Protein AF-0000000080326925 (afdb_homodimer)

Sequence (850 aa):
MTKRVVITGLGVVSPNGADIAQFSHAIRNGLSGIKHDPQLEQLLFSCHVAGKPVIEETRLPQYFTELEIRNLESTGIVYGVIAGMDAWHDAGLLPAPAEIPDWDSGTVFGTGTSGIDKFRGAIYKLDNLQIRKLGSTVVAQTMASGVSALLAGKLGLGNQVTTNSSACATGTESILMAYERIKSGQAIRMLAGSTSDSGPYIWAGFDAMKVCTYKHNETPEKASRPMSASASGFVPGSGAGAMVLESLDSALSRGVKIYAEILGGHLNSGGQRGTGTMTAPNPQAVQRCIVSALKSSGIRPDEVDLINGHLTATSKDPLEIQNWVTALGRSGKDFPYINSVKGMIGHCISASGSIECVASVLQLSEGFIFPNINCEDLHPEIEMLIDQECIPRVSLEKKPAILIKASFGFGDVNACLLLKKYNHGMTKRVVITGLGVVSPNGADIAQFSHAIRNGLSGIKHDPQLEQLLFSCHVAGKPVIEETRLPQYFTELEIRNLESTGIVYGVIAGMDAWHDAGLLPAPAEIPDWDSGTVFGTGTSGIDKFRGAIYKLDNLQIRKLGSTVVAQTMASGVSALLAGKLGLGNQVTTNSSACATGTESILMAYERIKSGQAIRMLAGSTSDSGPYIWAGFDAMKVCTYKHNETPEKASRPMSASASGFVPGSGAGAMVLESLDSALSRGVKIYAEILGGHLNSGGQRGTGTMTAPNPQAVQRCIVSALKSSGIRPDEVDLINGHLTATSKDPLEIQNWVTALGRSGKDFPYINSVKGMIGHCISASGSIECVASVLQLSEGFIFPNINCEDLHPEIEMLIDQECIPRVSLEKKPAILIKASFGFGDVNACLLLKKYNHG

Structure (mmCIF, N/CA/C/O backbone):
data_AF-0000000080326925-model_v1
#
loop_
_entity.id
_entity.type
_entity.pdbx_description
1 polymer 3-oxoacyl-
#
loop_
_atom_site.group_PDB
_atom_site.id
_atom_site.type_symbol
_atom_site.label_atom_id
_atom_site.label_alt_id
_atom_site.label_comp_id
_atom_site.label_asym_id
_atom_site.label_entity_id
_atom_site.label_seq_id
_atom_site.pdbx_PDB_ins_code
_atom_site.Cartn_x
_atom_site.Cartn_y
_atom_site.Cartn_z
_atom_site.occupancy
_atom_site.B_iso_or_equiv
_atom_site.auth_seq_id
_atom_site.auth_comp_id
_atom_site.auth_asym_id
_atom_site.auth_atom_id
_atom_site.pdbx_PDB_model_num
ATOM 1 N N . MET A 1 1 ? -25.594 3.414 -12.594 1 53 1 MET A N 1
ATOM 2 C CA . MET A 1 1 ? -25.562 2.027 -13.055 1 53 1 MET A CA 1
ATOM 3 C C . MET A 1 1 ? -24.172 1.439 -12.922 1 53 1 MET A C 1
ATOM 5 O O . MET A 1 1 ? -23.172 2.133 -13.148 1 53 1 MET A O 1
ATOM 9 N N . THR A 1 2 ? -24.016 0.302 -12.25 1 79.31 2 THR A N 1
ATOM 10 C CA . THR A 1 2 ? -22.734 -0.369 -12.062 1 79.31 2 THR A CA 1
ATOM 11 C C . THR A 1 2 ? -22.156 -0.805 -13.406 1 79.31 2 THR A C 1
ATOM 13 O O . THR A 1 2 ? -22.875 -1.343 -14.25 1 79.31 2 THR A O 1
ATOM 16 N N . LYS A 1 3 ? -20.953 -0.312 -13.688 1 92.62 3 LYS A N 1
ATOM 17 C CA . LYS A 1 3 ? -20.297 -0.563 -14.969 1 92.62 3 LYS A CA 1
ATOM 18 C C . LYS A 1 3 ? -19.719 -1.978 -15.023 1 92.62 3 LYS A C 1
ATOM 20 O O . LYS A 1 3 ? -19.203 -2.482 -14.023 1 92.62 3 LYS A O 1
ATOM 25 N N . ARG A 1 4 ? -19.922 -2.594 -16.203 1 98.06 4 ARG A N 1
ATOM 26 C CA . ARG A 1 4 ? -19.188 -3.826 -16.438 1 98.06 4 ARG A CA 1
ATOM 27 C C . ARG A 1 4 ? -17.719 -3.533 -16.703 1 98.06 4 ARG A C 1
ATOM 29 O O . ARG A 1 4 ? -17.375 -2.559 -17.391 1 98.06 4 ARG A O 1
ATOM 36 N N . VAL A 1 5 ? -16.797 -4.285 -16.172 1 98.88 5 VAL A N 1
ATOM 37 C CA . VAL A 1 5 ? -15.359 -4.043 -16.234 1 98.88 5 VAL A CA 1
ATOM 38 C C . VAL A 1 5 ? -14.68 -5.191 -16.984 1 98.88 5 VAL A C 1
ATOM 40 O O . VAL A 1 5 ? -14.906 -6.363 -16.672 1 98.88 5 VAL A O 1
ATOM 43 N N . VAL A 1 6 ? -13.836 -4.863 -17.969 1 98.94 6 VAL A N 1
ATOM 44 C CA . VAL A 1 6 ? -13.164 -5.867 -18.797 1 98.94 6 VAL A CA 1
ATOM 45 C C . VAL A 1 6 ? -11.656 -5.625 -18.781 1 98.94 6 VAL A C 1
ATOM 47 O O . VAL A 1 6 ? -11.195 -4.578 -18.312 1 98.94 6 VAL A O 1
ATOM 50 N N . ILE A 1 7 ? -10.945 -6.629 -19.141 1 98.94 7 ILE A N 1
ATOM 51 C CA . ILE A 1 7 ? -9.492 -6.574 -19.25 1 98.94 7 ILE A CA 1
ATOM 52 C C . ILE A 1 7 ? -9.078 -6.395 -20.703 1 98.94 7 ILE A C 1
ATOM 54 O O . ILE A 1 7 ? -9.406 -7.23 -21.547 1 98.94 7 ILE A O 1
ATOM 58 N N . THR A 1 8 ? -8.289 -5.328 -20.984 1 98.94 8 THR A N 1
ATOM 59 C CA . THR A 1 8 ? -7.992 -5.012 -22.375 1 98.94 8 THR A CA 1
ATOM 60 C C . THR A 1 8 ? -6.488 -5.07 -22.625 1 98.94 8 THR A C 1
ATOM 62 O O . THR A 1 8 ? -6.047 -5.027 -23.781 1 98.94 8 THR A O 1
ATOM 65 N N . GLY A 1 9 ? -5.707 -5.207 -21.625 1 98.94 9 GLY A N 1
ATOM 66 C CA . GLY A 1 9 ? -4.262 -5.309 -21.766 1 98.94 9 GLY A CA 1
ATOM 67 C C . GLY A 1 9 ? -3.627 -6.184 -20.703 1 98.94 9 GLY A C 1
ATOM 68 O O . GLY A 1 9 ? -4.086 -6.211 -19.547 1 98.94 9 GLY A O 1
ATOM 69 N N . LEU A 1 10 ? -2.527 -6.828 -21.094 1 98.94 10 LEU A N 1
ATOM 70 C CA . LEU A 1 10 ? -1.78 -7.695 -20.188 1 98.94 10 LEU A CA 1
ATOM 71 C C . LEU A 1 10 ? -0.286 -7.398 -20.266 1 98.94 10 LEU A C 1
ATOM 73 O O . LEU A 1 10 ? 0.225 -7.016 -21.312 1 98.94 10 LEU A O 1
ATOM 77 N N . GLY A 1 11 ? 0.382 -7.512 -19.156 1 98.94 11 GLY A N 1
ATOM 78 C CA . GLY A 1 11 ? 1.83 -7.5 -19.031 1 98.94 11 GLY A CA 1
ATOM 79 C C . GLY A 1 11 ? 2.34 -8.422 -17.938 1 98.94 11 GLY A C 1
ATOM 80 O O . GLY A 1 11 ? 1.642 -8.664 -16.953 1 98.94 11 GLY A O 1
ATOM 81 N N . VAL A 1 12 ? 3.572 -8.961 -18.172 1 98.94 12 VAL A N 1
ATOM 82 C CA . VAL A 1 12 ? 4.098 -9.891 -17.172 1 98.94 12 VAL A CA 1
ATOM 83 C C . VAL A 1 12 ? 5.621 -9.953 -17.281 1 98.94 12 VAL A C 1
ATOM 85 O O . VAL A 1 12 ? 6.18 -9.844 -18.375 1 98.94 12 VAL A O 1
ATOM 88 N N . VAL A 1 13 ? 6.242 -9.945 -16.203 1 98.94 13 VAL A N 1
ATOM 89 C CA . VAL A 1 13 ? 7.637 -10.344 -16.031 1 98.94 13 VAL A CA 1
ATOM 90 C C . VAL A 1 13 ? 7.727 -11.477 -15.016 1 98.94 13 VAL A C 1
ATOM 92 O O . VAL A 1 13 ? 7.621 -11.25 -13.805 1 98.94 13 VAL A O 1
ATOM 95 N N . SER A 1 14 ? 7.848 -12.688 -15.469 1 98.88 14 SER A N 1
ATOM 96 C CA . SER A 1 14 ? 7.844 -13.891 -14.648 1 98.88 14 SER A CA 1
ATOM 97 C C . SER A 1 14 ? 9.141 -14.68 -14.82 1 98.88 14 SER A C 1
ATOM 99 O O . SER A 1 14 ? 9.891 -14.445 -15.773 1 98.88 14 SER A O 1
ATOM 101 N N . PRO A 1 15 ? 9.445 -15.57 -13.906 1 98.81 15 PRO A N 1
ATOM 102 C CA . PRO A 1 15 ? 10.672 -16.359 -14.016 1 98.81 15 PRO A CA 1
ATOM 103 C C . PRO A 1 15 ? 10.742 -17.172 -15.305 1 98.81 15 PRO A C 1
ATOM 105 O O . PRO A 1 15 ? 11.836 -17.438 -15.805 1 98.81 15 PRO A O 1
ATOM 108 N N . ASN A 1 16 ? 9.562 -17.531 -15.883 1 98.75 16 ASN A N 1
ATOM 109 C CA . ASN A 1 16 ? 9.578 -18.391 -17.062 1 98.75 16 ASN A CA 1
ATOM 110 C C . ASN A 1 16 ? 9.141 -17.641 -18.312 1 98.75 16 ASN A C 1
ATOM 112 O O . ASN A 1 16 ? 8.797 -18.266 -19.328 1 98.75 16 ASN A O 1
ATOM 116 N N . GLY A 1 17 ? 9.102 -16.297 -18.234 1 98.19 17 GLY A N 1
ATOM 117 C CA . GLY A 1 17 ? 8.766 -15.453 -19.359 1 98.19 17 GLY A CA 1
ATOM 118 C C . GLY A 1 17 ? 8.625 -13.984 -19 1 98.19 17 GLY A C 1
ATOM 119 O O . GLY A 1 17 ? 7.863 -13.633 -18.094 1 98.19 17 GLY A O 1
ATOM 120 N N . ALA A 1 18 ? 9.32 -13.125 -19.734 1 97.31 18 ALA A N 1
ATOM 121 C CA . ALA A 1 18 ? 9.344 -11.711 -19.375 1 97.31 18 ALA A CA 1
ATOM 122 C C . ALA A 1 18 ? 8.516 -10.891 -20.375 1 97.31 18 ALA A C 1
ATOM 124 O O . ALA A 1 18 ? 8.812 -9.719 -20.625 1 97.31 18 ALA A O 1
ATOM 125 N N . ASP A 1 19 ? 7.602 -11.484 -21.078 1 97.56 19 ASP A N 1
ATOM 126 C CA . ASP A 1 19 ? 6.496 -10.906 -21.844 1 97.56 19 ASP A CA 1
ATOM 127 C C . ASP A 1 19 ? 5.363 -11.914 -22.016 1 97.56 19 ASP A C 1
ATOM 129 O O . ASP A 1 19 ? 5.504 -13.086 -21.656 1 97.56 19 ASP A O 1
ATOM 133 N N . ILE A 1 20 ? 4.25 -11.484 -22.562 1 98.44 20 ILE A N 1
ATOM 134 C CA . ILE A 1 20 ? 3.021 -12.273 -22.578 1 98.44 20 ILE A CA 1
ATOM 135 C C . ILE A 1 20 ? 3.211 -13.492 -23.469 1 98.44 20 ILE A C 1
ATOM 137 O O . ILE A 1 20 ? 2.746 -14.586 -23.156 1 98.44 20 ILE A O 1
ATOM 141 N N . ALA A 1 21 ? 3.867 -13.32 -24.594 1 98.38 21 ALA A N 1
ATOM 142 C CA . ALA A 1 21 ? 4.051 -14.43 -25.516 1 98.38 21 ALA A CA 1
ATOM 143 C C . ALA A 1 21 ? 4.891 -15.539 -24.891 1 98.38 21 ALA A C 1
ATOM 145 O O . ALA A 1 21 ? 4.531 -16.719 -24.969 1 98.38 21 ALA A O 1
ATOM 146 N N . GLN A 1 22 ? 6.039 -15.148 -24.344 1 98.5 22 GLN A N 1
ATOM 147 C CA . GLN A 1 22 ? 6.918 -16.109 -23.688 1 98.5 22 GLN A CA 1
ATOM 148 C C . GLN A 1 22 ? 6.211 -16.797 -22.516 1 98.5 22 GLN A C 1
ATOM 150 O O . GLN A 1 22 ? 6.309 -18.016 -22.359 1 98.5 22 GLN A O 1
ATOM 155 N N . PHE A 1 23 ? 5.566 -15.992 -21.766 1 98.88 23 PHE A N 1
ATOM 156 C CA . PHE A 1 23 ? 4.883 -16.5 -20.594 1 98.88 23 PHE A CA 1
ATOM 157 C C . PHE A 1 23 ? 3.768 -17.469 -20.984 1 98.88 23 PHE A C 1
ATOM 159 O O . PHE A 1 23 ? 3.65 -18.547 -20.406 1 98.88 23 PHE A O 1
ATOM 166 N N . SER A 1 24 ? 2.895 -17.109 -21.922 1 98.81 24 SER A N 1
ATOM 167 C CA . SER A 1 24 ? 1.815 -17.969 -22.406 1 98.81 24 SER A CA 1
ATOM 168 C C . SER A 1 24 ? 2.355 -19.297 -22.906 1 98.81 24 SER A C 1
ATOM 170 O O . SER A 1 24 ? 1.812 -20.359 -22.594 1 98.81 24 SER A O 1
ATOM 172 N N . HIS A 1 25 ? 3.398 -19.234 -23.656 1 98.75 25 HIS A N 1
ATOM 173 C CA . HIS A 1 25 ? 4.027 -20.453 -24.156 1 98.75 25 HIS A CA 1
ATOM 174 C C . HIS A 1 25 ? 4.531 -21.328 -23 1 98.75 25 HIS A C 1
ATOM 176 O O . HIS A 1 25 ? 4.32 -22.531 -23 1 98.75 25 HIS A O 1
ATOM 182 N N . ALA A 1 26 ? 5.164 -20.703 -22.078 1 98.88 26 ALA A N 1
ATOM 183 C CA . ALA A 1 26 ? 5.766 -21.438 -20.969 1 98.88 26 ALA A CA 1
ATOM 184 C C . ALA A 1 26 ? 4.699 -22.125 -20.125 1 98.88 26 ALA A C 1
ATOM 186 O O . ALA A 1 26 ? 4.836 -23.312 -19.781 1 98.88 26 ALA A O 1
ATOM 187 N N . ILE A 1 27 ? 3.621 -21.391 -19.766 1 98.75 27 ILE A N 1
ATOM 188 C CA . ILE A 1 27 ? 2.639 -22 -18.875 1 98.75 27 ILE A CA 1
ATOM 189 C C . ILE A 1 27 ? 1.848 -23.062 -19.625 1 98.75 27 ILE A C 1
ATOM 191 O O . ILE A 1 27 ? 1.479 -24.094 -19.031 1 98.75 27 ILE A O 1
ATOM 195 N N . ARG A 1 28 ? 1.583 -22.875 -20.875 1 98.25 28 ARG A N 1
ATOM 196 C CA . ARG A 1 28 ? 0.867 -23.859 -21.672 1 98.25 28 ARG A CA 1
ATOM 197 C C . ARG A 1 28 ? 1.644 -25.172 -21.75 1 98.25 28 ARG A C 1
ATOM 199 O O . ARG A 1 28 ? 1.05 -26.25 -21.781 1 98.25 28 ARG A O 1
ATOM 206 N N . ASN A 1 29 ? 2.947 -25.109 -21.719 1 98.31 29 ASN A N 1
ATOM 207 C CA . ASN A 1 29 ? 3.787 -26.281 -21.922 1 98.31 29 ASN A CA 1
ATOM 208 C C . ASN A 1 29 ? 4.434 -26.75 -20.625 1 98.31 29 ASN A C 1
ATOM 210 O O . ASN A 1 29 ? 5.293 -27.625 -20.625 1 98.31 29 ASN A O 1
ATOM 214 N N . GLY A 1 30 ? 4.078 -26.172 -19.547 1 98.44 30 GLY A N 1
ATOM 215 C CA . GLY A 1 30 ? 4.59 -26.578 -18.25 1 98.44 30 GLY A CA 1
ATOM 216 C C . GLY A 1 30 ? 6.074 -26.328 -18.078 1 98.44 30 GLY A C 1
ATOM 217 O O . GLY A 1 30 ? 6.781 -27.125 -17.453 1 98.44 30 GLY A O 1
ATOM 218 N N . LEU A 1 31 ? 6.605 -25.234 -18.625 1 98.62 31 LEU A N 1
ATOM 219 C CA . LEU A 1 31 ? 8.031 -24.938 -18.562 1 98.62 31 LEU A CA 1
ATOM 220 C C . LEU A 1 31 ? 8.352 -24.156 -17.281 1 98.62 31 LEU A C 1
ATOM 222 O O . LEU A 1 31 ? 7.773 -23.094 -17.031 1 98.62 31 LEU A O 1
ATOM 226 N N . SER A 1 32 ? 9.305 -24.672 -16.531 1 98.69 32 SER A N 1
ATOM 227 C CA . SER A 1 32 ? 9.703 -24.062 -15.281 1 98.69 32 SER A CA 1
ATOM 228 C C . SER A 1 32 ? 10.758 -22.984 -15.5 1 98.69 32 SER A C 1
ATOM 230 O O . SER A 1 32 ? 11.648 -23.141 -16.344 1 98.69 32 SER A O 1
ATOM 232 N N . GLY A 1 33 ? 10.617 -21.859 -14.742 1 98.75 33 GLY A N 1
ATOM 233 C CA . GLY A 1 33 ? 11.633 -20.828 -14.711 1 98.75 33 GLY A CA 1
ATOM 234 C C . GLY A 1 33 ? 12.492 -20.859 -13.461 1 98.75 33 GLY A C 1
ATOM 235 O O . GLY A 1 33 ? 13.312 -19.969 -13.242 1 98.75 33 GLY A O 1
ATOM 236 N N . ILE A 1 34 ? 12.352 -21.875 -12.594 1 98.75 34 ILE A N 1
ATOM 237 C CA . ILE A 1 34 ? 13.086 -22.031 -11.344 1 98.75 34 ILE A CA 1
ATOM 238 C C . ILE A 1 34 ? 14.477 -22.578 -11.625 1 98.75 34 ILE A C 1
ATOM 240 O O . ILE A 1 34 ? 14.625 -23.547 -12.383 1 98.75 34 ILE A O 1
ATOM 244 N N . LYS A 1 35 ? 15.477 -21.969 -11.078 1 98.5 35 LYS A N 1
ATOM 245 C CA . LYS A 1 35 ? 16.875 -22.359 -11.273 1 98.5 35 LYS A CA 1
ATOM 246 C C . LYS A 1 35 ? 17.625 -22.359 -9.953 1 98.5 35 LYS A C 1
ATOM 248 O O . LYS A 1 35 ? 17.156 -21.797 -8.961 1 98.5 35 LYS A O 1
ATOM 253 N N . HIS A 1 36 ? 18.734 -23.062 -10.016 1 98.5 36 HIS A N 1
ATOM 254 C CA . HIS A 1 36 ? 19.688 -22.906 -8.922 1 98.5 36 HIS A CA 1
ATOM 255 C C . HIS A 1 36 ? 20.188 -21.469 -8.812 1 98.5 36 HIS A C 1
ATOM 257 O O . HIS A 1 36 ? 20.469 -20.828 -9.828 1 98.5 36 HIS A O 1
ATOM 263 N N . ASP A 1 37 ? 20.203 -20.938 -7.629 1 98.12 37 ASP A N 1
ATOM 264 C CA . ASP A 1 37 ? 20.734 -19.594 -7.367 1 98.12 37 ASP A CA 1
ATOM 265 C C . ASP A 1 37 ? 22.031 -19.672 -6.543 1 98.12 37 ASP A C 1
ATOM 267 O O . ASP A 1 37 ? 21.969 -19.844 -5.324 1 98.12 37 ASP A O 1
ATOM 271 N N . PRO A 1 38 ? 23.172 -19.5 -7.129 1 97.62 38 PRO A N 1
ATOM 272 C CA . PRO A 1 38 ? 24.453 -19.641 -6.422 1 97.62 38 PRO A CA 1
ATOM 273 C C . PRO A 1 38 ? 24.594 -18.656 -5.262 1 97.62 38 PRO A C 1
ATOM 275 O O . PRO A 1 38 ? 25.25 -18.953 -4.266 1 97.62 38 PRO A O 1
ATOM 278 N N . GLN A 1 39 ? 24 -17.5 -5.371 1 97.69 39 GLN A N 1
ATOM 279 C CA . GLN A 1 39 ? 24.094 -16.5 -4.305 1 97.69 39 GLN A CA 1
ATOM 280 C C . GLN A 1 39 ? 23.438 -17.016 -3.02 1 97.69 39 GLN A C 1
ATOM 282 O O . GLN A 1 39 ? 23.953 -16.781 -1.923 1 97.69 39 GLN A O 1
ATOM 287 N N . LEU A 1 40 ? 22.281 -17.641 -3.172 1 98.38 40 LEU A N 1
ATOM 288 C CA . LEU A 1 40 ? 21.609 -18.188 -2 1 98.38 40 LEU A CA 1
ATOM 289 C C . LEU A 1 40 ? 22.484 -19.25 -1.325 1 98.38 40 LEU A C 1
ATOM 291 O O . LEU A 1 40 ? 22.562 -19.297 -0.096 1 98.38 40 LEU A O 1
ATOM 295 N N . GLU A 1 41 ? 23.078 -20.062 -2.125 1 97.94 41 GLU A N 1
ATOM 296 C CA . GLU A 1 41 ? 23.969 -21.094 -1.597 1 97.94 41 GLU A CA 1
ATOM 297 C C . GLU A 1 41 ? 25.156 -20.453 -0.875 1 97.94 41 GLU A C 1
ATOM 299 O O . GLU A 1 41 ? 25.531 -20.891 0.222 1 97.94 41 GLU A O 1
ATOM 304 N N . GLN A 1 42 ? 25.75 -19.469 -1.473 1 97.94 42 GLN A N 1
ATOM 305 C CA . GLN A 1 42 ? 26.906 -18.797 -0.903 1 97.94 42 GLN A CA 1
ATOM 306 C C . GLN A 1 42 ? 26.578 -18.141 0.436 1 97.94 42 GLN A C 1
ATOM 308 O O . GLN A 1 42 ? 27.422 -18.078 1.333 1 97.94 42 GLN A O 1
ATOM 313 N N . LEU A 1 43 ? 25.359 -17.688 0.572 1 98.12 43 LEU A N 1
ATOM 314 C CA . LEU A 1 43 ? 24.922 -17 1.779 1 98.12 43 LEU A CA 1
ATOM 315 C C . LEU A 1 43 ? 24.359 -17.984 2.795 1 98.12 43 LEU A C 1
ATOM 317 O O . LEU A 1 43 ? 23.797 -17.578 3.818 1 98.12 43 LEU A O 1
ATOM 321 N N . LEU A 1 44 ? 24.391 -19.234 2.541 1 97.75 44 LEU A N 1
ATOM 322 C CA . LEU A 1 44 ? 24.078 -20.359 3.43 1 97.75 44 LEU A CA 1
ATOM 323 C C . LEU A 1 44 ? 22.578 -20.438 3.686 1 97.75 44 LEU A C 1
ATOM 325 O O . LEU A 1 44 ? 22.156 -20.781 4.793 1 97.75 44 LEU A O 1
ATOM 329 N N . PHE A 1 45 ? 21.828 -20.078 2.664 1 98.12 45 PHE A N 1
ATOM 330 C CA . PHE A 1 45 ? 20.406 -20.406 2.713 1 98.12 45 PHE A CA 1
ATOM 331 C C . PHE A 1 45 ? 20.203 -21.922 2.771 1 98.12 45 PHE A C 1
ATOM 333 O O . PHE A 1 45 ? 21.031 -22.688 2.273 1 98.12 45 PHE A O 1
ATOM 340 N N . SER A 1 46 ? 19.062 -22.328 3.436 1 97.56 46 SER A N 1
ATOM 341 C CA . SER A 1 46 ? 18.656 -23.719 3.285 1 97.56 46 SER A CA 1
ATOM 342 C C . SER A 1 46 ? 18.125 -23.984 1.878 1 97.56 46 SER A C 1
ATOM 344 O O . SER A 1 46 ? 18.375 -25.062 1.319 1 97.56 46 SER A O 1
ATOM 346 N N . CYS A 1 47 ? 17.391 -23.062 1.315 1 98.31 47 CYS A N 1
ATOM 347 C CA . CYS A 1 47 ? 16.875 -23.125 -0.049 1 98.31 47 CYS A CA 1
ATOM 348 C C . CYS A 1 47 ? 17.859 -22.484 -1.029 1 98.31 47 CYS A C 1
ATOM 350 O O . CYS A 1 47 ? 18.156 -21.297 -0.938 1 98.31 47 CYS A O 1
ATOM 352 N N . HIS A 1 48 ? 18.266 -23.266 -2.045 1 98.44 48 HIS A N 1
ATOM 35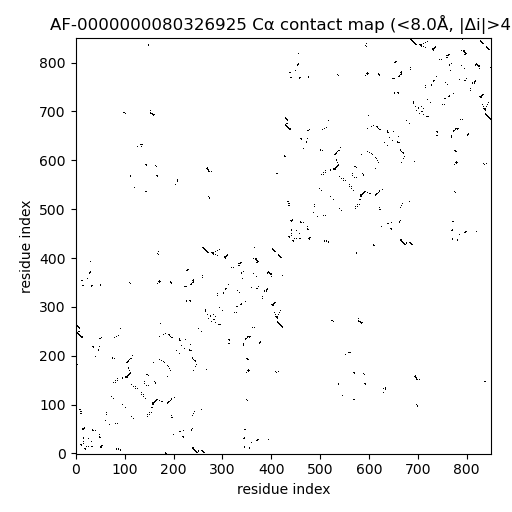3 C CA . HIS A 1 48 ? 19.266 -22.781 -2.979 1 98.44 48 HIS A CA 1
ATOM 354 C C . HIS A 1 48 ? 18.672 -22.547 -4.363 1 98.44 48 HIS A C 1
ATOM 356 O O . HIS A 1 48 ? 19.406 -22.406 -5.344 1 98.44 48 HIS A O 1
ATOM 362 N N . VAL A 1 49 ? 17.406 -22.594 -4.504 1 98.69 49 VAL A N 1
ATOM 363 C CA . VAL A 1 49 ? 16.734 -22.438 -5.793 1 98.69 49 VAL A CA 1
ATOM 364 C C . VAL A 1 49 ? 15.766 -21.25 -5.727 1 98.69 49 VAL A C 1
ATOM 366 O O . VAL A 1 49 ? 15.305 -20.875 -4.645 1 98.69 49 VAL A O 1
ATOM 369 N N . ALA A 1 50 ? 15.484 -20.594 -6.816 1 98.75 50 ALA A N 1
ATOM 370 C CA . ALA A 1 50 ? 14.57 -19.453 -6.875 1 98.75 50 ALA A CA 1
ATOM 371 C C . ALA A 1 50 ? 14.062 -19.234 -8.297 1 98.75 50 ALA A C 1
ATOM 373 O O . ALA A 1 50 ? 14.68 -19.688 -9.258 1 98.75 50 ALA A O 1
ATOM 374 N N . GLY A 1 51 ? 12.859 -18.703 -8.375 1 98.69 51 GLY A N 1
ATOM 375 C CA . GLY A 1 51 ? 12.367 -18.172 -9.633 1 98.69 51 GLY A CA 1
ATOM 376 C C . GLY A 1 51 ? 12.688 -16.703 -9.82 1 98.69 51 GLY A C 1
ATOM 377 O O . GLY A 1 51 ? 12 -15.828 -9.281 1 98.69 51 GLY A O 1
ATOM 378 N N . LYS A 1 52 ? 13.695 -16.406 -10.664 1 98 52 LYS A N 1
ATOM 379 C CA . LYS A 1 52 ? 14.109 -15.039 -10.969 1 98 52 LYS A CA 1
ATOM 380 C C . LYS A 1 52 ? 13.93 -14.727 -12.453 1 98 52 LYS A C 1
ATOM 382 O O . LYS A 1 52 ? 14.477 -15.422 -13.312 1 98 52 LYS A O 1
ATOM 387 N N . PRO A 1 53 ? 13.133 -13.648 -12.688 1 98.62 53 PRO A N 1
ATOM 388 C CA . PRO A 1 53 ? 13.039 -13.266 -14.102 1 98.62 53 PRO A CA 1
ATOM 389 C C . PRO A 1 53 ? 14.391 -12.883 -14.695 1 98.62 53 PRO A C 1
ATOM 391 O O . PRO A 1 53 ? 15.242 -12.32 -14 1 98.62 53 PRO A O 1
ATOM 394 N N . VAL A 1 54 ? 14.555 -13.148 -15.961 1 95.62 54 VAL A N 1
ATOM 395 C CA . VAL A 1 54 ? 15.734 -12.727 -16.703 1 95.62 54 VAL A CA 1
ATOM 396 C C . VAL A 1 54 ? 15.359 -11.609 -17.672 1 95.62 54 VAL A C 1
ATOM 398 O O . VAL A 1 54 ? 14.531 -11.797 -18.562 1 95.62 54 VAL A O 1
ATOM 401 N N . ILE A 1 55 ? 15.898 -10.5 -17.391 1 96.38 55 ILE A N 1
ATOM 402 C CA . ILE A 1 55 ? 15.672 -9.352 -18.25 1 96.38 55 ILE A CA 1
ATOM 403 C C . ILE A 1 55 ? 16.984 -8.953 -18.938 1 96.38 55 ILE A C 1
ATOM 405 O O . ILE A 1 55 ? 17.969 -8.672 -18.266 1 96.38 55 ILE A O 1
ATOM 409 N N . GLU A 1 56 ? 16.984 -8.898 -20.234 1 93.69 56 GLU A N 1
ATOM 410 C CA . GLU A 1 56 ? 18.156 -8.422 -20.953 1 93.69 56 GLU A CA 1
ATOM 411 C C . GLU A 1 56 ? 18.359 -6.922 -20.766 1 93.69 56 GLU A C 1
ATOM 413 O O . GLU A 1 56 ? 17.422 -6.141 -20.938 1 93.69 56 GLU A O 1
ATOM 418 N N . GLU A 1 57 ? 19.484 -6.562 -20.516 1 91.94 57 GLU A N 1
ATOM 419 C CA . GLU A 1 57 ? 19.812 -5.16 -20.266 1 91.94 57 GLU A CA 1
ATOM 420 C C . GLU A 1 57 ? 19.469 -4.293 -21.484 1 91.94 57 GLU A C 1
ATOM 422 O O . GLU A 1 57 ? 19.109 -3.125 -21.328 1 91.94 57 GLU A O 1
ATOM 427 N N . THR A 1 58 ? 19.578 -4.848 -22.656 1 93.88 58 THR A N 1
ATOM 428 C CA . THR A 1 58 ? 19.359 -4.109 -23.891 1 93.88 58 THR A CA 1
ATOM 429 C C . THR A 1 58 ? 17.891 -3.705 -24.016 1 93.88 58 THR A C 1
ATOM 431 O O . THR A 1 58 ? 17.547 -2.848 -24.844 1 93.88 58 THR A O 1
ATOM 434 N N . ARG A 1 59 ? 17.094 -4.273 -23.156 1 95 59 ARG A N 1
ATOM 435 C CA . ARG A 1 59 ? 15.664 -3.969 -23.203 1 95 59 ARG A CA 1
ATOM 436 C C . ARG A 1 59 ? 15.328 -2.744 -22.359 1 95 59 ARG A C 1
ATOM 438 O O . ARG A 1 59 ? 14.297 -2.104 -22.562 1 95 59 ARG A O 1
ATOM 445 N N . LEU A 1 60 ? 16.172 -2.416 -21.422 1 97.12 60 LEU A N 1
ATOM 446 C CA . LEU A 1 60 ? 15.859 -1.441 -20.375 1 97.12 60 LEU A CA 1
ATOM 447 C C . LEU A 1 60 ? 15.633 -0.059 -20.969 1 97.12 60 LEU A C 1
ATOM 449 O O . LEU A 1 60 ? 14.75 0.677 -20.531 1 97.12 60 LEU A O 1
ATOM 453 N N . PRO A 1 61 ? 16.359 0.346 -22.094 1 97.12 61 PRO A N 1
ATOM 454 C CA . PRO A 1 61 ? 16.188 1.689 -22.656 1 97.12 61 PRO A CA 1
ATOM 455 C C . PRO A 1 61 ? 14.789 1.901 -23.25 1 97.12 61 PRO A C 1
ATOM 457 O O . PRO A 1 61 ? 14.383 3.041 -23.484 1 97.12 61 PRO A O 1
ATOM 460 N N . GLN A 1 62 ? 14.094 0.794 -23.469 1 97.06 62 GLN A N 1
ATOM 461 C CA . GLN A 1 62 ? 12.719 0.904 -23.938 1 97.06 62 GLN A CA 1
ATOM 462 C C . GLN A 1 62 ? 11.789 1.416 -22.844 1 97.06 62 GLN A C 1
ATOM 464 O O . GLN A 1 62 ? 10.719 1.956 -23.125 1 97.06 62 GLN A O 1
ATOM 469 N N . TYR A 1 63 ? 12.242 1.289 -21.641 1 97.81 63 TYR A N 1
ATOM 470 C CA . TYR A 1 63 ? 11.352 1.56 -20.531 1 97.81 63 TYR A CA 1
ATOM 471 C C . TYR A 1 63 ? 11.906 2.668 -19.641 1 97.81 63 TYR A C 1
ATOM 473 O O . TYR A 1 63 ? 11.156 3.32 -18.906 1 97.81 63 TYR A O 1
ATOM 481 N N . PHE A 1 64 ? 13.164 2.824 -19.578 1 97.5 64 PHE A N 1
ATOM 482 C CA . PHE A 1 64 ? 13.844 3.758 -18.688 1 97.5 64 PHE A CA 1
ATOM 483 C C . PHE A 1 64 ? 14.789 4.66 -19.469 1 97.5 64 PHE A C 1
ATOM 485 O O . PHE A 1 64 ? 15.414 4.223 -20.438 1 97.5 64 PHE A O 1
ATOM 492 N N . THR A 1 65 ? 14.891 5.934 -19 1 94.94 65 THR A N 1
ATOM 493 C CA . THR A 1 65 ? 15.891 6.836 -19.562 1 94.94 65 THR A CA 1
ATOM 494 C C . THR A 1 65 ? 17.297 6.434 -19.141 1 94.94 65 THR A C 1
ATOM 496 O O . THR A 1 65 ? 17.453 5.676 -18.172 1 94.94 65 THR A O 1
ATOM 499 N N . GLU A 1 66 ? 18.281 6.961 -19.812 1 94.25 66 GLU A N 1
ATOM 500 C CA . GLU A 1 66 ? 19.672 6.691 -19.438 1 94.25 66 GLU A CA 1
ATOM 501 C C . GLU A 1 66 ? 19.953 7.125 -18 1 94.25 66 GLU A C 1
ATOM 503 O O . GLU A 1 66 ? 20.672 6.434 -17.281 1 94.25 66 GLU A O 1
ATOM 508 N N . LEU A 1 67 ? 19.438 8.203 -17.672 1 90.06 67 LEU A N 1
ATOM 509 C CA . LEU A 1 67 ? 19.625 8.727 -16.328 1 90.06 67 LEU A CA 1
ATOM 510 C C . LEU A 1 67 ? 19.016 7.793 -15.289 1 90.06 67 LEU A C 1
ATOM 512 O O . LEU A 1 67 ? 19.609 7.555 -14.234 1 90.06 67 LEU A O 1
ATOM 516 N N . GLU A 1 68 ? 17.844 7.281 -15.539 1 91.62 68 GLU A N 1
ATOM 517 C CA . GLU A 1 68 ? 17.188 6.348 -14.633 1 91.62 68 GLU A CA 1
ATOM 518 C C . GLU A 1 68 ? 17.969 5.051 -14.5 1 91.62 68 GLU A C 1
ATOM 520 O O . GLU A 1 68 ? 18.109 4.508 -13.406 1 91.62 68 GLU A O 1
ATOM 525 N N . ILE A 1 69 ? 18.484 4.551 -15.641 1 94.5 69 ILE A N 1
ATOM 526 C CA . ILE A 1 69 ? 19.172 3.264 -15.68 1 94.5 69 ILE A CA 1
ATOM 527 C C . ILE A 1 69 ? 20.453 3.334 -14.852 1 94.5 69 ILE A C 1
ATOM 529 O O . ILE A 1 69 ? 20.797 2.379 -14.156 1 94.5 69 ILE A O 1
ATOM 533 N N . ARG A 1 70 ? 21.25 4.465 -14.836 1 89.12 70 ARG A N 1
ATOM 534 C CA . ARG A 1 70 ? 22.562 4.617 -14.211 1 89.12 70 ARG A CA 1
ATOM 535 C C . ARG A 1 70 ? 22.484 4.285 -12.727 1 89.12 70 ARG A C 1
ATOM 537 O O . ARG A 1 70 ? 23.438 3.732 -12.164 1 89.12 70 ARG A O 1
ATOM 544 N N . ASN A 1 71 ? 21.375 4.48 -12.023 1 88.62 71 ASN A N 1
ATOM 545 C CA . ASN A 1 71 ? 21.312 4.254 -10.586 1 88.62 71 ASN A CA 1
ATOM 546 C C . ASN A 1 71 ? 20.156 3.334 -10.211 1 88.62 71 ASN A C 1
ATOM 548 O O . ASN A 1 71 ? 19.703 3.326 -9.062 1 88.62 71 ASN A O 1
ATOM 552 N N . LEU A 1 72 ? 19.781 2.572 -11.172 1 94.5 72 LEU A N 1
ATOM 553 C CA . LEU A 1 72 ? 18.641 1.699 -10.953 1 94.5 72 LEU A CA 1
ATOM 554 C C . LEU A 1 72 ? 19.078 0.376 -10.328 1 94.5 72 LEU A C 1
ATOM 556 O O . LEU A 1 72 ? 19.828 -0.387 -10.945 1 94.5 72 LEU A O 1
ATOM 560 N N . GLU A 1 73 ? 18.672 0.12 -9.047 1 95.25 73 GLU A N 1
ATOM 561 C CA . GLU A 1 73 ? 19.062 -1.097 -8.344 1 95.25 73 GLU A CA 1
ATOM 562 C C . GLU A 1 73 ? 17.844 -1.888 -7.883 1 95.25 73 GLU A C 1
ATOM 564 O O . GLU A 1 73 ? 17.969 -3.02 -7.414 1 95.25 73 GLU A O 1
ATOM 569 N N . SER A 1 74 ? 16.656 -1.368 -8.031 1 96.94 74 SER A N 1
ATOM 570 C CA . SER A 1 74 ? 15.438 -2.027 -7.59 1 96.94 74 SER A CA 1
ATOM 571 C C . SER A 1 74 ? 14.875 -2.936 -8.68 1 96.94 74 SER A C 1
ATOM 573 O O . SER A 1 74 ? 14.242 -2.459 -9.625 1 96.94 74 SER A O 1
ATOM 575 N N . THR A 1 75 ? 15.055 -4.234 -8.516 1 97.81 75 THR A N 1
ATOM 576 C CA . THR A 1 75 ? 14.555 -5.16 -9.523 1 97.81 75 THR A CA 1
ATOM 577 C C . THR A 1 75 ? 13.031 -5.133 -9.57 1 97.81 75 THR A C 1
ATOM 579 O O . THR A 1 75 ? 12.438 -5.316 -10.641 1 97.81 75 THR A O 1
ATOM 582 N N . GLY A 1 76 ? 12.391 -4.91 -8.383 1 98.31 76 GLY A N 1
ATOM 583 C CA . GLY A 1 76 ? 10.945 -4.793 -8.367 1 98.31 76 GLY A CA 1
ATOM 584 C C . GLY A 1 76 ? 10.422 -3.67 -9.242 1 98.31 76 GLY A C 1
ATOM 585 O O . GLY A 1 76 ? 9.391 -3.816 -9.906 1 98.31 76 GLY A O 1
ATOM 586 N N . ILE A 1 77 ? 11.109 -2.539 -9.203 1 98.31 77 ILE A N 1
ATOM 587 C CA . ILE A 1 77 ? 10.742 -1.418 -10.062 1 98.31 77 ILE A CA 1
ATOM 588 C C . ILE A 1 77 ? 10.93 -1.804 -11.523 1 98.31 77 ILE A C 1
ATOM 590 O O . ILE A 1 77 ? 10.07 -1.52 -12.367 1 98.31 77 ILE A O 1
ATOM 594 N N . VAL A 1 78 ? 12.031 -2.461 -11.836 1 98.38 78 VAL A N 1
ATOM 595 C CA . VAL A 1 78 ? 12.305 -2.883 -13.211 1 98.38 78 VAL A CA 1
ATOM 596 C C . VAL A 1 78 ? 11.18 -3.797 -13.695 1 98.38 78 VAL A C 1
ATOM 598 O O . VAL A 1 78 ? 10.586 -3.555 -14.75 1 98.38 78 VAL A O 1
ATOM 601 N N . TYR A 1 79 ? 10.844 -4.863 -12.906 1 98.88 79 TYR A N 1
ATOM 602 C CA . TYR A 1 79 ? 9.797 -5.812 -13.281 1 98.88 79 TYR A CA 1
ATOM 603 C C . TYR A 1 79 ? 8.453 -5.113 -13.43 1 98.88 79 TYR A C 1
ATOM 605 O O . TYR A 1 79 ? 7.734 -5.332 -14.406 1 98.88 79 TYR A O 1
ATOM 613 N N . GLY A 1 80 ? 8.133 -4.281 -12.445 1 98.88 80 GLY A N 1
ATOM 614 C CA . GLY A 1 80 ? 6.844 -3.611 -12.43 1 98.88 80 GLY A CA 1
ATOM 615 C C . GLY A 1 80 ? 6.656 -2.648 -13.586 1 98.88 80 GLY A C 1
ATOM 616 O O . GLY A 1 80 ? 5.594 -2.623 -14.211 1 98.88 80 GLY A O 1
ATOM 617 N N . VAL A 1 81 ? 7.648 -1.841 -13.836 1 98.81 81 VAL A N 1
ATOM 618 C CA . VAL A 1 81 ? 7.562 -0.855 -14.914 1 98.81 81 VAL A CA 1
ATOM 619 C C . VAL A 1 81 ? 7.43 -1.565 -16.25 1 98.81 81 VAL A C 1
ATOM 621 O O . VAL A 1 81 ? 6.602 -1.184 -17.094 1 98.81 81 VAL A O 1
ATOM 624 N N . ILE A 1 82 ? 8.219 -2.615 -16.484 1 98.88 82 ILE A N 1
ATOM 625 C CA . ILE A 1 82 ? 8.148 -3.354 -17.734 1 98.88 82 ILE A CA 1
ATOM 626 C C . ILE A 1 82 ? 6.754 -3.957 -17.906 1 98.88 82 ILE A C 1
ATOM 628 O O . ILE A 1 82 ? 6.094 -3.74 -18.922 1 98.88 82 ILE A O 1
ATOM 632 N N . ALA A 1 83 ? 6.254 -4.688 -16.891 1 98.94 83 ALA A N 1
ATOM 633 C CA . ALA A 1 83 ? 4.945 -5.332 -16.953 1 98.94 83 ALA A CA 1
ATOM 634 C C . ALA A 1 83 ? 3.838 -4.297 -17.156 1 98.94 83 ALA A C 1
ATOM 636 O O . ALA A 1 83 ? 2.926 -4.508 -17.969 1 98.94 83 ALA A O 1
ATOM 637 N N . GLY A 1 84 ? 3.914 -3.209 -16.406 1 98.94 84 GLY A N 1
ATOM 638 C CA . GLY A 1 84 ? 2.898 -2.172 -16.484 1 98.94 84 GLY A CA 1
ATOM 639 C C . GLY A 1 84 ? 2.85 -1.497 -17.844 1 98.94 84 GLY A C 1
ATOM 640 O O . GLY A 1 84 ? 1.775 -1.337 -18.422 1 98.94 84 GLY A O 1
ATOM 641 N N . MET A 1 85 ? 3.979 -1.106 -18.359 1 98.88 85 MET A N 1
ATOM 642 C CA . MET A 1 85 ? 4.043 -0.436 -19.656 1 98.88 85 MET A CA 1
ATOM 643 C C . MET A 1 85 ? 3.629 -1.38 -20.781 1 98.88 85 MET A C 1
ATOM 645 O O . MET A 1 85 ? 2.941 -0.972 -21.719 1 98.88 85 MET A O 1
ATOM 649 N N . ASP A 1 86 ? 4.074 -2.635 -20.672 1 98.88 86 ASP A N 1
ATOM 650 C CA . ASP A 1 86 ? 3.672 -3.621 -21.672 1 98.88 86 ASP A CA 1
ATOM 651 C C . ASP A 1 86 ? 2.158 -3.816 -21.672 1 98.88 86 ASP A C 1
ATOM 653 O O . ASP A 1 86 ? 1.546 -3.957 -22.734 1 98.88 86 ASP A O 1
ATOM 657 N N . ALA A 1 87 ? 1.55 -3.887 -20.469 1 98.94 87 ALA A N 1
ATOM 658 C CA . ALA A 1 87 ? 0.099 -4.031 -20.391 1 98.94 87 ALA A CA 1
ATOM 659 C C . ALA A 1 87 ? -0.606 -2.844 -21.047 1 98.94 87 ALA A C 1
ATOM 661 O O . ALA A 1 87 ? -1.597 -3.018 -21.75 1 98.94 87 ALA A O 1
ATOM 662 N N . TRP A 1 88 ? -0.128 -1.635 -20.75 1 98.94 88 TRP A N 1
ATOM 663 C CA . TRP A 1 88 ? -0.713 -0.418 -21.312 1 98.94 88 TRP A CA 1
ATOM 664 C C . TRP A 1 88 ? -0.636 -0.421 -22.828 1 98.94 88 TRP A C 1
ATOM 666 O O . TRP A 1 88 ? -1.608 -0.081 -23.516 1 98.94 88 TRP A O 1
ATOM 676 N N . HIS A 1 89 ? 0.521 -0.789 -23.344 1 98.69 89 HIS A N 1
ATOM 677 C CA . HIS A 1 89 ? 0.722 -0.891 -24.781 1 98.69 89 HIS A CA 1
ATOM 678 C C . HIS A 1 89 ? -0.173 -1.967 -25.391 1 98.69 89 HIS A C 1
ATOM 680 O O . HIS A 1 89 ? -0.772 -1.76 -26.453 1 98.69 89 HIS A O 1
ATOM 686 N N . ASP A 1 90 ? -0.241 -3.104 -24.719 1 98.81 90 ASP A N 1
ATOM 687 C CA . ASP A 1 90 ? -1.073 -4.211 -25.188 1 98.81 90 ASP A CA 1
ATOM 688 C C . ASP A 1 90 ? -2.539 -3.791 -25.281 1 98.81 90 ASP A C 1
ATOM 690 O O . ASP A 1 90 ? -3.283 -4.305 -26.109 1 98.81 90 ASP A O 1
ATOM 694 N N . ALA A 1 91 ? -2.965 -2.904 -24.484 1 98.81 91 ALA A N 1
ATOM 695 C CA . ALA A 1 91 ? -4.34 -2.408 -24.484 1 98.81 91 ALA A CA 1
ATOM 696 C C . ALA A 1 91 ? -4.566 -1.427 -25.641 1 98.81 91 ALA A C 1
ATOM 698 O O . ALA A 1 91 ? -5.676 -0.91 -25.812 1 98.81 91 ALA A O 1
ATOM 699 N N . GLY A 1 92 ? -3.529 -1.123 -26.344 1 98.5 92 GLY A N 1
ATOM 700 C CA . GLY A 1 92 ? -3.639 -0.167 -27.438 1 98.5 92 GLY A CA 1
ATOM 701 C C . GLY A 1 92 ? -3.645 1.275 -26.969 1 98.5 92 GLY A C 1
ATOM 702 O O . GLY A 1 92 ? -4.215 2.146 -27.625 1 98.5 92 GLY A O 1
ATOM 703 N N . LEU A 1 93 ? -3.096 1.54 -25.859 1 98.69 93 LEU A N 1
ATOM 704 C CA . LEU A 1 93 ? -3.115 2.879 -25.281 1 98.69 93 LEU A CA 1
ATOM 705 C C . LEU A 1 93 ? -1.75 3.547 -25.422 1 98.69 93 LEU A C 1
ATOM 707 O O . LEU A 1 93 ? -0.718 2.873 -25.391 1 98.69 93 LEU A O 1
ATOM 711 N N . LEU A 1 94 ? -1.752 4.824 -25.547 1 98.06 94 LEU A N 1
ATOM 712 C CA . LEU A 1 94 ? -0.544 5.645 -25.547 1 98.06 94 LEU A CA 1
ATOM 713 C C . LEU A 1 94 ? -0.432 6.449 -24.25 1 98.06 94 LEU A C 1
ATOM 715 O O . LEU A 1 94 ? -1.441 6.727 -23.609 1 98.06 94 LEU A O 1
ATOM 719 N N . PRO A 1 95 ? 0.811 6.758 -23.844 1 98.25 95 PRO A N 1
ATOM 720 C CA . PRO A 1 95 ? 0.938 7.695 -22.719 1 98.25 95 PRO A CA 1
ATOM 721 C C . PRO A 1 95 ? 0.268 9.039 -23 1 98.25 95 PRO A C 1
ATOM 723 O O . PRO A 1 95 ? 0.183 9.469 -24.156 1 98.25 95 PRO A O 1
ATOM 726 N N . ALA A 1 96 ? -0.172 9.656 -21.875 1 98.06 96 ALA A N 1
ATOM 727 C CA . ALA A 1 96 ? -0.75 10.984 -22.016 1 98.06 96 ALA A CA 1
ATOM 728 C C . ALA A 1 96 ? 0.278 11.977 -22.562 1 98.06 96 ALA A C 1
ATOM 730 O O . ALA A 1 96 ? 1.484 11.781 -22.391 1 98.06 96 ALA A O 1
ATOM 731 N N . PRO A 1 97 ? -0.254 13.07 -23.25 1 97.69 97 PRO A N 1
ATOM 732 C CA . PRO A 1 97 ? 0.682 14.109 -23.688 1 97.69 97 PRO A CA 1
ATOM 733 C C . PRO A 1 97 ? 1.412 14.773 -22.531 1 97.69 97 PRO A C 1
ATOM 735 O O . PRO A 1 97 ? 0.999 14.633 -21.375 1 97.69 97 PRO A O 1
ATOM 738 N N . ALA A 1 98 ? 2.469 15.438 -22.797 1 96.81 98 ALA A N 1
ATOM 739 C CA . ALA A 1 98 ? 3.373 16.016 -21.797 1 96.81 98 ALA A CA 1
ATOM 740 C C . ALA A 1 98 ? 2.678 17.094 -20.984 1 96.81 98 ALA A C 1
ATOM 742 O O . ALA A 1 98 ? 3.1 17.406 -19.875 1 96.81 98 ALA A O 1
ATOM 743 N N . GLU A 1 99 ? 1.569 17.625 -21.422 1 96.88 99 GLU A N 1
ATOM 744 C CA . GLU A 1 99 ? 1.01 18.828 -20.828 1 96.88 99 GLU A CA 1
ATOM 745 C C . GLU A 1 99 ? -0.206 18.516 -19.953 1 96.88 99 GLU A C 1
ATOM 747 O O . GLU A 1 99 ? -0.553 19.266 -19.062 1 96.88 99 GLU A O 1
ATOM 752 N N . ILE A 1 100 ? -0.873 17.391 -20.297 1 97.69 100 ILE A N 1
ATOM 753 C CA . ILE A 1 100 ? -2.154 17.156 -19.641 1 97.69 100 ILE A CA 1
ATOM 754 C C . ILE A 1 100 ? -2.254 15.703 -19.188 1 97.69 100 ILE A C 1
ATOM 756 O O . ILE A 1 100 ? -2.102 14.789 -20 1 97.69 100 ILE A O 1
ATOM 760 N N . PRO A 1 101 ? -2.535 15.477 -17.922 1 98.44 101 PRO A N 1
ATOM 761 C CA . PRO A 1 101 ? -2.723 14.102 -17.453 1 98.44 101 PRO A CA 1
ATOM 762 C C . PRO A 1 101 ? -3.965 13.445 -18.047 1 98.44 101 PRO A C 1
ATOM 764 O O . PRO A 1 101 ? -4.906 14.133 -18.438 1 98.44 101 PRO A O 1
ATOM 767 N N . ASP A 1 102 ? -3.955 12.148 -18.188 1 98.81 102 ASP A N 1
ATOM 768 C CA . ASP A 1 102 ? -5.164 11.383 -18.469 1 98.81 102 ASP A CA 1
ATOM 769 C C . ASP A 1 102 ? -6.043 11.25 -17.234 1 98.81 102 ASP A C 1
ATOM 771 O O . ASP A 1 102 ? -5.91 10.289 -16.469 1 98.81 102 ASP A O 1
ATOM 775 N N . TRP A 1 103 ? -7.012 12.117 -17.094 1 98.62 103 TRP A N 1
ATOM 776 C CA . TRP A 1 103 ? -7.812 12.242 -15.875 1 98.62 103 TRP A CA 1
ATOM 777 C C . TRP A 1 103 ? -8.688 11.016 -15.664 1 98.62 103 TRP A C 1
ATOM 779 O O . TRP A 1 103 ? -9.242 10.812 -14.586 1 98.62 103 TRP A O 1
ATOM 789 N N . ASP A 1 104 ? -8.82 10.18 -16.672 1 98.31 104 ASP A N 1
ATOM 790 C CA . ASP A 1 104 ? -9.758 9.062 -16.625 1 98.31 104 ASP A CA 1
ATOM 791 C C . ASP A 1 104 ? -9.047 7.758 -16.266 1 98.31 104 ASP A C 1
ATOM 793 O O . ASP A 1 104 ? -9.695 6.734 -16.047 1 98.31 104 ASP A O 1
ATOM 797 N N . SER A 1 105 ? -7.73 7.793 -16.203 1 98.88 105 SER A N 1
ATOM 798 C CA . SER A 1 105 ? -6.949 6.578 -15.992 1 98.88 105 SER A CA 1
ATOM 799 C C . SER A 1 105 ? -6.059 6.703 -14.758 1 98.88 105 SER A C 1
ATOM 801 O O . SER A 1 105 ? -5.496 7.77 -14.492 1 98.88 105 SER A O 1
ATOM 803 N N . GLY A 1 106 ? -6.008 5.699 -13.914 1 98.94 106 GLY A N 1
ATOM 804 C CA . GLY A 1 106 ? -5.156 5.629 -12.742 1 98.94 106 GLY A CA 1
ATOM 805 C C . GLY A 1 106 ? -4.469 4.285 -12.586 1 98.94 106 GLY A C 1
ATOM 806 O O . GLY A 1 106 ? -4.426 3.49 -13.523 1 98.94 106 GLY A O 1
ATOM 807 N N . THR A 1 107 ? -3.859 4.082 -11.422 1 98.94 107 THR A N 1
ATOM 808 C CA . THR A 1 107 ? -3.162 2.818 -11.211 1 98.94 107 THR A CA 1
ATOM 809 C C . THR A 1 107 ? -3.205 2.412 -9.742 1 98.94 107 THR A C 1
ATOM 811 O O . THR A 1 107 ? -3.141 3.266 -8.852 1 98.94 107 THR A O 1
ATOM 814 N N . VAL A 1 108 ? -3.492 1.18 -9.484 1 98.94 108 VAL A N 1
ATOM 815 C CA . VAL A 1 108 ? -3.188 0.469 -8.242 1 98.94 108 VAL A CA 1
ATOM 816 C C . VAL A 1 108 ? -2.135 -0.606 -8.508 1 98.94 108 VAL A C 1
ATOM 818 O O . VAL A 1 108 ? -2.445 -1.663 -9.062 1 98.94 108 VAL A O 1
ATOM 821 N N . PHE A 1 109 ? -0.92 -0.336 -8.148 1 98.94 109 PHE A N 1
ATOM 822 C CA . PHE A 1 109 ? 0.17 -1.272 -8.398 1 98.94 109 PHE A CA 1
ATOM 823 C C . PHE A 1 109 ? 0.891 -1.623 -7.105 1 98.94 109 PHE A C 1
ATOM 825 O O . PHE A 1 109 ? 1.697 -0.836 -6.605 1 98.94 109 PHE A O 1
ATOM 832 N N . GLY A 1 110 ? 0.651 -2.83 -6.613 1 98.88 110 GLY A N 1
ATOM 833 C CA . GLY A 1 110 ? 1.011 -3.23 -5.262 1 98.88 110 GLY A CA 1
ATOM 834 C C . GLY A 1 110 ? 2.457 -3.672 -5.137 1 98.88 110 GLY A C 1
ATOM 835 O O . GLY A 1 110 ? 3.104 -3.99 -6.137 1 98.88 110 GLY A O 1
ATOM 836 N N . THR A 1 111 ? 2.957 -3.688 -3.916 1 98.75 111 THR A N 1
ATOM 837 C CA . THR A 1 111 ? 4.289 -4.195 -3.609 1 98.75 111 THR A CA 1
ATOM 838 C C . THR A 1 111 ? 4.355 -4.699 -2.17 1 98.75 111 THR A C 1
ATOM 840 O O . THR A 1 111 ? 3.412 -4.52 -1.398 1 98.75 111 THR A O 1
ATOM 843 N N . GLY A 1 112 ? 5.34 -5.508 -1.846 1 97.56 112 GLY A N 1
ATOM 844 C CA . GLY A 1 112 ? 5.68 -5.855 -0.475 1 97.56 112 GLY A CA 1
ATOM 845 C C . GLY A 1 112 ? 6.793 -4.992 0.097 1 97.56 112 GLY A C 1
ATOM 846 O O . GLY A 1 112 ? 6.531 -4.039 0.832 1 97.56 112 GLY A O 1
ATOM 847 N N . THR A 1 113 ? 7.988 -5.258 -0.2 1 95.38 113 THR A N 1
ATOM 848 C CA . THR A 1 113 ? 9.18 -4.453 0.04 1 95.38 113 THR A CA 1
ATOM 849 C C . THR A 1 113 ? 9.727 -3.891 -1.27 1 95.38 113 THR A C 1
ATOM 851 O O . THR A 1 113 ? 9.859 -4.617 -2.256 1 95.38 113 THR A O 1
ATOM 854 N N . SER A 1 114 ? 9.961 -2.58 -1.212 1 94.31 114 SER A N 1
ATOM 855 C CA . SER A 1 114 ? 10.453 -1.959 -2.438 1 94.31 114 SER A CA 1
ATOM 856 C C . SER A 1 114 ? 11.945 -1.656 -2.342 1 94.31 114 SER A C 1
ATOM 858 O O . SER A 1 114 ? 12.391 -0.988 -1.405 1 94.31 114 SER A O 1
ATOM 860 N N . GLY A 1 115 ? 12.688 -2.15 -3.35 1 96.62 115 GLY A N 1
ATOM 861 C CA . GLY A 1 115 ? 14.062 -1.722 -3.561 1 96.62 115 GLY A CA 1
ATOM 862 C C . GLY A 1 115 ? 15.008 -2.176 -2.463 1 96.62 115 GLY A C 1
ATOM 863 O O . GLY A 1 115 ? 15.758 -1.368 -1.908 1 96.62 115 GLY A O 1
ATOM 864 N N . ILE A 1 116 ? 15 -3.398 -2.158 1 96.31 116 ILE A N 1
ATOM 865 C CA . ILE A 1 116 ? 15.766 -3.904 -1.023 1 96.31 116 ILE A CA 1
ATOM 866 C C . ILE A 1 116 ? 17.25 -3.73 -1.289 1 96.31 116 ILE A C 1
ATOM 868 O O . ILE A 1 116 ? 18.016 -3.41 -0.376 1 96.31 116 ILE A O 1
ATOM 872 N N . ASP A 1 117 ? 17.734 -3.936 -2.496 1 96.69 117 ASP A N 1
ATOM 873 C CA . ASP A 1 117 ? 19.141 -3.766 -2.807 1 96.69 117 ASP A CA 1
ATOM 874 C C . ASP A 1 117 ? 19.531 -2.291 -2.777 1 96.69 117 ASP A C 1
ATOM 876 O O . ASP A 1 117 ? 20.656 -1.951 -2.404 1 96.69 117 ASP A O 1
ATOM 880 N N . LYS A 1 118 ? 18.625 -1.479 -3.254 1 96.38 118 LYS A N 1
ATOM 881 C CA . LYS A 1 118 ? 18.875 -0.045 -3.131 1 96.38 118 LYS A CA 1
ATOM 882 C C . LYS A 1 118 ? 18.984 0.37 -1.667 1 96.38 118 LYS A C 1
ATOM 884 O O . LYS A 1 118 ? 19.828 1.191 -1.312 1 96.38 118 LYS A O 1
ATOM 889 N N . PHE A 1 119 ? 18.172 -0.186 -0.786 1 95.88 119 PHE A N 1
ATOM 890 C CA . PHE A 1 119 ? 18.25 0.053 0.65 1 95.88 119 PHE A CA 1
ATOM 891 C C . PHE A 1 119 ? 19.625 -0.355 1.183 1 95.88 119 PHE A C 1
ATOM 893 O O . PHE A 1 119 ? 20.25 0.398 1.928 1 95.88 119 PHE A O 1
ATOM 900 N N . ARG A 1 120 ? 19.969 -1.538 0.79 1 97 120 ARG A N 1
ATOM 901 C CA . ARG A 1 120 ? 21.234 -2.061 1.266 1 97 120 ARG A CA 1
ATOM 902 C C . ARG A 1 120 ? 22.375 -1.112 0.915 1 97 120 ARG A C 1
ATOM 904 O O . ARG A 1 120 ? 23.172 -0.747 1.781 1 97 120 ARG A O 1
ATOM 911 N N . GLY A 1 121 ? 22.422 -0.706 -0.357 1 96.56 121 GLY A N 1
ATOM 912 C CA . GLY A 1 121 ? 23.438 0.237 -0.777 1 96.56 121 GLY A CA 1
ATOM 913 C C . GLY A 1 121 ? 23.391 1.549 -0.017 1 96.56 121 GLY A C 1
ATOM 914 O O . GLY A 1 121 ? 24.438 2.09 0.367 1 96.56 121 GLY A O 1
ATOM 915 N N . ALA A 1 122 ? 22.219 2.047 0.216 1 96.94 122 ALA A N 1
ATOM 916 C CA . ALA A 1 122 ? 22.047 3.318 0.912 1 96.94 122 ALA A CA 1
ATOM 917 C C . ALA A 1 122 ? 22.484 3.215 2.367 1 96.94 122 ALA A C 1
ATOM 919 O O . ALA A 1 122 ? 23.109 4.137 2.898 1 96.94 122 ALA A O 1
ATOM 920 N N . ILE A 1 123 ? 22.109 2.094 3.045 1 97.38 123 ILE A N 1
ATOM 921 C CA . ILE A 1 123 ? 22.469 1.87 4.441 1 97.38 123 ILE A CA 1
ATOM 922 C C . ILE A 1 123 ? 23.984 1.864 4.59 1 97.38 123 ILE A C 1
ATOM 924 O O . ILE A 1 123 ? 24.531 2.514 5.484 1 97.38 123 ILE A O 1
ATOM 928 N N . TYR A 1 124 ? 24.656 1.192 3.719 1 97.5 124 TYR A N 1
ATOM 929 C CA . TYR A 1 124 ? 26.109 1.133 3.785 1 97.5 124 TYR A CA 1
ATOM 930 C C . TYR A 1 124 ? 26.719 2.506 3.541 1 97.5 124 TYR A C 1
ATOM 932 O O . TYR A 1 124 ? 27.688 2.887 4.203 1 97.5 124 TYR A O 1
ATOM 940 N N . LYS A 1 125 ? 26.219 3.211 2.572 1 97.69 125 LYS A N 1
ATOM 941 C CA . LYS A 1 125 ? 26.734 4.555 2.312 1 97.69 125 LYS A CA 1
ATOM 942 C C . LYS A 1 125 ? 26.547 5.457 3.527 1 97.69 125 LYS A C 1
ATOM 944 O O . LYS A 1 125 ? 27.453 6.227 3.879 1 97.69 125 LYS A O 1
ATOM 949 N N . LEU A 1 126 ? 25.375 5.371 4.16 1 97.75 126 LEU A N 1
ATOM 950 C CA . LEU A 1 126 ? 25.094 6.184 5.34 1 97.75 126 LEU A CA 1
ATOM 951 C C . LEU A 1 126 ? 26.047 5.812 6.48 1 97.75 126 LEU A C 1
ATOM 953 O O . LEU A 1 126 ? 26.594 6.691 7.145 1 97.75 126 LEU A O 1
ATOM 957 N N . ASP A 1 127 ? 26.156 4.52 6.703 1 97.44 127 ASP A N 1
ATOM 958 C CA . ASP A 1 127 ? 27.016 4.039 7.781 1 97.44 127 ASP A CA 1
ATOM 959 C C . ASP A 1 127 ? 28.469 4.461 7.551 1 97.44 127 ASP A C 1
ATOM 961 O O . ASP A 1 127 ? 29.234 4.598 8.508 1 97.44 127 ASP A O 1
ATOM 965 N N . ASN A 1 128 ? 28.844 4.672 6.344 1 97.81 128 ASN A N 1
ATOM 966 C CA . ASN A 1 128 ? 30.188 5.102 5.996 1 97.81 128 ASN A CA 1
ATOM 967 C C . ASN A 1 128 ? 30.281 6.617 5.883 1 97.81 128 ASN A C 1
ATOM 969 O O . ASN A 1 128 ? 31.25 7.145 5.309 1 97.81 128 ASN A O 1
ATOM 973 N N . LEU A 1 129 ? 29.281 7.391 6.34 1 97.75 129 LEU A N 1
ATOM 974 C CA . LEU A 1 129 ? 29.25 8.844 6.406 1 97.75 129 LEU A CA 1
ATOM 975 C C . LEU A 1 129 ? 29.266 9.453 5.008 1 97.75 129 LEU A C 1
ATOM 977 O O . LEU A 1 129 ? 29.938 10.461 4.777 1 97.75 129 LEU A O 1
ATOM 981 N N . GLN A 1 130 ? 28.578 8.781 4.023 1 97.25 130 GLN A N 1
ATOM 982 C CA . GLN A 1 130 ? 28.562 9.219 2.631 1 97.25 130 GLN A CA 1
ATOM 983 C C . GLN A 1 130 ? 27.141 9.555 2.178 1 97.25 130 GLN A C 1
ATOM 985 O O . GLN A 1 130 ? 26.703 9.102 1.118 1 97.25 130 GLN A O 1
ATOM 990 N N . ILE A 1 131 ? 26.469 10.312 2.99 1 94.69 131 ILE A N 1
ATOM 991 C CA . ILE A 1 131 ? 25.078 10.664 2.697 1 94.69 131 ILE A CA 1
ATOM 992 C C . ILE A 1 131 ? 25 11.398 1.362 1 94.69 131 ILE A C 1
ATOM 994 O O . ILE A 1 131 ? 24.047 11.242 0.615 1 94.69 131 ILE A O 1
ATOM 998 N N . ARG A 1 132 ? 25.969 12.195 1.023 1 90.88 132 ARG A N 1
ATOM 999 C CA . ARG A 1 132 ? 25.969 13 -0.196 1 90.88 132 ARG A CA 1
ATOM 1000 C C . ARG A 1 132 ? 26.078 12.117 -1.433 1 90.88 132 ARG A C 1
ATOM 1002 O O . ARG A 1 132 ? 25.812 12.562 -2.549 1 90.88 132 ARG A O 1
ATOM 1009 N N . LYS A 1 133 ? 26.406 10.82 -1.262 1 93.38 133 LYS A N 1
ATOM 1010 C CA . LYS A 1 133 ? 26.578 9.891 -2.377 1 93.38 133 LYS A CA 1
ATOM 1011 C C . LYS A 1 133 ? 25.328 9.062 -2.615 1 93.38 133 LYS A C 1
ATOM 1013 O O . LYS A 1 133 ? 25.297 8.203 -3.504 1 93.38 133 LYS A O 1
ATOM 1018 N N . LEU A 1 134 ? 24.266 9.227 -1.873 1 93.56 134 LEU A N 1
ATOM 1019 C CA . LEU A 1 134 ? 23.047 8.438 -1.996 1 93.56 134 LEU A CA 1
ATOM 1020 C C . LEU A 1 134 ? 22.359 8.68 -3.342 1 93.56 134 LEU A C 1
ATOM 1022 O O . LEU A 1 134 ? 21.672 7.801 -3.863 1 93.56 134 LEU A O 1
ATOM 1026 N N . GLY A 1 135 ? 22.625 9.742 -3.996 1 86.69 135 GLY A N 1
ATOM 1027 C CA . GLY A 1 135 ? 21.969 10.086 -5.246 1 86.69 135 GLY A CA 1
ATOM 1028 C C . GLY A 1 135 ? 20.547 10.57 -5.062 1 86.69 135 GLY A C 1
ATOM 1029 O O . GLY A 1 135 ? 19.969 10.43 -3.98 1 86.69 135 GLY A O 1
ATOM 1030 N N . SER A 1 136 ? 19.891 11.023 -6.152 1 84.75 136 SER A N 1
ATOM 1031 C CA . SER A 1 136 ? 18.594 11.688 -6.082 1 84.75 136 SER A CA 1
ATOM 1032 C C . SER A 1 136 ? 17.438 10.695 -6.23 1 84.75 136 SER A C 1
ATOM 1034 O O . SER A 1 136 ? 16.281 11.023 -5.969 1 84.75 136 SER A O 1
ATOM 1036 N N . THR A 1 137 ? 17.75 9.383 -6.555 1 90.69 137 THR A N 1
ATOM 1037 C CA . THR A 1 137 ? 16.672 8.453 -6.898 1 90.69 137 THR A CA 1
ATOM 1038 C C . THR A 1 137 ? 16.422 7.477 -5.754 1 90.69 137 THR A C 1
ATOM 1040 O O . THR A 1 137 ? 15.539 6.625 -5.844 1 90.69 137 THR A O 1
ATOM 1043 N N . VAL A 1 138 ? 17.172 7.555 -4.645 1 94.31 138 VAL A N 1
ATOM 1044 C CA . VAL A 1 138 ? 17.094 6.574 -3.566 1 94.31 138 VAL A CA 1
ATOM 1045 C C . VAL A 1 138 ? 15.68 6.547 -2.99 1 94.31 138 VAL A C 1
ATOM 1047 O O . VAL A 1 138 ? 15.125 5.473 -2.75 1 94.31 138 VAL A O 1
ATOM 1050 N N . VAL A 1 139 ? 15.055 7.68 -2.852 1 95.44 139 VAL A N 1
ATOM 1051 C CA . VAL A 1 139 ? 13.719 7.738 -2.264 1 95.44 139 VAL A CA 1
ATOM 1052 C C . VAL A 1 139 ? 12.719 7.066 -3.197 1 95.44 139 VAL A C 1
ATOM 1054 O O . VAL A 1 139 ? 11.969 6.184 -2.779 1 95.44 139 VAL A O 1
ATOM 1057 N N . ALA A 1 140 ? 12.742 7.359 -4.469 1 94.94 140 ALA A N 1
ATOM 1058 C CA . ALA A 1 140 ? 11.789 6.832 -5.438 1 94.94 140 ALA A CA 1
ATOM 1059 C C . ALA A 1 140 ? 11.938 5.316 -5.578 1 94.94 140 ALA A C 1
ATOM 1061 O O . ALA A 1 140 ? 10.953 4.613 -5.828 1 94.94 140 ALA A O 1
ATOM 1062 N N . GLN A 1 141 ? 13.133 4.82 -5.414 1 96.69 141 GLN A N 1
ATOM 1063 C CA . GLN A 1 141 ? 13.383 3.393 -5.598 1 96.69 141 GLN A CA 1
ATOM 1064 C C . GLN A 1 141 ? 13.047 2.609 -4.332 1 96.69 141 GLN A C 1
ATOM 1066 O O . GLN A 1 141 ? 12.883 1.389 -4.375 1 96.69 141 GLN A O 1
ATOM 1071 N N . THR A 1 142 ? 12.922 3.342 -3.152 1 96.81 142 THR A N 1
ATOM 1072 C CA . THR A 1 142 ? 12.805 2.598 -1.903 1 96.81 142 THR A CA 1
ATOM 1073 C C . THR A 1 142 ? 11.438 2.824 -1.266 1 96.81 142 THR A C 1
ATOM 1075 O O . THR A 1 142 ? 11 2.027 -0.436 1 96.81 142 THR A O 1
ATOM 1078 N N . MET A 1 143 ? 10.789 3.936 -1.576 1 97.06 143 MET A N 1
ATOM 1079 C CA . MET A 1 143 ? 9.453 4.109 -1.017 1 97.06 143 MET A CA 1
ATOM 1080 C C . MET A 1 143 ? 8.484 3.088 -1.598 1 97.06 143 MET A C 1
ATOM 1082 O O . MET A 1 143 ? 8.57 2.746 -2.779 1 97.06 143 MET A O 1
ATOM 1086 N N . ALA A 1 144 ? 7.574 2.568 -0.83 1 98.06 144 ALA A N 1
ATOM 1087 C CA . ALA A 1 144 ? 6.633 1.541 -1.266 1 98.06 144 ALA A CA 1
ATOM 1088 C C . ALA A 1 144 ? 5.852 2 -2.492 1 98.06 144 ALA A C 1
ATOM 1090 O O . ALA A 1 144 ? 5.527 1.192 -3.367 1 98.06 144 ALA A O 1
ATOM 1091 N N . SER A 1 145 ? 5.551 3.279 -2.594 1 98.5 145 SER A N 1
ATOM 1092 C CA . SER A 1 145 ? 4.734 3.809 -3.682 1 98.5 145 SER A CA 1
ATOM 1093 C C . SER A 1 145 ? 5.574 4.074 -4.926 1 98.5 145 SER A C 1
ATOM 1095 O O . SER A 1 145 ? 5.078 4.629 -5.91 1 98.5 145 SER A O 1
ATOM 1097 N N . GLY A 1 146 ? 6.852 3.725 -4.914 1 98.19 146 GLY A N 1
ATOM 1098 C CA . GLY A 1 146 ? 7.758 4.047 -6.008 1 98.19 146 GLY A CA 1
ATOM 1099 C C . GLY A 1 146 ? 7.293 3.502 -7.344 1 98.19 146 GLY A C 1
ATOM 1100 O O . GLY A 1 146 ? 7.324 4.211 -8.352 1 98.19 146 GLY A O 1
ATOM 1101 N N . VAL A 1 147 ? 6.828 2.256 -7.359 1 98.62 147 VAL A N 1
ATOM 1102 C CA . VAL A 1 147 ? 6.457 1.61 -8.617 1 98.62 147 VAL A CA 1
ATOM 1103 C C . VAL A 1 147 ? 5.238 2.311 -9.211 1 98.62 147 VAL A C 1
ATOM 1105 O O . VAL A 1 147 ? 5.203 2.586 -10.414 1 98.62 147 VAL A O 1
ATOM 1108 N N . SER A 1 148 ? 4.227 2.613 -8.414 1 98.88 148 SER A N 1
ATOM 1109 C CA . SER A 1 148 ? 3.039 3.301 -8.914 1 98.88 148 SER A CA 1
ATOM 1110 C C . SER A 1 148 ? 3.377 4.715 -9.383 1 98.88 148 SER A C 1
ATOM 1112 O O . SER A 1 148 ? 2.834 5.191 -10.383 1 98.88 148 SER A O 1
ATOM 1114 N N . ALA A 1 149 ? 4.238 5.387 -8.625 1 98.56 149 ALA A N 1
ATOM 1115 C CA . ALA A 1 149 ? 4.641 6.746 -8.992 1 98.56 149 ALA A CA 1
ATOM 1116 C C . ALA A 1 149 ? 5.359 6.762 -10.336 1 98.56 149 ALA A C 1
ATOM 1118 O O . ALA A 1 149 ? 5.105 7.633 -11.172 1 98.56 149 ALA A O 1
ATOM 1119 N N . LEU A 1 150 ? 6.293 5.848 -10.539 1 98.38 150 LEU A N 1
ATOM 1120 C CA . LEU A 1 150 ? 7.047 5.777 -11.789 1 98.38 150 LEU A CA 1
ATOM 1121 C C . LEU A 1 150 ? 6.129 5.445 -12.961 1 98.38 150 LEU A C 1
ATOM 1123 O O . LEU A 1 150 ? 6.211 6.078 -14.016 1 98.38 150 LEU A O 1
ATOM 1127 N N . LEU A 1 151 ? 5.262 4.449 -12.773 1 98.88 151 LEU A N 1
ATOM 1128 C CA . LEU A 1 151 ? 4.32 4.074 -13.82 1 98.88 151 LEU A CA 1
ATOM 1129 C C . LEU A 1 151 ? 3.398 5.238 -14.164 1 98.88 151 LEU A C 1
ATOM 1131 O O . LEU A 1 151 ? 3.141 5.504 -15.344 1 98.88 151 LEU A O 1
ATOM 1135 N N . ALA A 1 152 ? 2.869 5.914 -13.148 1 98.88 152 ALA A N 1
ATOM 1136 C CA . ALA A 1 152 ? 1.973 7.047 -13.359 1 98.88 152 ALA A CA 1
ATOM 1137 C C . ALA A 1 152 ? 2.666 8.156 -14.148 1 98.88 152 ALA A C 1
ATOM 1139 O O . ALA A 1 152 ? 2.057 8.781 -15.023 1 98.88 152 ALA A O 1
ATOM 1140 N N . GLY A 1 153 ? 3.893 8.445 -13.797 1 98.62 153 GLY A N 1
ATOM 1141 C CA . GLY A 1 153 ? 4.652 9.453 -14.516 1 98.62 153 GLY A CA 1
ATOM 1142 C C . GLY A 1 153 ? 4.918 9.086 -15.961 1 98.62 153 GLY A C 1
ATOM 1143 O O . GLY A 1 153 ? 4.793 9.93 -16.859 1 98.62 153 GLY A O 1
ATOM 1144 N N . LYS A 1 154 ? 5.34 7.848 -16.172 1 98.69 154 LYS A N 1
ATOM 1145 C CA . LYS A 1 154 ? 5.672 7.387 -17.531 1 98.69 154 LYS A CA 1
ATOM 1146 C C . LYS A 1 154 ? 4.438 7.383 -18.422 1 98.69 154 LYS A C 1
ATOM 1148 O O . LYS A 1 154 ? 4.551 7.547 -19.641 1 98.69 154 LYS A O 1
ATOM 1153 N N . LEU A 1 155 ? 3.248 7.137 -17.844 1 98.94 155 LEU A N 1
ATOM 1154 C CA . LEU A 1 155 ? 2.043 6.957 -18.641 1 98.94 155 LEU A CA 1
ATOM 1155 C C . LEU A 1 155 ? 1.153 8.195 -18.578 1 98.94 155 LEU A C 1
ATOM 1157 O O . LEU A 1 155 ? 0.208 8.328 -19.359 1 98.94 155 LEU A O 1
ATOM 1161 N N . GLY A 1 156 ? 1.449 9.133 -17.672 1 98.88 156 GLY A N 1
ATOM 1162 C CA . GLY A 1 156 ? 0.667 10.344 -17.5 1 98.88 156 GLY A CA 1
ATOM 1163 C C . GLY A 1 156 ? -0.702 10.094 -16.891 1 98.88 156 GLY A C 1
ATOM 1164 O O . GLY A 1 156 ? -1.7 10.648 -17.359 1 98.88 156 GLY A O 1
ATOM 1165 N N . LEU A 1 157 ? -0.782 9.266 -15.875 1 98.94 157 LEU A N 1
ATOM 1166 C CA . LEU A 1 157 ? -2.055 8.875 -15.281 1 98.94 157 LEU A CA 1
ATOM 1167 C C . LEU A 1 157 ? -2.549 9.945 -14.312 1 98.94 157 LEU A C 1
ATOM 1169 O O . LEU A 1 157 ? -1.813 10.359 -13.414 1 98.94 157 LEU A O 1
ATOM 1173 N N . GLY A 1 158 ? -3.824 10.375 -14.477 1 98.88 158 GLY A N 1
ATOM 1174 C CA . GLY A 1 158 ? -4.301 11.531 -13.734 1 98.88 158 GLY A CA 1
ATOM 1175 C C . GLY A 1 158 ? -5.383 11.188 -12.727 1 98.88 158 GLY A C 1
ATOM 1176 O O . GLY A 1 158 ? -5.895 12.07 -12.031 1 98.88 158 GLY A O 1
ATOM 1177 N N . ASN A 1 159 ? -5.773 9.93 -12.664 1 98.81 159 ASN A N 1
ATOM 1178 C CA . ASN A 1 159 ? -6.73 9.461 -11.664 1 98.81 159 ASN A CA 1
ATOM 1179 C C . ASN A 1 159 ? -6.031 8.984 -10.391 1 98.81 159 ASN A C 1
ATOM 1181 O O . ASN A 1 159 ? -4.965 9.5 -10.039 1 98.81 159 ASN A O 1
ATOM 1185 N N . GLN A 1 160 ? -6.555 8.102 -9.617 1 98.81 160 GLN A N 1
ATOM 1186 C CA . GLN A 1 160 ? -5.914 7.605 -8.406 1 98.81 160 GLN A CA 1
ATOM 1187 C C . GLN A 1 160 ? -4.629 6.852 -8.727 1 98.81 160 GLN A C 1
ATOM 1189 O O . GLN A 1 160 ? -4.594 6.051 -9.664 1 98.81 160 GLN A O 1
ATOM 1194 N N . VAL A 1 161 ? -3.584 7.156 -8.109 1 98.94 161 VAL A N 1
ATOM 1195 C CA . VAL A 1 161 ? -2.301 6.461 -8.148 1 98.94 161 VAL A CA 1
ATOM 1196 C C . VAL A 1 161 ? -1.921 5.996 -6.742 1 98.94 161 VAL A C 1
ATOM 1198 O O . VAL A 1 161 ? -1.668 6.82 -5.859 1 98.94 161 VAL A O 1
ATOM 1201 N N . THR A 1 162 ? -1.947 4.711 -6.5 1 98.88 162 THR A N 1
ATOM 1202 C CA . THR A 1 162 ? -1.705 4.18 -5.164 1 98.88 162 THR A CA 1
ATOM 1203 C C . THR A 1 162 ? -1.041 2.809 -5.234 1 98.88 162 THR A C 1
ATOM 1205 O O . THR A 1 162 ? -1.053 2.162 -6.285 1 98.88 162 THR A O 1
ATOM 1208 N N . THR A 1 163 ? -0.317 2.467 -4.156 1 98.94 163 THR A N 1
ATOM 1209 C CA . THR A 1 163 ? 0.292 1.152 -3.992 1 98.94 163 THR A CA 1
ATOM 1210 C C . THR A 1 163 ? -0.287 0.436 -2.775 1 98.94 163 THR A C 1
ATOM 1212 O O . THR A 1 163 ? -0.228 0.953 -1.657 1 98.94 163 THR A O 1
ATOM 1215 N N . ASN A 1 164 ? -0.867 -0.71 -3.006 1 98.94 164 ASN A N 1
ATOM 1216 C CA . ASN A 1 164 ? -1.388 -1.507 -1.899 1 98.94 164 ASN A CA 1
ATOM 1217 C C . ASN A 1 164 ? -0.396 -2.584 -1.469 1 98.94 164 ASN A C 1
ATOM 1219 O O . ASN A 1 164 ? 0.496 -2.953 -2.234 1 98.94 164 ASN A O 1
ATOM 1223 N N . SER A 1 165 ? -0.524 -3.027 -0.247 1 98.88 165 SER A N 1
ATOM 1224 C CA . SER A 1 165 ? 0.219 -4.172 0.272 1 98.88 165 SER A CA 1
ATOM 1225 C C . SER A 1 165 ? -0.647 -5.016 1.201 1 98.88 165 SER A C 1
ATOM 1227 O O . SER A 1 165 ? -1.219 -4.5 2.164 1 98.88 165 SER A O 1
ATOM 1229 N N . SER A 1 166 ? -0.773 -6.219 0.893 1 98.69 166 SER A N 1
ATOM 1230 C CA . SER A 1 166 ? -1.468 -7.242 1.668 1 98.69 166 SER A CA 1
ATOM 1231 C C . SER A 1 166 ? -0.774 -8.594 1.545 1 98.69 166 SER A C 1
ATOM 1233 O O . SER A 1 166 ? -1.426 -9.609 1.302 1 98.69 166 SER A O 1
ATOM 1235 N N . ALA A 1 167 ? 0.5 -8.555 1.63 1 98.12 167 ALA A N 1
ATOM 1236 C CA . ALA A 1 167 ? 1.342 -9.742 1.518 1 98.12 167 ALA A CA 1
ATOM 1237 C C . ALA A 1 167 ? 1.093 -10.469 0.198 1 98.12 167 ALA A C 1
ATOM 1239 O O . ALA A 1 167 ? 1.109 -9.852 -0.869 1 98.12 167 ALA A O 1
ATOM 1240 N N . CYS A 1 168 ? 0.969 -11.805 0.245 1 98.31 168 CYS A N 1
ATOM 1241 C CA . CYS A 1 168 ? 0.889 -12.594 -0.978 1 98.31 168 CYS A CA 1
ATOM 1242 C C . CYS A 1 168 ? -0.434 -12.352 -1.695 1 98.31 168 CYS A C 1
ATOM 1244 O O . CYS A 1 168 ? -0.583 -12.711 -2.867 1 98.31 168 CYS A O 1
ATOM 1246 N N . ALA A 1 169 ? -1.386 -11.68 -1.066 1 98.75 169 ALA A N 1
ATOM 1247 C CA . ALA A 1 169 ? -2.672 -11.375 -1.69 1 98.75 169 ALA A CA 1
ATOM 1248 C C . ALA A 1 169 ? -2.635 -10.023 -2.396 1 98.75 169 ALA A C 1
ATOM 1250 O O . ALA A 1 169 ? -3.613 -9.625 -3.033 1 98.75 169 ALA A O 1
ATOM 1251 N N . THR A 1 170 ? -1.531 -9.344 -2.385 1 98.88 170 THR A N 1
ATOM 1252 C CA . THR A 1 170 ? -1.373 -7.977 -2.859 1 98.88 170 THR A CA 1
ATOM 1253 C C . THR A 1 170 ? -1.862 -7.84 -4.297 1 98.88 170 THR A C 1
ATOM 1255 O O . THR A 1 170 ? -2.643 -6.938 -4.613 1 98.88 170 THR A O 1
ATOM 1258 N N . GLY A 1 171 ? -1.404 -8.695 -5.121 1 98.94 171 GLY A N 1
ATOM 1259 C CA . GLY A 1 171 ? -1.729 -8.594 -6.535 1 98.94 171 GLY A CA 1
ATOM 1260 C C . GLY A 1 171 ? -3.207 -8.773 -6.82 1 98.94 171 GLY A C 1
ATOM 1261 O O . GLY A 1 171 ? -3.793 -8.008 -7.59 1 98.94 171 GLY A O 1
ATOM 1262 N N . THR A 1 172 ? -3.832 -9.82 -6.23 1 98.94 172 THR A N 1
ATOM 1263 C CA . THR A 1 172 ? -5.258 -10.055 -6.418 1 98.94 172 THR A CA 1
ATOM 1264 C C . THR A 1 172 ? -6.074 -8.891 -5.863 1 98.94 172 THR A C 1
ATOM 1266 O O . THR A 1 172 ? -7.055 -8.469 -6.477 1 98.94 172 THR A O 1
ATOM 1269 N N . GLU A 1 173 ? -5.633 -8.375 -4.762 1 98.94 173 GLU A N 1
ATOM 1270 C CA . GLU A 1 173 ? -6.316 -7.23 -4.16 1 98.94 173 GLU A CA 1
ATOM 1271 C C . GLU A 1 173 ? -6.207 -5.992 -5.043 1 98.94 173 GLU A C 1
ATOM 1273 O O . GLU A 1 173 ? -7.156 -5.219 -5.156 1 98.94 173 GLU A O 1
ATOM 1278 N N . SER A 1 174 ? -5.008 -5.773 -5.621 1 98.94 174 SER A N 1
ATOM 1279 C CA . SER A 1 174 ? -4.82 -4.625 -6.5 1 98.94 174 SER A CA 1
ATOM 1280 C C . SER A 1 174 ? -5.836 -4.625 -7.637 1 98.94 174 SER A C 1
ATOM 1282 O O . SER A 1 174 ? -6.387 -3.578 -7.988 1 98.94 174 SER A O 1
ATOM 1284 N N . ILE A 1 175 ? -6.105 -5.75 -8.211 1 98.94 175 ILE A N 1
ATOM 1285 C CA . ILE A 1 175 ? -7.043 -5.891 -9.32 1 98.94 175 ILE A CA 1
ATOM 1286 C C . ILE A 1 175 ? -8.461 -5.605 -8.836 1 98.94 175 ILE A C 1
ATOM 1288 O O . ILE A 1 175 ? -9.227 -4.91 -9.508 1 98.94 175 ILE A O 1
ATOM 1292 N N . LEU A 1 176 ? -8.812 -6.098 -7.648 1 98.88 176 LEU A N 1
ATOM 1293 C CA . LEU A 1 176 ? -10.148 -5.871 -7.105 1 98.88 176 LEU A CA 1
ATOM 1294 C C . LEU A 1 176 ? -10.359 -4.391 -6.793 1 98.88 176 LEU A C 1
ATOM 1296 O O . LEU A 1 176 ? -11.453 -3.859 -7.008 1 98.88 176 LEU A O 1
ATOM 1300 N N . MET A 1 177 ? -9.328 -3.762 -6.246 1 98.88 177 MET A N 1
ATOM 1301 C CA . MET A 1 177 ? -9.422 -2.332 -5.965 1 98.88 177 MET A CA 1
ATOM 1302 C C . MET A 1 177 ? -9.633 -1.538 -7.25 1 98.88 177 MET A C 1
ATOM 1304 O O . MET A 1 177 ? -10.477 -0.636 -7.293 1 98.88 177 MET A O 1
ATOM 1308 N N . ALA A 1 178 ? -8.859 -1.883 -8.25 1 98.94 178 ALA A N 1
ATOM 1309 C CA . ALA A 1 178 ? -9.008 -1.23 -9.547 1 98.94 178 ALA A CA 1
ATOM 1310 C C . ALA A 1 178 ? -10.391 -1.489 -10.141 1 98.94 178 ALA A C 1
ATOM 1312 O O . ALA A 1 178 ? -11.023 -0.576 -10.672 1 98.94 178 ALA A O 1
ATOM 1313 N N . TYR A 1 179 ? -10.883 -2.713 -10.016 1 98.88 179 TYR A N 1
ATOM 1314 C CA . TYR A 1 179 ? -12.211 -3.107 -10.484 1 98.88 179 TYR A CA 1
ATOM 1315 C C . TYR A 1 179 ? -13.289 -2.256 -9.828 1 98.88 179 TYR A C 1
ATOM 1317 O O . TYR A 1 179 ? -14.18 -1.735 -10.508 1 98.88 179 TYR A O 1
ATOM 1325 N N . GLU A 1 180 ? -13.242 -2.08 -8.547 1 98.31 180 GLU A N 1
ATOM 1326 C CA . GLU A 1 180 ? -14.258 -1.338 -7.801 1 98.31 180 GLU A CA 1
ATOM 1327 C C . GLU A 1 180 ? -14.281 0.131 -8.211 1 98.31 180 GLU A C 1
ATOM 1329 O O . GLU A 1 180 ? -15.344 0.753 -8.25 1 98.31 180 GLU A O 1
ATOM 1334 N N . ARG A 1 181 ? -13.086 0.691 -8.461 1 98.5 181 ARG A N 1
ATOM 1335 C CA . ARG A 1 181 ? -13.031 2.1 -8.836 1 98.5 181 ARG A CA 1
ATOM 1336 C C . ARG A 1 181 ? -13.711 2.332 -10.188 1 98.5 181 ARG A C 1
ATOM 1338 O O . ARG A 1 181 ? -14.383 3.346 -10.375 1 98.5 181 ARG A O 1
ATOM 1345 N N . ILE A 1 182 ? -13.516 1.435 -11.109 1 98.75 182 ILE A N 1
ATOM 1346 C CA . ILE A 1 182 ? -14.164 1.548 -12.406 1 98.75 182 ILE A CA 1
ATOM 1347 C C . ILE A 1 182 ? -15.656 1.262 -12.266 1 98.75 182 ILE A C 1
ATOM 1349 O O . ILE A 1 182 ? -16.484 1.992 -12.805 1 98.75 182 ILE A O 1
ATOM 1353 N N . LYS A 1 183 ? -15.984 0.183 -11.555 1 98.19 183 LYS A N 1
ATOM 1354 C CA . LYS A 1 183 ? -17.375 -0.241 -11.375 1 98.19 183 LYS A CA 1
ATOM 1355 C C . LYS A 1 183 ? -18.219 0.888 -10.797 1 98.19 183 LYS A C 1
ATOM 1357 O O . LYS A 1 183 ? -19.375 1.069 -11.188 1 98.19 183 LYS A O 1
ATOM 1362 N N . SER A 1 184 ? -17.641 1.677 -9.891 1 95.69 184 SER A N 1
ATOM 1363 C CA . SER A 1 184 ? -18.359 2.754 -9.219 1 95.69 184 SER A CA 1
ATOM 1364 C C . SER A 1 184 ? -18.406 4.012 -10.078 1 95.69 184 SER A C 1
ATOM 1366 O O . SER A 1 184 ? -19.047 5 -9.703 1 95.69 184 SER A O 1
ATOM 1368 N N . GLY A 1 185 ? -17.688 4.039 -11.195 1 96.94 185 GLY A N 1
ATOM 1369 C CA . GLY A 1 185 ? -17.703 5.168 -12.109 1 96.94 185 GLY A CA 1
ATOM 1370 C C . GLY A 1 185 ? -16.656 6.211 -11.797 1 96.94 185 GLY A C 1
ATOM 1371 O O . GLY A 1 185 ? -16.625 7.281 -12.414 1 96.94 185 GLY A O 1
ATOM 1372 N N . GLN A 1 186 ? -15.727 5.922 -10.922 1 97.31 186 GLN A N 1
ATOM 1373 C CA . GLN A 1 186 ? -14.727 6.898 -10.492 1 97.31 186 GLN A CA 1
ATOM 1374 C C . GLN A 1 186 ? -13.531 6.906 -11.438 1 97.31 186 GLN A C 1
ATOM 1376 O O . GLN A 1 186 ? -12.703 7.82 -11.391 1 97.31 186 GLN A O 1
ATOM 1381 N N . ALA A 1 187 ? -13.422 5.895 -12.273 1 98.62 187 ALA A N 1
ATOM 1382 C CA . ALA A 1 187 ? -12.398 5.812 -13.312 1 98.62 187 ALA A CA 1
ATOM 1383 C C . ALA A 1 187 ? -12.93 5.109 -14.555 1 98.62 187 ALA A C 1
ATOM 1385 O O . ALA A 1 187 ? -13.883 4.336 -14.477 1 98.62 187 ALA A O 1
ATOM 1386 N N . ILE A 1 188 ? -12.328 5.395 -15.688 1 98.81 188 ILE A N 1
ATOM 1387 C CA . ILE A 1 188 ? -12.664 4.684 -16.906 1 98.81 188 ILE A CA 1
ATOM 1388 C C . ILE A 1 188 ? -11.703 3.508 -17.109 1 98.81 188 ILE A C 1
ATOM 1390 O O . ILE A 1 188 ? -12.117 2.43 -17.547 1 98.81 188 ILE A O 1
ATOM 1394 N N . ARG A 1 189 ? -10.422 3.688 -16.828 1 98.88 189 ARG A N 1
ATOM 1395 C CA . ARG A 1 189 ? -9.375 2.682 -16.953 1 98.88 189 ARG A CA 1
ATOM 1396 C C . ARG A 1 189 ? -8.461 2.678 -15.734 1 98.88 189 ARG A C 1
ATOM 1398 O O . ARG A 1 189 ? -8.164 3.732 -15.172 1 98.88 189 ARG A O 1
ATOM 1405 N N . MET A 1 190 ? -8.016 1.545 -15.344 1 98.94 190 MET A N 1
ATOM 1406 C CA . MET A 1 190 ? -7.023 1.392 -14.281 1 98.94 190 MET A CA 1
ATOM 1407 C C . MET A 1 190 ? -5.945 0.395 -14.688 1 98.94 190 MET A C 1
ATOM 1409 O O . MET A 1 190 ? -6.25 -0.69 -15.188 1 98.94 190 MET A O 1
ATOM 1413 N N . LEU A 1 191 ? -4.711 0.789 -14.562 1 99 191 LEU A N 1
ATOM 1414 C CA . LEU A 1 191 ? -3.605 -0.163 -14.594 1 99 191 LEU A CA 1
ATOM 1415 C C . LEU A 1 191 ? -3.436 -0.835 -13.234 1 99 191 LEU A C 1
ATOM 1417 O O . LEU A 1 191 ? -3.137 -0.17 -12.242 1 99 191 LEU A O 1
ATOM 1421 N N . ALA A 1 192 ? -3.705 -2.121 -13.156 1 98.94 192 ALA A N 1
ATOM 1422 C CA . ALA A 1 192 ? -3.639 -2.865 -11.906 1 98.94 192 ALA A CA 1
ATOM 1423 C C . ALA A 1 192 ? -2.551 -3.934 -11.953 1 98.94 192 ALA A C 1
ATOM 1425 O O . ALA A 1 192 ? -2.35 -4.574 -12.992 1 98.94 192 ALA A O 1
ATOM 1426 N N . GLY A 1 193 ? -1.837 -4.121 -10.898 1 98.94 193 GLY A N 1
ATOM 1427 C CA . GLY A 1 193 ? -0.801 -5.141 -10.82 1 98.94 193 GLY A CA 1
ATOM 1428 C C . GLY A 1 193 ? -0.016 -5.094 -9.523 1 98.94 193 GLY A C 1
ATOM 1429 O O . GLY A 1 193 ? -0.417 -4.418 -8.57 1 98.94 193 GLY A O 1
ATOM 1430 N N . SER A 1 194 ? 1.037 -5.836 -9.43 1 98.94 194 SER A N 1
ATOM 1431 C CA . SER A 1 194 ? 1.96 -5.836 -8.297 1 98.94 194 SER A CA 1
ATOM 1432 C C . SER A 1 194 ? 3.33 -6.367 -8.703 1 98.94 194 SER A C 1
ATOM 1434 O O . SER A 1 194 ? 3.486 -6.938 -9.789 1 98.94 194 SER A O 1
ATOM 1436 N N . THR A 1 195 ? 4.305 -6.133 -7.875 1 98.94 195 THR A N 1
ATOM 1437 C CA . THR A 1 195 ? 5.684 -6.516 -8.148 1 98.94 195 THR A CA 1
ATOM 1438 C C . THR A 1 195 ? 6.387 -6.961 -6.867 1 98.94 195 THR A C 1
ATOM 1440 O O . THR A 1 195 ? 5.922 -6.664 -5.766 1 98.94 195 THR A O 1
ATOM 1443 N N . SER A 1 196 ? 7.43 -7.703 -7.051 1 98.69 196 SER A N 1
ATOM 1444 C CA . SER A 1 196 ? 8.32 -8.102 -5.965 1 98.69 196 SER A CA 1
ATOM 1445 C C . SER A 1 196 ? 9.773 -8.125 -6.426 1 98.69 196 SER A C 1
ATOM 1447 O O . SER A 1 196 ? 10.07 -8.539 -7.551 1 98.69 196 SER A O 1
ATOM 1449 N N . ASP A 1 197 ? 10.664 -7.699 -5.562 1 98.19 197 ASP A N 1
ATOM 1450 C CA . ASP A 1 197 ? 12.102 -7.75 -5.816 1 98.19 197 ASP A CA 1
ATOM 1451 C C . ASP A 1 197 ? 12.609 -9.188 -5.812 1 98.19 197 ASP A C 1
ATOM 1453 O O . ASP A 1 197 ? 11.945 -10.086 -5.289 1 98.19 197 ASP A O 1
ATOM 1457 N N . SER A 1 198 ? 13.797 -9.328 -6.453 1 97.5 198 SER A N 1
ATOM 1458 C CA . SER A 1 198 ? 14.516 -10.602 -6.414 1 97.5 198 SER A CA 1
ATOM 1459 C C . SER A 1 198 ? 15.727 -10.523 -5.484 1 97.5 198 SER A C 1
ATOM 1461 O O . SER A 1 198 ? 16.266 -9.445 -5.254 1 97.5 198 SER A O 1
ATOM 1463 N N . GLY A 1 199 ? 16.094 -11.688 -4.93 1 97.31 199 GLY A N 1
ATOM 1464 C CA . GLY A 1 199 ? 17.406 -11.805 -4.332 1 97.31 199 GLY A CA 1
ATOM 1465 C C . GLY A 1 199 ? 17.375 -12.203 -2.867 1 97.31 199 GLY A C 1
ATOM 1466 O O . GLY A 1 199 ? 16.297 -12.305 -2.275 1 97.31 199 GLY A O 1
ATOM 1467 N N . PRO A 1 200 ? 18.5 -12.414 -2.334 1 97.94 200 PRO A N 1
ATOM 1468 C CA . PRO A 1 200 ? 18.594 -12.984 -0.988 1 97.94 200 PRO A CA 1
ATOM 1469 C C . PRO A 1 200 ? 18.031 -12.062 0.089 1 97.94 200 PRO A C 1
ATOM 1471 O O . PRO A 1 200 ? 17.438 -12.539 1.06 1 97.94 200 PRO A O 1
ATOM 1474 N N . TYR A 1 201 ? 18.125 -10.773 -0.091 1 97.25 201 TYR A N 1
ATOM 1475 C CA . TYR A 1 201 ? 17.75 -9.844 0.97 1 97.25 201 TYR A CA 1
ATOM 1476 C C . TYR A 1 201 ? 16.234 -9.719 1.085 1 97.25 201 TYR A C 1
ATOM 1478 O O . TYR A 1 201 ? 15.719 -9.281 2.115 1 97.25 201 TYR A O 1
ATOM 1486 N N . ILE A 1 202 ? 15.562 -10.109 -0.004 1 96.38 202 ILE A N 1
ATOM 1487 C CA . ILE A 1 202 ? 14.109 -10.164 0.047 1 96.38 202 ILE A CA 1
ATOM 1488 C C . ILE A 1 202 ? 13.656 -11.5 0.626 1 96.38 202 ILE A C 1
ATOM 1490 O O . ILE A 1 202 ? 12.586 -11.594 1.234 1 96.38 202 ILE A O 1
ATOM 1494 N N . TRP A 1 203 ? 14.461 -12.578 0.397 1 97.88 203 TRP A N 1
ATOM 1495 C CA . TRP A 1 203 ? 13.977 -13.93 0.634 1 97.88 203 TRP A CA 1
ATOM 1496 C C . TRP A 1 203 ? 14.5 -14.477 1.957 1 97.88 203 TRP A C 1
ATOM 1498 O O . TRP A 1 203 ? 13.992 -15.477 2.475 1 97.88 203 TRP A O 1
ATOM 1508 N N . ALA A 1 204 ? 15.453 -13.812 2.637 1 97.88 204 ALA A N 1
ATOM 1509 C CA . ALA A 1 204 ? 16.172 -14.352 3.795 1 97.88 204 ALA A CA 1
ATOM 1510 C C . ALA A 1 204 ? 15.211 -14.602 4.957 1 97.88 204 ALA A C 1
ATOM 1512 O O . ALA A 1 204 ? 15.344 -15.602 5.668 1 97.88 204 ALA A O 1
ATOM 1513 N N . GLY A 1 205 ? 14.305 -13.641 5.172 1 96.56 205 GLY A N 1
ATOM 1514 C CA . GLY A 1 205 ? 13.367 -13.82 6.27 1 96.56 205 GLY A CA 1
ATOM 1515 C C . GLY A 1 205 ? 12.523 -15.07 6.145 1 96.56 205 GLY A C 1
ATOM 1516 O O . GLY A 1 205 ? 12.227 -15.727 7.145 1 96.56 205 GLY A O 1
ATOM 1517 N N . PHE A 1 206 ? 12.18 -15.453 4.957 1 96.94 206 PHE A N 1
ATOM 1518 C CA . PHE A 1 206 ? 11.367 -16.641 4.727 1 96.94 206 PHE A CA 1
ATOM 1519 C C . PHE A 1 206 ? 12.18 -17.906 4.953 1 96.94 206 PHE A C 1
ATOM 1521 O O . PHE A 1 206 ? 11.664 -18.906 5.465 1 96.94 206 PHE A O 1
ATOM 1528 N N . ASP A 1 207 ? 13.383 -17.828 4.484 1 96.81 207 ASP A N 1
ATOM 1529 C CA . ASP A 1 207 ? 14.266 -18.953 4.754 1 96.81 207 ASP A CA 1
ATOM 1530 C C . ASP A 1 207 ? 14.461 -19.156 6.258 1 96.81 207 ASP A C 1
ATOM 1532 O O . ASP A 1 207 ? 14.438 -20.281 6.746 1 96.81 207 ASP A O 1
ATOM 1536 N N . ALA A 1 208 ? 14.68 -18.062 6.969 1 95.5 208 ALA A N 1
ATOM 1537 C CA . ALA A 1 208 ? 14.875 -18.094 8.414 1 95.5 208 ALA A CA 1
ATOM 1538 C C . ALA A 1 208 ? 13.648 -18.672 9.117 1 95.5 208 ALA A C 1
ATOM 1540 O O . ALA A 1 208 ? 13.773 -19.344 10.148 1 95.5 208 ALA A O 1
ATOM 1541 N N . MET A 1 209 ? 12.5 -18.469 8.57 1 94.25 209 MET A N 1
ATOM 1542 C CA . MET A 1 209 ? 11.242 -18.984 9.125 1 94.25 209 MET A CA 1
ATOM 1543 C C . MET A 1 209 ? 11.047 -20.453 8.773 1 94.25 209 MET A C 1
ATOM 1545 O O . MET A 1 209 ? 10.117 -21.094 9.266 1 94.25 209 MET A O 1
ATOM 1549 N N . LYS A 1 210 ? 11.875 -21.016 7.875 1 93.94 210 LYS A N 1
ATOM 1550 C CA . LYS A 1 210 ? 11.875 -22.422 7.48 1 93.94 210 LYS A CA 1
ATOM 1551 C C . LYS A 1 210 ? 10.617 -22.766 6.695 1 93.94 210 LYS A C 1
ATOM 1553 O O . LYS A 1 210 ? 10.039 -23.844 6.883 1 93.94 210 LYS A O 1
ATOM 1558 N N . VAL A 1 211 ? 10.227 -21.766 5.867 1 94.06 211 VAL A N 1
ATOM 1559 C CA . VAL A 1 211 ? 9.023 -22.031 5.078 1 94.06 211 VAL A CA 1
ATOM 1560 C C . VAL A 1 211 ? 9.414 -22.312 3.631 1 94.06 211 VAL A C 1
ATOM 1562 O O . VAL A 1 211 ? 8.562 -22.688 2.814 1 94.06 211 VAL A O 1
ATOM 1565 N N . CYS A 1 212 ? 10.672 -22.219 3.285 1 96.81 212 CYS A N 1
ATOM 1566 C CA . CYS A 1 212 ? 11.148 -22.5 1.94 1 96.81 212 CYS A CA 1
ATOM 1567 C C . CYS A 1 212 ? 11.586 -23.969 1.824 1 96.81 212 CYS A C 1
ATOM 1569 O O . CYS A 1 212 ? 11.969 -24.578 2.818 1 96.81 212 CYS A O 1
ATOM 1571 N N . THR A 1 213 ? 11.523 -24.453 0.62 1 97 213 THR A N 1
ATOM 1572 C CA . THR A 1 213 ? 11.938 -25.844 0.393 1 97 213 THR A CA 1
ATOM 1573 C C . THR A 1 213 ? 13.445 -25.984 0.54 1 97 213 THR A C 1
ATOM 1575 O O . THR A 1 213 ? 14.203 -25.078 0.192 1 97 213 THR A O 1
ATOM 1578 N N . TYR A 1 214 ? 13.906 -27.031 1.133 1 94.19 214 TYR A N 1
ATOM 1579 C CA . TYR A 1 214 ? 15.328 -27.328 1.234 1 94.19 214 TYR A CA 1
ATOM 1580 C C . TYR A 1 214 ? 15.641 -28.734 0.707 1 94.19 214 TYR A C 1
ATOM 1582 O O . TYR A 1 214 ? 16.797 -29.094 0.555 1 94.19 214 TYR A O 1
ATOM 1590 N N . LYS A 1 215 ? 14.633 -29.438 0.328 1 95.44 215 LYS A N 1
ATOM 1591 C CA . LYS A 1 215 ? 14.805 -30.844 -0.014 1 95.44 215 LYS A CA 1
ATOM 1592 C C . LYS A 1 215 ? 15.078 -31.016 -1.505 1 95.44 215 LYS A C 1
ATOM 1594 O O . LYS A 1 215 ? 15.5 -32.094 -1.942 1 95.44 215 LYS A O 1
ATOM 1599 N N . HIS A 1 216 ? 14.961 -30.016 -2.238 1 96 216 HIS A N 1
ATOM 1600 C CA . HIS A 1 216 ? 15.016 -30.172 -3.688 1 96 216 HIS A CA 1
ATOM 1601 C C . HIS A 1 216 ? 16.062 -29.25 -4.301 1 96 216 HIS A C 1
ATOM 1603 O O . HIS A 1 216 ? 15.898 -28.797 -5.438 1 96 216 HIS A O 1
ATOM 1609 N N . ASN A 1 217 ? 17.031 -28.875 -3.57 1 97.62 217 ASN A N 1
ATOM 1610 C CA . ASN A 1 217 ? 18.078 -27.953 -4.023 1 97.62 217 ASN A CA 1
ATOM 1611 C C . ASN A 1 217 ? 18.812 -28.5 -5.25 1 97.62 217 ASN A C 1
ATOM 1613 O O . ASN A 1 217 ? 19.297 -27.719 -6.078 1 97.62 217 ASN A O 1
ATOM 1617 N N . GLU A 1 218 ? 18.812 -29.812 -5.496 1 97.44 218 GLU A N 1
ATOM 1618 C CA . GLU A 1 218 ? 19.594 -30.438 -6.566 1 97.44 218 GLU A CA 1
ATOM 1619 C C . GLU A 1 218 ? 18.75 -30.594 -7.832 1 97.44 218 GLU A C 1
ATOM 1621 O O . GLU A 1 218 ? 19.281 -30.953 -8.891 1 97.44 218 GLU A O 1
ATOM 1626 N N . THR A 1 219 ? 17.5 -30.375 -7.773 1 97.75 219 THR A N 1
ATOM 1627 C CA . THR A 1 219 ? 16.594 -30.484 -8.906 1 97.75 219 THR A CA 1
ATOM 1628 C C . THR A 1 219 ? 15.703 -29.234 -8.992 1 97.75 219 THR A C 1
ATOM 1630 O O . THR A 1 219 ? 14.484 -29.328 -8.812 1 97.75 219 THR A O 1
ATOM 1633 N N . PRO A 1 220 ? 16.281 -28.109 -9.352 1 98.06 220 PRO A N 1
ATOM 1634 C CA . PRO A 1 220 ? 15.586 -26.828 -9.281 1 98.06 220 PRO A CA 1
ATOM 1635 C C . PRO A 1 220 ? 14.242 -26.844 -10.008 1 98.06 220 PRO A C 1
ATOM 1637 O O . PRO A 1 220 ? 13.234 -26.391 -9.461 1 98.06 220 PRO A O 1
ATOM 1640 N N . GLU A 1 221 ? 14.133 -27.391 -11.188 1 97.69 221 GLU A N 1
ATOM 1641 C CA . GLU A 1 221 ? 12.914 -27.375 -11.992 1 97.69 221 GLU A CA 1
ATOM 1642 C C . GLU A 1 221 ? 11.82 -28.219 -11.359 1 97.69 221 GLU A C 1
ATOM 1644 O O . GLU A 1 221 ? 10.641 -28.094 -11.711 1 97.69 221 GLU A O 1
ATOM 1649 N N . LYS A 1 222 ? 12.156 -29.078 -10.383 1 97.75 222 LYS A N 1
ATOM 1650 C CA . LYS A 1 222 ? 11.211 -29.953 -9.711 1 97.75 222 LYS A CA 1
ATOM 1651 C C . LYS A 1 222 ? 10.984 -29.531 -8.266 1 97.75 222 LYS A C 1
ATOM 1653 O O . LYS A 1 222 ? 10.336 -30.234 -7.496 1 97.75 222 LYS A O 1
ATOM 1658 N N . ALA A 1 223 ? 11.477 -28.344 -7.941 1 98.25 223 ALA A N 1
ATOM 1659 C CA . ALA A 1 223 ? 11.562 -27.969 -6.531 1 98.25 223 ALA A CA 1
ATOM 1660 C C . ALA A 1 223 ? 10.195 -27.531 -6 1 98.25 223 ALA A C 1
ATOM 1662 O O . ALA A 1 223 ? 9.852 -27.828 -4.855 1 98.25 223 ALA A O 1
ATOM 1663 N N . SER A 1 224 ? 9.5 -26.719 -6.73 1 98.44 224 SER A N 1
ATOM 1664 C CA . SER A 1 224 ? 8.172 -26.281 -6.32 1 98.44 224 SER A CA 1
ATOM 1665 C C . SER A 1 224 ? 7.109 -27.312 -6.688 1 98.44 224 SER A C 1
ATOM 1667 O O . SER A 1 224 ? 6.902 -27.609 -7.867 1 98.44 224 SER A O 1
ATOM 1669 N N . ARG A 1 225 ? 6.398 -27.812 -5.688 1 98.19 225 ARG A N 1
ATOM 1670 C CA . ARG A 1 225 ? 5.559 -28.984 -5.922 1 98.19 225 ARG A CA 1
ATOM 1671 C C . ARG A 1 225 ? 4.172 -28.797 -5.312 1 98.19 225 ARG A C 1
ATOM 1673 O O . ARG A 1 225 ? 3.768 -29.547 -4.43 1 98.19 225 ARG A O 1
ATOM 1680 N N . PRO A 1 226 ? 3.404 -27.844 -5.805 1 98.5 226 PRO A N 1
ATOM 1681 C CA . PRO A 1 226 ? 2.057 -27.656 -5.258 1 98.5 226 PRO A CA 1
ATOM 1682 C C . PRO A 1 226 ? 1.223 -28.938 -5.305 1 98.5 226 PRO A C 1
ATOM 1684 O O . PRO A 1 226 ? 1.229 -29.641 -6.312 1 98.5 226 PRO A O 1
ATOM 1687 N N . MET A 1 227 ? 0.488 -29.25 -4.156 1 98.5 227 MET A N 1
ATOM 1688 C CA . MET A 1 227 ? -0.489 -30.312 -3.98 1 98.5 227 MET A CA 1
ATOM 1689 C C . MET A 1 227 ? 0.199 -31.672 -3.908 1 98.5 227 MET A C 1
ATOM 1691 O O . MET A 1 227 ? -0.456 -32.688 -3.693 1 98.5 227 MET A O 1
ATOM 1695 N N . SER A 1 228 ? 1.492 -31.734 -4.027 1 97.81 228 SER A N 1
ATOM 1696 C CA . SER A 1 228 ? 2.256 -32.969 -3.979 1 97.81 228 SER A CA 1
ATOM 1697 C C . SER A 1 228 ? 2.441 -33.469 -2.543 1 97.81 228 SER A C 1
ATOM 1699 O O . SER A 1 228 ? 2.578 -32.656 -1.624 1 97.81 228 SER A O 1
ATOM 1701 N N . ALA A 1 229 ? 2.531 -34.719 -2.389 1 97.5 229 ALA A N 1
ATOM 1702 C CA . ALA A 1 229 ? 2.822 -35.312 -1.086 1 97.5 229 ALA A CA 1
ATOM 1703 C C . ALA A 1 229 ? 4.246 -35 -0.641 1 97.5 229 ALA A C 1
ATOM 1705 O O . ALA A 1 229 ? 4.527 -34.938 0.558 1 97.5 229 ALA A O 1
ATOM 1706 N N . SER A 1 230 ? 5.105 -34.781 -1.57 1 96.56 230 SER A N 1
ATOM 1707 C CA . SER A 1 230 ? 6.512 -34.531 -1.275 1 96.56 230 SER A CA 1
ATOM 1708 C C . SER A 1 230 ? 6.82 -33.031 -1.261 1 96.56 230 SER A C 1
ATOM 1710 O O . SER A 1 230 ? 7.988 -32.625 -1.274 1 96.56 230 SER A O 1
ATOM 1712 N N . ALA A 1 231 ? 5.734 -32.219 -1.312 1 96.69 231 ALA A N 1
ATOM 1713 C CA . ALA A 1 231 ? 5.957 -30.781 -1.13 1 96.69 231 ALA A CA 1
ATOM 1714 C C . ALA A 1 231 ? 6.707 -30.5 0.169 1 96.69 231 ALA A C 1
ATOM 1716 O O . ALA A 1 231 ? 6.457 -31.141 1.188 1 96.69 231 ALA A O 1
ATOM 1717 N N . SER A 1 232 ? 7.637 -29.578 0.173 1 95.75 232 SER A N 1
ATOM 1718 C CA . SER A 1 232 ? 8.438 -29.344 1.369 1 95.75 232 SER A CA 1
ATOM 1719 C C . SER A 1 232 ? 8.609 -27.844 1.62 1 95.75 232 SER A C 1
ATOM 1721 O O . SER A 1 232 ? 9.586 -27.422 2.252 1 95.75 232 SER A O 1
ATOM 1723 N N . GLY A 1 233 ? 7.77 -26.953 1.063 1 96.75 233 GLY A N 1
ATOM 1724 C CA . GLY A 1 233 ? 7.859 -25.516 1.203 1 96.75 233 GLY A CA 1
ATOM 1725 C C . GLY A 1 233 ? 7.902 -24.781 -0.128 1 96.75 233 GLY A C 1
ATOM 1726 O O . GLY A 1 233 ? 8.102 -25.406 -1.174 1 96.75 233 GLY A O 1
ATOM 1727 N N . PHE A 1 234 ? 7.691 -23.469 0.003 1 96.31 234 PHE A N 1
ATOM 1728 C CA . PHE A 1 234 ? 7.641 -22.781 -1.278 1 96.31 234 PHE A CA 1
ATOM 1729 C C . PHE A 1 234 ? 9.047 -22.438 -1.764 1 96.31 234 PHE A C 1
ATOM 1731 O O . PHE A 1 234 ? 9.992 -22.438 -0.978 1 96.31 234 PHE A O 1
ATOM 1738 N N . VAL A 1 235 ? 9.227 -22.391 -3.064 1 98.62 235 VAL A N 1
ATOM 1739 C CA . VAL A 1 235 ? 10.398 -21.828 -3.73 1 98.62 235 VAL A CA 1
ATOM 1740 C C . VAL A 1 235 ? 10.227 -20.328 -3.906 1 98.62 235 VAL A C 1
ATOM 1742 O O . VAL A 1 235 ? 9.234 -19.875 -4.488 1 98.62 235 VAL A O 1
ATOM 1745 N N . PRO A 1 236 ? 11.18 -19.516 -3.387 1 98.44 236 PRO A N 1
ATOM 1746 C CA . PRO A 1 236 ? 11.008 -18.078 -3.574 1 98.44 236 PRO A CA 1
ATOM 1747 C C . PRO A 1 236 ? 11.031 -17.672 -5.047 1 98.44 236 PRO A C 1
ATOM 1749 O O . PRO A 1 236 ? 11.797 -18.219 -5.836 1 98.44 236 PRO A O 1
ATOM 1752 N N . GLY A 1 237 ? 10.203 -16.766 -5.391 1 98.69 237 GLY A N 1
ATOM 1753 C CA . GLY A 1 237 ? 10.141 -16.188 -6.727 1 98.69 237 GLY A CA 1
ATOM 1754 C C . GLY A 1 237 ? 9.969 -14.68 -6.723 1 98.69 237 GLY A C 1
ATOM 1755 O O . GLY A 1 237 ? 9.82 -14.07 -5.66 1 98.69 237 GLY A O 1
ATOM 1756 N N . SER A 1 238 ? 10.078 -14.055 -7.875 1 98.75 238 SER A N 1
ATOM 1757 C CA . SER A 1 238 ? 9.938 -12.609 -8.055 1 98.75 238 SER A CA 1
ATOM 1758 C C . SER A 1 238 ? 9.367 -12.281 -9.43 1 98.75 238 SER A C 1
ATOM 1760 O O . SER A 1 238 ? 9.289 -13.148 -10.305 1 98.75 238 SER A O 1
ATOM 1762 N N . GLY A 1 239 ? 8.992 -11.047 -9.578 1 98.88 239 GLY A N 1
ATOM 1763 C CA . GLY A 1 239 ? 8.461 -10.609 -10.859 1 98.88 239 GLY A CA 1
ATOM 1764 C C . GLY A 1 239 ? 7.371 -9.562 -10.727 1 98.88 239 GLY A C 1
ATOM 1765 O O . GLY A 1 239 ? 7.367 -8.781 -9.781 1 98.88 239 GLY A O 1
ATOM 1766 N N . ALA A 1 240 ? 6.562 -9.57 -11.766 1 98.94 240 ALA A N 1
ATOM 1767 C CA . ALA A 1 240 ? 5.434 -8.641 -11.789 1 98.94 240 ALA A CA 1
ATOM 1768 C C . ALA A 1 240 ? 4.371 -9.094 -12.789 1 98.94 240 ALA A C 1
ATOM 1770 O O . ALA A 1 240 ? 4.695 -9.68 -13.828 1 98.94 240 ALA A O 1
ATOM 1771 N N . GLY A 1 241 ? 3.145 -8.953 -12.438 1 98.94 241 GLY A N 1
ATOM 1772 C CA . GLY A 1 241 ? 2.006 -9.031 -13.336 1 98.94 241 GLY A CA 1
ATOM 1773 C C . GLY A 1 241 ? 1.214 -7.738 -13.414 1 98.94 241 GLY A C 1
ATOM 1774 O O . GLY A 1 241 ? 1.157 -6.984 -12.445 1 98.94 241 GLY A O 1
ATOM 1775 N N . ALA A 1 242 ? 0.661 -7.461 -14.578 1 98.94 242 ALA A N 1
ATOM 1776 C CA . ALA A 1 242 ? -0.104 -6.234 -14.781 1 98.94 242 ALA A CA 1
ATOM 1777 C C . ALA A 1 242 ? -1.257 -6.461 -15.758 1 98.94 242 ALA A C 1
ATOM 1779 O O . ALA A 1 242 ? -1.146 -7.27 -16.688 1 98.94 242 ALA A O 1
ATOM 1780 N N . MET A 1 243 ? -2.316 -5.762 -15.539 1 98.94 243 MET A N 1
ATOM 1781 C CA . MET A 1 243 ? -3.439 -5.758 -16.469 1 98.94 243 MET A CA 1
ATOM 1782 C C . MET A 1 243 ? -4.078 -4.375 -16.547 1 98.94 243 MET A C 1
ATOM 1784 O O . MET A 1 243 ? -4.086 -3.637 -15.562 1 98.94 243 MET A O 1
ATOM 1788 N N . VAL A 1 244 ? -4.547 -4.004 -17.719 1 99 244 VAL A N 1
ATOM 1789 C CA . VAL A 1 244 ? -5.383 -2.816 -17.875 1 99 244 VAL A CA 1
ATOM 1790 C C . VAL A 1 244 ? -6.855 -3.197 -17.75 1 99 244 VAL A C 1
ATOM 1792 O O . VAL A 1 244 ? -7.363 -3.988 -18.547 1 99 244 VAL A O 1
ATOM 1795 N N . LEU A 1 245 ? -7.5 -2.758 -16.719 1 98.94 245 LEU A N 1
ATOM 1796 C CA . LEU A 1 245 ? -8.945 -2.848 -16.562 1 98.94 245 LEU A CA 1
ATOM 1797 C C . LEU A 1 245 ? -9.633 -1.636 -17.188 1 98.94 245 LEU A C 1
ATOM 1799 O O . LEU A 1 245 ? -9.141 -0.512 -17.078 1 98.94 245 LEU A O 1
ATOM 1803 N N . GLU A 1 246 ? -10.727 -1.855 -17.781 1 98.81 246 GLU A N 1
ATOM 1804 C CA . GLU A 1 246 ? -11.438 -0.816 -18.516 1 98.81 246 GLU A CA 1
ATOM 1805 C C . GLU A 1 246 ? -12.945 -1.059 -18.5 1 98.81 246 GLU A C 1
ATOM 1807 O O . GLU A 1 246 ? -13.391 -2.207 -18.5 1 98.81 246 GLU A O 1
ATOM 1812 N N . SER A 1 247 ? -13.734 0.065 -18.375 1 98.81 247 SER A N 1
ATOM 1813 C CA . SER A 1 247 ? -15.172 -0.121 -18.547 1 98.81 247 SER A CA 1
ATOM 1814 C C . SER A 1 247 ? -15.484 -0.743 -19.906 1 98.81 247 SER A C 1
ATOM 1816 O O . SER A 1 247 ? -14.844 -0.424 -20.906 1 98.81 247 SER A O 1
ATOM 1818 N N . LEU A 1 248 ? -16.469 -1.598 -19.906 1 98.56 248 LEU A N 1
ATOM 1819 C CA . LEU A 1 248 ? -16.859 -2.238 -21.156 1 98.56 248 LEU A CA 1
ATOM 1820 C C . LEU A 1 248 ? -17.203 -1.198 -22.219 1 98.56 248 LEU A C 1
ATOM 1822 O O . LEU A 1 248 ? -16.812 -1.338 -23.391 1 98.56 248 LEU A O 1
ATOM 1826 N N . ASP A 1 249 ? -17.938 -0.125 -21.828 1 98.31 249 ASP A N 1
ATOM 1827 C CA . ASP A 1 249 ? -18.328 0.923 -22.766 1 98.31 249 ASP A CA 1
ATOM 1828 C C . ASP A 1 249 ? -17.109 1.56 -23.422 1 98.31 249 ASP A C 1
ATOM 1830 O O . ASP A 1 249 ? -17.094 1.769 -24.641 1 98.31 249 ASP A O 1
ATOM 1834 N N . SER A 1 250 ? -16.141 1.864 -22.641 1 98.38 250 SER A N 1
ATOM 1835 C CA . SER A 1 250 ? -14.914 2.459 -23.172 1 98.38 250 SER A CA 1
ATOM 1836 C C . SER A 1 250 ? -14.195 1.497 -24.109 1 98.38 250 SER A C 1
ATOM 1838 O O . SER A 1 250 ? -13.734 1.897 -25.188 1 98.38 250 SER A O 1
ATOM 1840 N N . ALA A 1 251 ? -14.047 0.251 -23.703 1 98.5 251 ALA A N 1
ATOM 1841 C CA . ALA A 1 251 ? -13.359 -0.753 -24.516 1 98.5 251 ALA A CA 1
ATOM 1842 C C . ALA A 1 251 ? -14.047 -0.921 -25.875 1 98.5 251 ALA A C 1
ATOM 1844 O O . ALA A 1 251 ? -13.383 -1.009 -26.906 1 98.5 251 ALA A O 1
ATOM 1845 N N . LEU A 1 252 ? -15.367 -1.011 -25.859 1 98.06 252 LEU A N 1
ATOM 1846 C CA . LEU A 1 252 ? -16.141 -1.178 -27.094 1 98.06 252 LEU A CA 1
ATOM 1847 C C . LEU A 1 252 ? -15.992 0.045 -28 1 98.06 252 LEU A C 1
ATOM 1849 O O . LEU A 1 252 ? -15.875 -0.088 -29.219 1 98.06 252 LEU A O 1
ATOM 1853 N N . SER A 1 253 ? -16.047 1.231 -27.391 1 98.12 253 SER A N 1
ATOM 1854 C CA . SER A 1 253 ? -15.906 2.467 -28.156 1 98.12 253 SER A CA 1
ATOM 1855 C C . SER A 1 253 ? -14.555 2.523 -28.859 1 98.12 253 SER A C 1
ATOM 1857 O O . SER A 1 253 ? -14.445 3.074 -29.953 1 98.12 253 SER A O 1
ATOM 1859 N N . ARG A 1 254 ? -13.516 1.953 -28.281 1 97.25 254 ARG A N 1
ATOM 1860 C CA . ARG A 1 254 ? -12.164 1.963 -28.844 1 97.25 254 ARG A CA 1
ATOM 1861 C C . ARG A 1 254 ? -11.969 0.809 -29.812 1 97.25 254 ARG A C 1
ATOM 1863 O O . ARG A 1 254 ? -11.008 0.796 -30.578 1 97.25 254 ARG A O 1
ATOM 1870 N N . GLY A 1 255 ? -12.797 -0.162 -29.766 1 97.31 255 GLY A N 1
ATOM 1871 C CA . GLY A 1 255 ? -12.711 -1.31 -30.656 1 97.31 255 GLY A CA 1
ATOM 1872 C C . GLY A 1 255 ? -11.484 -2.17 -30.406 1 97.31 255 GLY A C 1
ATOM 1873 O O . GLY A 1 255 ? -10.883 -2.699 -31.344 1 97.31 255 GLY A O 1
ATOM 1874 N N . VAL A 1 256 ? -11.117 -2.318 -29.156 1 97.06 256 VAL A N 1
ATOM 1875 C CA . VAL A 1 256 ? -9.898 -3.051 -28.828 1 97.06 256 VAL A CA 1
ATOM 1876 C C . VAL A 1 256 ? -10.25 -4.484 -28.438 1 97.06 256 VAL A C 1
ATOM 1878 O O . VAL A 1 256 ? -11.414 -4.801 -28.188 1 97.06 256 VAL A O 1
ATOM 1881 N N . LYS A 1 257 ? -9.211 -5.285 -28.438 1 97.06 257 LYS A N 1
ATOM 1882 C CA . LYS A 1 257 ? -9.352 -6.66 -27.969 1 97.06 257 LYS A CA 1
ATOM 1883 C C . LYS A 1 257 ? -9.703 -6.703 -26.484 1 97.06 257 LYS A C 1
ATOM 1885 O O . LYS A 1 257 ? -9.117 -5.965 -25.688 1 97.06 257 LYS A O 1
ATOM 1890 N N . ILE A 1 258 ? -10.711 -7.539 -26.141 1 98.69 258 ILE A N 1
ATOM 1891 C CA . ILE A 1 258 ? -11.086 -7.793 -24.75 1 98.69 258 ILE A CA 1
ATOM 1892 C C . ILE A 1 258 ? -10.688 -9.219 -24.375 1 98.69 258 ILE A C 1
ATOM 1894 O O . ILE A 1 258 ? -11.141 -10.18 -24.984 1 98.69 258 ILE A O 1
ATOM 1898 N N . TYR A 1 259 ? -9.836 -9.375 -23.344 1 98.81 259 TYR A N 1
ATOM 1899 C CA . TYR A 1 259 ? -9.32 -10.68 -22.938 1 98.81 259 TYR A CA 1
ATOM 1900 C C . TYR A 1 259 ? -10.352 -11.438 -22.109 1 98.81 259 TYR A C 1
ATOM 1902 O O . TYR A 1 259 ? -10.531 -12.641 -22.281 1 98.81 259 TYR A O 1
ATOM 1910 N N . ALA A 1 260 ? -10.938 -10.805 -21.156 1 98.88 260 ALA A N 1
ATOM 1911 C CA . ALA A 1 260 ? -11.867 -11.383 -20.203 1 98.88 260 ALA A CA 1
ATOM 1912 C C . ALA A 1 260 ? -12.672 -10.297 -19.484 1 98.88 260 ALA A C 1
ATOM 1914 O O . ALA A 1 260 ? -12.406 -9.109 -19.656 1 98.88 260 ALA A O 1
ATOM 1915 N N . GLU A 1 261 ? -13.703 -10.711 -18.859 1 98.81 261 GLU A N 1
ATOM 1916 C CA . GLU A 1 261 ? -14.5 -9.836 -18.016 1 98.81 261 GLU A CA 1
ATOM 1917 C C . GLU A 1 261 ? -14.305 -10.156 -16.531 1 98.81 261 GLU A C 1
ATOM 1919 O O . GLU A 1 261 ? -14.219 -11.328 -16.156 1 98.81 261 GLU A O 1
ATOM 1924 N N . ILE A 1 262 ? -14.102 -9.148 -15.711 1 98.88 262 ILE A N 1
ATOM 1925 C CA . ILE A 1 262 ? -14.094 -9.328 -14.266 1 98.88 262 ILE A CA 1
ATOM 1926 C C . ILE A 1 262 ? -15.523 -9.242 -13.734 1 98.88 262 ILE A C 1
ATOM 1928 O O . ILE A 1 262 ? -16.188 -8.219 -13.906 1 98.88 262 ILE A O 1
ATOM 1932 N N . LEU A 1 263 ? -15.977 -10.25 -13.055 1 98.56 263 LEU A N 1
ATOM 1933 C CA . LEU A 1 263 ? -17.359 -10.297 -12.562 1 98.56 263 LEU A CA 1
ATOM 1934 C C . LEU A 1 263 ? -17.453 -9.688 -11.172 1 98.56 263 LEU A C 1
ATOM 1936 O O . LEU A 1 263 ? -18.531 -9.234 -10.766 1 98.56 263 LEU A O 1
ATOM 1940 N N . GLY A 1 264 ? -16.328 -9.695 -10.469 1 98.06 264 GLY A N 1
ATOM 1941 C CA . GLY A 1 264 ? -16.266 -9.203 -9.102 1 98.06 264 GLY A CA 1
ATOM 1942 C C . GLY A 1 264 ? -15.336 -10.008 -8.211 1 98.06 264 GLY A C 1
ATOM 1943 O O . GLY A 1 264 ? -14.391 -10.625 -8.695 1 98.06 264 GLY A O 1
ATOM 1944 N N . GLY A 1 265 ? -15.547 -9.914 -6.941 1 98.62 265 GLY A N 1
ATOM 1945 C CA . GLY A 1 265 ? -14.734 -10.602 -5.953 1 98.62 265 GLY A CA 1
ATOM 1946 C C . GLY A 1 265 ? -15.039 -10.172 -4.527 1 98.62 265 GLY A C 1
ATOM 1947 O O . GLY A 1 265 ? -16.109 -9.625 -4.254 1 98.62 265 GLY A O 1
ATOM 1948 N N . HIS A 1 266 ? -14.078 -10.555 -3.664 1 98.81 266 HIS A N 1
ATOM 1949 C CA . HIS A 1 266 ? -14.242 -10.211 -2.256 1 98.81 266 HIS A CA 1
ATOM 1950 C C . HIS A 1 266 ? -12.898 -10.188 -1.533 1 98.81 266 HIS A C 1
ATOM 1952 O O . HIS A 1 266 ? -11.953 -10.852 -1.95 1 98.81 266 HIS A O 1
ATOM 1958 N N . LEU A 1 267 ? -12.797 -9.305 -0.591 1 98.81 267 LEU A N 1
ATOM 1959 C CA . LEU A 1 267 ? -11.648 -9.172 0.307 1 98.81 267 LEU A CA 1
ATOM 1960 C C . LEU A 1 267 ? -12.078 -9.367 1.759 1 98.81 267 LEU A C 1
ATOM 1962 O O . LEU A 1 267 ? -13.086 -8.805 2.191 1 98.81 267 LEU A O 1
ATOM 1966 N N . ASN A 1 268 ? -11.328 -10.172 2.525 1 98.88 268 ASN A N 1
ATOM 1967 C CA . ASN A 1 268 ? -11.562 -10.25 3.963 1 98.88 268 ASN A CA 1
ATOM 1968 C C . ASN A 1 268 ? -10.32 -10.719 4.707 1 98.88 268 ASN A C 1
ATOM 1970 O O . ASN A 1 268 ? -9.211 -10.695 4.156 1 98.88 268 ASN A O 1
ATOM 1974 N N . SER A 1 269 ? -10.477 -10.922 5.984 1 98.88 269 SER A N 1
ATOM 1975 C CA . SER A 1 269 ? -9.398 -11.391 6.852 1 98.88 269 SER A CA 1
ATOM 1976 C C . SER A 1 269 ? -9.93 -12.359 7.906 1 98.88 269 SER A C 1
ATOM 1978 O O . SER A 1 269 ? -11.102 -12.312 8.266 1 98.88 269 SER A O 1
ATOM 1980 N N . GLY A 1 270 ? -9.023 -13.219 8.305 1 98.81 270 GLY A N 1
ATOM 1981 C CA . GLY A 1 270 ? -9.375 -14.117 9.391 1 98.81 270 GLY A CA 1
ATOM 1982 C C . GLY A 1 270 ? -9.148 -13.508 10.766 1 98.81 270 GLY A C 1
ATOM 1983 O O . GLY A 1 270 ? -9.484 -14.117 11.781 1 98.81 270 GLY A O 1
ATOM 1984 N N . GLY A 1 271 ? -8.547 -12.273 10.797 1 98.75 271 GLY A N 1
ATOM 1985 C CA . GLY A 1 271 ? -8.328 -11.562 12.047 1 98.75 271 GLY A CA 1
ATOM 1986 C C . GLY A 1 271 ? -7.355 -12.273 12.969 1 98.75 271 GLY A C 1
ATOM 1987 O O . GLY A 1 271 ? -7.207 -11.891 14.133 1 98.75 271 GLY A O 1
ATOM 1988 N N . GLN A 1 272 ? -6.758 -13.367 12.414 1 98.5 272 GLN A N 1
ATOM 1989 C CA . GLN A 1 272 ? -5.887 -14.227 13.211 1 98.5 272 GLN A CA 1
ATOM 1990 C C . GLN A 1 272 ? -6.629 -14.789 14.422 1 98.5 272 GLN A C 1
ATOM 1992 O O . GLN A 1 272 ? -6.098 -14.789 15.539 1 98.5 272 GLN A O 1
ATOM 1997 N N . ARG A 1 273 ? -7.871 -15.078 14.227 1 98.69 273 ARG A N 1
ATOM 1998 C CA . ARG A 1 273 ? -8.742 -15.734 15.203 1 98.69 273 ARG A CA 1
ATOM 1999 C C . ARG A 1 273 ? -8.914 -17.203 14.875 1 98.69 273 ARG A C 1
ATOM 2001 O O . ARG A 1 273 ? -8.578 -17.656 13.773 1 98.69 273 ARG A O 1
ATOM 2008 N N . GLY A 1 274 ? -9.492 -17.969 15.844 1 97.69 274 GLY A N 1
ATOM 2009 C CA . GLY A 1 274 ? -9.586 -19.406 15.641 1 97.69 274 GLY A CA 1
ATOM 2010 C C . GLY A 1 274 ? -8.242 -20.062 15.398 1 97.69 274 GLY A C 1
ATOM 2011 O O . GLY A 1 274 ? -7.309 -19.891 16.188 1 97.69 274 GLY A O 1
ATOM 2012 N N . THR A 1 275 ? -8.125 -20.75 14.25 1 96.88 275 THR A N 1
ATOM 2013 C CA . THR A 1 275 ? -6.859 -21.406 13.945 1 96.88 275 THR A CA 1
ATOM 2014 C C . THR A 1 275 ? -6.004 -20.516 13.039 1 96.88 275 THR A C 1
ATOM 2016 O O . THR A 1 275 ? -4.918 -20.922 12.617 1 96.88 275 THR A O 1
ATOM 2019 N N . GLY A 1 276 ? -6.527 -19.344 12.719 1 97.56 276 GLY A N 1
ATOM 2020 C CA . GLY A 1 276 ? -5.75 -18.391 11.93 1 97.56 276 GLY A CA 1
ATOM 2021 C C . GLY A 1 276 ? -4.633 -17.75 12.719 1 97.56 276 GLY A C 1
ATOM 2022 O O . GLY A 1 276 ? -4.762 -17.531 13.93 1 97.56 276 GLY A O 1
ATOM 2023 N N . THR A 1 277 ? -3.504 -17.453 12.102 1 97.19 277 THR A N 1
ATOM 2024 C CA . THR A 1 277 ? -2.363 -16.75 12.68 1 97.19 277 THR A CA 1
ATOM 2025 C C . THR A 1 277 ? -1.775 -15.758 11.68 1 97.19 277 THR A C 1
ATOM 2027 O O . THR A 1 277 ? -2.295 -15.602 10.57 1 97.19 277 THR A O 1
ATOM 2030 N N . MET A 1 278 ? -0.694 -15.125 12.055 1 96.5 278 MET A N 1
ATOM 2031 C CA . MET A 1 278 ? 0.039 -14.219 11.172 1 96.5 278 MET A CA 1
ATOM 2032 C C . MET A 1 278 ? 0.465 -14.938 9.891 1 96.5 278 MET A C 1
ATOM 2034 O O . MET A 1 278 ? 0.499 -14.328 8.82 1 96.5 278 MET A O 1
ATOM 2038 N N . THR A 1 279 ? 0.743 -16.266 9.977 1 94.88 279 THR A N 1
ATOM 2039 C CA . THR A 1 279 ? 1.369 -16.938 8.844 1 94.88 279 THR A CA 1
ATOM 2040 C C . THR A 1 279 ? 0.46 -18.031 8.297 1 94.88 279 THR A C 1
ATOM 2042 O O . THR A 1 279 ? 0.84 -18.766 7.383 1 94.88 279 THR A O 1
ATOM 2045 N N . ALA A 1 280 ? -0.711 -18.25 8.906 1 94.81 280 ALA A N 1
ATOM 2046 C CA . ALA A 1 280 ? -1.645 -19.281 8.461 1 94.81 280 ALA A CA 1
ATOM 2047 C C . ALA A 1 280 ? -3.062 -18.734 8.352 1 94.81 280 ALA A C 1
ATOM 2049 O O . ALA A 1 280 ? -3.521 -18 9.234 1 94.81 280 ALA A O 1
ATOM 2050 N N . PRO A 1 281 ? -3.713 -19.031 7.332 1 96.31 281 PRO A N 1
ATOM 2051 C CA . PRO A 1 281 ? -5.062 -18.5 7.148 1 96.31 281 PRO A CA 1
ATOM 2052 C C . PRO A 1 281 ? -6.09 -19.156 8.062 1 96.31 281 PRO A C 1
ATOM 2054 O O . PRO A 1 281 ? -5.965 -20.344 8.391 1 96.31 281 PRO A O 1
ATOM 2057 N N . ASN A 1 282 ? -7.098 -18.422 8.445 1 98.31 282 ASN A N 1
ATOM 2058 C CA . ASN A 1 282 ? -8.312 -18.906 9.094 1 98.31 282 ASN A CA 1
ATOM 2059 C C . ASN A 1 282 ? -9.258 -19.562 8.094 1 98.31 282 ASN A C 1
ATOM 2061 O O . ASN A 1 282 ? -9.82 -18.891 7.227 1 98.31 282 ASN A O 1
ATOM 2065 N N . PRO A 1 283 ? -9.477 -20.938 8.219 1 98.25 283 PRO A N 1
ATOM 2066 C CA . PRO A 1 283 ? -10.312 -21.625 7.234 1 98.25 283 PRO A CA 1
ATOM 2067 C C . PRO A 1 283 ? -11.695 -21 7.09 1 98.25 283 PRO A C 1
ATOM 2069 O O . PRO A 1 283 ? -12.227 -20.906 5.977 1 98.25 283 PRO A O 1
ATOM 2072 N N . GLN A 1 284 ? -12.266 -20.562 8.18 1 98.38 284 GLN A N 1
ATOM 2073 C CA . GLN A 1 284 ? -13.578 -19.938 8.117 1 98.38 284 GLN A CA 1
ATOM 2074 C C . GLN A 1 284 ? -13.547 -18.672 7.254 1 98.38 284 GLN A C 1
ATOM 2076 O O . GLN A 1 284 ? -14.477 -18.422 6.484 1 98.38 284 GLN A O 1
ATOM 2081 N N . ALA A 1 285 ? -12.523 -17.891 7.418 1 98.81 285 ALA A N 1
ATOM 2082 C CA . ALA A 1 285 ? -12.383 -16.656 6.648 1 98.81 285 ALA A CA 1
ATOM 2083 C C . ALA A 1 285 ? -12.156 -16.969 5.168 1 98.81 285 ALA A C 1
ATOM 2085 O O . ALA A 1 285 ? -12.688 -16.266 4.301 1 98.81 285 ALA A O 1
ATOM 2086 N N . VAL A 1 286 ? -11.336 -17.984 4.875 1 98.75 286 VAL A N 1
ATOM 2087 C CA . VAL A 1 286 ? -11.07 -18.375 3.494 1 98.75 286 VAL A CA 1
ATOM 2088 C C . VAL A 1 286 ? -12.375 -18.812 2.824 1 98.75 286 VAL A C 1
ATOM 2090 O O . VAL A 1 286 ? -12.695 -18.344 1.729 1 98.75 286 VAL A O 1
ATOM 2093 N N . GLN A 1 287 ? -13.125 -19.688 3.469 1 98.88 287 GLN A N 1
ATOM 2094 C CA . GLN A 1 287 ? -14.398 -20.172 2.936 1 98.88 287 GLN A CA 1
ATOM 2095 C C . GLN A 1 287 ? -15.375 -19.016 2.736 1 98.88 287 GLN A C 1
ATOM 2097 O O . GLN A 1 287 ? -16.016 -18.906 1.69 1 98.88 287 GLN A O 1
ATOM 2102 N N . ARG A 1 288 ? -15.461 -18.141 3.721 1 98.75 288 ARG A N 1
ATOM 2103 C CA . ARG A 1 288 ? -16.344 -16.969 3.646 1 98.75 288 ARG A CA 1
ATOM 2104 C C . ARG A 1 288 ? -15.969 -16.062 2.48 1 98.75 288 ARG A C 1
ATOM 2106 O O . ARG A 1 288 ? -16.844 -15.531 1.794 1 98.75 288 ARG A O 1
ATOM 2113 N N . CYS A 1 289 ? -14.664 -15.859 2.309 1 98.88 289 CYS A N 1
ATOM 2114 C CA . CYS A 1 289 ? -14.188 -15.023 1.214 1 98.88 289 CYS A CA 1
ATOM 2115 C C . CYS A 1 289 ? -14.641 -15.578 -0.133 1 98.88 289 CYS A C 1
ATOM 2117 O O . CYS A 1 289 ? -15.125 -14.836 -0.985 1 98.88 289 CYS A O 1
ATOM 2119 N N . ILE A 1 290 ? -14.484 -16.875 -0.361 1 98.88 290 ILE A N 1
ATOM 2120 C CA . ILE A 1 290 ? -14.844 -17.531 -1.607 1 98.88 290 ILE A CA 1
ATOM 2121 C C . ILE A 1 290 ? -16.344 -17.453 -1.818 1 98.88 290 ILE A C 1
ATOM 2123 O O . ILE A 1 290 ? -16.812 -17.062 -2.891 1 98.88 290 ILE A O 1
ATOM 2127 N N . VAL A 1 291 ? -17.141 -17.766 -0.812 1 98.88 291 VAL A N 1
ATOM 2128 C CA . VAL A 1 291 ? -18.594 -17.781 -0.897 1 98.88 291 VAL A CA 1
ATOM 2129 C C . VAL A 1 291 ? -19.094 -16.359 -1.188 1 98.88 291 VAL A C 1
ATOM 2131 O O . VAL A 1 291 ? -19.984 -16.172 -2.025 1 98.88 291 VAL A O 1
ATOM 2134 N N . SER A 1 292 ? -18.531 -15.383 -0.492 1 98.75 292 SER A N 1
ATOM 2135 C CA . SER A 1 292 ? -18.938 -13.992 -0.691 1 98.75 292 SER A CA 1
ATOM 2136 C C . SER A 1 292 ? -18.578 -13.508 -2.092 1 98.75 292 SER A C 1
ATOM 2138 O O . SER A 1 292 ? -19.328 -12.727 -2.688 1 98.75 292 SER A O 1
ATOM 2140 N N . ALA A 1 293 ? -17.422 -13.938 -2.578 1 98.81 293 ALA A N 1
ATOM 2141 C CA . ALA A 1 293 ? -17.016 -13.57 -3.938 1 98.81 293 ALA A CA 1
ATOM 2142 C C . ALA A 1 293 ? -18.016 -14.117 -4.961 1 98.81 293 ALA A C 1
ATOM 2144 O O . ALA A 1 293 ? -18.375 -13.422 -5.91 1 98.81 293 ALA A O 1
ATOM 2145 N N . LEU A 1 294 ? -18.422 -15.375 -4.812 1 98.75 294 LEU A N 1
ATOM 2146 C CA . LEU A 1 294 ? -19.406 -15.977 -5.695 1 98.75 294 LEU A CA 1
ATOM 2147 C C . LEU A 1 294 ? -20.719 -15.211 -5.648 1 98.75 294 LEU A C 1
ATOM 2149 O O . LEU A 1 294 ? -21.266 -14.844 -6.688 1 98.75 294 LEU A O 1
ATOM 2153 N N . LYS A 1 295 ? -21.172 -14.914 -4.453 1 98.19 295 LYS A N 1
ATOM 2154 C CA . LYS A 1 295 ? -22.438 -14.227 -4.258 1 98.19 295 LYS A CA 1
ATOM 2155 C C . LYS A 1 295 ? -22.422 -12.836 -4.887 1 98.19 295 LYS A C 1
ATOM 2157 O O . LYS A 1 295 ? -23.344 -12.469 -5.605 1 98.19 295 LYS A O 1
ATOM 2162 N N . SER A 1 296 ? -21.359 -12.125 -4.621 1 95.69 296 SER A N 1
ATOM 2163 C CA . SER A 1 296 ? -21.266 -10.75 -5.109 1 95.69 296 SER A CA 1
ATOM 2164 C C . SER A 1 296 ? -21.141 -10.711 -6.625 1 95.69 296 SER A C 1
ATOM 2166 O O . SER A 1 296 ? -21.469 -9.703 -7.258 1 95.69 296 SER A O 1
ATOM 2168 N N . SER A 1 297 ? -20.656 -11.789 -7.211 1 97.56 297 SER A N 1
ATOM 2169 C CA . SER A 1 297 ? -20.453 -11.859 -8.656 1 97.56 297 SER A CA 1
ATOM 2170 C C . SER A 1 297 ? -21.656 -12.484 -9.352 1 97.56 297 SER A C 1
ATOM 2172 O O . SER A 1 297 ? -21.688 -12.586 -10.578 1 97.56 297 SER A O 1
ATOM 2174 N N . GLY A 1 298 ? -22.625 -12.984 -8.609 1 97.94 298 GLY A N 1
ATOM 2175 C CA . GLY A 1 298 ? -23.812 -13.617 -9.172 1 97.94 298 GLY A CA 1
ATOM 2176 C C . GLY A 1 298 ? -23.516 -14.969 -9.805 1 97.94 298 GLY A C 1
ATOM 2177 O O . GLY A 1 298 ? -24.141 -15.336 -10.805 1 97.94 298 GLY A O 1
ATOM 2178 N N . ILE A 1 299 ? -22.562 -15.633 -9.328 1 98.62 299 ILE A N 1
ATOM 2179 C CA . ILE A 1 299 ? -22.172 -16.922 -9.883 1 98.62 299 ILE A CA 1
ATOM 2180 C C . ILE A 1 299 ? -22.516 -18.031 -8.898 1 98.62 299 ILE A C 1
ATOM 2182 O O . ILE A 1 299 ? -22.219 -17.922 -7.703 1 98.62 299 ILE A O 1
ATOM 2186 N N . ARG A 1 300 ? -23.219 -19.125 -9.383 1 98.31 300 ARG A N 1
ATOM 2187 C CA . ARG A 1 300 ? -23.453 -20.328 -8.57 1 98.31 300 ARG A CA 1
ATOM 2188 C C . ARG A 1 300 ? -22.203 -21.188 -8.523 1 98.31 300 ARG A C 1
ATOM 2190 O O . ARG A 1 300 ? -21.438 -21.25 -9.492 1 98.31 300 ARG A O 1
ATOM 2197 N N . PRO A 1 301 ? -21.969 -21.844 -7.371 1 98.62 301 PRO A N 1
ATOM 2198 C CA . PRO A 1 301 ? -20.781 -22.688 -7.246 1 98.62 301 PRO A CA 1
ATOM 2199 C C . PRO A 1 301 ? -20.625 -23.672 -8.406 1 98.62 301 PRO A C 1
ATOM 2201 O O . PRO A 1 301 ? -19.5 -23.953 -8.828 1 98.62 301 PRO A O 1
ATOM 2204 N N . ASP A 1 302 ? -21.688 -24.188 -8.914 1 98.38 302 ASP A N 1
ATOM 2205 C CA . ASP A 1 302 ? -21.641 -25.234 -9.945 1 98.38 302 ASP A CA 1
ATOM 2206 C C . ASP A 1 302 ? -21.25 -24.641 -11.305 1 98.38 302 ASP A C 1
ATOM 2208 O O . ASP A 1 302 ? -20.938 -25.375 -12.242 1 98.38 302 ASP A O 1
ATOM 2212 N N . GLU A 1 303 ? -21.172 -23.344 -11.43 1 98.62 303 GLU A N 1
ATOM 2213 C CA . GLU A 1 303 ? -20.812 -22.672 -12.672 1 98.62 303 GLU A CA 1
ATOM 2214 C C . GLU A 1 303 ? -19.312 -22.484 -12.789 1 98.62 303 GLU A C 1
ATOM 2216 O O . GLU A 1 303 ? -18.797 -22.156 -13.859 1 98.62 303 GLU A O 1
ATOM 2221 N N . VAL A 1 304 ? -18.609 -22.688 -11.727 1 98.81 304 VAL A N 1
ATOM 2222 C CA . VAL A 1 304 ? -17.156 -22.516 -11.742 1 98.81 304 VAL A CA 1
ATOM 2223 C C . VAL A 1 304 ? -16.5 -23.672 -12.5 1 98.81 304 VAL A C 1
ATOM 2225 O O . VAL A 1 304 ? -16.703 -24.844 -12.156 1 98.81 304 VAL A O 1
ATOM 2228 N N . ASP A 1 305 ? -15.711 -23.328 -13.477 1 98.69 305 ASP A N 1
ATOM 2229 C CA . ASP A 1 305 ? -15.062 -24.344 -14.305 1 98.69 305 ASP A CA 1
ATOM 2230 C C . ASP A 1 305 ? -13.633 -24.609 -13.828 1 98.69 305 ASP A C 1
ATOM 2232 O O . ASP A 1 305 ? -13.102 -25.703 -13.992 1 98.69 305 ASP A O 1
ATOM 2236 N N . LEU A 1 306 ? -13.008 -23.594 -13.398 1 98.88 306 LEU A N 1
ATOM 2237 C CA . LEU A 1 306 ? -11.57 -23.656 -13.148 1 98.88 306 LEU A CA 1
ATOM 2238 C C . LEU A 1 306 ? -11.195 -22.797 -11.945 1 98.88 306 LEU A C 1
ATOM 2240 O O . LEU A 1 306 ? -11.695 -21.688 -11.781 1 98.88 306 LEU A O 1
ATOM 2244 N N . ILE A 1 307 ? -10.406 -23.359 -11.047 1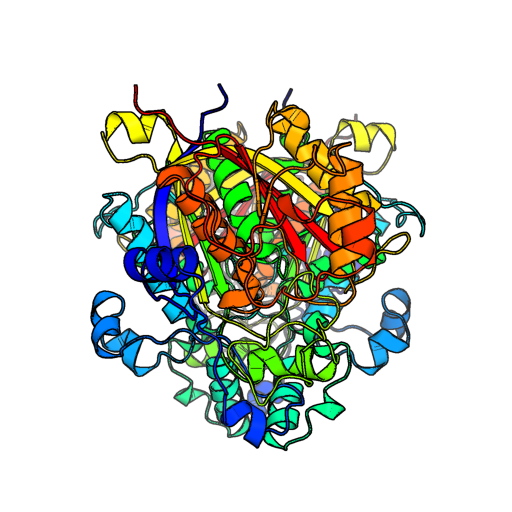 98.94 307 ILE A N 1
ATOM 2245 C CA . ILE A 1 307 ? -9.836 -22.656 -9.898 1 98.94 307 ILE A CA 1
ATOM 2246 C C . ILE A 1 307 ? -8.344 -22.438 -10.133 1 98.94 307 ILE A C 1
ATOM 2248 O O . ILE A 1 307 ? -7.613 -23.359 -10.492 1 98.94 307 ILE A O 1
ATOM 2252 N N . ASN A 1 308 ? -7.891 -21.25 -10.086 1 98.88 308 ASN A N 1
ATOM 2253 C CA . ASN A 1 308 ? -6.473 -20.969 -9.875 1 98.88 308 ASN A CA 1
ATOM 2254 C C . ASN A 1 308 ? -6.145 -20.781 -8.398 1 98.88 308 ASN A C 1
ATOM 2256 O O . ASN A 1 308 ? -6.484 -19.766 -7.805 1 98.88 308 ASN A O 1
ATOM 2260 N N . GLY A 1 309 ? -5.523 -21.703 -7.793 1 98.38 309 GLY A N 1
ATOM 2261 C CA . GLY A 1 309 ? -5.297 -21.734 -6.359 1 98.38 309 GLY A CA 1
ATOM 2262 C C . GLY A 1 309 ? -4.066 -20.953 -5.934 1 98.38 309 GLY A C 1
ATOM 2263 O O . GLY A 1 309 ? -3.25 -20.562 -6.773 1 98.38 309 GLY A O 1
ATOM 2264 N N . HIS A 1 310 ? -4.012 -20.625 -4.645 1 98.19 310 HIS A N 1
ATOM 2265 C CA . HIS A 1 310 ? -2.809 -20.047 -4.047 1 98.19 310 HIS A CA 1
ATOM 2266 C C . HIS A 1 310 ? -1.716 -21.109 -3.904 1 98.19 310 HIS A C 1
ATOM 2268 O O . HIS A 1 310 ? -0.562 -20.859 -4.266 1 98.19 310 HIS A O 1
ATOM 2274 N N . LEU A 1 311 ? -1.97 -22.266 -3.305 1 98.25 311 LEU A N 1
ATOM 2275 C CA . LEU A 1 311 ? -1.214 -23.516 -3.34 1 98.25 311 LEU A CA 1
ATOM 2276 C C . LEU A 1 311 ? 0.286 -23.25 -3.336 1 98.25 311 LEU A C 1
ATOM 2278 O O . LEU A 1 311 ? 0.959 -23.438 -4.352 1 98.25 311 LEU A O 1
ATOM 2282 N N . THR A 1 312 ? 0.892 -23 -2.156 1 95.12 312 THR A N 1
ATOM 2283 C CA . THR A 1 312 ? 2.262 -22.516 -2.012 1 95.12 312 THR A CA 1
ATOM 2284 C C . THR A 1 312 ? 3.234 -23.688 -1.892 1 95.12 312 THR A C 1
ATOM 2286 O O . THR A 1 312 ? 4.402 -23.5 -1.539 1 95.12 312 THR A O 1
ATOM 2289 N N . ALA A 1 313 ? 2.768 -24.906 -2.172 1 97.31 313 ALA A N 1
ATOM 2290 C CA . ALA A 1 313 ? 3.625 -26.094 -2.123 1 97.31 313 ALA A CA 1
ATOM 2291 C C . ALA A 1 313 ? 4.098 -26.359 -0.7 1 97.31 313 ALA A C 1
ATOM 2293 O O . ALA A 1 313 ? 5.27 -26.688 -0.48 1 97.31 313 ALA A O 1
ATOM 2294 N N . THR A 1 314 ? 3.209 -26.125 0.215 1 93.62 314 THR A N 1
ATOM 2295 C CA . THR A 1 314 ? 3.488 -26.438 1.614 1 93.62 314 THR A CA 1
ATOM 2296 C C . THR A 1 314 ? 2.568 -27.547 2.123 1 93.62 314 THR A C 1
ATOM 2298 O O . THR A 1 314 ? 1.696 -28.016 1.392 1 93.62 314 THR A O 1
ATOM 2301 N N . SER A 1 315 ? 2.781 -27.969 3.348 1 90.81 315 SER A N 1
ATOM 2302 C CA . SER A 1 315 ? 1.958 -28.984 3.98 1 90.81 315 SER A CA 1
ATOM 2303 C C . SER A 1 315 ? 0.526 -28.5 4.18 1 90.81 315 SER A C 1
ATOM 2305 O O . SER A 1 315 ? -0.357 -29.281 4.535 1 90.81 315 SER A O 1
ATOM 2307 N N . LYS A 1 316 ? 0.247 -27.203 3.836 1 92 316 LYS A N 1
ATOM 2308 C CA . LYS A 1 316 ? -1.082 -26.625 4.043 1 92 316 LYS A CA 1
ATOM 2309 C C . LYS A 1 316 ? -1.905 -26.672 2.76 1 92 316 LYS A C 1
ATOM 2311 O O . LYS A 1 316 ? -3.078 -26.297 2.756 1 92 316 LYS A O 1
ATOM 2316 N N . ASP A 1 317 ? -1.347 -27.203 1.665 1 97.44 317 ASP A N 1
ATOM 2317 C CA . ASP A 1 317 ? -2.072 -27.297 0.401 1 97.44 317 ASP A CA 1
ATOM 2318 C C . ASP A 1 317 ? -3.363 -28.094 0.565 1 97.44 317 ASP A C 1
ATOM 2320 O O . ASP A 1 317 ? -4.41 -27.703 0.052 1 97.44 317 ASP A O 1
ATOM 2324 N N . PRO A 1 318 ? -3.332 -29.266 1.342 1 98.12 318 PRO A N 1
ATOM 2325 C CA . PRO A 1 318 ? -4.586 -30 1.527 1 98.12 318 PRO A CA 1
ATOM 2326 C C . PRO A 1 318 ? -5.664 -29.156 2.211 1 98.12 318 PRO A C 1
ATOM 2328 O O . PRO A 1 318 ? -6.848 -29.281 1.879 1 98.12 318 PRO A O 1
ATOM 2331 N N . LEU A 1 319 ? -5.242 -28.328 3.121 1 97.81 319 LEU A N 1
ATOM 2332 C CA . LEU A 1 319 ? -6.199 -27.469 3.801 1 97.81 319 LEU A CA 1
ATOM 2333 C C . LEU A 1 319 ? -6.855 -26.5 2.818 1 97.81 319 LEU A C 1
ATOM 2335 O O . LEU A 1 319 ? -8.047 -26.219 2.92 1 97.81 319 LEU A O 1
ATOM 2339 N N . GLU A 1 320 ? -6.074 -25.906 1.909 1 98.5 320 GLU A N 1
ATOM 2340 C CA . GLU A 1 320 ? -6.656 -25.047 0.89 1 98.5 320 GLU A CA 1
ATOM 2341 C C . GLU A 1 320 ? -7.691 -25.797 0.056 1 98.5 320 GLU A C 1
ATOM 2343 O O . GLU A 1 320 ? -8.766 -25.266 -0.228 1 98.5 320 GLU A O 1
ATOM 2348 N N . ILE A 1 321 ? -7.383 -27.016 -0.357 1 98.81 321 ILE A N 1
ATOM 2349 C CA . ILE A 1 321 ? -8.312 -27.812 -1.15 1 98.81 321 ILE A CA 1
ATOM 2350 C C . ILE A 1 321 ? -9.578 -28.078 -0.344 1 98.81 321 ILE A C 1
ATOM 2352 O O . ILE A 1 321 ? -10.688 -27.984 -0.871 1 98.81 321 ILE A O 1
ATOM 2356 N N . GLN A 1 322 ? -9.391 -28.422 0.906 1 98.75 322 GLN A N 1
ATOM 2357 C CA . GLN A 1 322 ? -10.547 -28.641 1.779 1 98.75 322 GLN A CA 1
ATOM 2358 C C . GLN A 1 322 ? -11.422 -27.391 1.845 1 98.75 322 GLN A C 1
ATOM 2360 O O . GLN A 1 322 ? -12.648 -27.484 1.829 1 98.75 322 GLN A O 1
ATOM 2365 N N . ASN A 1 323 ? -10.82 -26.234 1.969 1 98.81 323 ASN A N 1
ATOM 2366 C CA . ASN A 1 323 ? -11.57 -24.984 2.008 1 98.81 323 ASN A CA 1
ATOM 2367 C C . ASN A 1 323 ? -12.359 -24.75 0.72 1 98.81 323 ASN A C 1
ATOM 2369 O O . ASN A 1 323 ? -13.484 -24.266 0.754 1 98.81 323 ASN A O 1
ATOM 2373 N N . TRP A 1 324 ? -11.766 -25.047 -0.421 1 98.88 324 TRP A N 1
ATOM 2374 C CA . TRP A 1 324 ? -12.469 -24.938 -1.699 1 98.88 324 TRP A CA 1
ATOM 2375 C C . TRP A 1 324 ? -13.664 -25.891 -1.749 1 98.88 324 TRP A C 1
ATOM 2377 O O . TRP A 1 324 ? -14.75 -25.484 -2.17 1 98.88 324 TRP A O 1
ATOM 2387 N N . VAL A 1 325 ? -13.43 -27.172 -1.347 1 98.94 325 VAL A N 1
ATOM 2388 C CA . VAL A 1 325 ? -14.484 -28.188 -1.341 1 98.94 325 VAL A CA 1
ATOM 2389 C C . VAL A 1 325 ? -15.656 -27.688 -0.495 1 98.94 325 VAL A C 1
ATOM 2391 O O . VAL A 1 325 ? -16.812 -27.766 -0.923 1 98.94 325 VAL A O 1
ATOM 2394 N N . THR A 1 326 ? -15.344 -27.156 0.636 1 98.88 326 THR A N 1
ATOM 2395 C CA . THR A 1 326 ? -16.359 -26.688 1.56 1 98.88 326 THR A CA 1
ATOM 2396 C C . THR A 1 326 ? -17.078 -25.469 0.994 1 98.88 326 THR A C 1
ATOM 2398 O O . THR A 1 326 ? -18.312 -25.391 1.008 1 98.88 326 THR A O 1
ATOM 2401 N N . ALA A 1 327 ? -16.375 -24.516 0.502 1 98.88 327 ALA A N 1
ATOM 2402 C CA . ALA A 1 327 ? -16.938 -23.25 0.029 1 98.88 327 ALA A CA 1
ATOM 2403 C C . ALA A 1 327 ? -17.828 -23.469 -1.192 1 98.88 327 ALA A C 1
ATOM 2405 O O . ALA A 1 327 ? -18.859 -22.828 -1.339 1 98.88 327 ALA A O 1
ATOM 2406 N N . LEU A 1 328 ? -17.422 -24.359 -2.074 1 98.88 328 LEU A N 1
ATOM 2407 C CA . LEU A 1 328 ? -18.156 -24.594 -3.314 1 98.88 328 LEU A CA 1
ATOM 2408 C C . LEU A 1 328 ? -19.25 -25.641 -3.119 1 98.88 328 LEU A C 1
ATOM 2410 O O . LEU A 1 328 ? -20.188 -25.734 -3.922 1 98.88 328 LEU A O 1
ATOM 2414 N N . GLY A 1 329 ? -19.125 -26.453 -2.096 1 98.75 329 GLY A N 1
ATOM 2415 C CA . GLY A 1 329 ? -20.016 -27.594 -1.933 1 98.75 329 GLY A CA 1
ATOM 2416 C C . GLY A 1 329 ? -19.859 -28.625 -3.031 1 98.75 329 GLY A C 1
ATOM 2417 O O . GLY A 1 329 ? -20.844 -29.219 -3.469 1 98.75 329 GLY A O 1
ATOM 2418 N N . ARG A 1 330 ? -18.656 -28.734 -3.58 1 98.75 330 ARG A N 1
ATOM 2419 C CA . ARG A 1 330 ? -18.344 -29.672 -4.648 1 98.75 330 ARG A CA 1
ATOM 2420 C C . ARG A 1 330 ? -17.109 -30.5 -4.297 1 98.75 330 ARG A C 1
ATOM 2422 O O . ARG A 1 330 ? -16.141 -29.969 -3.729 1 98.75 330 ARG A O 1
ATOM 2429 N N . SER A 1 331 ? -17.094 -31.797 -4.617 1 98.62 331 SER A N 1
ATOM 2430 C CA . SER A 1 331 ? -16.016 -32.719 -4.305 1 98.62 331 SER A CA 1
ATOM 2431 C C . SER A 1 331 ? -15.906 -33.812 -5.359 1 98.62 331 SER A C 1
ATOM 2433 O O . SER A 1 331 ? -16.625 -33.781 -6.363 1 98.62 331 SER A O 1
ATOM 2435 N N . GLY A 1 332 ? -14.938 -34.719 -5.141 1 98.25 332 GLY A N 1
ATOM 2436 C CA . GLY A 1 332 ? -14.766 -35.812 -6.078 1 98.25 332 GLY A CA 1
ATOM 2437 C C . GLY A 1 332 ? -14.625 -35.375 -7.516 1 98.25 332 GLY A C 1
ATOM 2438 O O . GLY A 1 332 ? -13.844 -34.438 -7.809 1 98.25 332 GLY A O 1
ATOM 2439 N N . LYS A 1 333 ? -15.406 -35.938 -8.383 1 97.94 333 LYS A N 1
ATOM 2440 C CA . LYS A 1 333 ? -15.328 -35.656 -9.812 1 97.94 333 LYS A CA 1
ATOM 2441 C C . LYS A 1 333 ? -16.078 -34.406 -10.172 1 97.94 333 LYS A C 1
ATOM 2443 O O . LYS A 1 333 ? -15.859 -33.812 -11.234 1 97.94 333 LYS A O 1
ATOM 2448 N N . ASP A 1 334 ? -16.969 -33.969 -9.258 1 98.12 334 ASP A N 1
ATOM 2449 C CA . ASP A 1 334 ? -17.781 -32.781 -9.508 1 98.12 334 ASP A CA 1
ATOM 2450 C C . ASP A 1 334 ? -16.984 -31.516 -9.219 1 98.12 334 ASP A C 1
ATOM 2452 O O . ASP A 1 334 ? -17.406 -30.422 -9.586 1 98.12 334 ASP A O 1
ATOM 2456 N N . PHE A 1 335 ? -15.859 -31.625 -8.562 1 98.75 335 PHE A N 1
ATOM 2457 C CA . PHE A 1 335 ? -14.984 -30.484 -8.258 1 98.75 335 PHE A CA 1
ATOM 2458 C C . PHE A 1 335 ? -14.414 -29.891 -9.539 1 98.75 335 PHE A C 1
ATOM 2460 O O . PHE A 1 335 ? -14.109 -30.609 -10.492 1 98.75 335 PHE A O 1
ATOM 2467 N N . PRO A 1 336 ? -14.336 -28.531 -9.625 1 98.81 336 PRO A N 1
ATOM 2468 C CA . PRO A 1 336 ? -13.742 -27.938 -10.82 1 98.81 336 PRO A CA 1
ATOM 2469 C C . PRO A 1 336 ? -12.281 -28.312 -11.016 1 98.81 336 PRO A C 1
ATOM 2471 O O . PRO A 1 336 ? -11.625 -28.781 -10.07 1 98.81 336 PRO A O 1
ATOM 2474 N N . TYR A 1 337 ? -11.797 -28.109 -12.281 1 98.88 337 TYR A N 1
ATOM 2475 C CA . TYR A 1 337 ? -10.352 -28.188 -12.453 1 98.88 337 TYR A CA 1
ATOM 2476 C C . TYR A 1 337 ? -9.633 -27.188 -11.562 1 98.88 337 TYR A C 1
ATOM 2478 O O . TYR A 1 337 ? -10.156 -26.094 -11.305 1 98.88 337 TYR A O 1
ATOM 2486 N N . ILE A 1 338 ? -8.516 -27.578 -11.07 1 98.88 338 ILE A N 1
ATOM 2487 C CA . ILE A 1 338 ? -7.719 -26.656 -10.266 1 98.88 338 ILE A CA 1
ATOM 2488 C C . ILE A 1 338 ? -6.258 -26.719 -10.695 1 98.88 338 ILE A C 1
ATOM 2490 O O . ILE A 1 338 ? -5.742 -27.797 -10.992 1 98.88 338 ILE A O 1
ATOM 2494 N N . ASN A 1 339 ? -5.613 -25.609 -10.875 1 98.62 339 ASN A N 1
ATOM 2495 C CA . ASN A 1 339 ? -4.184 -25.578 -11.164 1 98.62 339 ASN A CA 1
ATOM 2496 C C . ASN A 1 339 ? -3.496 -24.438 -10.43 1 98.62 339 ASN A C 1
ATOM 2498 O O . ASN A 1 339 ? -4.16 -23.594 -9.812 1 98.62 339 ASN A O 1
ATOM 2502 N N . SER A 1 340 ? -2.193 -24.438 -10.297 1 98.25 340 SER A N 1
ATOM 2503 C CA . SER A 1 340 ? -1.326 -23.422 -9.719 1 98.25 340 SER A CA 1
ATOM 2504 C C . SER A 1 340 ? -0.086 -23.203 -10.578 1 98.25 340 SER A C 1
ATOM 2506 O O . SER A 1 340 ? 0.631 -24.141 -10.898 1 98.25 340 SER A O 1
ATOM 2508 N N . VAL A 1 341 ? 0.151 -21.953 -10.875 1 98.19 341 VAL A N 1
ATOM 2509 C CA . VAL A 1 341 ? 1.302 -21.609 -11.703 1 98.19 341 VAL A CA 1
ATOM 2510 C C . VAL A 1 341 ? 2.582 -21.719 -10.883 1 98.19 341 VAL A C 1
ATOM 2512 O O . VAL A 1 341 ? 3.684 -21.766 -11.43 1 98.19 341 VAL A O 1
ATOM 2515 N N . LYS A 1 342 ? 2.52 -21.875 -9.539 1 98.25 342 LYS A N 1
ATOM 2516 C CA . LYS A 1 342 ? 3.672 -21.797 -8.648 1 98.25 342 LYS A CA 1
ATOM 2517 C C . LYS A 1 342 ? 4.617 -22.969 -8.867 1 98.25 342 LYS A C 1
ATOM 2519 O O . LYS A 1 342 ? 5.805 -22.891 -8.531 1 98.25 342 LYS A O 1
ATOM 2524 N N . GLY A 1 343 ? 4.098 -24.062 -9.391 1 98.31 343 GLY A N 1
ATOM 2525 C CA . GLY A 1 343 ? 4.988 -25.141 -9.766 1 98.31 343 GLY A CA 1
ATOM 2526 C C . GLY A 1 343 ? 6.043 -24.734 -10.773 1 98.31 343 GLY A C 1
ATOM 2527 O O . GLY A 1 343 ? 7.121 -25.328 -10.828 1 98.31 343 GLY A O 1
ATOM 2528 N N . MET A 1 344 ? 5.727 -23.719 -11.562 1 98.69 344 MET A N 1
ATOM 2529 C CA . MET A 1 344 ? 6.586 -23.297 -12.664 1 98.69 344 MET A CA 1
ATOM 2530 C C . MET A 1 344 ? 7.398 -22.062 -12.289 1 98.69 344 MET A C 1
ATOM 2532 O O . MET A 1 344 ? 8.492 -21.844 -12.82 1 98.69 344 MET A O 1
ATOM 2536 N N . ILE A 1 345 ? 6.902 -21.203 -11.344 1 98.75 345 ILE A N 1
ATOM 2537 C CA . ILE A 1 345 ? 7.539 -19.906 -11.172 1 98.75 345 ILE A CA 1
ATOM 2538 C C . ILE A 1 345 ? 7.902 -19.703 -9.703 1 98.75 345 ILE A C 1
ATOM 2540 O O . ILE A 1 345 ? 8.508 -18.688 -9.344 1 98.75 345 ILE A O 1
ATOM 2544 N N . GLY A 1 346 ? 7.59 -20.656 -8.836 1 98.62 346 GLY A N 1
ATOM 2545 C CA . GLY A 1 346 ? 7.738 -20.438 -7.402 1 98.62 346 GLY A CA 1
ATOM 2546 C C . GLY A 1 346 ? 6.715 -19.469 -6.84 1 98.62 346 GLY A C 1
ATOM 2547 O O . GLY A 1 346 ? 5.688 -19.203 -7.465 1 98.62 346 GLY A O 1
ATOM 2548 N N . HIS A 1 347 ? 6.918 -19.094 -5.629 1 98.62 347 HIS A N 1
ATOM 2549 C CA . HIS A 1 347 ? 6.059 -18.125 -4.949 1 98.62 347 HIS A CA 1
ATOM 2550 C C . HIS A 1 347 ? 6.637 -16.719 -5.039 1 98.62 347 HIS A C 1
ATOM 2552 O O . HIS A 1 347 ? 7.551 -16.375 -4.289 1 98.62 347 HIS A O 1
ATOM 2558 N N . CYS A 1 348 ? 6.02 -15.891 -5.824 1 98.75 348 CYS A N 1
ATOM 2559 C CA . CYS A 1 348 ? 6.555 -14.578 -6.145 1 98.75 348 CYS A CA 1
ATOM 2560 C C . CYS A 1 348 ? 6.082 -13.531 -5.137 1 98.75 348 CYS A C 1
ATOM 2562 O O . CYS A 1 348 ? 5.965 -12.352 -5.465 1 98.75 348 CYS A O 1
ATOM 2564 N N . ILE A 1 349 ? 5.738 -13.914 -3.996 1 98 349 ILE A N 1
ATOM 2565 C CA . ILE A 1 349 ? 5.445 -13.078 -2.836 1 98 349 ILE A CA 1
ATOM 2566 C C . ILE A 1 349 ? 4.336 -12.086 -3.178 1 98 349 ILE A C 1
ATOM 2568 O O . ILE A 1 349 ? 3.236 -12.492 -3.564 1 98 349 ILE A O 1
ATOM 2572 N N . SER A 1 350 ? 4.633 -10.766 -3.121 1 98.69 350 SER A N 1
ATOM 2573 C CA . SER A 1 350 ? 3.598 -9.766 -3.365 1 98.69 350 SER A CA 1
ATOM 2574 C C . SER A 1 350 ? 3.174 -9.75 -4.828 1 98.69 350 SER A C 1
ATOM 2576 O O . SER A 1 350 ? 2.078 -9.289 -5.16 1 98.69 350 SER A O 1
ATOM 2578 N N . ALA A 1 351 ? 3.977 -10.234 -5.699 1 98.75 351 ALA A N 1
ATOM 2579 C CA . ALA A 1 351 ? 3.666 -10.234 -7.125 1 98.75 351 ALA A CA 1
ATOM 2580 C C . ALA A 1 351 ? 2.844 -11.469 -7.508 1 98.75 351 ALA A C 1
ATOM 2582 O O . ALA A 1 351 ? 2.279 -11.523 -8.602 1 98.75 351 ALA A O 1
ATOM 2583 N N . SER A 1 352 ? 2.707 -12.453 -6.613 1 98.56 352 SER A N 1
ATOM 2584 C CA . SER A 1 352 ? 2.117 -13.75 -6.934 1 98.56 352 SER A CA 1
ATOM 2585 C C . SER A 1 352 ? 0.711 -13.594 -7.504 1 98.56 352 SER A C 1
ATOM 2587 O O . SER A 1 352 ? 0.41 -14.109 -8.578 1 98.56 352 SER A O 1
ATOM 2589 N N . GLY A 1 353 ? -0.116 -12.82 -6.789 1 98.69 353 GLY A N 1
ATOM 2590 C CA . GLY A 1 353 ? -1.506 -12.68 -7.191 1 98.69 353 GLY A CA 1
ATOM 2591 C C . GLY A 1 353 ? -1.667 -12.094 -8.586 1 98.69 353 GLY A C 1
ATOM 2592 O O . GLY A 1 353 ? -2.537 -12.516 -9.344 1 98.69 353 GLY A O 1
ATOM 2593 N N . SER A 1 354 ? -0.828 -11.117 -8.922 1 98.88 354 SER A N 1
ATOM 2594 C CA . SER A 1 354 ? -0.978 -10.461 -10.211 1 98.88 354 SER A CA 1
ATOM 2595 C C . SER A 1 354 ? -0.492 -11.359 -11.344 1 98.88 354 SER A C 1
ATOM 2597 O O . SER A 1 354 ? -1.115 -11.414 -12.406 1 98.88 354 SER A O 1
ATOM 2599 N N . ILE A 1 355 ? 0.625 -12.094 -11.148 1 98.94 355 ILE A N 1
ATOM 2600 C CA . ILE A 1 355 ? 1.12 -13.008 -12.164 1 98.94 355 ILE A CA 1
ATOM 2601 C C . ILE A 1 355 ? 0.115 -14.141 -12.375 1 98.94 355 ILE A C 1
ATOM 2603 O O . ILE A 1 355 ? -0.17 -14.531 -13.508 1 98.94 355 ILE A O 1
ATOM 2607 N N . GLU A 1 356 ? -0.417 -14.641 -11.297 1 98.94 356 GLU A N 1
ATOM 2608 C CA . GLU A 1 356 ? -1.42 -15.703 -11.352 1 98.94 356 GLU A CA 1
ATOM 2609 C C . GLU A 1 356 ? -2.682 -15.234 -12.07 1 98.94 356 GLU A C 1
ATOM 2611 O O . GLU A 1 356 ? -3.316 -16 -12.797 1 98.94 356 GLU A O 1
ATOM 2616 N N . CYS A 1 357 ? -3.057 -14 -11.859 1 98.94 357 CYS A N 1
ATOM 2617 C CA . CYS A 1 357 ? -4.223 -13.453 -12.547 1 98.94 357 CYS A CA 1
ATOM 2618 C C . CYS A 1 357 ? -3.971 -13.336 -14.039 1 98.94 357 CYS A C 1
ATOM 2620 O O . CYS A 1 357 ? -4.863 -13.602 -14.852 1 98.94 357 CYS A O 1
ATOM 2622 N N . VAL A 1 358 ? -2.764 -12.914 -14.43 1 98.94 358 VAL A N 1
ATOM 2623 C CA . VAL A 1 358 ? -2.432 -12.883 -15.852 1 98.94 358 VAL A CA 1
ATOM 2624 C C . VAL A 1 358 ? -2.549 -14.289 -16.438 1 98.94 358 VAL A C 1
ATOM 2626 O O . VAL A 1 358 ? -3.131 -14.469 -17.516 1 98.94 358 VAL A O 1
ATOM 2629 N N . ALA A 1 359 ? -1.998 -15.281 -15.75 1 98.94 359 ALA A N 1
ATOM 2630 C CA . ALA A 1 359 ? -2.107 -16.672 -16.188 1 98.94 359 ALA A CA 1
ATOM 2631 C C . ALA A 1 359 ? -3.568 -17.094 -16.328 1 98.94 359 ALA A C 1
ATOM 2633 O O . ALA A 1 359 ? -3.939 -17.766 -17.281 1 98.94 359 ALA A O 1
ATOM 2634 N N . SER A 1 360 ? -4.367 -16.734 -15.352 1 98.94 360 SER A N 1
ATOM 2635 C CA . SER A 1 360 ? -5.789 -17.062 -15.344 1 98.94 360 SER A CA 1
ATOM 2636 C C . SER A 1 360 ? -6.496 -16.469 -16.562 1 98.94 360 SER A C 1
ATOM 2638 O O . SER A 1 360 ? -7.277 -17.156 -17.219 1 98.94 360 SER A O 1
ATOM 2640 N N . VAL A 1 361 ? -6.227 -15.234 -16.844 1 98.94 361 VAL A N 1
ATOM 2641 C CA . VAL A 1 361 ? -6.855 -14.547 -17.969 1 98.94 361 VAL A CA 1
ATOM 2642 C C . VAL A 1 361 ? -6.445 -15.219 -19.281 1 98.94 361 VAL A C 1
ATOM 2644 O O . VAL A 1 361 ? -7.27 -15.391 -20.188 1 98.94 361 VAL A O 1
ATOM 2647 N N . LEU A 1 362 ? -5.18 -15.57 -19.391 1 98.81 362 LEU A N 1
ATOM 2648 C CA . LEU A 1 362 ? -4.691 -16.219 -20.609 1 98.81 362 LEU A CA 1
ATOM 2649 C C . LEU A 1 362 ? -5.395 -17.547 -20.844 1 98.81 362 LEU A C 1
ATOM 2651 O O . LEU A 1 362 ? -5.695 -17.922 -21.969 1 98.81 362 LEU A O 1
ATOM 2655 N N . GLN A 1 363 ? -5.652 -18.328 -19.781 1 98.75 363 GLN A N 1
ATOM 2656 C CA . GLN A 1 363 ? -6.371 -19.594 -19.922 1 98.75 363 GLN A CA 1
ATOM 2657 C C . GLN A 1 363 ? -7.77 -19.375 -20.484 1 98.75 363 GLN A C 1
ATOM 2659 O O . GLN A 1 363 ? -8.227 -20.141 -21.344 1 98.75 363 GLN A O 1
ATOM 2664 N N . LEU A 1 364 ? -8.461 -18.344 -19.984 1 98.62 364 LEU A N 1
ATOM 2665 C CA . LEU A 1 364 ? -9.797 -18.031 -20.469 1 98.62 364 LEU A CA 1
ATOM 2666 C C . LEU A 1 364 ? -9.75 -17.562 -21.922 1 98.62 364 LEU A C 1
ATOM 2668 O O . LEU A 1 364 ? -10.531 -18.031 -22.766 1 98.62 364 LEU A O 1
ATOM 2672 N N . SER A 1 365 ? -8.852 -16.641 -22.219 1 98.12 365 SER A N 1
ATOM 2673 C CA . SER A 1 365 ? -8.805 -15.977 -23.516 1 98.12 365 SER A CA 1
ATOM 2674 C C . SER A 1 365 ? -8.344 -16.938 -24.609 1 98.12 365 SER A C 1
ATOM 2676 O O . SER A 1 365 ? -8.828 -16.875 -25.734 1 98.12 365 SER A O 1
ATOM 2678 N N . GLU A 1 366 ? -7.379 -17.828 -24.281 1 97.75 366 GLU A N 1
ATOM 2679 C CA . GLU A 1 366 ? -6.777 -18.688 -25.281 1 97.75 366 GLU A CA 1
ATOM 2680 C C . GLU A 1 366 ? -7.395 -20.094 -25.266 1 97.75 366 GLU A C 1
ATOM 2682 O O . GLU A 1 366 ? -7.199 -20.875 -26.188 1 97.75 366 GLU A O 1
ATOM 2687 N N . GLY A 1 367 ? -8.102 -20.391 -24.266 1 97.75 367 GLY A N 1
ATOM 2688 C CA . GLY A 1 367 ? -8.852 -21.625 -24.234 1 97.75 367 GLY A CA 1
ATOM 2689 C C . GLY A 1 367 ? -7.988 -22.844 -23.938 1 97.75 367 GLY A C 1
ATOM 2690 O O . GLY A 1 367 ? -8 -23.812 -24.703 1 97.75 367 GLY A O 1
ATOM 2691 N N . PHE A 1 368 ? -7.34 -22.844 -22.812 1 98.5 368 PHE A N 1
ATOM 2692 C CA . PHE A 1 368 ? -6.562 -23.984 -22.344 1 98.5 368 PHE A CA 1
ATOM 2693 C C . PHE A 1 368 ? -6.504 -24 -20.828 1 98.5 368 PHE A C 1
ATOM 2695 O O . PHE A 1 368 ? -6.938 -23.062 -20.172 1 98.5 368 PHE A O 1
ATOM 2702 N N . ILE A 1 369 ? -6.168 -25.031 -20.203 1 98.81 369 ILE A N 1
ATOM 2703 C CA . ILE A 1 369 ? -5.848 -25.188 -18.797 1 98.81 369 ILE A CA 1
ATOM 2704 C C . ILE A 1 369 ? -4.41 -25.672 -18.641 1 98.81 369 ILE A C 1
ATOM 2706 O O . ILE A 1 369 ? -4.062 -26.75 -19.125 1 98.81 369 ILE A O 1
ATOM 2710 N N . PHE A 1 370 ? -3.516 -24.891 -18.062 1 98.75 370 PHE A N 1
ATOM 2711 C CA . PHE A 1 370 ? -2.111 -25.266 -17.984 1 98.75 370 PHE A CA 1
ATOM 2712 C C . PHE A 1 370 ? -1.906 -26.359 -16.938 1 98.75 370 PHE A C 1
ATOM 2714 O O . PHE A 1 370 ? -2.719 -26.516 -16.016 1 98.75 370 PHE A O 1
ATOM 2721 N N . PRO A 1 371 ? -0.852 -27.156 -17.031 1 98.69 371 PRO A N 1
ATOM 2722 C CA . PRO A 1 371 ? -0.649 -28.328 -16.172 1 98.69 371 PRO A CA 1
ATOM 2723 C C . PRO A 1 371 ? -0.091 -27.953 -14.805 1 98.69 371 PRO A C 1
ATOM 2725 O O . PRO A 1 371 ? 0.6 -26.938 -14.664 1 98.69 371 PRO A O 1
ATOM 2728 N N . ASN A 1 372 ? -0.485 -28.734 -13.789 1 98.5 372 ASN A N 1
ATOM 2729 C CA . ASN A 1 372 ? 0.235 -28.781 -12.523 1 98.5 372 ASN A CA 1
ATOM 2730 C C . ASN A 1 372 ? 1.49 -29.641 -12.625 1 98.5 372 ASN A C 1
ATOM 2732 O O . ASN A 1 372 ? 1.43 -30.859 -12.422 1 98.5 372 ASN A O 1
ATOM 2736 N N . ILE A 1 373 ? 2.596 -29.016 -12.828 1 98.25 373 ILE A N 1
ATOM 2737 C CA . ILE A 1 373 ? 3.82 -29.797 -12.93 1 98.25 373 ILE A CA 1
ATOM 2738 C C . ILE A 1 373 ? 4.309 -30.172 -11.539 1 98.25 373 ILE A C 1
ATOM 2740 O O . ILE A 1 373 ? 3.885 -29.594 -10.539 1 98.25 373 ILE A O 1
ATOM 2744 N N . ASN A 1 374 ? 5.156 -31.203 -11.422 1 97.88 374 ASN A N 1
ATOM 2745 C CA . ASN A 1 374 ? 5.805 -31.672 -10.203 1 97.88 374 ASN A CA 1
ATOM 2746 C C . ASN A 1 374 ? 4.789 -32.25 -9.211 1 97.88 374 ASN A C 1
ATOM 2748 O O . ASN A 1 374 ? 5.02 -32.219 -8 1 97.88 374 ASN A O 1
ATOM 2752 N N . CYS A 1 375 ? 3.641 -32.625 -9.609 1 97.19 375 CYS A N 1
ATOM 2753 C CA . CYS A 1 375 ? 2.6 -33.188 -8.75 1 97.19 375 CYS A CA 1
ATOM 2754 C C . CYS A 1 375 ? 2.326 -34.625 -9.086 1 97.19 375 CYS A C 1
ATOM 2756 O O . CYS A 1 375 ? 1.173 -35.062 -9.109 1 97.19 375 CYS A O 1
ATOM 2758 N N . GLU A 1 376 ? 3.346 -35.406 -9.359 1 94.56 376 GLU A N 1
ATOM 2759 C CA . GLU A 1 376 ? 3.197 -36.844 -9.703 1 94.56 376 GLU A CA 1
ATOM 2760 C C . GLU A 1 376 ? 2.738 -37.656 -8.492 1 94.56 376 GLU A C 1
ATOM 2762 O O . GLU A 1 376 ? 2.109 -38.688 -8.648 1 94.56 376 GLU A O 1
ATOM 2767 N N . ASP A 1 377 ? 3.064 -37.25 -7.344 1 96.62 377 ASP A N 1
ATOM 2768 C CA . ASP A 1 377 ? 2.645 -37.875 -6.094 1 96.62 377 ASP A CA 1
ATOM 2769 C C . ASP A 1 377 ? 1.641 -37 -5.348 1 96.62 377 ASP A C 1
ATOM 2771 O O . ASP A 1 377 ? 1.965 -36.406 -4.309 1 96.62 377 ASP A O 1
ATOM 2775 N N . LEU A 1 378 ? 0.409 -37.031 -5.824 1 98 378 LEU A N 1
ATOM 2776 C CA . LEU A 1 378 ? -0.647 -36.219 -5.23 1 98 378 LEU A CA 1
ATOM 2777 C C . LEU A 1 378 ? -0.781 -36.5 -3.738 1 98 378 LEU A C 1
ATOM 2779 O O . LEU A 1 378 ? -0.742 -37.656 -3.322 1 98 378 LEU A O 1
ATOM 2783 N N . HIS A 1 379 ? -0.916 -35.469 -2.938 1 98.38 379 HIS A N 1
ATOM 2784 C CA . HIS A 1 379 ? -1.069 -35.625 -1.497 1 98.38 379 HIS A CA 1
ATOM 2785 C C . HIS A 1 379 ? -2.291 -36.5 -1.174 1 98.38 379 HIS A C 1
ATOM 2787 O O . HIS A 1 379 ? -3.393 -36.219 -1.659 1 98.38 379 HIS A O 1
ATOM 2793 N N . PRO A 1 380 ? -2.215 -37.438 -0.301 1 98.12 380 PRO A N 1
ATOM 2794 C CA . PRO A 1 380 ? -3.318 -38.375 -0.019 1 98.12 380 PRO A CA 1
ATOM 2795 C C . PRO A 1 380 ? -4.555 -37.656 0.527 1 98.12 380 PRO A C 1
ATOM 2797 O O . PRO A 1 380 ? -5.684 -38.031 0.204 1 98.12 380 PRO A O 1
ATOM 2800 N N . GLU A 1 381 ? -4.383 -36.656 1.334 1 98.44 381 GLU A N 1
ATOM 2801 C CA . GLU A 1 381 ? -5.52 -35.906 1.879 1 98.44 381 GLU A CA 1
ATOM 2802 C C . GLU A 1 381 ? -6.305 -35.219 0.773 1 98.44 381 GLU A C 1
ATOM 2804 O O . GLU A 1 381 ? -7.523 -35.031 0.878 1 98.44 381 GLU A O 1
ATOM 2809 N N . ILE A 1 382 ? -5.613 -34.75 -0.21 1 98.75 382 ILE A N 1
ATOM 2810 C CA . ILE A 1 382 ? -6.273 -34.125 -1.347 1 98.75 382 ILE A CA 1
ATOM 2811 C C . ILE A 1 382 ? -7.027 -35.188 -2.156 1 98.75 382 ILE A C 1
ATOM 2813 O O . ILE A 1 382 ? -8.164 -34.938 -2.58 1 98.75 382 ILE A O 1
ATOM 2817 N N . GLU A 1 383 ? -6.406 -36.344 -2.33 1 98.12 383 GLU A N 1
ATOM 2818 C CA . GLU A 1 383 ? -7.016 -37.438 -3.068 1 98.12 383 GLU A CA 1
ATOM 2819 C C . GLU A 1 383 ? -8.336 -37.875 -2.432 1 98.12 383 GLU A C 1
ATOM 2821 O O . GLU A 1 383 ? -9.242 -38.312 -3.125 1 98.12 383 GLU A O 1
ATOM 2826 N N . MET A 1 384 ? -8.438 -37.719 -1.178 1 98.5 384 MET A N 1
ATOM 2827 C CA . MET A 1 384 ? -9.641 -38.094 -0.45 1 98.5 384 MET A CA 1
ATOM 2828 C C . MET A 1 384 ? -10.766 -37.094 -0.704 1 98.5 384 MET A C 1
ATOM 2830 O O . MET A 1 384 ? -11.945 -37.406 -0.517 1 98.5 384 MET A O 1
ATOM 2834 N N . LEU A 1 385 ? -10.414 -35.906 -1.15 1 98.75 385 LEU A N 1
ATOM 2835 C CA . LEU A 1 385 ? -11.398 -34.844 -1.26 1 98.75 385 LEU A CA 1
ATOM 2836 C C . LEU A 1 385 ? -11.867 -34.656 -2.701 1 98.75 385 LEU A C 1
ATOM 2838 O O . LEU A 1 385 ? -13.047 -34.406 -2.949 1 98.75 385 LEU A O 1
ATOM 2842 N N . ILE A 1 386 ? -10.938 -34.75 -3.598 1 98.69 386 ILE A N 1
ATOM 2843 C CA . ILE A 1 386 ? -11.281 -34.5 -4.996 1 98.69 386 ILE A CA 1
ATOM 2844 C C . ILE A 1 386 ? -10.625 -35.562 -5.879 1 98.69 386 ILE A C 1
ATOM 2846 O O . ILE A 1 386 ? -9.633 -36.188 -5.484 1 98.69 386 ILE A O 1
ATOM 2850 N N . ASP A 1 387 ? -11.188 -35.75 -7.051 1 98.44 387 ASP A N 1
ATOM 2851 C CA . ASP A 1 387 ? -10.656 -36.719 -8.008 1 98.44 387 ASP A CA 1
ATOM 2852 C C . ASP A 1 387 ? -9.375 -36.188 -8.656 1 98.44 387 ASP A C 1
ATOM 2854 O O . ASP A 1 387 ? -9.258 -35 -8.938 1 98.44 387 ASP A O 1
ATOM 2858 N N . GLN A 1 388 ? -8.461 -37.062 -8.945 1 97.31 388 GLN A N 1
ATOM 2859 C CA . GLN A 1 388 ? -7.188 -36.688 -9.555 1 97.31 388 GLN A CA 1
ATOM 2860 C C . GLN A 1 388 ? -7.402 -36 -10.906 1 97.31 388 GLN A C 1
ATOM 2862 O O . GLN A 1 388 ? -6.586 -35.188 -11.344 1 97.31 388 GLN A O 1
ATOM 2867 N N . GLU A 1 389 ? -8.508 -36.312 -11.602 1 97.19 389 GLU A N 1
ATOM 2868 C CA . GLU A 1 389 ? -8.812 -35.719 -12.906 1 97.19 389 GLU A CA 1
ATOM 2869 C C . GLU A 1 389 ? -9.039 -34.219 -12.805 1 97.19 389 GLU A C 1
ATOM 2871 O O . GLU A 1 389 ? -8.93 -33.5 -13.797 1 97.19 389 GLU A O 1
ATOM 2876 N N . CYS A 1 390 ? -9.398 -33.75 -11.586 1 98.5 390 CYS A N 1
ATOM 2877 C CA . CYS A 1 390 ? -9.617 -32.312 -11.359 1 98.5 390 CYS A CA 1
ATOM 2878 C C . CYS A 1 390 ? -8.297 -31.562 -11.273 1 98.5 390 CYS A C 1
ATOM 2880 O O . CYS A 1 390 ? -8.273 -30.328 -11.289 1 98.5 390 CYS A O 1
ATOM 2882 N N . ILE A 1 391 ? -7.164 -32.25 -11.227 1 98.62 391 ILE A N 1
ATOM 2883 C CA . ILE A 1 391 ? -5.828 -31.688 -11.141 1 98.62 391 ILE A CA 1
ATOM 2884 C C . ILE A 1 391 ? -5.027 -32.031 -12.391 1 98.62 391 ILE A C 1
ATOM 2886 O O . ILE A 1 391 ? -4.188 -32.938 -12.359 1 98.62 391 ILE A O 1
ATOM 2890 N N . PRO A 1 392 ? -5.203 -31.312 -13.445 1 98 392 PRO A N 1
ATOM 2891 C CA . PRO A 1 392 ? -4.527 -31.656 -14.703 1 98 392 PRO A CA 1
ATOM 2892 C C . PRO A 1 392 ? -3.006 -31.656 -14.57 1 98 392 PRO A C 1
ATOM 2894 O O . PRO A 1 392 ? -2.43 -30.656 -14.109 1 98 392 PRO A O 1
ATOM 2897 N N . ARG A 1 393 ? -2.346 -32.688 -15.008 1 97 393 ARG A N 1
ATOM 2898 C CA . ARG A 1 393 ? -0.891 -32.781 -14.984 1 97 393 ARG A CA 1
ATOM 2899 C C . ARG A 1 393 ? -0.296 -32.562 -16.359 1 97 393 ARG A C 1
ATOM 2901 O O . ARG A 1 393 ? 0.924 -32.469 -16.516 1 97 393 ARG A O 1
ATOM 2908 N N . VAL A 1 394 ? -1.116 -32.531 -17.328 1 97.12 394 VAL A N 1
ATOM 2909 C CA . VAL A 1 394 ? -0.794 -32.094 -18.688 1 97.12 394 VAL A CA 1
ATOM 2910 C C . VAL A 1 394 ? -1.745 -31 -19.125 1 97.12 394 VAL A C 1
ATOM 2912 O O . VAL A 1 394 ? -2.82 -30.828 -18.547 1 97.12 394 VAL A O 1
ATOM 2915 N N . SER A 1 395 ? -1.286 -30.25 -20.109 1 98.06 395 SER A N 1
ATOM 2916 C CA . SER A 1 395 ? -2.133 -29.172 -20.609 1 98.06 395 SER A CA 1
ATOM 2917 C C . SER A 1 395 ? -3.414 -29.719 -21.219 1 98.06 395 SER A C 1
ATOM 2919 O O . SER A 1 395 ? -3.389 -30.75 -21.922 1 98.06 395 SER A O 1
ATOM 2921 N N . LEU A 1 396 ? -4.539 -29.125 -20.938 1 98.44 396 LEU A N 1
ATOM 2922 C CA . LEU A 1 396 ? -5.82 -29.484 -21.531 1 98.44 396 LEU A CA 1
ATOM 2923 C C . LEU A 1 396 ? -6.312 -28.391 -22.469 1 98.44 396 LEU A C 1
ATOM 2925 O O . LEU A 1 396 ? -6.27 -27.203 -22.125 1 98.44 396 LEU A O 1
ATOM 2929 N N . GLU A 1 397 ? -6.711 -28.766 -23.641 1 97.69 397 GLU A N 1
ATOM 2930 C CA . GLU A 1 397 ? -7.395 -27.828 -24.531 1 97.69 397 GLU A CA 1
ATOM 2931 C C . GLU A 1 397 ? -8.883 -27.75 -24.203 1 97.69 397 GLU A C 1
ATOM 2933 O O . GLU A 1 397 ? -9.695 -28.469 -24.797 1 97.69 397 GLU A O 1
ATOM 2938 N N . LYS A 1 398 ? -9.25 -26.969 -23.297 1 96.25 398 LYS A N 1
ATOM 2939 C CA . LYS A 1 398 ? -10.609 -26.703 -22.828 1 96.25 398 LYS A CA 1
ATOM 2940 C C . LYS A 1 398 ? -10.891 -25.203 -22.797 1 96.25 398 LYS A C 1
ATOM 2942 O O . LYS A 1 398 ? -9.961 -24.391 -22.734 1 96.25 398 LYS A O 1
ATOM 2947 N N . LYS A 1 399 ? -12.18 -24.891 -22.875 1 96.94 399 LYS A N 1
ATOM 2948 C CA . LYS A 1 399 ? -12.586 -23.484 -22.875 1 96.94 399 LYS A CA 1
ATOM 2949 C C . LYS A 1 399 ? -13.398 -23.156 -21.625 1 96.94 399 LYS A C 1
ATOM 2951 O O . LYS A 1 399 ? -14.609 -22.969 -21.688 1 96.94 399 LYS A O 1
ATOM 2956 N N . PRO A 1 400 ? -12.57 -23.031 -20.5 1 97.81 400 PRO A N 1
ATOM 2957 C CA . PRO A 1 400 ? -13.336 -22.641 -19.312 1 97.81 400 PRO A CA 1
ATOM 2958 C C . PRO A 1 400 ? -14.062 -21.312 -19.484 1 97.81 400 PRO A C 1
ATOM 2960 O O . PRO A 1 400 ? -13.531 -20.406 -20.141 1 97.81 400 PRO A O 1
ATOM 2963 N N . ALA A 1 401 ? -15.266 -21.219 -18.922 1 98.38 401 ALA A N 1
ATOM 2964 C CA . ALA A 1 401 ? -16.062 -20 -19.031 1 98.38 401 ALA A CA 1
ATOM 2965 C C . ALA A 1 401 ? -15.883 -19.109 -17.797 1 98.38 401 ALA A C 1
ATOM 2967 O O . ALA A 1 401 ? -15.836 -17.891 -17.906 1 98.38 401 ALA A O 1
ATOM 2968 N N . ILE A 1 402 ? -15.891 -19.734 -16.594 1 98.81 402 ILE A N 1
ATOM 2969 C CA . ILE A 1 402 ? -15.781 -19.031 -15.328 1 98.81 402 ILE A CA 1
ATOM 2970 C C . ILE A 1 402 ? -14.578 -19.562 -14.547 1 98.81 402 ILE A C 1
ATOM 2972 O O . ILE A 1 402 ? -14.477 -20.75 -14.289 1 98.81 402 ILE A O 1
ATOM 2976 N N . LEU A 1 403 ? -13.68 -18.688 -14.281 1 98.88 403 LEU A N 1
ATOM 2977 C CA . LEU A 1 403 ? -12.508 -19 -13.469 1 98.88 403 LEU A CA 1
ATOM 2978 C C . LEU A 1 403 ? -12.523 -18.219 -12.164 1 98.88 403 LEU A C 1
ATOM 2980 O O . LEU A 1 403 ? -12.859 -17.031 -12.164 1 98.88 403 LEU A O 1
ATOM 2984 N N . ILE A 1 404 ? -12.273 -18.859 -11.008 1 98.88 404 ILE A N 1
ATOM 2985 C CA . ILE A 1 404 ? -12.148 -18.203 -9.719 1 98.88 404 ILE A CA 1
ATOM 2986 C C . ILE A 1 404 ? -10.711 -18.297 -9.227 1 98.88 404 ILE A C 1
ATOM 2988 O O . ILE A 1 404 ? -10.07 -19.344 -9.344 1 98.88 404 ILE A O 1
ATOM 2992 N N . LYS A 1 405 ? -10.102 -17.156 -8.82 1 98.81 405 LYS A N 1
ATOM 2993 C CA . LYS A 1 405 ? -8.742 -17.031 -8.297 1 98.81 405 LYS A CA 1
ATOM 2994 C C . LYS A 1 405 ? -8.758 -16.562 -6.844 1 98.81 405 LYS A C 1
ATOM 2996 O O . LYS A 1 405 ? -9.445 -15.594 -6.508 1 98.81 405 LYS A O 1
ATOM 3001 N N . ALA A 1 406 ? -8.047 -17.266 -5.973 1 98.38 406 ALA A N 1
ATOM 3002 C CA . ALA A 1 406 ? -7.906 -16.797 -4.598 1 98.38 406 ALA A CA 1
ATOM 3003 C C . ALA A 1 406 ? -6.438 -16.656 -4.207 1 98.38 406 ALA A C 1
ATOM 3005 O O . ALA A 1 406 ? -5.59 -17.406 -4.703 1 98.38 406 ALA A O 1
ATOM 3006 N N . SER A 1 407 ? -6.105 -15.711 -3.438 1 98.69 407 SER A N 1
ATOM 3007 C CA . SER A 1 407 ? -4.809 -15.484 -2.809 1 98.69 407 SER A CA 1
ATOM 3008 C C . SER A 1 407 ? -4.941 -15.344 -1.296 1 98.69 407 SER A C 1
ATOM 3010 O O . SER A 1 407 ? -5.91 -14.758 -0.804 1 98.69 407 SER A O 1
ATOM 3012 N N . PHE A 1 408 ? -4.039 -15.898 -0.597 1 98.31 408 PHE A N 1
ATOM 3013 C CA . PHE A 1 408 ? -3.979 -15.852 0.859 1 98.31 408 PHE A CA 1
ATOM 3014 C C . PHE A 1 408 ? -2.627 -15.328 1.328 1 98.31 408 PHE A C 1
ATOM 3016 O O . PHE A 1 408 ? -1.582 -15.781 0.862 1 98.31 408 PHE A O 1
ATOM 3023 N N . GLY A 1 409 ? -2.674 -14.352 2.18 1 97.75 409 GLY A N 1
ATOM 3024 C CA . GLY A 1 409 ? -1.414 -13.719 2.543 1 97.75 409 GLY A CA 1
ATOM 3025 C C . GLY A 1 409 ? -1.173 -13.688 4.039 1 97.75 409 GLY A C 1
ATOM 3026 O O . GLY A 1 409 ? -2.104 -13.875 4.828 1 97.75 409 GLY A O 1
ATOM 3027 N N . PHE A 1 410 ? 0.209 -13.508 4.414 1 97.62 410 PHE A N 1
ATOM 3028 C CA . PHE A 1 410 ? 0.551 -13.227 5.801 1 97.62 410 PHE A CA 1
ATOM 3029 C C . PHE A 1 410 ? -0.311 -12.094 6.352 1 97.62 410 PHE A C 1
ATOM 3031 O O . PHE A 1 410 ? -0.586 -11.117 5.652 1 97.62 410 PHE A O 1
ATOM 3038 N N . GLY A 1 411 ? -0.691 -12.234 7.605 1 98 411 GLY A N 1
ATOM 3039 C CA . GLY A 1 411 ? -1.653 -11.328 8.203 1 98 411 GLY A CA 1
ATOM 3040 C C . GLY A 1 411 ? -3.068 -11.875 8.211 1 98 411 GLY A C 1
ATOM 3041 O O . GLY A 1 411 ? -3.982 -11.234 8.734 1 98 411 GLY A O 1
ATOM 3042 N N . ASP A 1 412 ? -3.146 -13.172 7.645 1 98.62 412 ASP A N 1
ATOM 3043 C CA . ASP A 1 412 ? -4.445 -13.828 7.617 1 98.62 412 ASP A CA 1
ATOM 3044 C C . ASP A 1 412 ? -5.441 -13.055 6.758 1 98.62 412 ASP A C 1
ATOM 3046 O O . ASP A 1 412 ? -6.582 -12.836 7.168 1 98.62 412 ASP A O 1
ATOM 3050 N N . VAL A 1 413 ? -4.961 -12.609 5.578 1 98.88 413 VAL A N 1
ATOM 3051 C CA . VAL A 1 413 ? -5.773 -11.82 4.656 1 98.88 413 VAL A CA 1
ATOM 3052 C C . VAL A 1 413 ? -6.102 -12.648 3.418 1 98.88 413 VAL A C 1
ATOM 3054 O O . VAL A 1 413 ? -5.301 -13.492 2.994 1 98.88 413 VAL A O 1
ATOM 3057 N N . ASN A 1 414 ? -7.273 -12.43 2.852 1 98.88 414 ASN A N 1
ATOM 3058 C CA . ASN A 1 414 ? -7.766 -13.203 1.717 1 98.88 414 ASN A CA 1
ATOM 3059 C C . ASN A 1 414 ? -8.328 -12.297 0.625 1 98.88 414 ASN A C 1
ATOM 3061 O O . ASN A 1 414 ? -8.961 -11.281 0.921 1 98.88 414 ASN A O 1
ATOM 3065 N N . ALA A 1 415 ? -8.055 -12.656 -0.587 1 98.88 415 ALA A N 1
ATOM 3066 C CA . ALA A 1 415 ? -8.656 -12.039 -1.765 1 98.88 415 ALA A CA 1
ATOM 3067 C C . ALA A 1 415 ? -9.148 -13.094 -2.752 1 98.88 415 ALA A C 1
ATOM 3069 O O . ALA A 1 415 ? -8.477 -14.102 -2.975 1 98.88 415 ALA A O 1
ATOM 3070 N N . CYS A 1 416 ? -10.305 -12.922 -3.258 1 98.88 416 CYS A N 1
ATOM 3071 C CA . CYS A 1 416 ? -10.883 -13.82 -4.25 1 98.88 416 CYS A CA 1
ATOM 3072 C C . CYS A 1 416 ? -11.477 -13.031 -5.414 1 98.88 416 CYS A C 1
ATOM 3074 O O . CYS A 1 416 ? -12.148 -12.016 -5.207 1 98.88 416 CYS A O 1
ATOM 3076 N N . LEU A 1 417 ? -11.172 -13.461 -6.605 1 98.62 417 LEU A N 1
ATOM 3077 C CA . LEU A 1 417 ? -11.539 -12.773 -7.84 1 98.62 417 LEU A CA 1
ATOM 3078 C C . LEU A 1 417 ? -12.219 -13.734 -8.812 1 98.62 417 LEU A C 1
ATOM 3080 O O . LEU A 1 417 ? -11.797 -14.883 -8.953 1 98.62 417 LEU A O 1
ATOM 3084 N N . LEU A 1 418 ? -13.336 -13.328 -9.469 1 98.88 418 LEU A N 1
ATOM 3085 C CA . LEU A 1 418 ? -14 -14.117 -10.492 1 98.88 418 LEU A CA 1
ATOM 3086 C C . LEU A 1 418 ? -13.812 -13.508 -11.875 1 98.88 418 LEU A C 1
ATOM 3088 O O . LEU A 1 418 ? -14.047 -12.312 -12.062 1 98.88 418 LEU A O 1
ATOM 3092 N N . LEU A 1 419 ? -13.367 -14.305 -12.805 1 98.88 419 LEU A N 1
ATOM 3093 C CA . LEU A 1 419 ? -13.141 -13.938 -14.195 1 98.88 419 LEU A CA 1
ATOM 3094 C C . LEU A 1 419 ? -14.031 -14.75 -15.125 1 98.88 419 LEU A C 1
ATOM 3096 O O . LEU A 1 419 ? -14.273 -15.93 -14.883 1 98.88 419 LEU A O 1
ATOM 3100 N N . LYS A 1 420 ? -14.43 -14.148 -16.172 1 98.81 420 LYS A N 1
ATOM 3101 C CA . LYS A 1 420 ? -15.281 -14.797 -17.156 1 98.81 420 LYS A CA 1
ATOM 3102 C C . LYS A 1 420 ? -14.727 -14.602 -18.562 1 98.81 420 LYS A C 1
ATOM 3104 O O . LYS A 1 420 ? -14.258 -13.516 -18.922 1 98.81 420 LYS A O 1
ATOM 3109 N N . LYS A 1 421 ? -14.82 -15.641 -19.312 1 98.5 421 LYS A N 1
ATOM 3110 C CA . LYS A 1 421 ? -14.492 -15.523 -20.734 1 98.5 421 LYS A CA 1
ATOM 3111 C C . LYS A 1 421 ? -15.375 -14.484 -21.422 1 98.5 421 LYS A C 1
ATOM 3113 O O . LYS A 1 421 ? -16.594 -14.469 -21.219 1 98.5 421 LYS A O 1
ATOM 3118 N N . TYR A 1 422 ? -14.734 -13.578 -22.062 1 97.06 422 TYR A N 1
ATOM 3119 C CA . TYR A 1 422 ? -15.516 -12.609 -22.828 1 97.06 422 TYR A CA 1
ATOM 3120 C C . TYR A 1 422 ? -15.844 -13.148 -24.219 1 97.06 422 TYR A C 1
ATOM 3122 O O . TYR A 1 422 ? -14.953 -13.57 -24.953 1 97.06 422 TYR A O 1
ATOM 3130 N N . ASN A 1 423 ? -17.109 -13.141 -24.578 1 91.88 423 ASN A N 1
ATOM 3131 C CA . ASN A 1 423 ? -17.562 -13.578 -25.906 1 91.88 423 ASN A CA 1
ATOM 3132 C C . ASN A 1 423 ? -17.781 -12.391 -26.844 1 91.88 423 ASN A C 1
ATOM 3134 O O . ASN A 1 423 ? -18.672 -11.57 -26.609 1 91.88 423 ASN A O 1
ATOM 3138 N N . HIS A 1 424 ? -16.922 -12.297 -27.812 1 86 424 HIS A N 1
ATOM 3139 C CA . HIS A 1 424 ? -17.047 -11.234 -28.797 1 86 424 HIS A CA 1
ATOM 3140 C C . HIS A 1 424 ? -18.203 -11.484 -29.75 1 86 424 HIS A C 1
ATOM 3142 O O . HIS A 1 424 ? -18.516 -12.641 -30.062 1 86 424 HIS A O 1
ATOM 3148 N N . GLY A 1 425 ? -19.484 -11.062 -29.562 1 66.75 425 GLY A N 1
ATOM 3149 C CA . GLY A 1 425 ? -20.578 -11.289 -30.5 1 66.75 425 GLY A CA 1
ATOM 3150 C C . GLY A 1 425 ? -20.109 -11.867 -31.828 1 66.75 425 GLY A C 1
ATOM 3151 O O . GLY A 1 425 ? -18.938 -11.727 -32.188 1 66.75 425 GLY A O 1
ATOM 3152 N N . MET B 1 1 ? -28.656 2.748 -0.297 1 52.84 1 MET B N 1
ATOM 3153 C CA . MET B 1 1 ? -28.531 4.117 0.198 1 52.84 1 MET B CA 1
ATOM 3154 C C . MET B 1 1 ? -27.125 4.371 0.739 1 52.84 1 MET B C 1
ATOM 3156 O O . MET B 1 1 ? -26.531 3.494 1.366 1 52.84 1 MET B O 1
ATOM 3160 N N . THR B 1 2 ? -26.422 5.395 0.244 1 78.88 2 THR B N 1
ATOM 3161 C CA . THR B 1 2 ? -25.078 5.746 0.687 1 78.88 2 THR B CA 1
ATOM 3162 C C . THR B 1 2 ? -25.078 6.113 2.168 1 78.88 2 THR B C 1
ATOM 3164 O O . THR B 1 2 ? -25.953 6.844 2.633 1 78.88 2 THR B O 1
ATOM 3167 N N . LYS B 1 3 ? -24.281 5.391 2.924 1 92.5 3 LYS B N 1
ATOM 3168 C CA . LYS B 1 3 ? -24.219 5.551 4.375 1 92.5 3 LYS B CA 1
ATOM 3169 C C . LYS B 1 3 ? -23.438 6.812 4.754 1 92.5 3 LYS B C 1
ATOM 3171 O O . LYS B 1 3 ? -22.438 7.145 4.117 1 92.5 3 LYS B O 1
ATOM 3176 N N . ARG B 1 4 ? -24.016 7.504 5.75 1 98 4 ARG B N 1
ATOM 3177 C CA . ARG B 1 4 ? -23.203 8.555 6.359 1 98 4 ARG B CA 1
ATOM 3178 C C . ARG B 1 4 ? -22.109 7.969 7.238 1 98 4 ARG B C 1
ATOM 3180 O O . ARG B 1 4 ? -22.328 6.98 7.941 1 98 4 ARG B O 1
ATOM 3187 N N . VAL B 1 5 ? -20.922 8.477 7.199 1 98.88 5 VAL B N 1
ATOM 3188 C CA . VAL B 1 5 ? -19.75 7.93 7.891 1 98.88 5 VAL B CA 1
ATOM 3189 C C . VAL B 1 5 ? -19.25 8.938 8.922 1 98.88 5 VAL B C 1
ATOM 3191 O O . VAL B 1 5 ? -19.047 10.117 8.602 1 98.88 5 VAL B O 1
ATOM 3194 N N . VAL B 1 6 ? -19.016 8.492 10.164 1 98.94 6 VAL B N 1
ATOM 3195 C CA . VAL B 1 6 ? -18.578 9.367 11.25 1 98.94 6 VAL B CA 1
ATOM 3196 C C . VAL B 1 6 ? -17.312 8.805 11.891 1 98.94 6 VAL B C 1
ATOM 3198 O O . VAL B 1 6 ? -16.938 7.66 11.633 1 98.94 6 VAL B O 1
ATOM 3201 N N . ILE B 1 7 ? -16.656 9.648 12.594 1 98.94 7 ILE B N 1
ATOM 3202 C CA . ILE B 1 7 ? -15.445 9.281 13.328 1 98.94 7 ILE B CA 1
ATOM 3203 C C . ILE B 1 7 ? -15.773 9.094 14.805 1 98.94 7 ILE B C 1
ATOM 3205 O O . ILE B 1 7 ? -16.25 10.023 15.461 1 98.94 7 ILE B O 1
ATOM 3209 N N . THR B 1 8 ? -15.438 7.906 15.344 1 98.94 8 THR B N 1
ATOM 3210 C CA . THR B 1 8 ? -15.867 7.602 16.703 1 98.94 8 THR B CA 1
ATOM 3211 C C . THR B 1 8 ? -14.672 7.344 17.609 1 98.94 8 THR B C 1
ATOM 3213 O O . THR B 1 8 ? -14.812 7.258 18.828 1 98.94 8 THR B O 1
ATOM 3216 N N . GLY B 1 9 ? -13.516 7.254 17.078 1 98.94 9 GLY B N 1
ATOM 3217 C CA . GLY B 1 9 ? -12.297 7.047 17.844 1 98.94 9 GLY B CA 1
ATOM 3218 C C . GLY B 1 9 ? -11.086 7.707 17.219 1 98.94 9 GLY B C 1
ATOM 3219 O O . GLY B 1 9 ? -10.961 7.77 15.984 1 98.94 9 GLY B O 1
ATOM 3220 N N . LEU B 1 10 ? -10.172 8.125 18.094 1 98.94 10 LEU B N 1
ATOM 3221 C CA . LEU B 1 10 ? -8.938 8.766 17.656 1 98.94 10 LEU B CA 1
ATOM 3222 C C . LEU B 1 10 ? -7.73 8.156 18.375 1 98.94 10 LEU B C 1
ATOM 3224 O O . LEU B 1 10 ? -7.836 7.73 19.531 1 98.94 10 LEU B O 1
ATOM 3228 N N . GLY B 1 11 ? -6.633 8.062 17.688 1 98.94 11 GLY B N 1
ATOM 3229 C CA . GLY B 1 11 ? -5.32 7.734 18.219 1 98.94 11 GLY B CA 1
ATOM 3230 C C . GLY B 1 11 ? -4.191 8.469 17.516 1 98.94 11 GLY B C 1
ATOM 3231 O O . GLY B 1 11 ? -4.309 8.805 16.344 1 98.94 11 GLY B O 1
ATOM 3232 N N . VAL B 1 12 ? -3.105 8.734 18.312 1 98.94 12 VAL B N 1
ATOM 3233 C CA . VAL B 1 12 ? -2.004 9.469 17.703 1 98.94 12 VAL B CA 1
ATOM 3234 C C . VAL B 1 12 ? -0.715 9.203 18.484 1 98.94 12 VAL B C 1
ATOM 3236 O O . VAL B 1 12 ? -0.741 9.039 19.703 1 98.94 12 VAL B O 1
ATOM 3239 N N . VAL B 1 13 ? 0.305 9.031 17.797 1 98.94 13 VAL B N 1
ATOM 3240 C CA . VAL B 1 13 ? 1.679 9.102 18.281 1 98.94 13 VAL B CA 1
ATOM 3241 C C . VAL B 1 13 ? 2.457 10.141 17.484 1 98.94 13 VAL B C 1
ATOM 3243 O O . VAL B 1 13 ? 2.854 9.883 16.344 1 98.94 13 VAL B O 1
ATOM 3246 N N . SER B 1 14 ? 2.615 11.297 18 1 98.88 14 SER B N 1
ATOM 3247 C CA . SER B 1 14 ? 3.238 12.438 17.344 1 98.88 14 SER B CA 1
ATOM 3248 C C . SER B 1 14 ? 4.457 12.93 18.109 1 98.88 14 SER B C 1
ATOM 3250 O O . SER B 1 14 ? 4.633 12.602 19.281 1 98.88 14 SER B O 1
ATOM 3252 N N . PRO B 1 15 ? 5.316 13.695 17.469 1 98.81 15 PRO B N 1
ATOM 3253 C CA . PRO B 1 15 ? 6.508 14.211 18.156 1 98.81 15 PRO B CA 1
ATOM 3254 C C . PRO B 1 15 ? 6.168 15.055 19.375 1 98.81 15 PRO B C 1
ATOM 3256 O O . PRO B 1 15 ? 6.957 15.117 20.328 1 98.81 15 PRO B O 1
ATOM 3259 N N . ASN B 1 16 ? 4.969 15.688 19.391 1 98.75 16 ASN B N 1
ATOM 3260 C CA . ASN B 1 16 ? 4.641 16.594 20.484 1 98.75 16 ASN B CA 1
ATOM 3261 C C . ASN B 1 16 ? 3.541 16.016 21.375 1 98.75 16 ASN B C 1
ATOM 3263 O O . ASN B 1 16 ? 2.918 16.734 22.141 1 98.75 16 ASN B O 1
ATOM 3267 N N . GLY B 1 17 ? 3.256 14.695 21.219 1 98.12 17 GLY B N 1
ATOM 3268 C CA . GLY B 1 17 ? 2.273 14.008 22.031 1 98.12 17 GLY B CA 1
ATOM 3269 C C . GLY B 1 17 ? 2 12.586 21.578 1 98.12 17 GLY B C 1
ATOM 3270 O O . GLY B 1 17 ? 1.654 12.367 20.406 1 98.12 17 GLY B O 1
ATOM 3271 N N . ALA B 1 18 ? 2.098 11.633 22.5 1 97.25 18 ALA B N 1
ATOM 3272 C CA . ALA B 1 18 ? 1.965 10.234 22.125 1 97.25 18 ALA B CA 1
ATOM 3273 C C . ALA B 1 18 ? 0.631 9.656 22.594 1 97.25 18 ALA B C 1
ATOM 3275 O O . ALA B 1 18 ? 0.53 8.469 22.891 1 97.25 18 ALA B O 1
ATOM 3276 N N . ASP B 1 19 ? -0.353 10.484 22.844 1 97.56 19 ASP B N 1
ATOM 3277 C CA . ASP B 1 19 ? -1.774 10.195 23 1 97.56 19 ASP B CA 1
ATOM 3278 C C . ASP B 1 19 ? -2.623 11.43 22.703 1 97.56 19 ASP B C 1
ATOM 3280 O O . ASP B 1 19 ? -2.09 12.523 22.5 1 97.56 19 ASP B O 1
ATOM 3284 N N . ILE B 1 20 ? -3.928 11.266 22.656 1 98.44 20 ILE B N 1
ATOM 3285 C CA . ILE B 1 20 ? -4.836 12.297 22.172 1 98.44 20 ILE B CA 1
ATOM 3286 C C . ILE B 1 20 ? -4.809 13.5 23.125 1 98.44 20 ILE B C 1
ATOM 3288 O O . ILE B 1 20 ? -4.836 14.648 22.672 1 98.44 20 ILE B O 1
ATOM 3292 N N . ALA B 1 21 ? -4.781 13.25 24.391 1 98.38 21 ALA B N 1
ATOM 3293 C CA . ALA B 1 21 ? -4.797 14.344 25.359 1 98.38 21 ALA B CA 1
ATOM 3294 C C . ALA B 1 21 ? -3.547 15.211 25.234 1 98.38 21 ALA B C 1
ATOM 3296 O O . ALA B 1 21 ? -3.639 16.438 25.203 1 98.38 21 ALA B O 1
ATOM 3297 N N . GLN B 1 22 ? -2.389 14.555 25.25 1 98.5 22 GLN B N 1
ATOM 3298 C CA . GLN B 1 22 ? -1.125 15.273 25.094 1 98.5 22 GLN B CA 1
ATOM 3299 C C . GLN B 1 22 ? -1.073 16.031 23.781 1 98.5 22 GLN B C 1
ATOM 3301 O O . GLN B 1 22 ? -0.65 17.188 23.734 1 98.5 22 GLN B O 1
ATOM 3306 N N . PHE B 1 23 ? -1.47 15.344 22.781 1 98.88 23 PHE B N 1
ATOM 3307 C CA . PHE B 1 23 ? -1.428 15.93 21.438 1 98.88 23 PHE B CA 1
ATOM 3308 C C . PHE B 1 23 ? -2.363 17.125 21.344 1 98.88 23 PHE B C 1
ATOM 3310 O O . PHE B 1 23 ? -1.978 18.188 20.828 1 98.88 23 PHE B O 1
ATOM 3317 N N . SER B 1 24 ? -3.617 17.016 21.781 1 98.81 24 SER B N 1
ATOM 3318 C CA . SER B 1 24 ? -4.586 18.109 21.781 1 98.81 24 SER B CA 1
ATOM 3319 C C . SER B 1 24 ? -4.055 19.312 22.547 1 98.81 24 SER B C 1
ATOM 3321 O O . SER B 1 24 ? -4.152 20.453 22.062 1 98.81 24 SER B O 1
ATOM 3323 N N . HIS B 1 25 ? -3.498 19.078 23.656 1 98.75 25 HIS B N 1
ATOM 3324 C CA . HIS B 1 25 ? -2.91 20.141 24.453 1 98.75 25 HIS B CA 1
ATOM 3325 C C . HIS B 1 25 ? -1.773 20.828 23.688 1 98.75 25 HIS B C 1
ATOM 3327 O O . HIS B 1 25 ? -1.69 22.062 23.656 1 98.75 25 HIS B O 1
ATOM 3333 N N . ALA B 1 26 ? -0.944 20.047 23.109 1 98.88 26 ALA B N 1
ATOM 3334 C CA . ALA B 1 26 ? 0.233 20.578 22.422 1 98.88 26 ALA B CA 1
ATOM 3335 C C . ALA B 1 26 ? -0.167 21.438 21.234 1 98.88 26 ALA B C 1
ATOM 3337 O O . ALA B 1 26 ? 0.364 22.531 21.047 1 98.88 26 ALA B O 1
ATOM 3338 N N . ILE B 1 27 ? -1.109 20.938 20.391 1 98.69 27 ILE B N 1
ATOM 3339 C CA . ILE B 1 27 ? -1.433 21.672 19.188 1 98.69 27 ILE B CA 1
ATOM 3340 C C . ILE B 1 27 ? -2.221 22.938 19.547 1 98.69 27 ILE B C 1
ATOM 3342 O O . ILE B 1 27 ? -2.061 23.984 18.922 1 98.69 27 ILE B O 1
ATOM 3346 N N . ARG B 1 28 ? -3.051 22.859 20.547 1 98.25 28 ARG B N 1
ATOM 3347 C CA . ARG B 1 28 ? -3.816 24.016 21 1 98.25 28 ARG B CA 1
ATOM 3348 C C . ARG B 1 28 ? -2.893 25.141 21.484 1 98.25 28 ARG B C 1
ATOM 3350 O O . ARG B 1 28 ? -3.188 26.312 21.297 1 98.25 28 ARG B O 1
ATOM 3357 N N . ASN B 1 29 ? -1.752 24.797 22.031 1 98.31 29 ASN B N 1
ATOM 3358 C CA . ASN B 1 29 ? -0.862 25.766 22.656 1 98.31 29 ASN B CA 1
ATOM 3359 C C . ASN B 1 29 ? 0.384 26.016 21.812 1 98.31 29 ASN B C 1
ATOM 3361 O O . ASN B 1 29 ? 1.316 26.688 22.25 1 98.31 29 ASN B O 1
ATOM 3365 N N . GLY B 1 30 ? 0.439 25.469 20.656 1 98.44 30 GLY B N 1
ATOM 3366 C CA . GLY B 1 30 ? 1.552 25.688 19.75 1 98.44 30 GLY B CA 1
ATOM 3367 C C . GLY B 1 30 ? 2.859 25.109 20.25 1 98.44 30 GLY B C 1
ATOM 3368 O O . GLY B 1 30 ? 3.924 25.703 20.062 1 98.44 30 GLY B O 1
ATOM 3369 N N . LEU B 1 31 ? 2.834 23.969 20.922 1 98.62 31 LEU B N 1
ATOM 3370 C CA . LEU B 1 31 ? 4.039 23.359 21.469 1 98.62 31 LEU B CA 1
ATOM 3371 C C . LEU B 1 31 ? 4.719 22.469 20.438 1 98.62 31 LEU B C 1
ATOM 3373 O O . LEU B 1 31 ? 4.102 21.547 19.891 1 98.62 31 LEU B O 1
ATOM 3377 N N . SER B 1 32 ? 5.988 22.734 20.219 1 98.69 32 SER B N 1
ATOM 3378 C CA . SER B 1 32 ? 6.77 21.984 19.234 1 98.69 32 SER B CA 1
ATOM 3379 C C . SER B 1 32 ? 7.359 20.719 19.859 1 98.69 32 SER B C 1
ATOM 3381 O O . SER B 1 32 ? 7.793 20.734 21 1 98.69 32 SER B O 1
ATOM 3383 N N . GLY B 1 33 ? 7.332 19.625 19.047 1 98.75 33 GLY B N 1
ATOM 3384 C CA . GLY B 1 33 ? 8.008 18.391 19.422 1 98.75 33 GLY B CA 1
ATOM 3385 C C . GLY B 1 33 ? 9.32 18.188 18.703 1 98.75 33 GLY B C 1
ATOM 3386 O O . GLY B 1 33 ? 9.945 17.125 18.828 1 98.75 33 GLY B O 1
ATOM 3387 N N . ILE B 1 34 ? 9.789 19.156 17.922 1 98.75 34 ILE B N 1
ATOM 3388 C CA . ILE B 1 34 ? 11.023 19.078 17.141 1 98.75 34 ILE B CA 1
ATOM 3389 C C . ILE B 1 34 ? 12.227 19.344 18.031 1 98.75 34 ILE B C 1
ATOM 3391 O O . ILE B 1 34 ? 12.219 20.281 18.828 1 98.75 34 ILE B O 1
ATOM 3395 N N . LYS B 1 35 ? 13.211 18.5 17.953 1 98.5 35 LYS B N 1
ATOM 3396 C CA . LYS B 1 35 ? 14.414 18.594 18.781 1 98.5 35 LYS B CA 1
ATOM 3397 C C . LYS B 1 35 ? 15.664 18.359 17.938 1 98.5 35 LYS B C 1
ATOM 3399 O O . LYS B 1 35 ? 15.586 17.875 16.812 1 98.5 35 LYS B O 1
ATOM 3404 N N . HIS B 1 36 ? 16.75 18.797 18.531 1 98.5 36 HIS B N 1
ATOM 3405 C CA . HIS B 1 36 ? 18.031 18.391 17.969 1 98.5 36 HIS B CA 1
ATOM 3406 C C . HIS B 1 36 ? 18.203 16.875 18.016 1 98.5 36 HIS B C 1
ATOM 3408 O O . HIS B 1 36 ? 17.859 16.25 19.016 1 98.5 36 HIS B O 1
ATOM 3414 N N . ASP B 1 37 ? 18.625 16.297 16.938 1 98.12 37 ASP B N 1
ATOM 3415 C CA . ASP B 1 37 ? 18.922 14.867 16.875 1 98.12 37 ASP B CA 1
ATOM 3416 C C . ASP B 1 37 ? 20.422 14.625 16.719 1 98.12 37 ASP B C 1
ATOM 3418 O O . ASP B 1 37 ? 20.953 14.727 15.609 1 98.12 37 ASP B O 1
ATOM 3422 N N . PRO B 1 38 ? 21.125 14.25 17.734 1 97.62 38 PRO B N 1
ATOM 3423 C CA . PRO B 1 38 ? 22.578 14.078 17.688 1 97.62 38 PRO B CA 1
ATOM 3424 C C . PRO B 1 38 ? 23 13.023 16.672 1 97.62 38 PRO B C 1
ATOM 3426 O O . PRO B 1 38 ? 24.094 13.125 16.094 1 97.62 38 PRO B O 1
ATOM 3429 N N . GLN B 1 39 ? 22.203 12.023 16.438 1 97.62 39 GLN B N 1
ATOM 3430 C CA . GLN B 1 39 ? 22.547 10.977 15.484 1 97.62 39 GLN B CA 1
ATOM 3431 C C . GLN B 1 39 ? 22.656 11.547 14.07 1 97.62 39 GLN B C 1
ATOM 3433 O O . GLN B 1 39 ? 23.547 11.148 13.312 1 97.62 39 GLN B O 1
ATOM 3438 N N . LEU B 1 40 ? 21.719 12.406 13.711 1 98.38 40 LEU B N 1
ATOM 3439 C CA . LEU B 1 40 ? 21.781 13.031 12.398 1 98.38 40 LEU B CA 1
ATOM 3440 C C . LEU B 1 40 ? 23.062 13.844 12.234 1 98.38 40 LEU B C 1
ATOM 3442 O O . LEU B 1 40 ? 23.688 13.805 11.172 1 98.38 40 LEU B O 1
ATOM 3446 N N . GLU B 1 41 ? 23.406 14.547 13.258 1 97.94 41 GLU B N 1
ATOM 3447 C CA . GLU B 1 41 ? 24.641 15.328 13.234 1 97.94 41 GLU B CA 1
ATOM 3448 C C . GLU B 1 41 ? 25.859 14.422 13.094 1 97.94 41 GLU B C 1
ATOM 3450 O O . GLU B 1 41 ? 26.75 14.703 12.297 1 97.94 41 GLU B O 1
ATOM 3455 N N . GLN B 1 42 ? 25.891 13.359 13.836 1 97.94 42 GLN B N 1
ATOM 3456 C CA . GLN B 1 42 ? 27 12.43 13.82 1 97.94 42 GLN B CA 1
ATOM 3457 C C . GLN B 1 42 ? 27.172 11.797 12.438 1 97.94 42 GLN B C 1
ATOM 3459 O O . GLN B 1 42 ? 28.297 11.508 12.016 1 97.94 42 GLN B O 1
ATOM 3464 N N . LEU B 1 43 ? 26.078 11.602 11.75 1 98.12 43 LEU B N 1
ATOM 3465 C CA . LEU B 1 43 ? 26.094 10.961 10.445 1 98.12 43 LEU B CA 1
ATOM 3466 C C . LEU B 1 43 ? 26.266 11.992 9.336 1 98.12 43 LEU B C 1
ATOM 3468 O O . LEU B 1 43 ? 26.156 11.664 8.148 1 98.12 43 LEU B O 1
ATOM 3472 N N . LEU B 1 44 ? 26.453 13.219 9.641 1 97.75 44 LEU B N 1
ATOM 3473 C CA . LEU B 1 44 ? 26.828 14.328 8.758 1 97.75 44 LEU B CA 1
ATOM 3474 C C . LEU B 1 44 ? 25.656 14.727 7.867 1 97.75 44 LEU B C 1
ATOM 3476 O O . LEU B 1 44 ? 25.844 15.078 6.703 1 97.75 44 LEU B O 1
ATOM 3480 N N . PHE B 1 45 ? 24.469 14.594 8.422 1 98.06 45 PHE B N 1
ATOM 3481 C CA . PHE B 1 45 ? 23.328 15.211 7.762 1 98.06 45 PHE B CA 1
ATOM 3482 C C . PHE B 1 45 ? 23.484 16.719 7.695 1 98.06 45 PHE B C 1
ATOM 3484 O O . PHE B 1 45 ? 24.156 17.312 8.547 1 98.06 45 PHE B O 1
ATOM 3491 N N . SER B 1 46 ? 22.891 17.344 6.617 1 97.56 46 SER B N 1
ATOM 3492 C CA . SER B 1 46 ? 22.766 18.797 6.641 1 97.56 46 SER B CA 1
ATOM 3493 C C . SER B 1 46 ? 21.734 19.234 7.676 1 97.56 46 SER B C 1
ATOM 3495 O O . SER B 1 46 ? 21.922 20.266 8.336 1 97.56 46 SER B O 1
ATOM 3497 N N . CYS B 1 47 ? 20.641 18.5 7.797 1 98.31 47 CYS B N 1
ATOM 3498 C CA . CYS B 1 47 ? 19.594 18.75 8.789 1 98.31 47 CYS B CA 1
ATOM 3499 C C . CYS B 1 47 ? 19.875 17.969 10.07 1 98.31 47 CYS B C 1
ATOM 3501 O O . CYS B 1 47 ? 19.922 16.75 10.062 1 98.31 47 CYS B O 1
ATOM 3503 N N . HIS B 1 48 ? 19.938 18.703 11.195 1 98.44 48 HIS B N 1
ATOM 3504 C CA . HIS B 1 48 ? 20.297 18.062 12.453 1 98.44 48 HIS B CA 1
ATOM 3505 C C . HIS B 1 48 ? 19.109 18.031 13.414 1 98.44 48 HIS B C 1
ATOM 3507 O O . HIS B 1 48 ? 19.266 17.781 14.609 1 98.44 48 HIS B O 1
ATOM 3513 N N . VAL B 1 49 ? 17.953 18.359 12.977 1 98.69 49 VAL B N 1
ATOM 3514 C CA . VAL B 1 49 ? 16.766 18.406 13.82 1 98.69 49 VAL B CA 1
ATOM 3515 C C . VAL B 1 49 ? 15.695 17.469 13.266 1 98.69 49 VAL B C 1
ATOM 3517 O O . VAL B 1 49 ? 15.695 17.141 12.078 1 98.69 49 VAL B O 1
ATOM 3520 N N . ALA B 1 50 ? 14.828 16.938 14.086 1 98.81 50 ALA B N 1
ATOM 3521 C CA . ALA B 1 50 ? 13.766 16.031 13.672 1 98.81 50 ALA B CA 1
ATOM 3522 C C . ALA B 1 50 ? 12.648 15.984 14.711 1 98.81 50 ALA B C 1
ATOM 3524 O O . ALA B 1 50 ? 12.852 16.344 15.867 1 98.81 50 ALA B O 1
ATOM 3525 N N . GLY B 1 51 ? 11.445 15.734 14.203 1 98.69 51 GLY B N 1
ATOM 3526 C CA . GLY B 1 51 ? 10.336 15.383 15.086 1 98.69 51 GLY B CA 1
ATOM 3527 C C . GLY B 1 51 ? 10.211 13.883 15.32 1 98.69 51 GLY B C 1
ATOM 3528 O O . GLY B 1 51 ? 9.672 13.164 14.484 1 98.69 51 GLY B O 1
ATOM 3529 N N . LYS B 1 52 ? 10.633 13.43 16.5 1 98 52 LYS B N 1
ATOM 3530 C CA . LYS B 1 52 ? 10.562 12.023 16.891 1 98 52 LYS B CA 1
ATOM 3531 C C . LYS B 1 52 ? 9.68 11.836 18.109 1 98 52 LYS B C 1
ATOM 3533 O O . LYS B 1 52 ? 9.922 12.438 19.156 1 98 52 LYS B O 1
ATOM 3538 N N . PRO B 1 53 ? 8.656 10.969 17.922 1 98.62 53 PRO B N 1
ATOM 3539 C CA . PRO B 1 53 ? 7.867 10.688 19.125 1 98.62 53 PRO B CA 1
ATOM 3540 C C . PRO B 1 53 ? 8.695 10.055 20.234 1 98.62 53 PRO B C 1
ATOM 3542 O O . PRO B 1 53 ? 9.609 9.273 19.969 1 98.62 53 PRO B O 1
ATOM 3545 N N . VAL B 1 54 ? 8.328 10.352 21.453 1 95.62 54 VAL B N 1
ATOM 3546 C CA . VAL B 1 54 ? 8.922 9.727 22.609 1 95.62 54 VAL B CA 1
ATOM 3547 C C . VAL B 1 54 ? 7.926 8.758 23.25 1 95.62 54 VAL B C 1
ATOM 3549 O O . VAL B 1 54 ? 6.848 9.172 23.688 1 95.62 54 VAL B O 1
ATOM 3552 N N . ILE B 1 55 ? 8.281 7.547 23.188 1 96.38 55 ILE B N 1
ATOM 3553 C CA . ILE B 1 55 ? 7.441 6.523 23.812 1 96.38 55 ILE B CA 1
ATOM 3554 C C . ILE B 1 55 ? 8.18 5.891 24.984 1 96.38 55 ILE B C 1
ATOM 3556 O O . ILE B 1 55 ? 9.289 5.367 24.828 1 96.38 55 ILE B O 1
ATOM 3560 N N . GLU B 1 56 ? 7.598 5.902 26.141 1 93.62 56 GLU B N 1
ATOM 3561 C CA . GLU B 1 56 ? 8.18 5.223 27.297 1 93.62 56 GLU B CA 1
ATOM 3562 C C . GLU B 1 56 ? 8.117 3.709 27.141 1 93.62 56 GLU B C 1
ATOM 3564 O O . GLU B 1 56 ? 7.055 3.158 26.828 1 93.62 56 GLU B O 1
ATOM 3569 N N . GLU B 1 57 ? 9.141 3.1 27.406 1 92 57 GLU B N 1
ATOM 3570 C CA . GLU B 1 57 ? 9.219 1.65 27.25 1 92 57 GLU B CA 1
ATOM 3571 C C . GLU B 1 57 ? 8.203 0.94 28.125 1 92 57 GLU B C 1
ATOM 3573 O O . GLU B 1 57 ? 7.707 -0.13 27.781 1 92 57 GLU B O 1
ATOM 3578 N N . THR B 1 58 ? 7.891 1.509 29.266 1 93.88 58 THR B N 1
ATOM 3579 C CA . THR B 1 58 ? 6.98 0.898 30.219 1 93.88 58 THR B CA 1
ATOM 3580 C C . THR B 1 58 ? 5.566 0.829 29.656 1 93.88 58 THR B C 1
ATOM 3582 O O . THR B 1 58 ? 4.715 0.104 30.188 1 93.88 58 THR B O 1
ATOM 3585 N N . ARG B 1 59 ? 5.371 1.517 28.547 1 95 59 ARG B N 1
ATOM 3586 C CA . ARG B 1 59 ? 4.047 1.529 27.938 1 95 59 ARG B CA 1
ATOM 3587 C C . ARG B 1 59 ? 3.877 0.362 26.969 1 95 59 ARG B C 1
ATOM 3589 O O . ARG B 1 59 ? 2.754 -0.027 26.656 1 95 59 ARG B O 1
ATOM 3596 N N . LEU B 1 60 ? 4.953 -0.185 26.484 1 97.12 60 LEU B N 1
ATOM 3597 C CA . LEU B 1 60 ? 4.949 -1.124 25.375 1 97.12 60 LEU B CA 1
ATOM 3598 C C . LEU B 1 60 ? 4.184 -2.393 25.734 1 97.12 60 LEU B C 1
ATOM 3600 O O . LEU B 1 60 ? 3.457 -2.943 24.906 1 97.12 60 LEU B O 1
ATOM 3604 N N . PRO B 1 61 ? 4.234 -2.883 27.047 1 97.19 61 PRO B N 1
ATOM 3605 C CA . PRO B 1 61 ? 3.541 -4.125 27.391 1 97.19 61 PRO B CA 1
ATOM 3606 C C . PRO B 1 61 ? 2.021 -4.008 27.281 1 97.19 61 PRO B C 1
ATOM 3608 O O . PRO B 1 61 ? 1.318 -5.02 27.266 1 97.19 61 PRO B O 1
ATOM 3611 N N . GLN B 1 62 ? 1.561 -2.77 27.234 1 97.06 62 GLN B N 1
ATOM 3612 C CA . GLN B 1 62 ? 0.13 -2.559 27.047 1 97.06 62 GLN B CA 1
ATOM 3613 C C . GLN B 1 62 ? -0.294 -2.916 25.625 1 97.06 62 GLN B C 1
ATOM 3615 O O . GLN B 1 62 ? -1.469 -3.195 25.375 1 97.06 62 GLN B O 1
ATOM 3620 N N . TYR B 1 63 ? 0.662 -2.957 24.75 1 97.81 63 TYR B N 1
ATOM 3621 C CA . TYR B 1 63 ? 0.325 -3.086 23.328 1 97.81 63 TYR B CA 1
ATOM 3622 C C . TYR B 1 63 ? 0.969 -4.328 22.734 1 97.81 63 TYR B C 1
ATOM 3624 O O . TYR B 1 63 ? 0.507 -4.84 21.703 1 97.81 63 TYR B O 1
ATOM 3632 N N . PHE B 1 64 ? 2.055 -4.75 23.234 1 97.56 64 PHE B N 1
ATOM 3633 C CA . PHE B 1 64 ? 2.846 -5.848 22.688 1 97.56 64 PHE B CA 1
ATOM 3634 C C . PHE B 1 64 ? 3.129 -6.895 23.766 1 97.56 64 PHE B C 1
ATOM 3636 O O . PHE B 1 64 ? 3.328 -6.555 24.938 1 97.56 64 PHE B O 1
ATOM 3643 N N . THR B 1 65 ? 3.15 -8.172 23.328 1 95 65 THR B N 1
ATOM 3644 C CA . THR B 1 65 ? 3.57 -9.242 24.234 1 95 65 THR B CA 1
ATOM 3645 C C . THR B 1 65 ? 5.07 -9.172 24.5 1 95 65 THR B C 1
ATOM 3647 O O . THR B 1 65 ? 5.805 -8.516 23.75 1 95 65 THR B O 1
ATOM 3650 N N . GLU B 1 66 ? 5.52 -9.867 25.516 1 94.44 66 GLU B N 1
ATOM 3651 C CA . GLU B 1 66 ? 6.945 -9.914 25.828 1 94.44 66 GLU B CA 1
ATOM 3652 C C . GLU B 1 66 ? 7.746 -10.477 24.656 1 94.44 66 GLU B C 1
ATOM 3654 O O . GLU B 1 66 ? 8.836 -9.992 24.359 1 94.44 66 GLU B O 1
ATOM 3659 N N . LEU B 1 67 ? 7.203 -11.445 24.062 1 90.38 67 LEU B N 1
ATOM 3660 C CA . LEU B 1 67 ? 7.867 -12.062 22.922 1 90.38 67 LEU B CA 1
ATOM 3661 C C . LEU B 1 67 ? 8 -11.078 21.766 1 90.38 67 LEU B C 1
ATOM 3663 O O . LEU B 1 67 ? 9.039 -11.023 21.109 1 90.38 67 LEU B O 1
ATOM 3667 N N . GLU B 1 68 ? 6.977 -10.305 21.5 1 91.94 68 GLU B N 1
ATOM 3668 C CA . GLU B 1 68 ? 7.008 -9.297 20.438 1 91.94 68 GLU B CA 1
ATOM 3669 C C . GLU B 1 68 ? 8.031 -8.211 20.75 1 91.94 68 GLU B C 1
ATOM 3671 O O . GLU B 1 68 ? 8.758 -7.766 19.859 1 91.94 68 GLU B O 1
ATOM 3676 N N . ILE B 1 69 ? 8.07 -7.766 22.016 1 94.62 69 ILE B N 1
ATOM 3677 C CA . ILE B 1 69 ? 8.922 -6.656 22.438 1 94.62 69 ILE B CA 1
ATOM 3678 C C . ILE B 1 69 ? 10.391 -7.039 22.266 1 94.62 69 ILE B C 1
ATOM 3680 O O . ILE B 1 69 ? 11.211 -6.219 21.844 1 94.62 69 ILE B O 1
ATOM 3684 N N . ARG B 1 70 ? 10.844 -8.312 22.547 1 89.38 70 ARG B N 1
ATOM 3685 C CA . ARG B 1 70 ? 12.227 -8.781 22.547 1 89.38 70 ARG B CA 1
ATOM 3686 C C . ARG B 1 70 ? 12.898 -8.531 21.203 1 89.38 70 ARG B C 1
ATOM 3688 O O . ARG B 1 70 ? 14.094 -8.234 21.156 1 89.38 70 ARG B O 1
ATOM 3695 N N . ASN B 1 71 ? 12.188 -8.516 20.078 1 88.75 71 ASN B N 1
ATOM 3696 C CA . ASN B 1 71 ? 12.812 -8.375 18.766 1 88.75 71 ASN B CA 1
ATOM 3697 C C . ASN B 1 71 ? 12.188 -7.234 17.969 1 88.75 71 ASN B C 1
ATOM 3699 O O . ASN B 1 71 ? 12.305 -7.195 16.75 1 88.75 71 ASN B O 1
ATOM 3703 N N . LEU B 1 72 ? 11.609 -6.352 18.719 1 94.56 72 LEU B N 1
ATOM 3704 C CA . LEU B 1 72 ? 10.898 -5.262 18.047 1 94.56 72 LEU B CA 1
ATOM 3705 C C . LEU B 1 72 ? 11.844 -4.102 17.75 1 94.56 72 LEU B C 1
ATOM 3707 O O . LEU B 1 72 ? 12.398 -3.492 18.672 1 94.56 72 LEU B O 1
ATOM 3711 N N . GLU B 1 73 ? 12.109 -3.832 16.438 1 95.25 73 GLU B N 1
ATOM 3712 C CA . GLU B 1 73 ? 13.031 -2.771 16.047 1 95.25 73 GLU B CA 1
ATOM 3713 C C . GLU B 1 73 ? 12.359 -1.762 15.125 1 95.25 73 GLU B C 1
ATOM 3715 O O . GLU B 1 73 ? 12.93 -0.714 14.82 1 95.25 73 GLU B O 1
ATOM 3720 N N . SER B 1 74 ? 11.156 -2.012 14.711 1 96.94 74 SER B N 1
ATOM 3721 C CA . SER B 1 74 ? 10.43 -1.128 13.797 1 96.94 74 SER B CA 1
ATOM 3722 C C . SER B 1 74 ? 9.648 -0.067 14.562 1 96.94 74 SER B C 1
ATOM 3724 O O . SER B 1 74 ? 8.57 -0.348 15.102 1 96.94 74 SER B O 1
ATOM 3726 N N . THR B 1 75 ? 10.164 1.162 14.57 1 97.88 75 THR B N 1
ATOM 3727 C CA . THR B 1 75 ? 9.477 2.227 15.297 1 97.88 75 THR B CA 1
ATOM 3728 C C . THR B 1 75 ? 8.125 2.529 14.664 1 97.88 75 THR B C 1
ATOM 3730 O O . THR B 1 75 ? 7.172 2.895 15.359 1 97.88 75 THR B O 1
ATOM 3733 N N . GLY B 1 76 ? 8.055 2.379 13.297 1 98.31 76 GLY B N 1
ATOM 3734 C CA . GLY B 1 76 ? 6.781 2.578 12.633 1 98.31 76 GLY B CA 1
ATOM 3735 C C . GLY B 1 76 ? 5.695 1.639 13.117 1 98.31 76 GLY B C 1
ATOM 3736 O O . GLY B 1 76 ? 4.535 2.037 13.258 1 98.31 76 GLY B O 1
ATOM 3737 N N . ILE B 1 77 ? 6.066 0.392 13.328 1 98.31 77 ILE B N 1
ATOM 3738 C CA . ILE B 1 77 ? 5.121 -0.577 13.867 1 98.31 77 ILE B CA 1
ATOM 3739 C C . ILE B 1 77 ? 4.711 -0.168 15.281 1 98.31 77 ILE B C 1
ATOM 3741 O O . ILE B 1 77 ? 3.529 -0.217 15.633 1 98.31 77 ILE B O 1
ATOM 3745 N N . VAL B 1 78 ? 5.668 0.245 16.094 1 98.38 78 VAL B N 1
ATOM 3746 C CA . VAL B 1 78 ? 5.379 0.667 17.453 1 98.38 78 VAL B CA 1
ATOM 3747 C C . VAL B 1 78 ? 4.387 1.826 17.438 1 98.38 78 VAL B C 1
ATOM 3749 O O . VAL B 1 78 ? 3.348 1.771 18.109 1 98.38 78 VAL B O 1
ATOM 3752 N N . TYR B 1 79 ? 4.676 2.898 16.641 1 98.88 79 TYR B N 1
ATOM 3753 C CA . TYR B 1 79 ? 3.807 4.066 16.547 1 98.88 79 TYR B CA 1
ATOM 3754 C C . TYR B 1 79 ? 2.422 3.684 16.047 1 98.88 79 TYR B C 1
ATOM 3756 O O . TYR B 1 79 ? 1.408 4.102 16.609 1 98.88 79 TYR B O 1
ATOM 3764 N N . GLY B 1 80 ? 2.41 2.895 14.984 1 98.88 80 GLY B N 1
ATOM 3765 C CA . GLY B 1 80 ? 1.151 2.521 14.359 1 98.88 80 GLY B CA 1
ATOM 3766 C C . GLY B 1 80 ? 0.264 1.681 15.258 1 98.88 80 GLY B C 1
ATOM 3767 O O . GLY B 1 80 ? -0.943 1.916 15.344 1 98.88 80 GLY B O 1
ATOM 3768 N N . VAL B 1 81 ? 0.832 0.692 15.883 1 98.81 81 VAL B N 1
ATOM 3769 C CA . VAL B 1 81 ? 0.066 -0.195 16.75 1 98.81 81 VAL B CA 1
ATOM 3770 C C . VAL B 1 81 ? -0.497 0.596 17.938 1 98.81 81 VAL B C 1
ATOM 3772 O O . VAL B 1 81 ? -1.67 0.447 18.281 1 98.81 81 VAL B O 1
ATOM 3775 N N . ILE B 1 82 ? 0.32 1.46 18.547 1 98.88 82 ILE B N 1
ATOM 3776 C CA . ILE B 1 82 ? -0.144 2.26 19.672 1 98.88 82 ILE B CA 1
ATOM 3777 C C . ILE B 1 82 ? -1.296 3.158 19.234 1 98.88 82 ILE B C 1
ATOM 3779 O O . ILE B 1 82 ? -2.371 3.145 19.828 1 98.88 82 ILE B O 1
ATOM 3783 N N . ALA B 1 83 ? -1.119 3.93 18.141 1 98.94 83 ALA B N 1
ATOM 3784 C CA . ALA B 1 83 ? -2.152 4.844 17.656 1 98.94 83 ALA B CA 1
ATOM 3785 C C . ALA B 1 83 ? -3.426 4.086 17.281 1 98.94 83 ALA B C 1
ATOM 3787 O O . ALA B 1 83 ? -4.531 4.527 17.609 1 98.94 83 ALA B O 1
ATOM 3788 N N . GLY B 1 84 ? -3.258 2.961 16.594 1 98.94 84 GLY B N 1
ATOM 3789 C CA . GLY B 1 84 ? -4.402 2.174 16.156 1 98.94 84 GLY B CA 1
ATOM 3790 C C . GLY B 1 84 ? -5.195 1.595 17.312 1 98.94 84 GLY B C 1
ATOM 3791 O O . GLY B 1 84 ? -6.422 1.7 17.344 1 98.94 84 GLY B O 1
ATOM 3792 N N . MET B 1 85 ? -4.527 0.996 18.25 1 98.88 85 MET B N 1
ATOM 3793 C CA . MET B 1 85 ? -5.191 0.394 19.406 1 98.88 85 MET B CA 1
ATOM 3794 C C . MET B 1 85 ? -5.852 1.462 20.266 1 98.88 85 MET B C 1
ATOM 3796 O O . MET B 1 85 ? -6.953 1.261 20.781 1 98.88 85 MET B O 1
ATOM 3800 N N . ASP B 1 86 ? -5.152 2.59 20.453 1 98.88 86 ASP B N 1
ATOM 3801 C CA . ASP B 1 86 ? -5.73 3.689 21.219 1 98.88 86 ASP B CA 1
ATOM 3802 C C . ASP B 1 86 ? -7.008 4.207 20.547 1 98.88 86 ASP B C 1
ATOM 3804 O O . ASP B 1 86 ? -7.98 4.531 21.234 1 98.88 86 ASP B O 1
ATOM 3808 N N . ALA B 1 87 ? -6.98 4.34 19.203 1 98.94 87 ALA B N 1
ATOM 3809 C CA . ALA B 1 87 ? -8.172 4.789 18.5 1 98.94 87 ALA B CA 1
ATOM 3810 C C . ALA B 1 87 ? -9.336 3.818 18.703 1 98.94 87 ALA B C 1
ATOM 3812 O O . ALA B 1 87 ? -10.477 4.238 18.906 1 98.94 87 ALA B O 1
ATOM 3813 N N . TRP B 1 88 ? -9.055 2.525 18.594 1 98.94 88 TRP B N 1
ATOM 3814 C CA . TRP B 1 88 ? -10.07 1.495 18.766 1 98.94 88 TRP B CA 1
ATOM 3815 C C . TRP B 1 88 ? -10.68 1.56 20.156 1 98.94 88 TRP B C 1
ATOM 3817 O O . TRP B 1 88 ? -11.898 1.471 20.312 1 98.94 88 TRP B O 1
ATOM 3827 N N . HIS B 1 89 ? -9.82 1.7 21.156 1 98.69 89 HIS B N 1
ATOM 3828 C CA . HIS B 1 89 ? -10.266 1.832 22.531 1 98.69 89 HIS B CA 1
ATOM 3829 C C . HIS B 1 89 ? -11.086 3.105 22.734 1 98.69 89 HIS B C 1
ATOM 3831 O O . HIS B 1 89 ? -12.117 3.086 23.406 1 98.69 89 HIS B O 1
ATOM 3837 N N . ASP B 1 90 ? -10.602 4.184 22.172 1 98.81 90 ASP B N 1
ATOM 3838 C CA . ASP B 1 90 ? -11.289 5.469 22.266 1 98.81 90 ASP B CA 1
ATOM 3839 C C . ASP B 1 90 ? -12.695 5.379 21.672 1 98.81 90 ASP B C 1
ATOM 3841 O O . ASP B 1 90 ? -13.609 6.082 22.125 1 98.81 90 ASP B O 1
ATOM 3845 N N . ALA B 1 91 ? -12.906 4.57 20.734 1 98.81 91 ALA B N 1
ATOM 3846 C CA . ALA B 1 91 ? -14.203 4.379 20.094 1 98.81 91 ALA B CA 1
ATOM 3847 C C . ALA B 1 91 ? -15.125 3.531 20.969 1 98.81 91 ALA B C 1
ATOM 3849 O O . ALA B 1 91 ? -16.281 3.275 20.594 1 98.81 91 ALA B O 1
ATOM 3850 N N . GLY B 1 92 ? -14.617 3.045 22.047 1 98.5 92 GLY B N 1
ATOM 3851 C CA . GLY B 1 92 ? -15.406 2.193 22.922 1 98.5 92 GLY B CA 1
ATOM 3852 C C . GLY B 1 92 ? -15.508 0.764 22.422 1 98.5 92 GLY B C 1
ATOM 3853 O O . GLY B 1 92 ? -16.484 0.072 22.719 1 98.5 92 GLY B O 1
ATOM 3854 N N . LEU B 1 93 ? -14.594 0.325 21.672 1 98.69 93 LEU B N 1
ATOM 3855 C CA . LEU B 1 93 ? -14.641 -1.007 21.078 1 98.69 93 LEU B CA 1
ATOM 3856 C C . LEU B 1 93 ? -13.664 -1.948 21.766 1 98.69 93 LEU B C 1
ATOM 3858 O O . LEU B 1 93 ? -12.609 -1.516 22.234 1 98.69 93 LEU B O 1
ATOM 3862 N N . LEU B 1 94 ? -14 -3.191 21.812 1 98 94 LEU B N 1
ATOM 3863 C CA . LEU B 1 94 ? -13.133 -4.254 22.312 1 98 94 LEU B CA 1
ATOM 3864 C C . LEU B 1 94 ? -12.633 -5.129 21.172 1 98 94 LEU B C 1
ATOM 3866 O O . LEU B 1 94 ? -13.281 -5.215 20.125 1 98 94 LEU B O 1
ATOM 3870 N N . PRO B 1 95 ? -11.438 -5.723 21.344 1 98.25 95 PRO B N 1
ATOM 3871 C CA . PRO B 1 95 ? -11.031 -6.723 20.344 1 98.25 95 PRO B CA 1
ATOM 3872 C C . PRO B 1 95 ? -12.031 -7.871 20.219 1 98.25 95 PRO B C 1
ATOM 3874 O O . PRO B 1 95 ? -12.711 -8.211 21.188 1 98.25 95 PRO B O 1
ATOM 3877 N N . ALA B 1 96 ? -12.031 -8.43 18.984 1 98.12 96 ALA B N 1
ATOM 3878 C CA . ALA B 1 96 ? -12.891 -9.602 18.781 1 98.12 96 ALA B CA 1
ATOM 3879 C C . ALA B 1 96 ? -12.461 -10.758 19.672 1 98.12 96 ALA B C 1
ATOM 3881 O O . ALA B 1 96 ? -11.297 -10.836 20.078 1 98.12 96 ALA B O 1
ATOM 3882 N N . PRO B 1 97 ? -13.469 -11.672 20 1 97.75 97 PRO B N 1
ATOM 3883 C CA . PRO B 1 97 ? -13.078 -12.867 20.75 1 97.75 97 PRO B CA 1
ATOM 3884 C C . PRO B 1 97 ? -12.062 -13.734 20 1 97.75 97 PRO B C 1
ATOM 3886 O O . PRO B 1 97 ? -11.875 -13.562 18.797 1 97.75 97 PRO B O 1
ATOM 3889 N N . ALA B 1 98 ? -11.406 -14.602 20.672 1 96.81 98 ALA B N 1
ATOM 3890 C CA . ALA B 1 98 ? -10.297 -15.398 20.156 1 96.81 98 ALA B CA 1
ATOM 3891 C C . ALA B 1 98 ? -10.773 -16.344 19.047 1 96.81 98 ALA B C 1
ATOM 3893 O O . ALA B 1 98 ? -9.977 -16.797 18.234 1 96.81 98 ALA B O 1
ATOM 3894 N N . GLU B 1 99 ? -12.047 -16.594 18.922 1 96.81 99 GLU B N 1
ATOM 3895 C CA . GLU B 1 99 ? -12.516 -17.688 18.078 1 96.81 99 GLU B CA 1
ATOM 3896 C C . GLU B 1 99 ? -13.117 -17.141 16.781 1 96.81 99 GLU B C 1
ATOM 3898 O O . GLU B 1 99 ? -13.18 -17.859 15.773 1 96.81 99 GLU B O 1
ATOM 3903 N N . ILE B 1 100 ? -13.609 -15.906 16.844 1 97.69 100 ILE B N 1
ATOM 3904 C CA . ILE B 1 100 ? -14.383 -15.438 15.703 1 97.69 100 ILE B CA 1
ATOM 3905 C C . ILE B 1 100 ? -13.953 -14.016 15.336 1 97.69 100 ILE B C 1
ATOM 3907 O O . ILE B 1 100 ? -13.992 -13.117 16.188 1 97.69 100 ILE B O 1
ATOM 3911 N N . PRO B 1 101 ? -13.57 -13.797 14.086 1 98.44 101 PRO B N 1
ATOM 3912 C CA . PRO B 1 101 ? -13.234 -12.445 13.656 1 98.44 101 PRO B CA 1
ATOM 3913 C C . PRO B 1 101 ? -14.43 -11.5 13.672 1 98.44 101 PRO B C 1
ATOM 3915 O O . PRO B 1 101 ? -15.578 -11.945 13.57 1 98.44 101 PRO B O 1
ATOM 3918 N N . ASP B 1 102 ? -14.203 -10.227 13.859 1 98.81 102 ASP B N 1
ATOM 3919 C CA . ASP B 1 102 ? -15.219 -9.203 13.625 1 98.81 102 ASP B CA 1
ATOM 3920 C C . ASP B 1 102 ? -15.406 -8.945 12.133 1 98.81 102 ASP B C 1
ATOM 3922 O O . ASP B 1 102 ? -14.742 -8.07 11.562 1 98.81 102 ASP B O 1
ATOM 3926 N N . TRP B 1 103 ? -16.359 -9.594 11.523 1 98.62 103 TRP B N 1
ATOM 3927 C CA . TRP B 1 103 ? -16.547 -9.602 10.07 1 98.62 103 TRP B CA 1
ATOM 3928 C C . TRP B 1 103 ? -16.938 -8.227 9.562 1 98.62 103 TRP B C 1
ATOM 3930 O O . TRP B 1 103 ? -16.891 -7.961 8.359 1 98.62 103 TRP B O 1
ATOM 3940 N N . ASP B 1 104 ? -17.328 -7.332 10.445 1 98.31 104 ASP B N 1
ATOM 3941 C CA . ASP B 1 104 ? -17.891 -6.043 10.047 1 98.31 104 ASP B CA 1
ATOM 3942 C C . ASP B 1 104 ? -16.828 -4.945 10.109 1 98.31 104 ASP B C 1
ATOM 3944 O O . ASP B 1 104 ? -17.062 -3.818 9.672 1 98.31 104 ASP B O 1
ATOM 3948 N N . SER B 1 105 ? -15.664 -5.266 10.641 1 98.88 105 SER B N 1
ATOM 3949 C CA . SER B 1 105 ? -14.625 -4.262 10.867 1 98.88 105 SER B CA 1
ATOM 3950 C C . SER B 1 105 ? -13.336 -4.637 10.156 1 98.88 105 SER B C 1
ATOM 3952 O O . SER B 1 105 ? -12.953 -5.809 10.117 1 98.88 105 SER B O 1
ATOM 3954 N N . GLY B 1 106 ? -12.695 -3.707 9.477 1 98.94 106 GLY B N 1
ATOM 3955 C CA . GLY B 1 106 ? -11.414 -3.879 8.812 1 98.94 106 GLY B CA 1
ATOM 3956 C C . GLY B 1 106 ? -10.453 -2.729 9.055 1 98.94 106 GLY B C 1
ATOM 3957 O O . GLY B 1 106 ? -10.672 -1.915 9.953 1 98.94 106 GLY B O 1
ATOM 3958 N N . THR B 1 107 ? -9.367 -2.717 8.281 1 98.94 107 THR B N 1
ATOM 3959 C CA . THR B 1 107 ? -8.398 -1.647 8.477 1 98.94 107 THR B CA 1
ATOM 3960 C C . THR B 1 107 ? -7.688 -1.317 7.168 1 98.94 107 THR B C 1
ATOM 3962 O O . THR B 1 107 ? -7.418 -2.209 6.359 1 98.94 107 THR B O 1
ATOM 3965 N N . VAL B 1 108 ? -7.555 -0.07 6.867 1 98.94 108 VAL B N 1
ATOM 3966 C CA . VAL B 1 108 ? -6.582 0.493 5.938 1 98.94 108 VAL B CA 1
ATOM 3967 C C . VAL B 1 108 ? -5.555 1.324 6.703 1 98.94 108 VAL B C 1
ATOM 3969 O O . VAL B 1 108 ? -5.844 2.449 7.117 1 98.94 108 VAL B O 1
ATOM 3972 N N . PHE B 1 109 ? -4.391 0.789 6.906 1 98.94 109 PHE B N 1
ATOM 3973 C CA . PHE B 1 109 ? -3.354 1.477 7.668 1 98.94 109 PHE B CA 1
ATOM 3974 C C . PHE B 1 109 ? -2.072 1.594 6.852 1 98.94 109 PHE B C 1
ATOM 3976 O O . PHE B 1 109 ? -1.317 0.626 6.73 1 98.94 109 PHE B O 1
ATOM 3983 N N . GLY B 1 110 ? -1.803 2.789 6.359 1 98.94 110 GLY B N 1
ATOM 3984 C CA . GLY B 1 110 ? -0.798 3.031 5.336 1 98.94 110 GLY B CA 1
ATOM 3985 C C . GLY B 1 110 ? 0.608 3.139 5.895 1 98.94 110 GLY B C 1
ATOM 3986 O O . GLY B 1 110 ? 0.791 3.355 7.094 1 98.94 110 GLY B O 1
ATOM 3987 N N . THR B 1 111 ? 1.595 2.992 5.027 1 98.75 111 THR B N 1
ATOM 3988 C CA . THR B 1 111 ? 2.998 3.184 5.379 1 98.75 111 THR B CA 1
ATOM 3989 C C . THR B 1 111 ? 3.811 3.582 4.148 1 98.75 111 THR B C 1
ATOM 3991 O O . THR B 1 111 ? 3.301 3.559 3.027 1 98.75 111 THR B O 1
ATOM 3994 N N . GLY B 1 112 ? 4.977 4.152 4.344 1 97.62 112 GLY B N 1
ATOM 3995 C CA . GLY B 1 112 ? 5.961 4.34 3.289 1 97.62 112 GLY B CA 1
ATOM 3996 C C . GLY B 1 112 ? 6.996 3.234 3.238 1 97.62 112 GLY B C 1
ATOM 3997 O O . GLY B 1 112 ? 6.902 2.324 2.41 1 97.62 112 GLY B O 1
ATOM 3998 N N . THR B 1 113 ? 7.953 3.25 4.066 1 95.56 113 THR B N 1
ATOM 3999 C CA . THR B 1 113 ? 8.922 2.195 4.344 1 95.56 113 THR B CA 1
ATOM 4000 C C . THR B 1 113 ? 8.68 1.596 5.727 1 95.56 113 THR B C 1
ATOM 4002 O O . THR B 1 113 ? 8.508 2.326 6.703 1 95.56 113 THR B O 1
ATOM 4005 N N . SER B 1 114 ? 8.633 0.26 5.715 1 94.88 114 SER B N 1
ATOM 4006 C CA . SER B 1 114 ? 8.383 -0.391 6.996 1 94.88 114 SER B CA 1
ATOM 4007 C C . SER B 1 114 ? 9.656 -1.013 7.555 1 94.88 114 SER B C 1
ATOM 4009 O O . SER B 1 114 ? 10.312 -1.813 6.887 1 94.88 114 SER B O 1
ATOM 4011 N N . GLY B 1 115 ? 9.969 -0.629 8.812 1 96.75 115 GLY B N 1
ATOM 4012 C CA . GLY B 1 115 ? 10.977 -1.33 9.586 1 96.75 115 GLY B CA 1
ATOM 4013 C C . GLY B 1 115 ? 12.383 -1.152 9.047 1 96.75 115 GLY B C 1
ATOM 4014 O O . GLY B 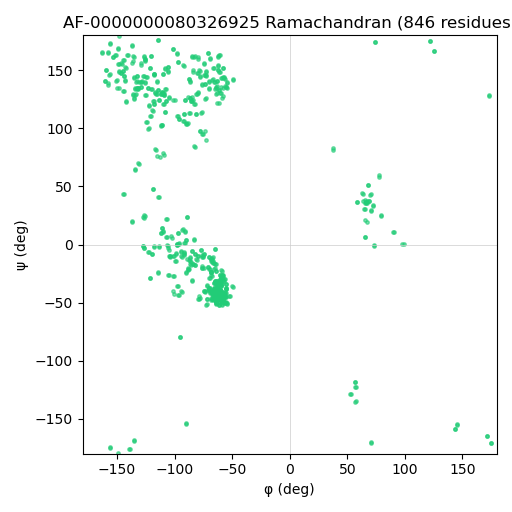1 115 ? 13.102 -2.131 8.844 1 96.75 115 GLY B O 1
ATOM 4015 N N . ILE B 1 116 ? 12.773 0.025 8.836 1 96.44 116 ILE B N 1
ATOM 4016 C CA . ILE B 1 116 ? 14.055 0.291 8.18 1 96.44 116 ILE B CA 1
ATOM 4017 C C . ILE B 1 116 ? 15.195 -0.182 9.07 1 96.44 116 ILE B C 1
ATOM 4019 O O . ILE B 1 116 ? 16.203 -0.705 8.586 1 96.44 116 ILE B O 1
ATOM 4023 N N . ASP B 1 117 ? 15.117 -0.018 10.367 1 96.69 117 ASP B N 1
ATOM 4024 C CA . ASP B 1 117 ? 16.172 -0.471 11.266 1 96.69 117 ASP B CA 1
ATOM 4025 C C . ASP B 1 117 ? 16.203 -1.995 11.344 1 96.69 117 ASP B C 1
ATOM 4027 O O . ASP B 1 117 ? 17.281 -2.586 11.484 1 96.69 117 ASP B O 1
ATOM 4031 N N . LYS B 1 118 ? 15.023 -2.568 11.328 1 96.31 118 LYS B N 1
ATOM 4032 C CA . LYS B 1 118 ? 14.984 -4.027 11.25 1 96.31 118 LYS B CA 1
ATOM 4033 C C . LYS B 1 118 ? 15.648 -4.531 9.977 1 96.31 118 LYS B C 1
ATOM 4035 O O . LYS B 1 118 ? 16.375 -5.527 9.992 1 96.31 118 LYS B O 1
ATOM 4040 N N . PHE B 1 119 ? 15.461 -3.859 8.852 1 95.75 119 PHE B N 1
ATOM 4041 C CA . PHE B 1 119 ? 16.125 -4.184 7.594 1 95.75 119 PHE B CA 1
ATOM 4042 C C . PHE B 1 119 ? 17.641 -4.109 7.746 1 95.75 119 PHE B C 1
ATOM 4044 O O . PHE B 1 119 ? 18.359 -5.012 7.312 1 95.75 119 PHE B O 1
ATOM 4051 N N . ARG B 1 120 ? 18.016 -3.004 8.305 1 97.06 120 ARG B N 1
ATOM 4052 C CA . ARG B 1 120 ? 19.453 -2.795 8.469 1 97.06 120 ARG B CA 1
ATOM 4053 C C . ARG B 1 120 ? 20.078 -3.947 9.242 1 97.06 120 ARG B C 1
ATOM 4055 O O . ARG B 1 120 ? 21.078 -4.52 8.805 1 97.06 120 ARG B O 1
ATOM 4062 N N . GLY B 1 121 ? 19.453 -4.277 10.375 1 96.62 121 GLY B N 1
ATOM 4063 C CA . GLY B 1 121 ? 19.969 -5.398 11.164 1 96.62 121 GLY B CA 1
ATOM 4064 C C . GLY B 1 121 ? 19.969 -6.703 10.391 1 96.62 121 GLY B C 1
ATOM 4065 O O . GLY B 1 121 ? 20.938 -7.473 10.484 1 96.62 121 GLY B O 1
ATOM 4066 N N . ALA B 1 122 ? 18.953 -6.957 9.641 1 96.94 122 ALA B N 1
ATOM 4067 C CA . ALA B 1 122 ? 18.844 -8.195 8.875 1 96.94 122 ALA B CA 1
ATOM 4068 C C . ALA B 1 122 ? 19.891 -8.266 7.773 1 96.94 122 ALA B C 1
ATOM 4070 O O . ALA B 1 122 ? 20.469 -9.32 7.527 1 96.94 122 ALA B O 1
ATOM 4071 N N . ILE B 1 123 ? 20.109 -7.121 7.055 1 97.38 123 ILE B N 1
ATOM 4072 C CA . ILE B 1 123 ? 21.078 -7.051 5.977 1 97.38 123 ILE B CA 1
ATOM 4073 C C . ILE B 1 123 ? 22.469 -7.383 6.516 1 97.38 123 ILE B C 1
ATOM 4075 O O . ILE B 1 123 ? 23.203 -8.188 5.922 1 97.38 123 ILE B O 1
ATOM 4079 N N . TYR B 1 124 ? 22.812 -6.816 7.617 1 97.5 124 TYR B N 1
ATOM 4080 C CA . TYR B 1 124 ? 24.125 -7.074 8.203 1 97.5 124 TYR B CA 1
ATOM 4081 C C . TYR B 1 124 ? 24.25 -8.531 8.633 1 97.5 124 TYR B C 1
ATOM 4083 O O . TYR B 1 124 ? 25.312 -9.148 8.453 1 97.5 124 TYR B O 1
ATOM 4091 N N . LYS B 1 125 ? 23.234 -9.062 9.25 1 97.69 125 LYS B N 1
ATOM 4092 C CA . LYS B 1 125 ? 23.281 -10.469 9.656 1 97.69 125 LYS B CA 1
ATOM 4093 C C . LYS B 1 125 ? 23.453 -11.375 8.445 1 97.69 125 LYS B C 1
ATOM 4095 O O . LYS B 1 125 ? 24.219 -12.336 8.492 1 97.69 125 LYS B O 1
ATOM 4100 N N . LEU B 1 126 ? 22.734 -11.086 7.348 1 97.81 126 LEU B N 1
ATOM 4101 C CA . LEU B 1 126 ? 22.844 -11.883 6.133 1 97.81 126 LEU B CA 1
ATOM 4102 C C . LEU B 1 126 ? 24.25 -11.789 5.547 1 97.81 126 LEU B C 1
ATOM 4104 O O . LEU B 1 126 ? 24.828 -12.805 5.156 1 97.81 126 LEU B O 1
ATOM 4108 N N . ASP B 1 127 ? 24.719 -10.57 5.453 1 97.44 127 ASP B N 1
ATOM 4109 C CA . ASP B 1 127 ? 26.062 -10.344 4.902 1 97.44 127 ASP B CA 1
ATOM 4110 C C . ASP B 1 127 ? 27.125 -11.062 5.727 1 97.44 127 ASP B C 1
ATOM 4112 O O . ASP B 1 127 ? 28.172 -11.445 5.203 1 97.44 127 ASP B O 1
ATOM 4116 N N . ASN B 1 128 ? 26.875 -11.266 6.973 1 97.81 128 ASN B N 1
ATOM 4117 C CA . ASN B 1 128 ? 27.797 -11.953 7.863 1 97.81 128 ASN B CA 1
ATOM 4118 C C . ASN B 1 128 ? 27.5 -13.453 7.934 1 97.81 128 ASN B C 1
ATOM 4120 O O . ASN B 1 128 ? 27.969 -14.141 8.844 1 97.81 128 ASN B O 1
ATOM 4124 N N . LEU B 1 129 ? 26.672 -14.008 7.035 1 97.75 129 LEU B N 1
ATOM 4125 C CA . LEU B 1 129 ? 26.344 -15.422 6.891 1 97.75 129 LEU B CA 1
ATOM 4126 C C . LEU B 1 129 ? 25.625 -15.945 8.125 1 97.75 129 LEU B C 1
ATOM 4128 O O . LEU B 1 129 ? 25.891 -17.062 8.586 1 97.75 129 LEU B O 1
ATOM 4132 N N . GLN B 1 130 ? 24.734 -15.094 8.734 1 97.31 130 GLN B N 1
ATOM 4133 C CA . GLN B 1 130 ? 24.016 -15.438 9.953 1 97.31 130 GLN B CA 1
ATOM 4134 C C . GLN B 1 130 ? 22.5 -15.438 9.711 1 97.31 130 GLN B C 1
ATOM 4136 O O . GLN B 1 130 ? 21.75 -14.852 10.492 1 97.31 130 GLN B O 1
ATOM 4141 N N . ILE B 1 131 ? 22.109 -16.078 8.648 1 94.88 131 ILE B N 1
ATOM 4142 C CA . ILE B 1 131 ? 20.703 -16.094 8.273 1 94.88 131 ILE B CA 1
ATOM 4143 C C . ILE B 1 131 ? 19.875 -16.734 9.391 1 94.88 131 ILE B C 1
ATOM 4145 O O . ILE B 1 131 ? 18.734 -16.344 9.633 1 94.88 131 ILE B O 1
ATOM 4149 N N . ARG B 1 132 ? 20.391 -17.688 10.094 1 91 132 ARG B N 1
ATOM 4150 C CA . ARG B 1 132 ? 19.688 -18.406 11.148 1 91 132 ARG B CA 1
ATOM 4151 C C . ARG B 1 132 ? 19.422 -17.5 12.344 1 91 132 ARG B C 1
ATOM 4153 O O . ARG B 1 132 ? 18.594 -17.812 13.203 1 91 132 ARG B O 1
ATOM 4160 N N . LYS B 1 133 ? 20.047 -16.312 12.398 1 93.5 133 LYS B N 1
ATOM 4161 C CA . LYS B 1 133 ? 19.906 -15.391 13.516 1 93.5 133 LYS B CA 1
ATOM 4162 C C . LYS B 1 133 ? 18.875 -14.305 13.203 1 93.5 133 LYS B C 1
ATOM 4164 O O . LYS B 1 133 ? 18.641 -13.422 14.031 1 93.5 133 LYS B O 1
ATOM 4169 N N . LEU B 1 134 ? 18.25 -14.266 12.055 1 93.69 134 LEU B N 1
ATOM 4170 C CA . LEU B 1 134 ? 17.312 -13.234 11.656 1 93.69 134 LEU B CA 1
ATOM 4171 C C . LEU B 1 134 ? 16.062 -13.258 12.539 1 93.69 134 LEU B C 1
ATOM 4173 O O . LEU B 1 134 ? 15.414 -12.227 12.734 1 93.69 134 LEU B O 1
ATOM 4177 N N . GLY B 1 135 ? 15.766 -14.305 13.195 1 86.75 135 GLY B N 1
ATOM 4178 C CA . GLY B 1 135 ? 14.562 -14.43 14 1 86.75 135 GLY B CA 1
ATOM 4179 C C . GLY B 1 135 ? 13.305 -14.609 13.172 1 86.75 135 GLY B C 1
ATOM 4180 O O . GLY B 1 135 ? 13.32 -14.391 11.961 1 86.75 135 GLY B O 1
ATOM 4181 N N . SER B 1 136 ? 12.156 -14.859 13.836 1 84.94 136 SER B N 1
ATOM 4182 C CA . SER B 1 136 ? 10.922 -15.234 13.164 1 84.94 136 SER B CA 1
ATOM 4183 C C . SER B 1 136 ? 10.07 -14.016 12.836 1 84.94 136 SER B C 1
ATOM 4185 O O . SER B 1 136 ? 9.117 -14.102 12.062 1 84.94 136 SER B O 1
ATOM 4187 N N . THR B 1 137 ? 10.477 -12.773 13.32 1 90.88 137 THR B N 1
ATOM 4188 C CA . THR B 1 137 ? 9.586 -11.625 13.195 1 90.88 137 THR B CA 1
ATOM 4189 C C . THR B 1 137 ? 10.086 -10.68 12.109 1 90.88 137 THR B C 1
ATOM 4191 O O . THR B 1 137 ? 9.461 -9.648 11.836 1 90.88 137 THR B O 1
ATOM 4194 N N . VAL B 1 138 ? 11.203 -10.969 11.445 1 94.38 138 VAL B N 1
ATOM 4195 C CA . VAL B 1 138 ? 11.828 -10.062 10.492 1 94.38 138 VAL B CA 1
ATOM 4196 C C . VAL B 1 138 ? 10.859 -9.758 9.352 1 94.38 138 VAL B C 1
ATOM 4198 O O . VAL B 1 138 ? 10.719 -8.602 8.945 1 94.38 138 VAL B O 1
ATOM 4201 N N . VAL B 1 139 ? 10.133 -10.75 8.883 1 95.56 139 VAL B N 1
ATOM 4202 C CA . VAL B 1 139 ? 9.219 -10.547 7.766 1 95.56 139 VAL B CA 1
ATOM 4203 C C . VAL B 1 139 ? 8.078 -9.633 8.195 1 95.56 139 VAL B C 1
ATOM 4205 O O . VAL B 1 139 ? 7.797 -8.633 7.535 1 95.56 139 VAL B O 1
ATOM 4208 N N . ALA B 1 140 ? 7.473 -9.852 9.32 1 95.12 140 ALA B N 1
ATOM 4209 C CA . ALA B 1 140 ? 6.324 -9.086 9.797 1 95.12 140 ALA B CA 1
ATOM 4210 C C . ALA B 1 140 ? 6.707 -7.633 10.062 1 95.12 140 ALA B C 1
ATOM 4212 O O . ALA B 1 140 ? 5.891 -6.727 9.883 1 95.12 140 ALA B O 1
ATOM 4213 N N . GLN B 1 141 ? 7.93 -7.406 10.477 1 96.81 141 GLN B N 1
ATOM 4214 C CA . GLN B 1 141 ? 8.367 -6.055 10.82 1 96.81 141 GLN B CA 1
ATOM 4215 C C . GLN B 1 141 ? 8.805 -5.281 9.578 1 96.81 141 GLN B C 1
ATOM 4217 O O . GLN B 1 141 ? 8.891 -4.055 9.602 1 96.81 141 GLN B O 1
ATOM 4222 N N . THR B 1 142 ? 9.07 -6.035 8.438 1 96.88 142 THR B N 1
ATOM 4223 C CA . THR B 1 142 ? 9.688 -5.348 7.309 1 96.88 142 THR B CA 1
ATOM 4224 C C . THR B 1 142 ? 8.734 -5.312 6.113 1 96.88 142 THR B C 1
ATOM 4226 O O . THR B 1 142 ? 8.898 -4.488 5.211 1 96.88 142 THR B O 1
ATOM 4229 N N . MET B 1 143 ? 7.789 -6.234 6.047 1 97.12 143 MET B N 1
ATOM 4230 C CA . MET B 1 143 ? 6.84 -6.145 4.941 1 97.12 143 MET B CA 1
ATOM 4231 C C . MET B 1 143 ? 5.957 -4.91 5.078 1 97.12 143 MET B C 1
ATOM 4233 O O . MET B 1 143 ? 5.578 -4.531 6.188 1 97.12 143 MET B O 1
ATOM 4237 N N . ALA B 1 144 ? 5.633 -4.246 4.016 1 98.12 144 ALA B N 1
ATOM 4238 C CA . ALA B 1 144 ? 4.844 -3.018 4.039 1 98.12 144 ALA B CA 1
ATOM 4239 C C . ALA B 1 144 ? 3.516 -3.232 4.758 1 98.12 144 ALA B C 1
ATOM 4241 O O . ALA B 1 144 ? 3.014 -2.328 5.43 1 98.12 144 ALA B O 1
ATOM 4242 N N . SER B 1 145 ? 2.934 -4.41 4.648 1 98.5 145 SER B N 1
ATOM 4243 C CA . SER B 1 145 ? 1.625 -4.699 5.223 1 98.5 145 SER B CA 1
ATOM 4244 C C . SER B 1 145 ? 1.74 -5.07 6.699 1 98.5 145 SER B C 1
ATOM 4246 O O . SER B 1 145 ? 0.751 -5.457 7.324 1 98.5 145 SER B O 1
ATOM 4248 N N . GLY B 1 146 ? 2.926 -5.004 7.277 1 98.25 146 GLY B N 1
ATOM 4249 C CA . GLY B 1 146 ? 3.156 -5.453 8.641 1 98.25 146 GLY B CA 1
ATOM 4250 C C . GLY B 1 146 ? 2.268 -4.758 9.656 1 98.25 146 GLY B C 1
ATOM 4251 O O . GLY B 1 146 ? 1.687 -5.41 10.523 1 98.25 146 GLY B O 1
ATOM 4252 N N . VAL B 1 147 ? 2.129 -3.441 9.531 1 98.69 147 VAL B N 1
ATOM 4253 C CA . VAL B 1 147 ? 1.382 -2.674 10.516 1 98.69 147 VAL B CA 1
ATOM 4254 C C . VAL B 1 147 ? -0.094 -3.064 10.469 1 98.69 147 VAL B C 1
ATOM 4256 O O . VAL B 1 147 ? -0.722 -3.27 11.516 1 98.69 147 VAL B O 1
ATOM 4259 N N . SER B 1 148 ? -0.682 -3.184 9.297 1 98.88 148 SER B N 1
ATOM 4260 C CA . SER B 1 148 ? -2.082 -3.576 9.172 1 98.88 148 SER B CA 1
ATOM 4261 C C . SER B 1 148 ? -2.301 -5.004 9.664 1 98.88 148 SER B C 1
ATOM 4263 O O . SER B 1 148 ? -3.322 -5.301 10.289 1 98.88 148 SER B O 1
ATOM 4265 N N . ALA B 1 149 ? -1.363 -5.883 9.344 1 98.62 149 ALA B N 1
ATOM 4266 C CA . ALA B 1 149 ? -1.465 -7.273 9.773 1 98.62 149 ALA B CA 1
ATOM 4267 C C . ALA B 1 149 ? -1.45 -7.379 11.297 1 98.62 149 ALA B C 1
ATOM 4269 O O . ALA B 1 149 ? -2.236 -8.125 11.883 1 98.62 149 ALA B O 1
ATOM 4270 N N . LEU B 1 150 ? -0.529 -6.676 11.945 1 98.44 150 LEU B N 1
ATOM 4271 C CA . LEU B 1 150 ? -0.418 -6.707 13.398 1 98.44 150 LEU B CA 1
ATOM 4272 C C . LEU B 1 150 ? -1.669 -6.133 14.047 1 98.44 150 LEU B C 1
ATOM 4274 O O . LEU B 1 150 ? -2.205 -6.715 14.992 1 98.44 150 LEU B O 1
ATOM 4278 N N . LEU B 1 151 ? -2.123 -4.984 13.547 1 98.88 151 LEU B N 1
ATOM 4279 C CA . LEU B 1 151 ? -3.328 -4.363 14.086 1 98.88 151 LEU B CA 1
ATOM 4280 C C . LEU B 1 151 ? -4.535 -5.281 13.922 1 98.88 151 LEU B C 1
ATOM 4282 O O . LEU B 1 151 ? -5.34 -5.43 14.844 1 98.88 151 LEU B O 1
ATOM 4286 N N . ALA B 1 152 ? -4.688 -5.883 12.742 1 98.88 152 ALA B N 1
ATOM 4287 C CA . ALA B 1 152 ? -5.809 -6.781 12.469 1 98.88 152 ALA B CA 1
ATOM 4288 C C . ALA B 1 152 ? -5.797 -7.969 13.43 1 98.88 152 ALA B C 1
ATOM 4290 O O . ALA B 1 152 ? -6.852 -8.406 13.898 1 98.88 152 ALA B O 1
ATOM 4291 N N . GLY B 1 153 ? -4.637 -8.531 13.641 1 98.62 153 GLY B N 1
ATOM 4292 C CA . GLY B 1 153 ? -4.52 -9.648 14.57 1 98.62 153 GLY B CA 1
ATOM 4293 C C . GLY B 1 153 ? -4.852 -9.273 16 1 98.62 153 GLY B C 1
ATOM 4294 O O . GLY B 1 153 ? -5.547 -10.016 16.688 1 98.62 153 GLY B O 1
ATOM 4295 N N . LYS B 1 154 ? -4.309 -8.141 16.453 1 98.69 154 LYS B N 1
ATOM 4296 C CA . LYS B 1 154 ? -4.523 -7.695 17.828 1 98.69 154 LYS B CA 1
ATOM 4297 C C . LYS B 1 154 ? -5.992 -7.383 18.078 1 98.69 154 LYS B C 1
ATOM 4299 O O . LYS B 1 154 ? -6.473 -7.504 19.203 1 98.69 154 LYS B O 1
ATOM 4304 N N . LEU B 1 155 ? -6.719 -6.914 17.047 1 98.94 155 LEU B N 1
ATOM 4305 C CA . LEU B 1 155 ? -8.086 -6.438 17.234 1 98.94 155 LEU B CA 1
ATOM 4306 C C . LEU B 1 155 ? -9.094 -7.457 16.703 1 98.94 155 LEU B C 1
ATOM 4308 O O . LEU B 1 155 ? -10.289 -7.34 16.969 1 98.94 155 LEU B O 1
ATOM 4312 N N . GLY B 1 156 ? -8.633 -8.484 15.984 1 98.88 156 GLY B N 1
ATOM 4313 C CA . GLY B 1 156 ? -9.5 -9.508 15.422 1 98.88 156 GLY B CA 1
ATOM 4314 C C . GLY B 1 156 ? -10.359 -8.992 14.281 1 98.88 156 GLY B C 1
ATOM 4315 O O . GLY B 1 156 ? -11.555 -9.312 14.211 1 98.88 156 GLY B O 1
ATOM 4316 N N . LEU B 1 157 ? -9.797 -8.211 13.391 1 98.94 157 LEU B N 1
ATOM 4317 C CA . LEU B 1 157 ? -10.555 -7.59 12.305 1 98.94 157 LEU B CA 1
ATOM 4318 C C . LEU B 1 157 ? -10.781 -8.57 11.164 1 98.94 157 LEU B C 1
ATOM 4320 O O . LEU B 1 157 ? -9.828 -9.188 10.672 1 98.94 157 LEU B O 1
ATOM 4324 N N . GLY B 1 158 ? -12.047 -8.711 10.711 1 98.88 158 GLY B N 1
ATOM 4325 C CA . GLY B 1 158 ? -12.383 -9.766 9.773 1 98.88 158 GLY B CA 1
ATOM 4326 C C . GLY B 1 158 ? -12.797 -9.25 8.414 1 98.88 158 GLY B C 1
ATOM 4327 O O . GLY B 1 158 ? -13.117 -10.039 7.516 1 98.88 158 GLY B O 1
ATOM 4328 N N . ASN B 1 159 ? -12.844 -7.941 8.25 1 98.81 159 ASN B N 1
ATOM 4329 C CA . ASN B 1 159 ? -13.125 -7.328 6.953 1 98.81 159 ASN B CA 1
ATOM 4330 C C . ASN B 1 159 ? -11.844 -7.086 6.156 1 98.81 159 ASN B C 1
ATOM 4332 O O . ASN B 1 159 ? -10.867 -7.816 6.312 1 98.81 159 ASN B O 1
ATOM 4336 N N . GLN B 1 160 ? -11.773 -6.16 5.258 1 98.81 160 GLN B N 1
ATOM 4337 C CA . GLN B 1 160 ? -10.57 -5.875 4.488 1 98.81 160 GLN B CA 1
ATOM 4338 C C . GLN B 1 160 ? -9.438 -5.398 5.395 1 98.81 160 GLN B C 1
ATOM 4340 O O . GLN B 1 160 ? -9.656 -4.57 6.285 1 98.81 160 GLN B O 1
ATOM 4345 N N . VAL B 1 161 ? -8.305 -5.945 5.293 1 98.94 161 VAL B N 1
ATOM 4346 C CA . VAL B 1 161 ? -7.062 -5.543 5.938 1 98.94 161 VAL B CA 1
ATOM 4347 C C . VAL B 1 161 ? -6.004 -5.246 4.879 1 98.94 161 VAL B C 1
ATOM 4349 O O . VAL B 1 161 ? -5.57 -6.148 4.156 1 98.94 161 VAL B O 1
ATOM 4352 N N . THR B 1 162 ? -5.633 -3.996 4.723 1 98.88 162 THR B N 1
ATOM 4353 C CA . THR B 1 162 ? -4.707 -3.609 3.664 1 98.88 162 THR B CA 1
ATOM 4354 C C . THR B 1 162 ? -3.867 -2.408 4.09 1 98.88 162 THR B C 1
ATOM 4356 O O . THR B 1 162 ? -4.207 -1.717 5.055 1 98.88 162 THR B O 1
ATOM 4359 N N . THR B 1 163 ? -2.684 -2.281 3.469 1 98.94 163 THR B N 1
ATOM 4360 C CA . THR B 1 163 ? -1.799 -1.139 3.66 1 98.94 163 THR B CA 1
ATOM 4361 C C . THR B 1 163 ? -1.604 -0.38 2.35 1 98.94 163 THR B C 1
ATOM 4363 O O . THR B 1 163 ? -1.166 -0.957 1.354 1 98.94 163 THR B O 1
ATOM 4366 N N . ASN B 1 164 ? -1.962 0.868 2.35 1 98.94 164 ASN B N 1
ATOM 4367 C CA . ASN B 1 164 ? -1.746 1.699 1.17 1 98.94 164 ASN B CA 1
ATOM 4368 C C . ASN B 1 164 ? -0.459 2.512 1.283 1 98.94 164 ASN B C 1
ATOM 4370 O O . ASN B 1 164 ? 0.057 2.713 2.385 1 98.94 164 ASN B O 1
ATOM 4374 N N . SER B 1 165 ? 0.072 2.92 0.16 1 98.88 165 SER B N 1
ATOM 4375 C CA . SER B 1 165 ? 1.197 3.848 0.088 1 98.88 165 SER B CA 1
ATOM 4376 C C . SER B 1 165 ? 1.045 4.812 -1.084 1 98.88 165 SER B C 1
ATOM 4378 O O . SER B 1 165 ? 0.871 4.387 -2.227 1 98.88 165 SER B O 1
ATOM 4380 N N . SER B 1 166 ? 1.049 6.023 -0.806 1 98.69 166 SER B N 1
ATOM 4381 C CA . SER B 1 166 ? 1.015 7.133 -1.756 1 98.69 166 SER B CA 1
ATOM 4382 C C . SER B 1 166 ? 1.855 8.305 -1.267 1 98.69 166 SER B C 1
ATOM 4384 O O . SER B 1 166 ? 1.402 9.453 -1.287 1 98.69 166 SER B O 1
ATOM 4386 N N . ALA B 1 167 ? 2.992 7.98 -0.769 1 98.12 167 ALA B N 1
ATOM 4387 C CA . ALA B 1 167 ? 3.932 8.961 -0.233 1 98.12 167 ALA B CA 1
ATOM 4388 C C . ALA B 1 167 ? 3.287 9.789 0.874 1 98.12 167 ALA B C 1
ATOM 4390 O O . ALA B 1 167 ? 2.693 9.242 1.805 1 98.12 167 ALA B O 1
ATOM 4391 N N . CYS B 1 168 ? 3.482 11.125 0.835 1 98.31 168 CYS B N 1
ATOM 4392 C CA . CYS B 1 168 ? 3.037 11.977 1.932 1 98.31 168 CYS B CA 1
ATOM 4393 C C . CYS B 1 168 ? 1.517 12.062 1.973 1 98.31 168 CYS B C 1
ATOM 4395 O O . CYS B 1 168 ? 0.942 12.5 2.973 1 98.31 168 CYS B O 1
ATOM 4397 N N . ALA B 1 169 ? 0.824 11.578 0.953 1 98.75 169 ALA B N 1
ATOM 4398 C CA . ALA B 1 169 ? -0.637 11.594 0.922 1 98.75 169 ALA B CA 1
ATOM 4399 C C . ALA B 1 169 ? -1.21 10.297 1.498 1 98.75 169 ALA B C 1
ATOM 4401 O O . ALA B 1 169 ? -2.43 10.148 1.608 1 98.75 169 ALA B O 1
ATOM 4402 N N . THR B 1 170 ? -0.39 9.398 1.95 1 98.88 170 THR B N 1
ATOM 4403 C CA . THR B 1 170 ? -0.759 8.055 2.373 1 98.88 170 THR B CA 1
ATOM 4404 C C . THR B 1 170 ? -1.854 8.102 3.436 1 98.88 170 THR B C 1
ATOM 4406 O O . THR B 1 170 ? -2.867 7.406 3.32 1 98.88 170 THR B O 1
ATOM 4409 N N . GLY B 1 171 ? -1.639 8.867 4.418 1 98.94 171 GLY B N 1
ATOM 4410 C CA . GLY B 1 171 ? -2.574 8.914 5.531 1 98.94 171 GLY B CA 1
ATOM 4411 C C . GLY B 1 171 ? -3.945 9.422 5.137 1 98.94 171 GLY B C 1
ATOM 4412 O O . GLY B 1 171 ? -4.965 8.844 5.523 1 98.94 171 GLY B O 1
ATOM 4413 N N . THR B 1 172 ? -4 10.555 4.379 1 98.94 172 THR B N 1
ATOM 4414 C CA . THR B 1 172 ? -5.273 11.102 3.922 1 98.94 172 THR B CA 1
ATOM 4415 C C . THR B 1 172 ? -5.988 10.117 3.006 1 98.94 172 THR B C 1
ATOM 4417 O O . THR B 1 172 ? -7.207 9.945 3.098 1 98.94 172 THR B O 1
ATOM 4420 N N . GLU B 1 173 ? -5.227 9.453 2.195 1 98.94 173 GLU B N 1
ATOM 4421 C CA . GLU B 1 173 ? -5.801 8.461 1.292 1 98.94 173 GLU B CA 1
ATOM 4422 C C . GLU B 1 173 ? -6.367 7.27 2.066 1 98.94 173 GLU B C 1
ATOM 4424 O O . GLU B 1 173 ? -7.41 6.727 1.705 1 98.94 173 GLU B O 1
ATOM 4429 N N . SER B 1 174 ? -5.629 6.82 3.111 1 98.94 174 SER B N 1
ATOM 4430 C CA . SER B 1 174 ? -6.109 5.695 3.91 1 98.94 174 SER B CA 1
ATOM 4431 C C . SER B 1 174 ? -7.496 5.977 4.477 1 98.94 174 SER B C 1
ATOM 4433 O O . SER B 1 174 ? -8.359 5.094 4.488 1 98.94 174 SER B O 1
ATOM 4435 N N . ILE B 1 175 ? -7.742 7.176 4.934 1 98.94 175 ILE B N 1
ATOM 4436 C CA . ILE B 1 175 ? -9.016 7.57 5.516 1 98.94 175 ILE B CA 1
ATOM 4437 C C . ILE B 1 175 ? -10.102 7.578 4.438 1 98.94 175 ILE B C 1
ATOM 4439 O O . ILE B 1 175 ? -11.211 7.105 4.664 1 98.94 175 ILE B O 1
ATOM 4443 N N . LEU B 1 176 ? -9.766 8.07 3.244 1 98.88 176 LEU B N 1
ATOM 4444 C CA . LEU B 1 176 ? -10.734 8.109 2.152 1 98.88 176 LEU B CA 1
ATOM 4445 C C . LEU B 1 176 ? -11.102 6.699 1.703 1 98.88 176 LEU B C 1
ATOM 4447 O O . LEU B 1 176 ? -12.258 6.43 1.383 1 98.88 176 LEU B O 1
ATOM 4451 N N . MET B 1 177 ? -10.094 5.832 1.635 1 98.88 177 MET B N 1
ATOM 4452 C CA . MET B 1 177 ? -10.359 4.445 1.269 1 98.88 177 MET B CA 1
ATOM 4453 C C . MET B 1 177 ? -11.297 3.785 2.279 1 98.88 177 MET B C 1
ATOM 4455 O O . MET B 1 177 ? -12.242 3.09 1.897 1 98.88 177 MET B O 1
ATOM 4459 N N . ALA B 1 178 ? -10.992 4 3.543 1 98.94 178 ALA B N 1
ATOM 4460 C CA . ALA B 1 178 ? -11.836 3.465 4.605 1 98.94 178 ALA B CA 1
ATOM 4461 C C . ALA B 1 178 ? -13.242 4.047 4.527 1 98.94 178 ALA B C 1
ATOM 4463 O O . ALA B 1 178 ? -14.234 3.322 4.68 1 98.94 178 ALA B O 1
ATOM 4464 N N . TYR B 1 179 ? -13.359 5.352 4.262 1 98.88 179 TYR B N 1
ATOM 4465 C CA . TYR B 1 179 ? -14.633 6.043 4.102 1 98.88 179 TYR B CA 1
ATOM 4466 C C . TYR B 1 179 ? -15.461 5.41 2.99 1 98.88 179 TYR B C 1
ATOM 4468 O O . TYR B 1 179 ? -16.641 5.129 3.176 1 98.88 179 TYR B O 1
ATOM 4476 N N . GLU B 1 180 ? -14.883 5.164 1.851 1 98.25 180 GLU B N 1
ATOM 4477 C CA . GLU B 1 180 ? -15.586 4.621 0.693 1 98.25 180 GLU B CA 1
ATOM 4478 C C . GLU B 1 180 ? -16.109 3.217 0.975 1 98.25 180 GLU B C 1
ATOM 4480 O O . GLU B 1 180 ? -17.188 2.844 0.504 1 98.25 180 GLU B O 1
ATOM 4485 N N . ARG B 1 181 ? -15.312 2.424 1.697 1 98.44 181 ARG B N 1
ATOM 4486 C CA . ARG B 1 181 ? -15.734 1.06 1.99 1 98.44 181 ARG B CA 1
ATOM 4487 C C . ARG B 1 181 ? -16.969 1.05 2.875 1 98.44 181 ARG B C 1
ATOM 4489 O O . ARG B 1 181 ? -17.875 0.219 2.691 1 98.44 181 ARG B O 1
ATOM 4496 N N . ILE B 1 182 ? -17.031 1.929 3.838 1 98.75 182 ILE B N 1
ATOM 4497 C CA . ILE B 1 182 ? -18.203 2.025 4.703 1 98.75 182 ILE B CA 1
ATOM 4498 C C . ILE B 1 182 ? -19.375 2.621 3.92 1 98.75 182 ILE B C 1
ATOM 4500 O O . ILE B 1 182 ? -20.5 2.117 3.992 1 98.75 182 ILE B O 1
ATOM 4504 N N . LYS B 1 183 ? -19.109 3.709 3.193 1 98.12 183 LYS B N 1
ATOM 4505 C CA . LYS B 1 183 ? -20.141 4.41 2.432 1 98.12 183 LYS B CA 1
ATOM 4506 C C . LYS B 1 183 ? -20.859 3.465 1.476 1 98.12 183 LYS B C 1
ATOM 4508 O O . LYS B 1 183 ? -22.062 3.557 1.301 1 98.12 183 LYS B O 1
ATOM 4513 N N . SER B 1 184 ? -20.125 2.523 0.88 1 95.62 184 SER B N 1
ATOM 4514 C CA . SER B 1 184 ? -20.672 1.594 -0.099 1 95.62 184 SER B CA 1
ATOM 4515 C C . SER B 1 184 ? -21.375 0.419 0.583 1 95.62 184 SER B C 1
ATOM 4517 O O . SER B 1 184 ? -21.953 -0.431 -0.084 1 95.62 184 SER B O 1
ATOM 4519 N N . GLY B 1 185 ? -21.25 0.298 1.912 1 96.94 185 GLY B N 1
ATOM 4520 C CA . GLY B 1 185 ? -21.922 -0.75 2.662 1 96.94 185 GLY B CA 1
ATOM 4521 C C . GLY B 1 185 ? -21.094 -2.014 2.799 1 96.94 185 GLY B C 1
ATOM 4522 O O . GLY B 1 185 ? -21.578 -3.031 3.291 1 96.94 185 GLY B O 1
ATOM 4523 N N . GLN B 1 186 ? -19.844 -1.975 2.455 1 97.38 186 GLN B N 1
ATOM 4524 C CA . GLN B 1 186 ? -18.984 -3.162 2.469 1 97.38 186 GLN B CA 1
ATOM 4525 C C . GLN B 1 186 ? -18.375 -3.381 3.848 1 97.38 186 GLN B C 1
ATOM 4527 O O . GLN B 1 186 ? -17.828 -4.449 4.125 1 97.38 186 GLN B O 1
ATOM 4532 N N . ALA B 1 187 ? -18.438 -2.379 4.703 1 98.62 187 ALA B N 1
ATOM 4533 C CA . ALA B 1 187 ? -18 -2.471 6.09 1 98.62 187 ALA B 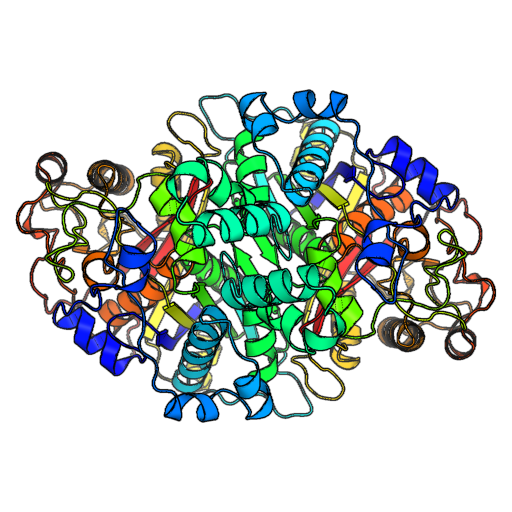CA 1
ATOM 4534 C C . ALA B 1 187 ? -18.859 -1.604 7 1 98.62 187 ALA B C 1
ATOM 4536 O O . ALA B 1 187 ? -19.484 -0.646 6.547 1 98.62 187 ALA B O 1
ATOM 4537 N N . ILE B 1 188 ? -18.906 -1.951 8.258 1 98.81 188 ILE B N 1
ATOM 4538 C CA . ILE B 1 188 ? -19.594 -1.125 9.242 1 98.81 188 ILE B CA 1
ATOM 4539 C C . ILE B 1 188 ? -18.594 -0.177 9.906 1 98.81 188 ILE B C 1
ATOM 4541 O O . ILE B 1 188 ? -18.922 0.985 10.164 1 98.81 188 ILE B O 1
ATOM 4545 N N . ARG B 1 189 ? -17.391 -0.643 10.227 1 98.88 189 ARG B N 1
ATOM 4546 C CA . ARG B 1 189 ? -16.328 0.12 10.859 1 98.88 189 ARG B CA 1
ATOM 4547 C C . ARG B 1 189 ? -14.984 -0.136 10.172 1 98.88 189 ARG B C 1
ATOM 4549 O O . ARG B 1 189 ? -14.711 -1.259 9.742 1 98.88 189 ARG B O 1
ATOM 4556 N N . MET B 1 190 ? -14.18 0.85 10.07 1 98.94 190 MET B N 1
ATOM 4557 C CA . MET B 1 190 ? -12.812 0.731 9.578 1 98.94 190 MET B CA 1
ATOM 4558 C C . MET B 1 190 ? -11.844 1.488 10.477 1 98.94 190 MET B C 1
ATOM 4560 O O . MET B 1 190 ? -12.094 2.639 10.836 1 98.94 190 MET B O 1
ATOM 4564 N N . LEU B 1 191 ? -10.797 0.837 10.891 1 99 191 LEU B N 1
ATOM 4565 C CA . LEU B 1 191 ? -9.641 1.526 11.461 1 99 191 LEU B CA 1
ATOM 4566 C C . LEU B 1 191 ? -8.742 2.074 10.359 1 99 191 LEU B C 1
ATOM 4568 O O . LEU B 1 191 ? -8.188 1.309 9.562 1 99 191 LEU B O 1
ATOM 4572 N N . ALA B 1 192 ? -8.664 3.377 10.234 1 98.94 192 ALA B N 1
ATOM 4573 C CA . ALA B 1 192 ? -7.887 4.02 9.18 1 98.94 192 ALA B CA 1
ATOM 4574 C C . ALA B 1 192 ? -6.734 4.828 9.766 1 98.94 192 ALA B C 1
ATOM 4576 O O . ALA B 1 192 ? -6.883 5.469 10.812 1 98.94 192 ALA B O 1
ATOM 4577 N N . GLY B 1 193 ? -5.605 4.805 9.156 1 98.94 193 GLY B N 1
ATOM 4578 C CA . GLY B 1 193 ? -4.449 5.57 9.602 1 98.94 193 GLY B CA 1
ATOM 4579 C C . GLY B 1 193 ? -3.199 5.289 8.789 1 98.94 193 GLY B C 1
ATOM 4580 O O . GLY B 1 193 ? -3.271 4.68 7.719 1 98.94 193 GLY B O 1
ATOM 4581 N N . SER B 1 194 ? -2.078 5.773 9.211 1 98.94 194 SER B N 1
ATOM 4582 C CA . SER B 1 194 ? -0.771 5.52 8.609 1 98.94 194 SER B CA 1
ATOM 4583 C C . SER B 1 194 ? 0.352 5.758 9.617 1 98.94 194 SER B C 1
ATOM 4585 O O . SER B 1 194 ? 0.125 6.328 10.688 1 98.94 194 SER B O 1
ATOM 4587 N N . THR B 1 195 ? 1.521 5.289 9.289 1 98.94 195 THR B N 1
ATOM 4588 C CA . THR B 1 195 ? 2.68 5.375 10.172 1 98.94 195 THR B CA 1
ATOM 4589 C C . THR B 1 195 ? 3.957 5.594 9.359 1 98.94 195 THR B C 1
ATOM 4591 O O . THR B 1 195 ? 3.984 5.352 8.156 1 98.94 195 THR B O 1
ATOM 4594 N N . SER B 1 196 ? 4.941 6.098 10.031 1 98.75 196 SER B N 1
ATOM 4595 C CA . SER B 1 196 ? 6.285 6.246 9.484 1 98.75 196 SER B CA 1
ATOM 4596 C C . SER B 1 196 ? 7.348 5.977 10.547 1 98.75 196 SER B C 1
ATOM 4598 O O . SER B 1 196 ? 7.195 6.379 11.695 1 98.75 196 SER B O 1
ATOM 4600 N N . ASP B 1 197 ? 8.406 5.324 10.148 1 98.19 197 ASP B N 1
ATOM 4601 C CA . ASP B 1 197 ? 9.555 5.078 11.016 1 98.19 197 ASP B CA 1
ATOM 4602 C C . ASP B 1 197 ? 10.312 6.375 11.312 1 98.19 197 ASP B C 1
ATOM 4604 O O . ASP B 1 197 ? 10.148 7.367 10.594 1 98.19 197 ASP B O 1
ATOM 4608 N N . SER B 1 198 ? 11.094 6.285 12.414 1 97.5 198 SER B N 1
ATOM 4609 C CA . SER B 1 198 ? 12.016 7.367 12.766 1 97.5 198 SER B CA 1
ATOM 4610 C C . SER B 1 198 ? 13.461 6.988 12.461 1 97.5 198 SER B C 1
ATOM 4612 O O . SER B 1 198 ? 13.805 5.805 12.438 1 97.5 198 SER B O 1
ATOM 4614 N N . GLY B 1 199 ? 14.273 8.023 12.195 1 97.44 199 GLY B N 1
ATOM 4615 C CA . GLY B 1 199 ? 15.711 7.824 12.258 1 97.44 199 GLY B CA 1
ATOM 4616 C C . GLY B 1 199 ? 16.406 8.148 10.945 1 97.44 199 GLY B C 1
ATOM 4617 O O . GLY B 1 199 ? 15.766 8.453 9.945 1 97.44 199 GLY B O 1
ATOM 4618 N N . PRO B 1 200 ? 17.672 8.086 10.992 1 97.94 200 PRO B N 1
ATOM 4619 C CA . PRO B 1 200 ? 18.484 8.547 9.867 1 97.94 200 PRO B CA 1
ATOM 4620 C C . PRO B 1 200 ? 18.281 7.719 8.602 1 97.94 200 PRO B C 1
ATOM 4622 O O . PRO B 1 200 ? 18.281 8.258 7.492 1 97.94 200 PRO B O 1
ATOM 4625 N N . TYR B 1 201 ? 18 6.449 8.734 1 97.25 201 TYR B N 1
ATOM 4626 C CA . TYR B 1 201 ? 17.938 5.566 7.574 1 97.25 201 TYR B CA 1
ATOM 4627 C C . TYR B 1 201 ? 16.641 5.773 6.793 1 97.25 201 TYR B C 1
ATOM 4629 O O . TYR B 1 201 ? 16.547 5.398 5.621 1 97.25 201 TYR B O 1
ATOM 4637 N N . ILE B 1 202 ? 15.672 6.355 7.488 1 96.5 202 ILE B N 1
ATOM 4638 C CA . ILE B 1 202 ? 14.438 6.723 6.801 1 96.5 202 ILE B CA 1
ATOM 4639 C C . ILE B 1 202 ? 14.602 8.094 6.148 1 96.5 202 ILE B C 1
ATOM 4641 O O . ILE B 1 202 ? 13.961 8.383 5.133 1 96.5 202 ILE B O 1
ATOM 4645 N N . TRP B 1 203 ? 15.422 8.977 6.762 1 97.88 203 TRP B N 1
ATOM 4646 C CA . TRP B 1 203 ? 15.406 10.391 6.406 1 97.88 203 TRP B CA 1
ATOM 4647 C C . TRP B 1 203 ? 16.562 10.734 5.488 1 97.88 203 TRP B C 1
ATOM 4649 O O . TRP B 1 203 ? 16.578 11.797 4.852 1 97.88 203 TRP B O 1
ATOM 4659 N N . ALA B 1 204 ? 17.547 9.852 5.258 1 97.88 204 ALA B N 1
ATOM 4660 C CA . ALA B 1 204 ? 18.812 10.156 4.57 1 97.88 204 ALA B CA 1
ATOM 4661 C C . ALA B 1 204 ? 18.547 10.555 3.119 1 97.88 204 ALA B C 1
ATOM 4663 O O . ALA B 1 204 ? 19.203 11.461 2.592 1 97.88 204 ALA B O 1
ATOM 4664 N N . GLY B 1 205 ? 17.641 9.812 2.475 1 96.56 205 GLY B N 1
ATOM 4665 C CA . GLY B 1 205 ? 17.359 10.125 1.085 1 96.56 205 GLY B CA 1
ATOM 4666 C C . GLY B 1 205 ? 16.844 11.539 0.891 1 96.56 205 GLY B C 1
ATOM 4667 O O . GLY B 1 205 ? 17.172 12.195 -0.102 1 96.56 205 GLY B O 1
ATOM 4668 N N . PHE B 1 206 ? 16.094 12.047 1.831 1 96.88 206 PHE B N 1
ATOM 4669 C CA . PHE B 1 206 ? 15.547 13.391 1.743 1 96.88 206 PHE B CA 1
ATOM 4670 C C . PHE B 1 206 ? 16.625 14.438 1.97 1 96.88 206 PHE B C 1
ATOM 4672 O O . PHE B 1 206 ? 16.625 15.5 1.341 1 96.88 206 PHE B O 1
ATOM 4679 N N . ASP B 1 207 ? 17.453 14.117 2.91 1 96.81 207 ASP B N 1
ATOM 4680 C CA . ASP B 1 207 ? 18.594 15.016 3.121 1 96.81 207 ASP B CA 1
ATOM 4681 C C . ASP B 1 207 ? 19.469 15.094 1.875 1 96.81 207 ASP B C 1
ATOM 4683 O O . ASP B 1 207 ? 19.906 16.172 1.489 1 96.81 207 ASP B O 1
ATOM 4687 N N . ALA B 1 208 ? 19.734 13.945 1.276 1 95.56 208 ALA B N 1
ATOM 4688 C CA . ALA B 1 208 ? 20.562 13.875 0.071 1 95.56 208 ALA B CA 1
ATOM 4689 C C . ALA B 1 208 ? 19.922 14.664 -1.072 1 95.56 208 ALA B C 1
ATOM 4691 O O . ALA B 1 208 ? 20.641 15.242 -1.901 1 95.56 208 ALA B O 1
ATOM 4692 N N . MET B 1 209 ? 18.641 14.742 -1.102 1 94.19 209 MET B N 1
ATOM 4693 C CA . MET B 1 209 ? 17.906 15.477 -2.125 1 94.19 209 MET B CA 1
ATOM 4694 C C . MET B 1 209 ? 17.891 16.969 -1.825 1 94.19 209 MET B C 1
ATOM 4696 O O . MET B 1 209 ? 17.453 17.766 -2.646 1 94.19 209 MET B O 1
ATOM 4700 N N . LYS B 1 210 ? 18.328 17.375 -0.637 1 93.94 210 LYS B N 1
ATOM 4701 C CA . LYS B 1 210 ? 18.469 18.766 -0.208 1 93.94 210 LYS B CA 1
ATOM 4702 C C . LYS B 1 210 ? 17.094 19.422 -0.047 1 93.94 210 LYS B C 1
ATOM 4704 O O . LYS B 1 210 ? 16.906 20.594 -0.412 1 93.94 210 LYS B O 1
ATOM 4709 N N . VAL B 1 211 ? 16.172 18.562 0.473 1 94.06 211 VAL B N 1
ATOM 4710 C CA . VAL B 1 211 ? 14.828 19.109 0.656 1 94.06 211 VAL B CA 1
ATOM 4711 C C . VAL B 1 211 ? 14.578 19.391 2.137 1 94.06 211 VAL B C 1
ATOM 4713 O O . VAL B 1 211 ? 13.555 19.969 2.504 1 94.06 211 VAL B O 1
ATOM 4716 N N . CYS B 1 212 ? 15.492 19.031 3.002 1 96.81 212 CYS B N 1
ATOM 4717 C CA . CYS B 1 212 ? 15.375 19.281 4.434 1 96.81 212 CYS B CA 1
ATOM 4718 C C . CYS B 1 212 ? 16.016 20.609 4.809 1 96.81 212 CYS B C 1
ATOM 4720 O O . CYS B 1 212 ? 16.922 21.078 4.121 1 96.81 212 CYS B O 1
ATOM 4722 N N . THR B 1 213 ? 15.531 21.188 5.883 1 97 213 THR B N 1
ATOM 4723 C CA . THR B 1 213 ? 16.094 22.453 6.34 1 97 213 THR B CA 1
ATOM 4724 C C . THR B 1 213 ? 17.5 22.25 6.891 1 97 213 THR B C 1
ATOM 4726 O O . THR B 1 213 ? 17.797 21.219 7.492 1 97 213 THR B O 1
ATOM 4729 N N . TYR B 1 214 ? 18.391 23.156 6.617 1 94.25 214 TYR B N 1
ATOM 4730 C CA . TYR B 1 214 ? 19.734 23.125 7.18 1 94.25 214 TYR B CA 1
ATOM 4731 C C . TYR B 1 214 ? 20.062 24.453 7.855 1 94.25 214 TYR B C 1
ATOM 4733 O O . TYR B 1 214 ? 21.094 24.562 8.523 1 94.25 214 TYR B O 1
ATOM 4741 N N . LYS B 1 215 ? 19.188 25.375 7.777 1 95.5 215 LYS B N 1
ATOM 4742 C CA . LYS B 1 215 ? 19.484 26.734 8.234 1 95.5 215 LYS B CA 1
ATOM 4743 C C . LYS B 1 215 ? 19.094 26.922 9.695 1 95.5 215 LYS B C 1
ATOM 4745 O O . LYS B 1 215 ? 19.5 27.906 10.328 1 95.5 215 LYS B O 1
ATOM 4750 N N . HIS B 1 216 ? 18.438 26 10.242 1 96 216 HIS B N 1
ATOM 4751 C CA . HIS B 1 216 ? 17.859 26.219 11.562 1 96 216 HIS B CA 1
ATOM 4752 C C . HIS B 1 216 ? 18.297 25.125 12.539 1 96 216 HIS B C 1
ATOM 4754 O O . HIS B 1 216 ? 17.547 24.781 13.461 1 96 216 HIS B O 1
ATOM 4760 N N . ASN B 1 217 ? 19.391 24.516 12.297 1 97.62 217 ASN B N 1
ATOM 4761 C CA . ASN B 1 217 ? 19.891 23.422 13.117 1 97.62 217 ASN B CA 1
ATOM 4762 C C . ASN B 1 217 ? 20.109 23.859 14.57 1 97.62 217 ASN B C 1
ATOM 4764 O O . ASN B 1 217 ? 19.984 23.047 15.484 1 97.62 217 ASN B O 1
ATOM 4768 N N . GLU B 1 218 ? 20.281 25.156 14.859 1 97.44 218 GLU B N 1
ATOM 4769 C CA . GLU B 1 218 ? 20.609 25.656 16.188 1 97.44 218 GLU B CA 1
ATOM 4770 C C . GLU B 1 218 ? 19.359 26.047 16.969 1 97.44 218 GLU B C 1
ATOM 4772 O O . GLU B 1 218 ? 19.422 26.328 18.156 1 97.44 218 GLU B O 1
ATOM 4777 N N . THR B 1 219 ? 18.25 26.094 16.344 1 97.75 219 THR B N 1
ATOM 4778 C CA . THR B 1 219 ? 16.969 26.438 16.953 1 97.75 219 THR B CA 1
ATOM 4779 C C . THR B 1 219 ? 15.891 25.422 16.578 1 97.75 219 THR B C 1
ATOM 4781 O O . THR B 1 219 ? 14.938 25.766 15.875 1 97.75 219 THR B O 1
ATOM 4784 N N . PRO B 1 220 ? 16 24.219 17.094 1 98.06 220 PRO B N 1
ATOM 4785 C CA . PRO B 1 220 ? 15.148 23.109 16.656 1 98.06 220 PRO B CA 1
ATOM 4786 C C . PRO B 1 220 ? 13.664 23.453 16.703 1 98.06 220 PRO B C 1
ATOM 4788 O O . PRO B 1 220 ? 12.93 23.203 15.742 1 98.06 220 PRO B O 1
ATOM 4791 N N . GLU B 1 221 ? 13.156 24.078 17.75 1 97.62 221 GLU B N 1
ATOM 4792 C CA . GLU B 1 221 ? 11.734 24.359 17.922 1 97.62 221 GLU B CA 1
ATOM 4793 C C . GLU B 1 221 ? 11.25 25.406 16.906 1 97.62 221 GLU B C 1
ATOM 4795 O O . GLU B 1 221 ? 10.047 25.547 16.688 1 97.62 221 GLU B O 1
ATOM 4800 N N . LYS B 1 222 ? 12.164 26.109 16.234 1 97.75 222 LYS B N 1
ATOM 4801 C CA . LYS B 1 222 ? 11.836 27.141 15.25 1 97.75 222 LYS B CA 1
ATOM 4802 C C . LYS B 1 222 ? 12.188 26.703 13.836 1 97.75 222 LYS B C 1
ATOM 4804 O O . LYS B 1 222 ? 12.133 27.484 12.898 1 97.75 222 LYS B O 1
ATOM 4809 N N . ALA B 1 223 ? 12.516 25.422 13.703 1 98.25 223 ALA B N 1
ATOM 4810 C CA . ALA B 1 223 ? 13.141 24.969 12.461 1 98.25 223 ALA B CA 1
ATOM 4811 C C . ALA B 1 223 ? 12.094 24.797 11.359 1 98.25 223 ALA B C 1
ATOM 4813 O O . ALA B 1 223 ? 12.359 25.109 10.195 1 98.25 223 ALA B O 1
ATOM 4814 N N . SER B 1 224 ? 10.984 24.203 11.664 1 98.44 224 SER B N 1
ATOM 4815 C CA . SER B 1 224 ? 9.922 24.031 10.68 1 98.44 224 SER B CA 1
ATOM 4816 C C . SER B 1 224 ? 9.055 25.281 10.586 1 98.44 224 SER B C 1
ATOM 4818 O O . SER B 1 224 ? 8.414 25.688 11.562 1 98.44 224 SER B O 1
ATOM 4820 N N . ARG B 1 225 ? 8.984 25.875 9.398 1 98.19 225 ARG B N 1
ATOM 4821 C CA . ARG B 1 225 ? 8.406 27.203 9.289 1 98.19 225 ARG B CA 1
ATOM 4822 C C . ARG B 1 225 ? 7.434 27.281 8.109 1 98.19 225 ARG B C 1
ATOM 4824 O O . ARG B 1 225 ? 7.637 28.078 7.188 1 98.19 225 ARG B O 1
ATOM 4831 N N . PRO B 1 226 ? 6.34 26.531 8.156 1 98.5 226 PRO B N 1
ATOM 4832 C CA . PRO B 1 226 ? 5.375 26.625 7.055 1 98.5 226 PRO B CA 1
ATOM 4833 C C . PRO B 1 226 ? 4.902 28.047 6.793 1 98.5 226 PRO B C 1
ATOM 4835 O O . PRO B 1 226 ? 4.613 28.797 7.738 1 98.5 226 PRO B O 1
ATOM 4838 N N . MET B 1 227 ? 4.852 28.469 5.465 1 98.5 227 MET B N 1
ATOM 4839 C CA . MET B 1 227 ? 4.312 29.719 4.926 1 98.5 227 MET B CA 1
ATOM 4840 C C . MET B 1 227 ? 5.234 30.891 5.242 1 98.5 227 MET B C 1
ATOM 4842 O O . MET B 1 227 ? 4.984 32 4.809 1 98.5 227 MET B O 1
ATOM 4846 N N . SER B 1 228 ? 6.316 30.656 5.922 1 97.81 228 SER B N 1
ATOM 4847 C CA . SER B 1 228 ? 7.27 31.703 6.285 1 97.81 228 SER B CA 1
ATOM 4848 C C . SER B 1 228 ? 8.172 32.062 5.109 1 97.81 228 SER B C 1
ATOM 4850 O O . SER B 1 228 ? 8.531 31.188 4.312 1 97.81 228 SER B O 1
ATOM 4852 N N . ALA B 1 229 ? 8.594 33.281 5.078 1 97.44 229 ALA B N 1
ATOM 4853 C CA . ALA B 1 229 ? 9.555 33.719 4.074 1 97.44 229 ALA B CA 1
ATOM 4854 C C . ALA B 1 229 ? 10.922 33.062 4.293 1 97.44 229 ALA B C 1
ATOM 4856 O O . ALA B 1 229 ? 11.68 32.875 3.344 1 97.44 229 ALA B O 1
ATOM 4857 N N . SER B 1 230 ? 11.211 32.719 5.492 1 96.56 230 SER B N 1
ATOM 4858 C CA . SER B 1 230 ? 12.508 32.156 5.844 1 96.56 230 SER B CA 1
ATOM 4859 C C . SER B 1 230 ? 12.461 30.625 5.895 1 96.56 230 SER B C 1
ATOM 4861 O O . SER B 1 230 ? 13.383 29.984 6.406 1 96.56 230 SER B O 1
ATOM 4863 N N . ALA B 1 231 ? 11.32 30.062 5.41 1 96.69 231 ALA B N 1
ATOM 4864 C CA . ALA B 1 231 ? 11.281 28.609 5.273 1 96.69 231 ALA B CA 1
ATOM 4865 C C . ALA B 1 231 ? 12.453 28.109 4.434 1 96.69 231 ALA B C 1
ATOM 4867 O O . ALA B 1 231 ? 12.828 28.734 3.443 1 96.69 231 ALA B O 1
ATOM 4868 N N . SER B 1 232 ? 13.07 27.016 4.801 1 95.69 232 SER B N 1
ATOM 4869 C CA . SER B 1 232 ? 14.242 26.547 4.074 1 95.69 232 SER B CA 1
ATOM 4870 C C . SER B 1 232 ? 14.188 25.047 3.852 1 95.69 232 SER B C 1
ATOM 4872 O O . SER B 1 232 ? 15.219 24.391 3.699 1 95.69 232 SER B O 1
ATOM 4874 N N . GLY B 1 233 ? 13.008 24.391 3.93 1 96.75 233 GLY B N 1
ATOM 4875 C CA . GLY B 1 233 ? 12.836 22.953 3.773 1 96.75 233 GLY B CA 1
ATOM 4876 C C . GLY B 1 233 ? 12.125 22.312 4.949 1 96.75 233 GLY B C 1
ATOM 4877 O O . GLY B 1 233 ? 11.984 22.922 6.008 1 96.75 233 GLY B O 1
ATOM 4878 N N . PHE B 1 234 ? 11.719 21.062 4.664 1 96.31 234 PHE B N 1
ATOM 4879 C CA . PHE B 1 234 ? 10.953 20.453 5.754 1 96.31 234 PHE B CA 1
ATOM 4880 C C . PHE B 1 234 ? 11.883 19.844 6.797 1 96.31 234 PHE B C 1
ATOM 4882 O O . PHE B 1 234 ? 13.055 19.594 6.516 1 96.31 234 PHE B O 1
ATOM 4889 N N . VAL B 1 235 ? 11.453 19.844 8.047 1 98.62 235 VAL B N 1
ATOM 4890 C CA . VAL B 1 235 ? 12.055 19.078 9.133 1 98.62 235 VAL B CA 1
ATOM 4891 C C . VAL B 1 235 ? 11.5 17.656 9.133 1 98.62 235 VAL B C 1
ATOM 4893 O O . VAL B 1 235 ? 10.281 17.469 9.18 1 98.62 235 VAL B O 1
ATOM 4896 N N . PRO B 1 236 ? 12.383 16.641 9.055 1 98.44 236 PRO B N 1
ATOM 4897 C CA . PRO B 1 236 ? 11.836 15.281 9.062 1 98.44 236 PRO B CA 1
ATOM 4898 C C . PRO B 1 236 ? 11.109 14.945 10.367 1 98.44 236 PRO B C 1
ATOM 4900 O O . PRO B 1 236 ? 11.547 15.359 11.445 1 98.44 236 PRO B O 1
ATOM 4903 N N . GLY B 1 237 ? 10.047 14.258 10.258 1 98.69 237 GLY B N 1
ATOM 4904 C CA . GLY B 1 237 ? 9.266 13.781 11.391 1 98.69 237 GLY B CA 1
ATOM 4905 C C . GLY B 1 237 ? 8.797 12.344 11.234 1 98.69 237 GLY B C 1
ATOM 4906 O O . GLY B 1 237 ? 9.016 11.727 10.188 1 98.69 237 GLY B O 1
ATOM 4907 N N . SER B 1 238 ? 8.242 11.766 12.281 1 98.75 238 SER B N 1
ATOM 4908 C CA . SER B 1 238 ? 7.73 10.398 12.305 1 98.75 238 SER B CA 1
ATOM 4909 C C . SER B 1 238 ? 6.551 10.273 13.266 1 98.75 238 SER B C 1
ATOM 4911 O O . SER B 1 238 ? 6.277 11.188 14.047 1 98.75 238 SER B O 1
ATOM 4913 N N . GLY B 1 239 ? 5.902 9.156 13.172 1 98.88 239 GLY B N 1
ATOM 4914 C CA . GLY B 1 239 ? 4.773 8.914 14.055 1 98.88 239 GLY B CA 1
ATOM 4915 C C . GLY B 1 239 ? 3.66 8.125 13.391 1 98.88 239 GLY B C 1
ATOM 4916 O O . GLY B 1 239 ? 3.912 7.309 12.5 1 98.88 239 GLY B O 1
ATOM 4917 N N . ALA B 1 240 ? 2.492 8.352 13.953 1 98.94 240 ALA B N 1
ATOM 4918 C CA . ALA B 1 240 ? 1.302 7.691 13.422 1 98.94 240 ALA B CA 1
ATOM 4919 C C . ALA B 1 240 ? 0.032 8.414 13.867 1 98.94 240 ALA B C 1
ATOM 4921 O O . ALA B 1 240 ? -0.025 8.961 14.969 1 98.94 240 ALA B O 1
ATOM 4922 N N . GLY B 1 241 ? -0.911 8.523 12.992 1 98.94 241 GLY B N 1
ATOM 4923 C CA . GLY B 1 241 ? -2.285 8.891 13.297 1 98.94 241 GLY B CA 1
ATOM 4924 C C . GLY B 1 241 ? -3.285 7.809 12.945 1 98.94 241 GLY B C 1
ATOM 4925 O O . GLY B 1 241 ? -3.061 7.031 12.016 1 98.94 241 GLY B O 1
ATOM 4926 N N . ALA B 1 242 ? -4.348 7.719 13.727 1 98.94 242 ALA B N 1
ATOM 4927 C CA . ALA B 1 242 ? -5.367 6.699 13.5 1 98.94 242 ALA B CA 1
ATOM 4928 C C . ALA B 1 242 ? -6.754 7.219 13.867 1 98.94 242 ALA B C 1
ATOM 4930 O O . ALA B 1 242 ? -6.895 8.031 14.781 1 98.94 242 ALA B O 1
ATOM 4931 N N . MET B 1 243 ? -7.734 6.754 13.172 1 98.94 243 MET B N 1
ATOM 4932 C CA . MET B 1 243 ? -9.125 7.039 13.508 1 98.94 243 MET B CA 1
ATOM 4933 C C . MET B 1 243 ? -10.016 5.836 13.219 1 98.94 243 MET B C 1
ATOM 4935 O O . MET B 1 243 ? -9.742 5.066 12.289 1 98.94 243 MET B O 1
ATOM 4939 N N . VAL B 1 244 ? -11.023 5.633 14.023 1 99 244 VAL B N 1
ATOM 4940 C CA . VAL B 1 244 ? -12.078 4.664 13.742 1 99 244 VAL B CA 1
ATOM 4941 C C . VAL B 1 244 ? -13.219 5.352 12.992 1 99 244 VAL B C 1
ATOM 4943 O O . VAL B 1 244 ? -13.852 6.273 13.523 1 99 244 VAL B O 1
ATOM 4946 N N . LEU B 1 245 ? -13.406 5.004 11.758 1 98.94 245 LEU B N 1
ATOM 4947 C CA . LEU B 1 245 ? -14.578 5.398 10.984 1 98.94 245 LEU B CA 1
ATOM 4948 C C . LEU B 1 245 ? -15.719 4.398 11.172 1 98.94 245 LEU B C 1
ATOM 4950 O O . LEU B 1 245 ? -15.477 3.189 11.234 1 98.94 245 LEU B O 1
ATOM 4954 N N . GLU B 1 246 ? -16.891 4.875 11.219 1 98.81 246 GLU B N 1
ATOM 4955 C CA . GLU B 1 246 ? -18.062 4.051 11.508 1 98.81 246 GLU B CA 1
ATOM 4956 C C . GLU B 1 246 ? -19.312 4.613 10.836 1 98.81 246 GLU B C 1
ATOM 4958 O O . GLU B 1 246 ? -19.438 5.832 10.688 1 98.81 246 GLU B O 1
ATOM 4963 N N . SER B 1 247 ? -20.172 3.684 10.312 1 98.81 247 SER B N 1
ATOM 4964 C CA . SER B 1 247 ? -21.469 4.184 9.836 1 98.81 247 SER B CA 1
ATOM 4965 C C . SER B 1 247 ? -22.203 4.93 10.938 1 98.81 247 SER B C 1
ATOM 4967 O O . SER B 1 247 ? -22.172 4.531 12.109 1 98.81 247 SER B O 1
ATOM 4969 N N . LEU B 1 248 ? -22.875 5.98 10.547 1 98.56 248 LEU B N 1
ATOM 4970 C CA . LEU B 1 248 ? -23.625 6.75 11.531 1 98.56 248 LEU B CA 1
ATOM 4971 C C . LEU B 1 248 ? -24.625 5.867 12.266 1 98.56 248 LEU B C 1
ATOM 4973 O O . LEU B 1 248 ? -24.781 5.98 13.484 1 98.56 248 LEU B O 1
ATOM 4977 N N . ASP B 1 249 ? -25.328 4.957 11.539 1 98.31 249 ASP B N 1
ATOM 4978 C CA . ASP B 1 249 ? -26.312 4.07 12.141 1 98.31 249 ASP B CA 1
ATOM 4979 C C . ASP B 1 249 ? -25.688 3.221 13.242 1 98.31 249 ASP B C 1
ATOM 4981 O O . ASP B 1 249 ? -26.25 3.08 14.328 1 98.31 249 ASP B O 1
ATOM 4985 N N . SER B 1 250 ? -24.547 2.67 12.953 1 98.38 250 SER B N 1
ATOM 4986 C CA . SER B 1 250 ? -23.859 1.854 13.945 1 98.38 250 SER B CA 1
ATOM 4987 C C . SER B 1 250 ? -23.438 2.684 15.156 1 98.38 250 SER B C 1
ATOM 4989 O O . SER B 1 250 ? -23.609 2.25 16.297 1 98.38 250 SER B O 1
ATOM 4991 N N . ALA B 1 251 ? -22.859 3.848 14.93 1 98.5 251 ALA B N 1
ATOM 4992 C CA . ALA B 1 251 ? -22.406 4.723 16 1 98.5 251 ALA B CA 1
ATOM 4993 C C . ALA B 1 251 ? -23.578 5.102 16.922 1 98.5 251 ALA B C 1
ATOM 4995 O O . ALA B 1 251 ? -23.438 5.098 18.141 1 98.5 251 ALA B O 1
ATOM 4996 N N . LEU B 1 252 ? -24.703 5.473 16.328 1 98 252 LEU B N 1
ATOM 4997 C CA . LEU B 1 252 ? -25.875 5.867 17.094 1 98 252 LEU B CA 1
ATOM 4998 C C . LEU B 1 252 ? -26.422 4.688 17.906 1 98 252 LEU B C 1
ATOM 5000 O O . LEU B 1 252 ? -26.844 4.855 19.047 1 98 252 LEU B O 1
ATOM 5004 N N . SER B 1 253 ? -26.453 3.516 17.281 1 98.06 253 SER B N 1
ATOM 5005 C CA . SER B 1 253 ? -26.938 2.318 17.953 1 98.06 253 SER B CA 1
ATOM 5006 C C . SER B 1 253 ? -26.094 2.006 19.188 1 98.06 253 SER B C 1
ATOM 5008 O O . SER B 1 253 ? -26.609 1.502 20.188 1 98.06 253 SER B O 1
ATOM 5010 N N . ARG B 1 254 ? -24.812 2.307 19.156 1 97.25 254 ARG B N 1
ATOM 5011 C CA . ARG B 1 254 ? -23.891 2.033 20.25 1 97.25 254 ARG B CA 1
ATOM 5012 C C . ARG B 1 254 ? -23.906 3.166 21.281 1 97.25 254 ARG B C 1
ATOM 5014 O O . ARG B 1 254 ? -23.406 3.008 22.391 1 97.25 254 ARG B O 1
ATOM 5021 N N . GLY B 1 255 ? -24.406 4.297 20.906 1 97.25 255 GLY B N 1
ATOM 5022 C CA . GLY B 1 255 ? -24.469 5.441 21.812 1 97.25 255 GLY B CA 1
ATOM 5023 C C . GLY B 1 255 ? -23.109 6.004 22.172 1 97.25 255 GLY B C 1
ATOM 5024 O O . GLY B 1 255 ? -22.891 6.438 23.297 1 97.25 255 GLY B O 1
ATOM 5025 N N . VAL B 1 256 ? -22.203 5.996 21.234 1 97.06 256 VAL B N 1
ATOM 5026 C CA . VAL B 1 256 ? -20.844 6.43 21.516 1 97.06 256 VAL B CA 1
ATOM 5027 C C . VAL B 1 256 ? -20.656 7.883 21.078 1 97.06 256 VAL B C 1
ATOM 5029 O O . VAL B 1 256 ? -21.484 8.43 20.359 1 97.06 256 VAL B O 1
ATOM 5032 N N . LYS B 1 257 ? -19.578 8.43 21.594 1 97.06 257 LYS B N 1
ATOM 5033 C CA . LYS B 1 257 ? -19.203 9.781 21.172 1 97.06 257 LYS B CA 1
ATOM 5034 C C . LYS B 1 257 ? -18.844 9.82 19.688 1 97.06 257 LYS B C 1
ATOM 5036 O O . LYS B 1 257 ? -18.141 8.938 19.203 1 97.06 257 LYS B O 1
ATOM 5041 N N . ILE B 1 258 ? -19.375 10.836 18.984 1 98.69 258 ILE B N 1
ATOM 5042 C CA . ILE B 1 258 ? -19.031 11.102 17.594 1 98.69 258 ILE B CA 1
ATOM 5043 C C . ILE B 1 258 ? -18.203 12.383 17.5 1 98.69 258 ILE B C 1
ATOM 5045 O O . ILE B 1 258 ? -18.672 13.453 17.906 1 98.69 258 ILE B O 1
ATOM 5049 N N . TYR B 1 259 ? -16.969 12.305 16.969 1 98.81 259 TYR B N 1
ATOM 5050 C CA . TYR B 1 259 ? -16.062 13.438 16.906 1 98.81 259 TYR B CA 1
ATOM 5051 C C . TYR B 1 259 ? -16.422 14.359 15.742 1 98.81 259 TYR B C 1
ATOM 5053 O O . TYR B 1 259 ? -16.406 15.586 15.883 1 98.81 259 TYR B O 1
ATOM 5061 N N . ALA B 1 260 ? -16.641 13.82 14.602 1 98.88 260 ALA B N 1
ATOM 5062 C CA . ALA B 1 260 ? -16.906 14.539 13.359 1 98.88 260 ALA B CA 1
ATOM 5063 C C . ALA B 1 260 ? -17.516 13.617 12.305 1 98.88 260 ALA B C 1
ATOM 5065 O O . ALA B 1 260 ? -17.609 12.406 12.516 1 98.88 260 ALA B O 1
ATOM 5066 N N . GLU B 1 261 ? -18.047 14.203 11.305 1 98.81 261 GLU B N 1
ATOM 5067 C CA . GLU B 1 261 ? -18.547 13.477 10.141 1 98.81 261 GLU B CA 1
ATOM 5068 C C . GLU B 1 261 ? -17.641 13.672 8.93 1 98.81 261 GLU B C 1
ATOM 5070 O O . GLU B 1 261 ? -17.141 14.773 8.695 1 98.81 261 GLU B O 1
ATOM 5075 N N . ILE B 1 262 ? -17.312 12.602 8.242 1 98.88 262 ILE B N 1
ATOM 5076 C CA . ILE B 1 262 ? -16.625 12.703 6.961 1 98.88 262 ILE B CA 1
ATOM 5077 C C . ILE B 1 262 ? -17.641 12.891 5.84 1 98.88 262 ILE B C 1
ATOM 5079 O O . ILE B 1 262 ? -18.516 12.047 5.645 1 98.88 262 ILE B O 1
ATOM 5083 N N . LEU B 1 263 ? -17.516 13.945 5.078 1 98.56 263 LEU B N 1
ATOM 5084 C CA . LEU B 1 263 ? -18.469 14.258 4.031 1 98.56 263 LEU B CA 1
ATOM 5085 C C . LEU B 1 263 ? -18.078 13.617 2.709 1 98.56 263 LEU B C 1
ATOM 5087 O O . LEU B 1 263 ? -18.922 13.383 1.845 1 98.56 263 LEU B O 1
ATOM 5091 N N . GLY B 1 264 ? -16.781 13.352 2.59 1 98.06 264 GLY B N 1
ATOM 5092 C CA . GLY B 1 264 ? -16.219 12.781 1.37 1 98.06 264 GLY B CA 1
ATOM 5093 C C . GLY B 1 264 ? -14.844 13.328 1.034 1 98.06 264 GLY B C 1
ATOM 5094 O O . GLY B 1 264 ? -14.102 13.742 1.925 1 98.06 264 GLY B O 1
ATOM 5095 N N . GLY B 1 265 ? -14.484 13.211 -0.2 1 98.62 265 GLY B N 1
ATOM 5096 C CA . GLY B 1 265 ? -13.188 13.656 -0.686 1 98.62 265 GLY B CA 1
ATOM 5097 C C . GLY B 1 265 ? -12.906 13.234 -2.115 1 98.62 265 GLY B C 1
ATOM 5098 O O . GLY B 1 265 ? -13.836 12.922 -2.867 1 98.62 265 GLY B O 1
ATOM 5099 N N . HIS B 1 266 ? -11.609 13.359 -2.443 1 98.81 266 HIS B N 1
ATOM 5100 C CA . HIS B 1 266 ? -11.195 12.984 -3.793 1 98.81 266 HIS B CA 1
ATOM 5101 C C . HIS B 1 266 ? -9.719 12.625 -3.84 1 98.81 266 HIS B C 1
ATOM 5103 O O . HIS B 1 266 ? -8.938 13.094 -3.006 1 98.81 266 HIS B O 1
ATOM 5109 N N . LEU B 1 267 ? -9.391 11.695 -4.688 1 98.81 267 LEU B N 1
ATOM 5110 C CA . LEU B 1 267 ? -8.023 11.281 -4.988 1 98.81 267 LEU B CA 1
ATOM 5111 C C . LEU B 1 267 ? -7.703 11.484 -6.465 1 98.81 267 LEU B C 1
ATOM 5113 O O . LEU B 1 267 ? -8.508 11.133 -7.332 1 98.81 267 LEU B O 1
ATOM 5117 N N . ASN B 1 268 ? -6.539 12.07 -6.77 1 98.88 268 ASN B N 1
ATOM 5118 C CA . ASN B 1 268 ? -6.082 12.125 -8.156 1 98.88 268 ASN B CA 1
ATOM 5119 C C . ASN B 1 268 ? -4.566 12.281 -8.234 1 98.88 268 ASN B C 1
ATOM 5121 O O . ASN B 1 268 ? -3.857 12.055 -7.254 1 98.88 268 ASN B O 1
ATOM 5125 N N . SER B 1 269 ? -4.086 12.438 -9.445 1 98.88 269 SER B N 1
ATOM 5126 C CA . SER B 1 269 ? -2.664 12.625 -9.711 1 98.88 269 SER B CA 1
ATOM 5127 C C . SER B 1 269 ? -2.441 13.625 -10.844 1 98.88 269 SER B C 1
ATOM 5129 O O . SER B 1 269 ? -3.316 13.82 -11.688 1 98.88 269 SER B O 1
ATOM 5131 N N . GLY B 1 270 ? -1.298 14.25 -10.742 1 98.81 270 GLY B N 1
ATOM 5132 C CA . GLY B 1 270 ? -0.919 15.141 -11.836 1 98.81 270 GLY B CA 1
ATOM 5133 C C . GLY B 1 270 ? -0.241 14.422 -12.984 1 98.81 270 GLY B C 1
ATOM 5134 O O . GLY B 1 270 ? 0.057 15.031 -14.016 1 98.81 270 GLY B O 1
ATOM 5135 N N . GLY B 1 271 ? 0.04 13.086 -12.805 1 98.75 271 GLY B N 1
ATOM 5136 C CA . GLY B 1 271 ? 0.635 12.281 -13.852 1 98.75 271 GLY B CA 1
ATOM 5137 C C . GLY B 1 271 ? 2.045 12.711 -14.211 1 98.75 271 GLY B C 1
ATOM 5138 O O . GLY B 1 271 ? 2.609 12.242 -15.203 1 98.75 271 GLY B O 1
ATOM 5139 N N . GLN B 1 272 ? 2.551 13.68 -13.398 1 98.5 272 GLN B N 1
ATOM 5140 C CA . GLN B 1 272 ? 3.846 14.289 -13.68 1 98.5 272 GLN B CA 1
ATOM 5141 C C . GLN B 1 272 ? 3.861 14.93 -15.062 1 98.5 272 GLN B C 1
ATOM 5143 O O . GLN B 1 272 ? 4.82 14.766 -15.82 1 98.5 272 GLN B O 1
ATOM 5148 N N . ARG B 1 273 ? 2.748 15.492 -15.43 1 98.69 273 ARG B N 1
ATOM 5149 C CA . ARG B 1 273 ? 2.566 16.266 -16.656 1 98.69 273 ARG B CA 1
ATOM 5150 C C . ARG B 1 273 ? 2.592 17.766 -16.359 1 98.69 273 ARG B C 1
ATOM 5152 O O . ARG B 1 273 ? 2.482 18.172 -15.203 1 98.69 273 ARG B O 1
ATOM 5159 N N . GLY B 1 274 ? 2.684 18.562 -17.453 1 97.75 274 GLY B N 1
ATOM 5160 C CA . GLY B 1 274 ? 2.82 20 -17.25 1 97.75 274 GLY B CA 1
ATOM 5161 C C . GLY B 1 274 ? 4.02 20.359 -16.391 1 97.75 274 GLY B C 1
ATOM 5162 O O . GLY B 1 274 ? 5.145 19.953 -16.688 1 97.75 274 GLY B O 1
ATOM 5163 N N . THR B 1 275 ? 3.754 21.062 -15.281 1 96.88 275 THR B N 1
ATOM 5164 C CA . THR B 1 275 ? 4.855 21.453 -14.406 1 96.88 275 THR B CA 1
ATOM 5165 C C . THR B 1 275 ? 5.008 20.469 -13.258 1 96.88 275 THR B C 1
ATOM 5167 O O . THR B 1 275 ? 5.844 20.656 -12.375 1 96.88 275 THR B O 1
ATOM 5170 N N . GLY B 1 276 ? 4.156 19.453 -13.258 1 97.56 276 GLY B N 1
ATOM 5171 C CA . GLY B 1 276 ? 4.281 18.406 -12.258 1 97.56 276 GLY B CA 1
ATOM 5172 C C . GLY B 1 276 ? 5.465 17.484 -12.5 1 97.56 276 GLY B C 1
ATOM 5173 O O . GLY B 1 276 ? 5.844 17.234 -13.641 1 97.56 276 GLY B O 1
ATOM 5174 N N . THR B 1 277 ? 6.109 17 -11.461 1 97.12 277 THR B N 1
ATOM 5175 C CA . THR B 1 277 ? 7.211 16.031 -11.5 1 97.12 277 THR B CA 1
ATOM 5176 C C . THR B 1 277 ? 7.062 14.992 -10.391 1 97.12 277 THR B C 1
ATOM 5178 O O . THR B 1 277 ? 6.082 15.016 -9.641 1 97.12 277 THR B O 1
ATOM 5181 N N . MET B 1 278 ? 8.023 14.125 -10.266 1 96.44 278 MET B N 1
ATOM 5182 C CA . MET B 1 278 ? 8.07 13.125 -9.203 1 96.44 278 MET B CA 1
ATOM 5183 C C . MET B 1 278 ? 8.031 13.797 -7.832 1 96.44 278 MET B C 1
ATOM 5185 O O . MET B 1 278 ? 7.449 13.258 -6.887 1 96.44 278 MET B O 1
ATOM 5189 N N . THR B 1 279 ? 8.594 15.023 -7.719 1 94.88 279 THR B N 1
ATOM 5190 C CA . THR B 1 279 ? 8.781 15.609 -6.395 1 94.88 279 THR B CA 1
ATOM 5191 C C . THR B 1 279 ? 7.984 16.906 -6.262 1 94.88 279 THR B C 1
ATOM 5193 O O . THR B 1 279 ? 8.062 17.578 -5.23 1 94.88 279 THR B O 1
ATOM 5196 N N . ALA B 1 280 ? 7.285 17.344 -7.312 1 94.81 280 ALA B N 1
ATOM 5197 C CA . ALA B 1 280 ? 6.5 18.562 -7.277 1 94.81 280 ALA B CA 1
ATOM 5198 C C . ALA B 1 280 ? 5.102 18.344 -7.84 1 94.81 280 ALA B C 1
ATOM 5200 O O . ALA B 1 280 ? 4.938 17.688 -8.867 1 94.81 280 ALA B O 1
ATOM 5201 N N . PRO B 1 281 ? 4.141 18.828 -7.199 1 96.25 281 PRO B N 1
ATOM 5202 C CA . PRO B 1 281 ? 2.77 18.609 -7.664 1 96.25 281 PRO B CA 1
ATOM 5203 C C . PRO B 1 281 ? 2.426 19.422 -8.906 1 96.25 281 PRO B C 1
ATOM 5205 O O . PRO B 1 281 ? 2.934 20.531 -9.086 1 96.25 281 PRO B O 1
ATOM 5208 N N . ASN B 1 282 ? 1.566 18.906 -9.75 1 98.25 282 ASN B N 1
ATOM 5209 C CA . ASN B 1 282 ? 0.901 19.609 -10.844 1 98.25 282 ASN B CA 1
ATOM 5210 C C . ASN B 1 282 ? -0.226 20.5 -10.336 1 98.25 282 ASN B C 1
ATOM 5212 O O . ASN B 1 282 ? -1.243 20.016 -9.852 1 98.25 282 ASN B O 1
ATOM 5216 N N . PRO B 1 283 ? -0.068 21.875 -10.484 1 98.25 283 PRO B N 1
ATOM 5217 C CA . PRO B 1 283 ? -1.084 22.781 -9.938 1 98.25 283 PRO B CA 1
ATOM 5218 C C . PRO B 1 283 ? -2.486 22.469 -10.461 1 98.25 283 PRO B C 1
ATOM 5220 O O . PRO B 1 283 ? -3.459 22.547 -9.703 1 98.25 283 PRO B O 1
ATOM 5223 N N . GLN B 1 284 ? -2.584 22.109 -11.703 1 98.38 284 GLN B N 1
ATOM 5224 C CA . GLN B 1 284 ? -3.889 21.781 -12.266 1 98.38 284 GLN B CA 1
ATOM 5225 C C . GLN B 1 284 ? -4.516 20.594 -11.547 1 98.38 284 GLN B C 1
ATOM 5227 O O . GLN B 1 284 ? -5.723 20.578 -11.289 1 98.38 284 GLN B O 1
ATOM 5232 N N . ALA B 1 285 ? -3.721 19.609 -11.281 1 98.81 285 ALA B N 1
ATOM 5233 C CA . ALA B 1 285 ? -4.211 18.406 -10.594 1 98.81 285 ALA B CA 1
ATOM 5234 C C . ALA B 1 285 ? -4.609 18.734 -9.156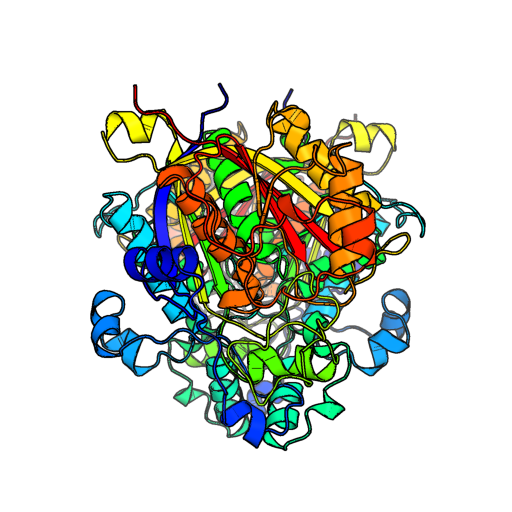 1 98.81 285 ALA B C 1
ATOM 5236 O O . ALA B 1 285 ? -5.609 18.203 -8.656 1 98.81 285 ALA B O 1
ATOM 5237 N N . VAL B 1 286 ? -3.809 19.562 -8.477 1 98.75 286 VAL B N 1
ATOM 5238 C CA . VAL B 1 286 ? -4.113 19.953 -7.105 1 98.75 286 VAL B CA 1
ATOM 5239 C C . VAL B 1 286 ? -5.449 20.688 -7.066 1 98.75 286 VAL B C 1
ATOM 5241 O O . VAL B 1 286 ? -6.32 20.375 -6.254 1 98.75 286 VAL B O 1
ATOM 5244 N N . GLN B 1 287 ? -5.621 21.688 -7.93 1 98.88 287 GLN B N 1
ATOM 5245 C CA . GLN B 1 287 ? -6.863 22.453 -7.996 1 98.88 287 GLN B CA 1
ATOM 5246 C C . GLN B 1 287 ? -8.047 21.547 -8.312 1 98.88 287 GLN B C 1
ATOM 5248 O O . GLN B 1 287 ? -9.102 21.641 -7.672 1 98.88 287 GLN B O 1
ATOM 5253 N N . ARG B 1 288 ? -7.871 20.672 -9.281 1 98.75 288 ARG B N 1
ATOM 5254 C CA . ARG B 1 288 ? -8.922 19.734 -9.672 1 98.75 288 ARG B CA 1
ATOM 5255 C C . ARG B 1 288 ? -9.305 18.828 -8.508 1 98.75 288 ARG B C 1
ATOM 5257 O O . ARG B 1 288 ? -10.492 18.531 -8.305 1 98.75 288 ARG B O 1
ATOM 5264 N N . CYS B 1 289 ? -8.297 18.344 -7.777 1 98.88 289 CYS B N 1
ATOM 5265 C CA . CYS B 1 289 ? -8.562 17.484 -6.633 1 98.88 289 CYS B CA 1
ATOM 5266 C C . CYS B 1 289 ? -9.43 18.188 -5.598 1 98.88 289 CYS B C 1
ATOM 5268 O O . CYS B 1 289 ? -10.391 17.609 -5.094 1 98.88 289 CYS B O 1
ATOM 5270 N N . ILE B 1 290 ? -9.117 19.422 -5.258 1 98.88 290 ILE B N 1
ATOM 5271 C CA . ILE B 1 290 ? -9.844 20.219 -4.27 1 98.88 290 ILE B CA 1
ATOM 5272 C C . ILE B 1 290 ? -11.266 20.469 -4.758 1 98.88 290 ILE B C 1
ATOM 5274 O O . ILE B 1 290 ? -12.234 20.25 -4.027 1 98.88 290 ILE B O 1
ATOM 5278 N N . VAL B 1 291 ? -11.43 20.891 -5.992 1 98.88 291 VAL B N 1
ATOM 5279 C CA . VAL B 1 291 ? -12.734 21.219 -6.566 1 98.88 291 VAL B CA 1
ATOM 5280 C C . VAL B 1 291 ? -13.609 19.969 -6.605 1 98.88 291 VAL B C 1
ATOM 5282 O O . VAL B 1 291 ? -14.789 20.016 -6.262 1 98.88 291 VAL B O 1
ATOM 5285 N N . SER B 1 292 ? -13.016 18.844 -7.023 1 98.75 292 SER B N 1
ATOM 5286 C CA . SER B 1 292 ? -13.758 17.594 -7.102 1 98.75 292 SER B CA 1
ATOM 5287 C C . SER B 1 292 ? -14.18 17.109 -5.715 1 98.75 292 SER B C 1
ATOM 5289 O O . SER B 1 292 ? -15.258 16.547 -5.551 1 98.75 292 SER B O 1
ATOM 5291 N N . ALA B 1 293 ? -13.289 17.312 -4.734 1 98.81 293 ALA B N 1
ATOM 5292 C CA . ALA B 1 293 ? -13.633 16.938 -3.363 1 98.81 293 ALA B CA 1
ATOM 5293 C C . ALA B 1 293 ? -14.828 17.734 -2.859 1 98.81 293 ALA B C 1
ATOM 5295 O O . ALA B 1 293 ? -15.727 17.188 -2.217 1 98.81 293 ALA B O 1
ATOM 5296 N N . LEU B 1 294 ? -14.844 19.031 -3.111 1 98.75 294 LEU B N 1
ATOM 5297 C CA . LEU B 1 294 ? -15.969 19.891 -2.73 1 98.75 294 LEU B CA 1
ATOM 5298 C C . LEU B 1 294 ? -17.25 19.422 -3.4 1 98.75 294 LEU B C 1
ATOM 5300 O O . LEU B 1 294 ? -18.281 19.234 -2.732 1 98.75 294 LEU B O 1
ATOM 5304 N N . LYS B 1 295 ? -17.172 19.156 -4.68 1 98.25 295 LYS B N 1
ATOM 5305 C CA . LYS B 1 295 ? -18.344 18.766 -5.461 1 98.25 295 LYS B CA 1
ATOM 5306 C C . LYS B 1 295 ? -18.906 17.438 -4.961 1 98.25 295 LYS B C 1
ATOM 5308 O O . LYS B 1 295 ? -20.109 17.312 -4.75 1 98.25 295 LYS B O 1
ATOM 5313 N N . SER B 1 296 ? -18.016 16.484 -4.758 1 95.75 296 SER B N 1
ATOM 5314 C CA . SER B 1 296 ? -18.453 15.156 -4.355 1 95.75 296 SER B CA 1
ATOM 5315 C C . SER B 1 296 ? -19.031 15.164 -2.941 1 95.75 296 SER B C 1
ATOM 5317 O O . SER B 1 296 ? -19.812 14.289 -2.576 1 95.75 296 SER B O 1
ATOM 5319 N N . SER B 1 297 ? -18.625 16.156 -2.143 1 97.62 297 SER B N 1
ATOM 5320 C CA . SER B 1 297 ? -19.078 16.25 -0.759 1 97.62 297 SER B CA 1
ATOM 5321 C C . SER B 1 297 ? -20.297 17.156 -0.641 1 97.62 297 SER B C 1
ATOM 5323 O O . SER B 1 297 ? -20.859 17.328 0.449 1 97.62 297 SER B O 1
ATOM 5325 N N . GLY B 1 298 ? -20.719 17.812 -1.706 1 97.94 298 GLY B N 1
ATOM 5326 C CA . GLY B 1 298 ? -21.859 18.703 -1.696 1 97.94 298 GLY B CA 1
ATOM 5327 C C . GLY B 1 298 ? -21.594 20 -0.936 1 97.94 298 GLY B C 1
ATOM 5328 O O . GLY B 1 298 ? -22.5 20.531 -0.292 1 97.94 298 GLY B O 1
ATOM 5329 N N . ILE B 1 299 ? -20.422 20.406 -0.909 1 98.62 299 ILE B N 1
ATOM 5330 C CA . ILE B 1 299 ? -20.031 21.609 -0.172 1 98.62 299 ILE B CA 1
ATOM 5331 C C . ILE B 1 299 ? -19.656 22.719 -1.151 1 98.62 299 ILE B C 1
ATOM 5333 O O . ILE B 1 299 ? -18.891 22.5 -2.092 1 98.62 299 ILE B O 1
ATOM 5337 N N . ARG B 1 300 ? -20.25 23.969 -0.976 1 98.38 300 ARG B N 1
ATOM 5338 C CA . ARG B 1 300 ? -19.828 25.141 -1.738 1 98.38 300 ARG B CA 1
ATOM 5339 C C . ARG B 1 300 ? -18.547 25.719 -1.184 1 98.38 300 ARG B C 1
ATOM 5341 O O . ARG B 1 300 ? -18.297 25.672 0.024 1 98.38 300 ARG B O 1
ATOM 5348 N N . PRO B 1 301 ? -17.688 26.234 -2.08 1 98.62 301 PRO B N 1
ATOM 5349 C CA . PRO B 1 301 ? -16.422 26.797 -1.62 1 98.62 301 PRO B CA 1
ATOM 5350 C C . PRO B 1 301 ? -16.594 27.781 -0.467 1 98.62 301 PRO B C 1
ATOM 5352 O O . PRO B 1 301 ? -15.734 27.844 0.424 1 98.62 301 PRO B O 1
ATOM 5355 N N . ASP B 1 302 ? -17.625 28.562 -0.447 1 98.38 302 ASP B N 1
ATOM 5356 C CA . ASP B 1 302 ? -17.812 29.609 0.546 1 98.38 302 ASP B CA 1
ATOM 5357 C C . ASP B 1 302 ? -18.219 29.016 1.898 1 98.38 302 ASP B C 1
ATOM 5359 O O . ASP B 1 302 ? -18.203 29.719 2.912 1 98.38 302 ASP B O 1
ATOM 5363 N N . GLU B 1 303 ? -18.5 27.75 1.982 1 98.62 303 GLU B N 1
ATOM 5364 C CA . GLU B 1 303 ? -18.875 27.078 3.223 1 98.62 303 GLU B CA 1
ATOM 5365 C C . GLU B 1 303 ? -17.656 26.594 3.99 1 98.62 303 GLU B C 1
ATOM 5367 O O . GLU B 1 303 ? -17.75 26.219 5.16 1 98.62 303 GLU B O 1
ATOM 5372 N N . VAL B 1 304 ? -16.531 26.578 3.363 1 98.81 304 VAL B N 1
ATOM 5373 C CA . VAL B 1 304 ? -15.312 26.094 4.008 1 98.81 304 VAL B CA 1
ATOM 5374 C C . VAL B 1 304 ? -14.836 27.125 5.039 1 98.81 304 VAL B C 1
ATOM 5376 O O . VAL B 1 304 ? -14.602 28.281 4.707 1 98.81 304 VAL B O 1
ATOM 5379 N N . ASP B 1 305 ? -14.656 26.672 6.246 1 98.69 305 ASP B N 1
ATOM 5380 C CA . ASP B 1 305 ? -14.234 27.562 7.328 1 98.69 305 ASP B CA 1
ATOM 5381 C C . ASP B 1 305 ? -12.727 27.484 7.555 1 98.69 305 ASP B C 1
ATOM 5383 O O . ASP B 1 305 ? -12.109 28.453 7.988 1 98.69 305 ASP B O 1
ATOM 5387 N N . LEU B 1 306 ? -12.219 26.328 7.395 1 98.88 306 LEU B N 1
ATOM 5388 C CA . LEU B 1 306 ? -10.852 26.062 7.816 1 98.88 306 LEU B CA 1
ATOM 5389 C C . LEU B 1 306 ? -10.164 25.094 6.863 1 98.88 306 LEU B C 1
ATOM 5391 O O . LEU B 1 306 ? -10.766 24.109 6.441 1 98.88 306 LEU B O 1
ATOM 5395 N N . ILE B 1 307 ? -8.953 25.422 6.441 1 98.94 307 ILE B N 1
ATOM 5396 C CA . ILE B 1 307 ? -8.102 24.562 5.641 1 98.94 307 ILE B CA 1
ATOM 5397 C C . ILE B 1 307 ? -6.953 24.031 6.5 1 98.94 307 ILE B C 1
ATOM 5399 O O . ILE B 1 307 ? -6.285 24.797 7.199 1 98.94 307 ILE B O 1
ATOM 5403 N N . ASN B 1 308 ? -6.801 22.766 6.594 1 98.88 308 ASN B N 1
ATOM 5404 C CA . ASN B 1 308 ? -5.539 22.172 7.031 1 98.88 308 ASN B CA 1
ATOM 5405 C C . ASN B 1 308 ? -4.633 21.844 5.848 1 98.88 308 ASN B C 1
ATOM 5407 O O . ASN B 1 308 ? -4.887 20.891 5.121 1 98.88 308 ASN B O 1
ATOM 5411 N N . GLY B 1 309 ? -3.633 22.578 5.637 1 98.38 309 GLY B N 1
ATOM 5412 C CA . GLY B 1 309 ? -2.793 22.484 4.453 1 98.38 309 GLY B CA 1
ATOM 5413 C C . GLY B 1 309 ? -1.705 21.438 4.582 1 98.38 309 GLY B C 1
ATOM 5414 O O . GLY B 1 309 ? -1.454 20.922 5.676 1 98.38 309 GLY B O 1
ATOM 5415 N N . HIS B 1 310 ? -1.145 21.031 3.438 1 98.12 310 HIS B N 1
ATOM 5416 C CA . HIS B 1 310 ? 0.046 20.188 3.414 1 98.12 310 HIS B CA 1
ATOM 5417 C C . HIS B 1 310 ? 1.285 20.969 3.83 1 98.12 310 HIS B C 1
ATOM 5419 O O . HIS B 1 310 ? 2.076 20.5 4.652 1 98.12 310 HIS B O 1
ATOM 5425 N N . LEU B 1 311 ? 1.584 22.141 3.242 1 98.19 311 LEU B N 1
ATOM 5426 C CA . LEU B 1 311 ? 2.494 23.203 3.672 1 98.19 311 LEU B CA 1
ATOM 5427 C C . LEU B 1 311 ? 3.74 22.609 4.324 1 98.19 311 LEU B C 1
ATOM 5429 O O . LEU B 1 311 ? 3.912 22.703 5.539 1 98.19 311 LEU B O 1
ATOM 5433 N N . THR B 1 312 ? 4.746 22.188 3.533 1 95.06 312 THR B N 1
ATOM 5434 C CA . THR B 1 312 ? 5.898 21.422 3.99 1 95.06 312 THR B CA 1
ATOM 5435 C C . THR B 1 312 ? 7.047 22.344 4.383 1 95.06 312 THR B C 1
ATOM 5437 O O . THR B 1 312 ? 8.172 21.891 4.594 1 95.06 312 THR B O 1
ATOM 5440 N N . ALA B 1 313 ? 6.785 23.656 4.48 1 97.25 313 ALA B N 1
ATOM 5441 C CA . ALA B 1 313 ? 7.805 24.609 4.879 1 97.25 313 ALA B CA 1
ATOM 5442 C C . ALA B 1 313 ? 8.914 24.703 3.836 1 97.25 313 ALA B C 1
ATOM 5444 O O . ALA B 1 313 ? 10.094 24.766 4.18 1 97.25 313 ALA B O 1
ATOM 5445 N N . THR B 1 314 ? 8.5 24.609 2.609 1 93.44 314 THR B N 1
ATOM 5446 C CA . THR B 1 314 ? 9.43 24.781 1.5 1 93.44 314 THR B CA 1
ATOM 5447 C C . THR B 1 314 ? 9.094 26.031 0.693 1 93.44 314 THR B C 1
ATOM 5449 O O . THR B 1 314 ? 8.117 26.719 0.986 1 93.44 314 THR B O 1
ATOM 5452 N N . SER B 1 315 ? 9.914 26.344 -0.283 1 90.56 315 SER B N 1
ATOM 5453 C CA . SER B 1 315 ? 9.703 27.484 -1.16 1 90.56 315 SER B CA 1
ATOM 5454 C C . SER B 1 315 ? 8.445 27.312 -2.006 1 90.56 315 SER B C 1
ATOM 5456 O O . SER B 1 315 ? 8 28.25 -2.674 1 90.56 315 SER B O 1
ATOM 5458 N N . LYS B 1 316 ? 7.766 26.125 -1.891 1 91.75 316 LYS B N 1
ATOM 5459 C CA . LYS B 1 316 ? 6.582 25.844 -2.701 1 91.75 316 LYS B CA 1
ATOM 5460 C C . LYS B 1 316 ? 5.305 26.125 -1.92 1 91.75 316 LYS B C 1
ATOM 5462 O O . LYS B 1 316 ? 4.203 26 -2.461 1 91.75 316 LYS B O 1
ATOM 5467 N N . ASP B 1 317 ? 5.418 26.578 -0.663 1 97.31 317 ASP B N 1
ATOM 5468 C CA . ASP B 1 317 ? 4.242 26.875 0.146 1 97.31 317 ASP B CA 1
ATOM 5469 C C . ASP B 1 317 ? 3.367 27.922 -0.535 1 97.31 317 ASP B C 1
ATOM 5471 O O . ASP B 1 317 ? 2.143 27.797 -0.566 1 97.31 317 ASP B O 1
ATOM 5475 N N . PRO B 1 318 ? 3.992 29.016 -1.15 1 98.06 318 PRO B N 1
ATOM 5476 C CA . PRO B 1 318 ? 3.143 30 -1.84 1 98.06 318 PRO B CA 1
ATOM 5477 C C . PRO B 1 318 ? 2.334 29.375 -2.977 1 98.06 318 PRO B C 1
ATOM 5479 O O . PRO B 1 318 ? 1.186 29.766 -3.205 1 98.06 318 PRO B O 1
ATOM 5482 N N . LEU B 1 319 ? 2.928 28.422 -3.639 1 97.75 319 LEU B N 1
ATOM 5483 C CA . LEU B 1 319 ? 2.217 27.75 -4.719 1 97.75 319 LEU B CA 1
ATOM 5484 C C . LEU B 1 319 ? 1.001 27 -4.184 1 97.75 319 LEU B C 1
ATOM 5486 O O . LEU B 1 319 ? -0.052 26.984 -4.828 1 97.75 319 LEU B O 1
ATOM 5490 N N . GLU B 1 320 ? 1.143 26.312 -3.055 1 98.5 320 GLU B N 1
ATOM 5491 C CA . GLU B 1 320 ? -0.007 25.641 -2.451 1 98.5 320 GLU B CA 1
ATOM 5492 C C . GLU B 1 320 ? -1.117 26.641 -2.131 1 98.5 320 GLU B C 1
ATOM 5494 O O . GLU B 1 320 ? -2.293 26.375 -2.387 1 98.5 320 GLU B O 1
ATOM 5499 N N . ILE B 1 321 ? -0.768 27.781 -1.556 1 98.81 321 ILE B N 1
ATOM 5500 C CA . ILE B 1 321 ? -1.757 28.797 -1.22 1 98.81 321 ILE B CA 1
ATOM 5501 C C . ILE B 1 321 ? -2.441 29.297 -2.492 1 98.81 321 ILE B C 1
ATOM 5503 O O . ILE B 1 321 ? -3.662 29.469 -2.521 1 98.81 321 ILE B O 1
ATOM 5507 N N . GLN B 1 322 ? -1.647 29.531 -3.514 1 98.75 322 GLN B N 1
ATOM 5508 C CA . GLN B 1 322 ? -2.211 29.938 -4.797 1 98.75 322 GLN B CA 1
ATOM 5509 C C . GLN B 1 322 ? -3.213 28.906 -5.312 1 98.75 322 GLN 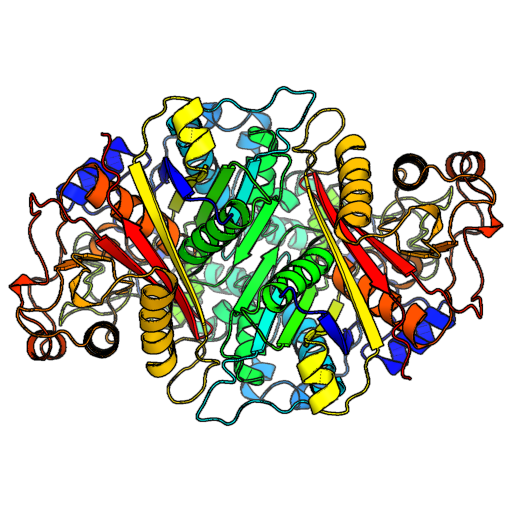B C 1
ATOM 5511 O O . GLN B 1 322 ? -4.266 29.266 -5.844 1 98.75 322 GLN B O 1
ATOM 5516 N N . ASN B 1 323 ? -2.881 27.641 -5.211 1 98.81 323 ASN B N 1
ATOM 5517 C CA . ASN B 1 323 ? -3.783 26.578 -5.645 1 98.81 323 ASN B CA 1
ATOM 5518 C C . ASN B 1 323 ? -5.09 26.594 -4.859 1 98.81 323 ASN B C 1
ATOM 5520 O O . ASN B 1 323 ? -6.164 26.359 -5.422 1 98.81 323 ASN B O 1
ATOM 5524 N N . TRP B 1 324 ? -5.027 26.812 -3.562 1 98.88 324 TRP B N 1
ATOM 5525 C CA . TRP B 1 324 ? -6.227 26.922 -2.738 1 98.88 324 TRP B CA 1
ATOM 5526 C C . TRP B 1 324 ? -7.086 28.109 -3.18 1 98.88 324 TRP B C 1
ATOM 5528 O O . TRP B 1 324 ? -8.305 27.984 -3.312 1 98.88 324 TRP B O 1
ATOM 5538 N N . VAL B 1 325 ? -6.426 29.297 -3.365 1 98.94 325 VAL B N 1
ATOM 5539 C CA . VAL B 1 325 ? -7.125 30.5 -3.787 1 98.94 325 VAL B CA 1
ATOM 5540 C C . VAL B 1 325 ? -7.871 30.234 -5.094 1 98.94 325 VAL B C 1
ATOM 5542 O O . VAL B 1 325 ? -9.047 30.578 -5.223 1 98.94 325 VAL B O 1
ATOM 5545 N N . THR B 1 326 ? -7.203 29.594 -5.996 1 98.88 326 THR B N 1
ATOM 5546 C CA . THR B 1 326 ? -7.785 29.312 -7.301 1 98.88 326 THR B CA 1
ATOM 5547 C C . THR B 1 326 ? -8.922 28.297 -7.18 1 98.88 326 THR B C 1
ATOM 5549 O O . THR B 1 326 ? -10 28.5 -7.746 1 98.88 326 THR B O 1
ATOM 5552 N N . ALA B 1 327 ? -8.734 27.25 -6.473 1 98.88 327 ALA B N 1
ATOM 5553 C CA . ALA B 1 327 ? -9.703 26.156 -6.367 1 98.88 327 ALA B CA 1
ATOM 5554 C C . ALA B 1 327 ? -10.977 26.625 -5.66 1 98.88 327 ALA B C 1
ATOM 5556 O O . ALA B 1 327 ? -12.078 26.219 -6.027 1 98.88 327 ALA B O 1
ATOM 5557 N N . LEU B 1 328 ? -10.836 27.453 -4.652 1 98.88 328 LEU B N 1
ATOM 5558 C CA . LEU B 1 328 ? -11.977 27.906 -3.861 1 98.88 328 LEU B CA 1
ATOM 5559 C C . LEU B 1 328 ? -12.609 29.156 -4.465 1 98.88 328 LEU B C 1
ATOM 5561 O O . LEU B 1 328 ? -13.758 29.484 -4.16 1 98.88 328 LEU B O 1
ATOM 5565 N N . GLY B 1 329 ? -11.875 29.859 -5.285 1 98.75 329 GLY B N 1
ATOM 5566 C CA . GLY B 1 329 ? -12.32 31.156 -5.766 1 98.75 329 GLY B CA 1
ATOM 5567 C C . GLY B 1 329 ? -12.453 32.188 -4.66 1 98.75 329 GLY B C 1
ATOM 5568 O O . GLY B 1 329 ? -13.375 33 -4.68 1 98.75 329 GLY B O 1
ATOM 5569 N N . ARG B 1 330 ? -11.641 32.062 -3.635 1 98.75 330 ARG B N 1
ATOM 5570 C CA . ARG B 1 330 ? -11.633 32.969 -2.486 1 98.75 330 ARG B CA 1
ATOM 5571 C C . ARG B 1 330 ? -10.227 33.469 -2.207 1 98.75 330 ARG B C 1
ATOM 5573 O O . ARG B 1 330 ? -9.25 32.719 -2.316 1 98.75 330 ARG B O 1
ATOM 5580 N N . SER B 1 331 ? -10.086 34.75 -1.856 1 98.56 331 SER B N 1
ATOM 5581 C CA . SER B 1 331 ? -8.805 35.438 -1.602 1 98.56 331 SER B CA 1
ATOM 5582 C C . SER B 1 331 ? -8.953 36.531 -0.555 1 98.56 331 SER B C 1
ATOM 5584 O O . SER B 1 331 ? -10.023 36.688 0.021 1 98.56 331 SER B O 1
ATOM 5586 N N . GLY B 1 332 ? -7.809 37.188 -0.266 1 98.25 332 GLY B N 1
ATOM 5587 C CA . GLY B 1 332 ? -7.844 38.281 0.703 1 98.25 332 GLY B CA 1
ATOM 5588 C C . GLY B 1 332 ? -8.469 37.875 2.025 1 98.25 332 GLY B C 1
ATOM 5589 O O . GLY B 1 332 ? -8.125 36.812 2.59 1 98.25 332 GLY B O 1
ATOM 5590 N N . LYS B 1 333 ? -9.422 38.656 2.469 1 97.94 333 LYS B N 1
ATOM 5591 C CA . LYS B 1 333 ? -10.055 38.438 3.768 1 97.94 333 LYS B CA 1
ATOM 5592 C C . LYS B 1 333 ? -11.141 37.375 3.688 1 97.94 333 LYS B C 1
ATOM 5594 O O . LYS B 1 333 ? -11.539 36.812 4.707 1 97.94 333 LYS B O 1
ATOM 5599 N N . ASP B 1 334 ? -11.586 37.094 2.453 1 98.12 334 ASP B N 1
ATOM 5600 C CA . ASP B 1 334 ? -12.656 36.125 2.256 1 98.12 334 ASP B CA 1
ATOM 5601 C C . ASP B 1 334 ? -12.109 34.719 2.289 1 98.12 334 ASP B C 1
ATOM 5603 O O . ASP B 1 334 ? -12.875 33.75 2.367 1 98.12 334 ASP B O 1
ATOM 5607 N N . PHE B 1 335 ? -10.805 34.531 2.221 1 98.69 335 PHE B N 1
ATOM 5608 C CA . PHE B 1 335 ? -10.148 33.219 2.283 1 98.69 335 PHE B CA 1
ATOM 5609 C C . PHE B 1 335 ? -10.359 32.594 3.646 1 98.69 335 PHE B C 1
ATOM 5611 O O . PHE B 1 335 ? -10.367 33.281 4.672 1 98.69 335 PHE B O 1
ATOM 5618 N N . PRO B 1 336 ? -10.617 31.25 3.686 1 98.81 336 PRO B N 1
ATOM 5619 C CA . PRO B 1 336 ? -10.766 30.594 4.984 1 98.81 336 PRO B CA 1
ATOM 5620 C C . PRO B 1 336 ? -9.5 30.656 5.832 1 98.81 336 PRO B C 1
ATOM 5622 O O . PRO B 1 336 ? -8.414 30.922 5.305 1 98.81 336 PRO B O 1
ATOM 5625 N N . TYR B 1 337 ? -9.688 30.422 7.164 1 98.88 337 TYR B N 1
ATOM 5626 C CA . TYR B 1 337 ? -8.492 30.188 7.973 1 98.88 337 TYR B CA 1
ATOM 5627 C C . TYR B 1 337 ? -7.691 29.016 7.445 1 98.88 337 TYR B C 1
ATOM 5629 O O . TYR B 1 337 ? -8.266 28.047 6.922 1 98.88 337 TYR B O 1
ATOM 5637 N N . ILE B 1 338 ? -6.414 29.125 7.527 1 98.88 338 ILE B N 1
ATOM 5638 C CA . ILE B 1 338 ? -5.562 28.016 7.121 1 98.88 338 ILE B CA 1
ATOM 5639 C C . ILE B 1 338 ? -4.473 27.797 8.164 1 98.88 338 ILE B C 1
ATOM 5641 O O . ILE B 1 338 ? -3.922 28.75 8.719 1 98.88 338 ILE B O 1
ATOM 5645 N N . ASN B 1 339 ? -4.234 26.578 8.539 1 98.62 339 ASN B N 1
ATOM 5646 C CA . ASN B 1 339 ? -3.129 26.25 9.43 1 98.62 339 ASN B CA 1
ATOM 5647 C C . ASN B 1 339 ? -2.451 24.938 9.023 1 98.62 339 ASN B C 1
ATOM 5649 O O . ASN B 1 339 ? -2.936 24.234 8.141 1 98.62 339 ASN B O 1
ATOM 5653 N N . SER B 1 340 ? -1.258 24.672 9.492 1 98.25 340 SER B N 1
ATOM 5654 C CA . SER B 1 340 ? -0.46 23.469 9.312 1 98.25 340 SER B CA 1
ATOM 5655 C C . SER B 1 340 ? 0.183 23.016 10.617 1 98.25 340 SER B C 1
ATOM 5657 O O . SER B 1 340 ? 0.864 23.797 11.281 1 98.25 340 SER B O 1
ATOM 5659 N N . VAL B 1 341 ? -0.009 21.766 10.914 1 98.12 341 VAL B N 1
ATOM 5660 C CA . VAL B 1 341 ? 0.546 21.234 12.156 1 98.12 341 VAL B CA 1
ATOM 5661 C C . VAL B 1 341 ? 2.047 21.016 12 1 98.12 341 VAL B C 1
ATOM 5663 O O . VAL B 1 341 ? 2.766 20.844 12.984 1 98.12 341 VAL B O 1
ATOM 5666 N N . LYS B 1 342 ? 2.617 21.109 10.789 1 98.25 342 LYS B N 1
ATOM 5667 C CA . LYS B 1 342 ? 4 20.734 10.5 1 98.25 342 LYS B CA 1
ATOM 5668 C C . LYS B 1 342 ? 4.98 21.688 11.18 1 98.25 342 LYS B C 1
ATOM 5670 O O . LYS B 1 342 ? 6.141 21.344 11.406 1 98.25 342 LYS B O 1
ATOM 5675 N N . GLY B 1 343 ? 4.52 22.891 11.477 1 98.31 343 GLY B N 1
ATOM 5676 C CA . GLY B 1 343 ? 5.359 23.781 12.266 1 98.31 343 GLY B CA 1
ATOM 5677 C C . GLY B 1 343 ? 5.738 23.203 13.609 1 98.31 343 GLY B C 1
ATOM 5678 O O . GLY B 1 343 ? 6.781 23.547 14.172 1 98.31 343 GLY B O 1
ATOM 5679 N N . MET B 1 344 ? 4.891 22.328 14.125 1 98.69 344 MET B N 1
ATOM 5680 C CA . MET B 1 344 ? 5.055 21.781 15.477 1 98.69 344 MET B CA 1
ATOM 5681 C C . MET B 1 344 ? 5.668 20.391 15.438 1 98.69 344 MET B C 1
ATOM 5683 O O . MET B 1 344 ? 6.332 19.969 16.391 1 98.69 344 MET B O 1
ATOM 5687 N N . ILE B 1 345 ? 5.477 19.625 14.328 1 98.75 345 ILE B N 1
ATOM 5688 C CA . ILE B 1 345 ? 5.828 18.203 14.391 1 98.75 345 ILE B CA 1
ATOM 5689 C C . ILE B 1 345 ? 6.754 17.844 13.234 1 98.75 345 ILE B C 1
ATOM 5691 O O . ILE B 1 345 ? 7.223 16.719 13.133 1 98.75 345 ILE B O 1
ATOM 5695 N N . GLY B 1 346 ? 7.086 18.797 12.367 1 98.62 346 GLY B N 1
ATOM 5696 C CA . GLY B 1 346 ? 7.805 18.484 11.148 1 98.62 346 GLY B CA 1
ATOM 5697 C C . GLY B 1 346 ? 6.961 17.734 10.141 1 98.62 346 GLY B C 1
ATOM 5698 O O . GLY B 1 346 ? 5.73 17.734 10.219 1 98.62 346 GLY B O 1
ATOM 5699 N N . HIS B 1 347 ? 7.59 17.25 9.133 1 98.62 347 HIS B N 1
ATOM 5700 C CA . HIS B 1 347 ? 6.941 16.453 8.094 1 98.62 347 HIS B CA 1
ATOM 5701 C C . HIS B 1 347 ? 7.098 14.969 8.359 1 98.62 347 HIS B C 1
ATOM 5703 O O . HIS B 1 347 ? 8.148 14.391 8.07 1 98.62 347 HIS B O 1
ATOM 5709 N N . CYS B 1 348 ? 6.027 14.336 8.742 1 98.75 348 CYS B N 1
ATOM 5710 C CA . CYS B 1 348 ? 6.062 12.945 9.195 1 98.75 348 CYS B CA 1
ATOM 5711 C C . CYS B 1 348 ? 5.883 11.992 8.023 1 98.75 348 CYS B C 1
ATOM 5713 O O . CYS B 1 348 ? 5.383 10.875 8.203 1 98.75 348 CYS B O 1
ATOM 5715 N N . ILE B 1 349 ? 6.168 12.375 6.883 1 98.06 349 ILE B N 1
ATOM 5716 C CA . ILE B 1 349 ? 6.258 11.57 5.668 1 98.06 349 ILE B CA 1
ATOM 5717 C C . ILE B 1 349 ? 4.926 10.852 5.43 1 98.06 349 ILE B C 1
ATOM 5719 O O . ILE B 1 349 ? 3.883 11.5 5.305 1 98.06 349 ILE B O 1
ATOM 5723 N N . SER B 1 350 ? 4.926 9.492 5.434 1 98.69 350 SER B N 1
ATOM 5724 C CA . SER B 1 350 ? 3.705 8.75 5.141 1 98.69 350 SER B CA 1
ATOM 5725 C C . SER B 1 350 ? 2.68 8.906 6.258 1 98.69 350 SER B C 1
ATOM 5727 O O . SER B 1 350 ? 1.482 8.703 6.043 1 98.69 350 SER B O 1
ATOM 5729 N N . ALA B 1 351 ? 3.09 9.258 7.418 1 98.81 351 ALA B N 1
ATOM 5730 C CA . ALA B 1 351 ? 2.184 9.398 8.555 1 98.81 351 ALA B CA 1
ATOM 5731 C C . ALA B 1 351 ? 1.566 10.789 8.594 1 98.81 351 ALA B C 1
ATOM 5733 O O . ALA B 1 351 ? 0.602 11.031 9.32 1 98.81 351 ALA B O 1
ATOM 5734 N N . SER B 1 352 ? 2.066 11.742 7.789 1 98.56 352 SER B N 1
ATOM 5735 C CA . SER B 1 352 ? 1.692 13.148 7.883 1 98.56 352 SER B CA 1
ATOM 5736 C C . SER B 1 352 ? 0.184 13.328 7.75 1 98.56 352 SER B C 1
ATOM 5738 O O . SER B 1 352 ? -0.449 13.961 8.602 1 98.56 352 SER B O 1
ATOM 5740 N N . GLY B 1 353 ? -0.385 12.711 6.699 1 98.75 353 GLY B N 1
ATOM 5741 C CA . GLY B 1 353 ? -1.803 12.891 6.434 1 98.75 353 GLY B CA 1
ATOM 5742 C C . GLY B 1 353 ? -2.688 12.422 7.574 1 98.75 353 GLY B C 1
ATOM 5743 O O . GLY B 1 353 ? -3.693 13.07 7.887 1 98.75 353 GLY B O 1
ATOM 5744 N N . SER B 1 354 ? -2.32 11.312 8.195 1 98.88 354 SER B N 1
ATOM 5745 C CA . SER B 1 354 ? -3.17 10.766 9.258 1 98.88 354 SER B CA 1
ATOM 5746 C C . SER B 1 354 ? -3.062 11.594 10.531 1 98.88 354 SER B C 1
ATOM 5748 O O . SER B 1 354 ? -4.066 11.844 11.203 1 98.88 354 SER B O 1
ATOM 5750 N N . ILE B 1 355 ? -1.851 12.062 10.891 1 98.94 355 ILE B N 1
ATOM 5751 C CA . ILE B 1 355 ? -1.679 12.906 12.062 1 98.94 355 ILE B CA 1
ATOM 5752 C C . ILE B 1 355 ? -2.402 14.234 11.859 1 98.94 355 ILE B C 1
ATOM 5754 O O . ILE B 1 355 ? -3.074 14.727 12.766 1 98.94 355 ILE B O 1
ATOM 5758 N N . GLU B 1 356 ? -2.277 14.781 10.688 1 98.94 356 GLU B N 1
ATOM 5759 C CA . GLU B 1 356 ? -2.943 16.031 10.344 1 98.94 356 GLU B CA 1
ATOM 5760 C C . GLU B 1 356 ? -4.461 15.883 10.398 1 98.94 356 GLU B C 1
ATOM 5762 O O . GLU B 1 356 ? -5.168 16.812 10.789 1 98.94 356 GLU B O 1
ATOM 5767 N N . CYS B 1 357 ? -4.953 14.75 9.977 1 98.94 357 CYS B N 1
ATOM 5768 C CA . CYS B 1 357 ? -6.387 14.5 10.039 1 98.94 357 CYS B CA 1
ATOM 5769 C C . CYS B 1 357 ? -6.863 14.414 11.484 1 98.94 357 CYS B C 1
ATOM 5771 O O . CYS B 1 357 ? -7.945 14.906 11.812 1 98.94 357 CYS B O 1
ATOM 5773 N N . VAL B 1 358 ? -6.082 13.766 12.344 1 98.94 358 VAL B N 1
ATOM 5774 C CA . VAL B 1 358 ? -6.438 13.734 13.766 1 98.94 358 VAL B CA 1
ATOM 5775 C C . VAL B 1 358 ? -6.5 15.164 14.312 1 98.94 358 VAL B C 1
ATOM 5777 O O . VAL B 1 358 ? -7.445 15.523 15.016 1 98.94 358 VAL B O 1
ATOM 5780 N N . ALA B 1 359 ? -5.504 15.977 13.992 1 98.94 359 ALA B N 1
ATOM 5781 C CA . ALA B 1 359 ? -5.496 17.375 14.414 1 98.94 359 ALA B CA 1
ATOM 5782 C C . ALA B 1 359 ? -6.73 18.109 13.898 1 98.94 359 ALA B C 1
ATOM 5784 O O . ALA B 1 359 ? -7.332 18.906 14.617 1 98.94 359 ALA B O 1
ATOM 5785 N N . SER B 1 360 ? -7.066 17.875 12.648 1 98.94 360 SER B N 1
ATOM 5786 C CA . SER B 1 360 ? -8.227 18.5 12.023 1 98.94 360 SER B CA 1
ATOM 5787 C C . SER B 1 360 ? -9.516 18.156 12.758 1 98.94 360 SER B C 1
ATOM 5789 O O . SER B 1 360 ? -10.336 19.031 13.039 1 98.94 360 SER B O 1
ATOM 5791 N N . VAL B 1 361 ? -9.672 16.891 13.078 1 98.94 361 VAL B N 1
ATOM 5792 C CA . VAL B 1 361 ? -10.867 16.422 13.766 1 98.94 361 VAL B CA 1
ATOM 5793 C C . VAL B 1 361 ? -10.953 17.062 15.156 1 98.94 361 VAL B C 1
ATOM 5795 O O . VAL B 1 361 ? -12.031 17.453 15.602 1 98.94 361 VAL B O 1
ATOM 5798 N N . LEU B 1 362 ? -9.828 17.141 15.836 1 98.81 362 LEU B N 1
ATOM 5799 C CA . LEU B 1 362 ? -9.805 17.734 17.172 1 98.81 362 LEU B CA 1
ATOM 5800 C C . LEU B 1 362 ? -10.227 19.188 17.125 1 98.81 362 LEU B C 1
ATOM 5802 O O . LEU B 1 362 ? -10.914 19.672 18.031 1 98.81 362 LEU B O 1
ATOM 5806 N N . GLN B 1 363 ? -9.805 19.953 16.109 1 98.75 363 GLN B N 1
ATOM 5807 C CA . GLN B 1 363 ? -10.219 21.344 15.977 1 98.75 363 GLN B CA 1
ATOM 5808 C C . GLN B 1 363 ? -11.734 21.453 15.859 1 98.75 363 GLN B C 1
ATOM 5810 O O . GLN B 1 363 ? -12.352 22.344 16.453 1 98.75 363 GLN B O 1
ATOM 5815 N N . LEU B 1 364 ? -12.344 20.594 15.047 1 98.62 364 LEU B N 1
ATOM 5816 C CA . LEU B 1 364 ? -13.789 20.578 14.867 1 98.62 364 LEU B CA 1
ATOM 5817 C C . LEU B 1 364 ? -14.492 20.203 16.172 1 98.62 364 LEU B C 1
ATOM 5819 O O . LEU B 1 364 ? -15.445 20.859 16.578 1 98.62 364 LEU B O 1
ATOM 5823 N N . SER B 1 365 ? -14.047 19.109 16.781 1 98.12 365 SER B N 1
ATOM 5824 C CA . SER B 1 365 ? -14.727 18.531 17.938 1 98.12 365 SER B CA 1
ATOM 5825 C C . SER B 1 365 ? -14.602 19.422 19.156 1 98.12 365 SER B C 1
ATOM 5827 O O . SER B 1 365 ? -15.539 19.531 19.953 1 98.12 365 SER B O 1
ATOM 5829 N N . GLU B 1 366 ? -13.43 20.078 19.344 1 97.75 366 GLU B N 1
ATOM 5830 C CA . GLU B 1 366 ? -13.172 20.844 20.547 1 97.75 366 GLU B CA 1
ATOM 5831 C C . GLU B 1 366 ? -13.398 22.328 20.328 1 97.75 366 GLU B C 1
ATOM 5833 O O . GLU B 1 366 ? -13.477 23.109 21.281 1 97.75 366 GLU B O 1
ATOM 5838 N N . GLY B 1 367 ? -13.5 22.719 19.141 1 97.75 367 GLY B N 1
ATOM 5839 C CA . GLY B 1 367 ? -13.875 24.094 18.844 1 97.75 367 GLY B CA 1
ATOM 5840 C C . GLY B 1 367 ? -12.727 25.078 19.016 1 97.75 367 GLY B C 1
ATOM 5841 O O . GLY B 1 367 ? -12.867 26.062 19.734 1 97.75 367 GLY B O 1
ATOM 5842 N N . PHE B 1 368 ? -11.656 24.875 18.312 1 98.44 368 PHE B N 1
ATOM 5843 C CA . PHE B 1 368 ? -10.531 25.781 18.281 1 98.44 368 PHE B CA 1
ATOM 5844 C C . PHE B 1 368 ? -9.789 25.719 16.953 1 98.44 368 PHE B C 1
ATOM 5846 O O . PHE B 1 368 ? -10.07 24.844 16.125 1 98.44 368 PHE B O 1
ATOM 5853 N N . ILE B 1 369 ? -9.008 26.609 16.609 1 98.81 369 ILE B N 1
ATOM 5854 C CA . ILE B 1 369 ? -8.062 26.609 15.5 1 98.81 369 ILE B CA 1
ATOM 5855 C C . ILE B 1 369 ? -6.637 26.781 16.031 1 98.81 369 ILE B C 1
ATOM 5857 O O . ILE B 1 369 ? -6.32 27.781 16.672 1 98.81 369 ILE B O 1
ATOM 5861 N N . PHE B 1 370 ? -5.781 25.797 15.867 1 98.75 370 PHE B N 1
ATOM 5862 C CA . PHE B 1 370 ? -4.441 25.859 16.438 1 98.75 370 PHE B CA 1
ATOM 5863 C C . PHE B 1 370 ? -3.562 26.812 15.656 1 98.75 370 PHE B C 1
ATOM 5865 O O . PHE B 1 370 ? -3.826 27.094 14.484 1 98.75 370 PHE B O 1
ATOM 5872 N N . PRO B 1 371 ? -2.514 27.375 16.266 1 98.69 371 PRO B N 1
ATOM 5873 C CA . PRO B 1 371 ? -1.703 28.422 15.648 1 98.69 371 PRO B CA 1
ATOM 5874 C C . PRO B 1 371 ? -0.683 27.875 14.656 1 98.69 371 PRO B C 1
ATOM 5876 O O . PRO B 1 371 ? -0.236 26.734 14.789 1 98.69 371 PRO B O 1
ATOM 5879 N N . ASN B 1 372 ? -0.401 28.656 13.617 1 98.5 372 ASN B N 1
ATOM 5880 C CA . ASN B 1 372 ? 0.8 28.484 12.812 1 98.5 372 ASN B CA 1
ATOM 5881 C C . ASN B 1 372 ? 2.031 29.062 13.5 1 98.5 372 ASN B C 1
ATOM 5883 O O . ASN B 1 372 ? 2.328 30.25 13.359 1 98.5 372 ASN B O 1
ATOM 5887 N N . ILE B 1 373 ? 2.766 28.234 14.141 1 98.25 373 ILE B N 1
ATOM 5888 C CA . ILE B 1 373 ? 3.953 28.75 14.82 1 98.25 373 ILE B CA 1
ATOM 5889 C C . ILE B 1 373 ? 5.082 28.938 13.812 1 98.25 373 ILE B C 1
ATOM 5891 O O . ILE B 1 373 ? 5.031 28.406 12.703 1 98.25 373 ILE B O 1
ATOM 5895 N N . ASN B 1 374 ? 6.086 29.734 14.141 1 97.81 374 ASN B N 1
ATOM 5896 C CA . ASN B 1 374 ? 7.293 30 13.367 1 97.81 374 ASN B CA 1
ATOM 5897 C C . ASN B 1 374 ? 6.977 30.719 12.055 1 97.81 374 ASN B C 1
ATOM 5899 O O . ASN B 1 374 ? 7.715 30.578 11.078 1 97.81 374 ASN B O 1
ATOM 5903 N N . CYS B 1 375 ? 5.879 31.359 11.922 1 97.12 375 CYS B N 1
ATOM 5904 C CA . CYS B 1 375 ? 5.477 32.062 10.711 1 97.12 375 CYS B CA 1
ATOM 5905 C C . CYS B 1 375 ? 5.406 33.562 10.969 1 97.12 375 CYS B C 1
ATOM 5907 O O . CYS B 1 375 ? 4.48 34.25 10.5 1 97.12 375 CYS B O 1
ATOM 5909 N N . GLU B 1 376 ? 6.34 34.125 11.695 1 94.56 376 GLU B N 1
ATOM 5910 C CA . GLU B 1 376 ? 6.363 35.562 12.008 1 94.56 376 GLU B CA 1
ATOM 5911 C C . GLU B 1 376 ? 6.676 36.375 10.773 1 94.56 376 GLU B C 1
ATOM 5913 O O . GLU B 1 376 ? 6.281 37.562 10.68 1 94.56 376 GLU B O 1
ATOM 5918 N N . ASP B 1 377 ? 7.391 35.844 9.867 1 96.62 377 ASP B N 1
ATOM 5919 C CA . ASP B 1 377 ? 7.719 36.5 8.594 1 96.62 377 ASP B CA 1
ATOM 5920 C C . ASP B 1 377 ? 6.988 35.812 7.434 1 96.62 377 ASP B C 1
ATOM 5922 O O . ASP B 1 377 ? 7.613 35.156 6.613 1 96.62 377 ASP B O 1
ATOM 5926 N N . LEU B 1 378 ? 5.715 36.156 7.316 1 97.94 378 LEU B N 1
ATOM 5927 C CA . LEU B 1 378 ? 4.891 35.562 6.27 1 97.94 378 LEU B CA 1
ATOM 5928 C C . LEU B 1 378 ? 5.5 35.781 4.895 1 97.94 378 LEU B C 1
ATOM 5930 O O . LEU B 1 378 ? 5.977 36.906 4.602 1 97.94 378 LEU B O 1
ATOM 5934 N N . HIS B 1 379 ? 5.512 34.75 4.059 1 98.31 379 HIS B N 1
ATOM 5935 C CA . HIS B 1 379 ? 6.055 34.906 2.713 1 98.31 379 HIS B CA 1
ATOM 5936 C C . HIS B 1 379 ? 5.32 35.969 1.925 1 98.31 379 HIS B C 1
ATOM 5938 O O . HIS B 1 379 ? 4.09 35.969 1.853 1 98.31 379 HIS B O 1
ATOM 5944 N N . PRO B 1 380 ? 5.992 36.844 1.226 1 98.12 380 PRO B N 1
ATOM 5945 C CA . PRO B 1 380 ? 5.355 37.969 0.531 1 98.12 380 PRO B CA 1
ATOM 5946 C C . PRO B 1 380 ? 4.375 37.531 -0.546 1 98.12 380 PRO B C 1
ATOM 5948 O O . PRO B 1 380 ? 3.332 38.156 -0.744 1 98.12 380 PRO B O 1
ATOM 5951 N N . GLU B 1 381 ? 4.656 36.438 -1.239 1 98.38 381 GLU B N 1
ATOM 5952 C CA . GLU B 1 381 ? 3.756 35.938 -2.271 1 98.38 381 GLU B CA 1
ATOM 5953 C C . GLU B 1 381 ? 2.428 35.5 -1.67 1 98.38 381 GLU B C 1
ATOM 5955 O O . GLU B 1 381 ? 1.383 35.594 -2.316 1 98.38 381 GLU B O 1
ATOM 5960 N N . ILE B 1 382 ? 2.494 34.938 -0.502 1 98.75 382 ILE B N 1
ATOM 5961 C CA . ILE B 1 382 ? 1.275 34.531 0.185 1 98.75 382 ILE B CA 1
ATOM 5962 C C . ILE B 1 382 ? 0.49 35.781 0.626 1 98.75 382 ILE B C 1
ATOM 5964 O O . ILE B 1 382 ? -0.734 35.812 0.484 1 98.75 382 ILE B O 1
ATOM 5968 N N . GLU B 1 383 ? 1.201 36.75 1.114 1 98.12 383 GLU B N 1
ATOM 5969 C CA . GLU B 1 383 ? 0.583 38 1.562 1 98.12 383 GLU B CA 1
ATOM 5970 C C . GLU B 1 383 ? -0.184 38.688 0.427 1 98.12 383 GLU B C 1
ATOM 5972 O O . GLU B 1 383 ? -1.179 39.375 0.667 1 98.12 383 GLU B O 1
ATOM 5977 N N . MET B 1 384 ? 0.252 38.469 -0.75 1 98.5 384 MET B N 1
ATOM 5978 C CA . MET B 1 384 ? -0.39 39.094 -1.918 1 98.5 384 MET B CA 1
ATOM 5979 C C . MET B 1 384 ? -1.696 38.375 -2.246 1 98.5 384 MET B C 1
ATOM 5981 O O . MET B 1 384 ? -2.559 38.938 -2.93 1 98.5 384 MET B O 1
ATOM 5985 N N . LEU B 1 385 ? -1.85 37.156 -1.743 1 98.75 385 LEU B N 1
ATOM 5986 C CA . LEU B 1 385 ? -2.982 36.312 -2.137 1 98.75 385 LEU B CA 1
ATOM 5987 C C . LEU B 1 385 ? -4.07 36.344 -1.067 1 98.75 385 LEU B C 1
ATOM 5989 O O . LEU B 1 385 ? -5.258 36.344 -1.387 1 98.75 385 LEU B O 1
ATOM 5993 N N . ILE B 1 386 ? -3.637 36.281 0.149 1 98.69 386 ILE B N 1
ATOM 5994 C CA . ILE B 1 386 ? -4.609 36.156 1.232 1 98.69 386 ILE B CA 1
ATOM 5995 C C . ILE B 1 386 ? -4.203 37.094 2.373 1 98.69 386 ILE B C 1
ATOM 5997 O O . ILE B 1 386 ? -3.033 37.469 2.492 1 98.69 386 ILE B O 1
ATOM 6001 N N . ASP B 1 387 ? -5.172 37.469 3.186 1 98.38 387 ASP B N 1
ATOM 6002 C CA . ASP B 1 387 ? -4.926 38.344 4.332 1 98.38 387 ASP B CA 1
ATOM 6003 C C . ASP B 1 387 ? -4.215 37.594 5.453 1 98.38 387 ASP B C 1
ATOM 6005 O O . ASP B 1 387 ? -4.496 36.406 5.688 1 98.38 387 ASP B O 1
ATOM 6009 N N . GLN B 1 388 ? -3.369 38.25 6.164 1 97.31 388 GLN B N 1
ATOM 6010 C CA . GLN B 1 388 ? -2.615 37.625 7.258 1 97.31 388 GLN B CA 1
ATOM 6011 C C . GLN B 1 388 ? -3.551 37.094 8.336 1 97.31 388 GLN B C 1
ATOM 6013 O O . GLN B 1 388 ? -3.209 36.156 9.039 1 97.31 388 GLN B O 1
ATOM 6018 N N . GLU B 1 389 ? -4.754 37.688 8.469 1 97.19 389 GLU B N 1
ATOM 6019 C CA . GLU B 1 389 ? -5.723 37.25 9.469 1 97.19 389 GLU B CA 1
ATOM 6020 C C . GLU B 1 389 ? -6.199 35.812 9.188 1 97.19 389 GLU B C 1
ATOM 6022 O O . GLU B 1 389 ? -6.707 35.125 10.086 1 97.19 389 GLU B O 1
ATOM 6027 N N . CYS B 1 390 ? -6.078 35.344 7.926 1 98.5 390 CYS B N 1
ATOM 6028 C CA . CYS B 1 390 ? -6.473 34 7.543 1 98.5 390 CYS B CA 1
ATOM 6029 C C . CYS B 1 390 ? -5.445 32.969 8.023 1 98.5 390 CYS B C 1
ATOM 6031 O O . CYS B 1 390 ? -5.695 31.766 7.977 1 98.5 390 CYS B O 1
ATOM 6033 N N .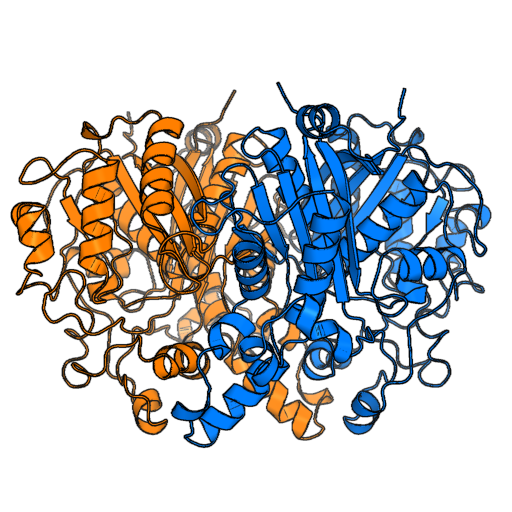 ILE B 1 391 ? -4.293 33.406 8.516 1 98.62 391 ILE B N 1
ATOM 6034 C CA . ILE B 1 391 ? -3.219 32.562 9 1 98.62 391 ILE B CA 1
ATOM 6035 C C . ILE B 1 391 ? -3.002 32.812 10.492 1 98.62 391 ILE B C 1
ATOM 6037 O O . ILE B 1 391 ? -2.062 33.5 10.891 1 98.62 391 ILE B O 1
ATOM 6041 N N . PRO B 1 392 ? -3.785 32.188 11.32 1 98 392 PRO B N 1
ATOM 6042 C CA . PRO B 1 392 ? -3.682 32.438 12.758 1 98 392 PRO B CA 1
ATOM 6043 C C . PRO B 1 392 ? -2.307 32.094 13.328 1 98 392 PRO B C 1
ATOM 6045 O O . PRO B 1 392 ? -1.814 30.984 13.125 1 98 392 PRO B O 1
ATOM 6048 N N . ARG B 1 393 ? -1.718 33 14.07 1 96.94 393 ARG B N 1
ATOM 6049 C CA . ARG B 1 393 ? -0.418 32.781 14.703 1 96.94 393 ARG B CA 1
ATOM 6050 C C . ARG B 1 393 ? -0.571 32.5 16.188 1 96.94 393 ARG B C 1
ATOM 6052 O O . ARG B 1 393 ? 0.401 32.156 16.875 1 96.94 393 ARG B O 1
ATOM 6059 N N . VAL B 1 394 ? -1.72 32.688 16.688 1 97.12 394 VAL B N 1
ATOM 6060 C CA . VAL B 1 394 ? -2.137 32.281 18.016 1 97.12 394 VAL B CA 1
ATOM 6061 C C . VAL B 1 394 ? -3.396 31.422 17.938 1 97.12 394 VAL B C 1
ATOM 6063 O O . VAL B 1 394 ? -4.105 31.453 16.922 1 97.12 394 VAL B O 1
ATOM 6066 N N . SER B 1 395 ? -3.596 30.656 18.969 1 98.06 395 SER B N 1
ATOM 6067 C CA . SER B 1 395 ? -4.785 29.812 18.984 1 98.06 395 SER B CA 1
ATOM 6068 C C . SER B 1 395 ? -6.059 30.656 19 1 98.06 395 SER B C 1
ATOM 6070 O O . SER B 1 395 ? -6.129 31.672 19.672 1 98.06 395 SER B O 1
ATOM 6072 N N . LEU B 1 396 ? -7.031 30.297 18.203 1 98.44 396 LEU B N 1
ATOM 6073 C CA . LEU B 1 396 ? -8.328 30.953 18.188 1 98.44 396 LEU B CA 1
ATOM 6074 C C . LEU B 1 396 ? -9.414 30.047 18.734 1 98.44 396 LEU B C 1
ATOM 6076 O O . LEU B 1 396 ? -9.477 28.859 18.391 1 98.44 396 LEU B O 1
ATOM 6080 N N . GLU B 1 397 ? -10.211 30.547 19.625 1 97.69 397 GLU B N 1
ATOM 6081 C CA . GLU B 1 397 ? -11.406 29.844 20.062 1 97.69 397 GLU B CA 1
ATOM 6082 C C . GLU B 1 397 ? -12.57 30.062 19.109 1 97.69 397 GLU B C 1
ATOM 6084 O O . GLU B 1 397 ? -13.383 30.969 19.312 1 97.69 397 GLU B O 1
ATOM 6089 N N . LYS B 1 398 ? -12.648 29.328 18.094 1 96.19 398 LYS B N 1
ATOM 6090 C CA . LYS B 1 398 ? -13.672 29.328 17.047 1 96.19 398 LYS B CA 1
ATOM 6091 C C . LYS B 1 398 ? -14.227 27.922 16.812 1 96.19 398 LYS B C 1
ATOM 6093 O O . LYS B 1 398 ? -13.562 26.938 17.109 1 96.19 398 LYS B O 1
ATOM 6098 N N . LYS B 1 399 ? -15.453 27.906 16.312 1 96.94 399 LYS B N 1
ATOM 6099 C CA . LYS B 1 399 ? -16.109 26.625 16.047 1 96.94 399 LYS B CA 1
ATOM 6100 C C . LYS B 1 399 ? -16.312 26.406 14.547 1 96.94 399 LYS B C 1
ATOM 6102 O O . LYS B 1 399 ? -17.453 26.484 14.062 1 96.94 399 LYS B O 1
ATOM 6107 N N . PRO B 1 400 ? -15.133 26.062 13.906 1 97.81 400 PRO B N 1
ATOM 6108 C CA . PRO B 1 400 ? -15.352 25.781 12.484 1 97.81 400 PRO B CA 1
ATOM 6109 C C . PRO B 1 400 ? -16.344 24.641 12.25 1 97.81 400 PRO B C 1
ATOM 6111 O O . PRO B 1 400 ? -16.375 23.672 13.008 1 97.81 400 PRO B O 1
ATOM 6114 N N . ALA B 1 401 ? -17.156 24.781 11.203 1 98.38 401 ALA B N 1
ATOM 6115 C CA . ALA B 1 401 ? -18.156 23.766 10.883 1 98.38 401 ALA B CA 1
ATOM 6116 C C . ALA B 1 401 ? -17.641 22.812 9.812 1 98.38 401 ALA B C 1
ATOM 6118 O O . ALA B 1 401 ? -17.906 21.609 9.867 1 98.38 401 ALA B O 1
ATOM 6119 N N . ILE B 1 402 ? -16.984 23.359 8.766 1 98.81 402 ILE B N 1
ATOM 6120 C CA . ILE B 1 402 ? -16.469 22.578 7.648 1 98.81 402 ILE B CA 1
ATOM 6121 C C . ILE B 1 402 ? -14.961 22.797 7.508 1 98.81 402 ILE B C 1
ATOM 6123 O O . ILE B 1 402 ? -14.508 23.938 7.383 1 98.81 402 ILE B O 1
ATOM 6127 N N . LEU B 1 403 ? -14.25 21.75 7.637 1 98.88 403 LEU B N 1
ATOM 6128 C CA . LEU B 1 403 ? -12.805 21.766 7.449 1 98.88 403 LEU B CA 1
ATOM 6129 C C . LEU B 1 403 ? -12.406 20.922 6.238 1 98.88 403 LEU B C 1
ATOM 6131 O O . LEU B 1 403 ? -12.953 19.844 6.023 1 98.88 403 LEU B O 1
ATOM 6135 N N . ILE B 1 404 ? -11.531 21.438 5.348 1 98.88 404 ILE B N 1
ATOM 6136 C CA . ILE B 1 404 ? -10.984 20.688 4.215 1 98.88 404 ILE B CA 1
ATOM 6137 C C . ILE B 1 404 ? -9.492 20.453 4.43 1 98.88 404 ILE B C 1
ATOM 6139 O O . ILE B 1 404 ? -8.773 21.344 4.875 1 98.88 404 ILE B O 1
ATOM 6143 N N . LYS B 1 405 ? -9.031 19.188 4.281 1 98.81 405 LYS B N 1
ATOM 6144 C CA . LYS B 1 405 ? -7.641 18.75 4.41 1 98.81 405 LYS B CA 1
ATOM 6145 C C . LYS B 1 405 ? -7.105 18.219 3.084 1 98.81 405 LYS B C 1
ATOM 6147 O O . LYS B 1 405 ? -7.766 17.422 2.418 1 98.81 405 LYS B O 1
ATOM 6152 N N . ALA B 1 406 ? -5.953 18.703 2.664 1 98.38 406 ALA B N 1
ATOM 6153 C CA . ALA B 1 406 ? -5.316 18.156 1.473 1 98.38 406 ALA B CA 1
ATOM 6154 C C . ALA B 1 406 ? -3.898 17.688 1.775 1 98.38 406 ALA B C 1
ATOM 6156 O O . ALA B 1 406 ? -3.225 18.234 2.643 1 98.38 406 ALA B O 1
ATOM 6157 N N . SER B 1 407 ? -3.465 16.641 1.178 1 98.69 407 SER B N 1
ATOM 6158 C CA . SER B 1 407 ? -2.107 16.109 1.186 1 98.69 407 SER B CA 1
ATOM 6159 C C . SER B 1 407 ? -1.576 15.922 -0.232 1 98.69 407 SER B C 1
ATOM 6161 O O . SER B 1 407 ? -2.32 15.531 -1.135 1 98.69 407 SER B O 1
ATOM 6163 N N . PHE B 1 408 ? -0.36 16.25 -0.424 1 98.31 408 PHE B N 1
ATOM 6164 C CA . PHE B 1 408 ? 0.333 16.109 -1.7 1 98.31 408 PHE B CA 1
ATOM 6165 C C . PHE B 1 408 ? 1.604 15.289 -1.542 1 98.31 408 PHE B C 1
ATOM 6167 O O . PHE B 1 408 ? 2.404 15.539 -0.639 1 98.31 408 PHE B O 1
ATOM 6174 N N . GLY B 1 409 ? 1.729 14.297 -2.377 1 97.75 409 GLY B N 1
ATOM 6175 C CA . GLY B 1 409 ? 2.85 13.398 -2.174 1 97.75 409 GLY B CA 1
ATOM 6176 C C . GLY B 1 409 ? 3.725 13.242 -3.402 1 97.75 409 GLY B C 1
ATOM 6177 O O . GLY B 1 409 ? 3.311 13.586 -4.512 1 97.75 409 GLY B O 1
ATOM 6178 N N . PHE B 1 410 ? 5.055 12.75 -3.125 1 97.56 410 PHE B N 1
ATOM 6179 C CA . PHE B 1 410 ? 5.914 12.336 -4.227 1 97.56 410 PHE B CA 1
ATOM 6180 C C . PHE B 1 410 ? 5.172 11.383 -5.16 1 97.56 410 PHE B C 1
ATOM 6182 O O . PHE B 1 410 ? 4.414 10.523 -4.707 1 97.56 410 PHE B O 1
ATOM 6189 N N . GLY B 1 411 ? 5.426 11.547 -6.438 1 98 411 GLY B N 1
ATOM 6190 C CA . GLY B 1 411 ? 4.664 10.828 -7.449 1 98 411 GLY B CA 1
ATOM 6191 C C . GLY B 1 411 ? 3.559 11.664 -8.062 1 98 411 GLY B C 1
ATOM 6192 O O . GLY B 1 411 ? 2.861 11.203 -8.977 1 98 411 GLY B O 1
ATOM 6193 N N . ASP B 1 412 ? 3.512 12.969 -7.523 1 98.56 412 ASP B N 1
ATOM 6194 C CA . ASP B 1 412 ? 2.516 13.898 -8.055 1 98.56 412 ASP B CA 1
ATOM 6195 C C . ASP B 1 412 ? 1.1 13.398 -7.773 1 98.56 412 ASP B C 1
ATOM 6197 O O . ASP B 1 412 ? 0.245 13.406 -8.664 1 98.56 412 ASP B O 1
ATOM 6201 N N . VAL B 1 413 ? 0.89 12.914 -6.523 1 98.88 413 VAL B N 1
ATOM 6202 C CA . VAL B 1 413 ? -0.396 12.367 -6.105 1 98.88 413 VAL B CA 1
ATOM 6203 C C . VAL B 1 413 ? -1.057 13.312 -5.102 1 98.88 413 VAL B C 1
ATOM 6205 O O . VAL B 1 413 ? -0.371 13.977 -4.32 1 98.88 413 VAL B O 1
ATOM 6208 N N . ASN B 1 414 ? -2.375 13.375 -5.137 1 98.88 414 ASN B N 1
ATOM 6209 C CA . ASN B 1 414 ? -3.143 14.297 -4.301 1 98.88 414 ASN B CA 1
ATOM 6210 C C . ASN B 1 414 ? -4.316 13.594 -3.629 1 98.88 414 ASN B C 1
ATOM 6212 O O . ASN B 1 414 ? -4.949 12.719 -4.227 1 98.88 414 ASN B O 1
ATOM 6216 N N . ALA B 1 415 ? -4.539 13.945 -2.396 1 98.88 415 ALA B N 1
ATOM 6217 C CA . ALA B 1 415 ? -5.719 13.523 -1.643 1 98.88 415 ALA B CA 1
ATOM 6218 C C . ALA B 1 415 ? -6.359 14.711 -0.924 1 98.88 415 ALA B C 1
ATOM 6220 O O . ALA B 1 415 ? -5.66 15.562 -0.376 1 98.88 415 ALA B O 1
ATOM 6221 N N . CYS B 1 416 ? -7.629 14.82 -1 1 98.88 416 CYS B N 1
ATOM 6222 C CA . CYS B 1 416 ? -8.391 15.867 -0.325 1 98.88 416 CYS B CA 1
ATOM 6223 C C . CYS B 1 416 ? -9.586 15.289 0.409 1 98.88 416 CYS B C 1
ATOM 6225 O O . CYS B 1 416 ? -10.289 14.422 -0.124 1 98.88 416 CYS B O 1
ATOM 6227 N N . LEU B 1 417 ? -9.773 15.711 1.636 1 98.62 417 LEU B N 1
ATOM 6228 C CA . LEU B 1 417 ? -10.789 15.18 2.541 1 98.62 417 LEU B CA 1
ATOM 6229 C C . LEU B 1 417 ? -11.609 16.312 3.154 1 98.62 417 LEU B C 1
ATOM 6231 O O . LEU B 1 417 ? -11.055 17.359 3.529 1 98.62 417 LEU B O 1
ATOM 6235 N N . LEU B 1 418 ? -12.953 16.188 3.225 1 98.88 418 LEU B N 1
ATOM 6236 C CA . LEU B 1 418 ? -13.82 17.156 3.879 1 98.88 418 LEU B CA 1
ATOM 6237 C C . LEU B 1 418 ? -14.406 16.594 5.168 1 98.88 418 LEU B C 1
ATOM 6239 O O . LEU B 1 418 ? -14.953 15.484 5.172 1 98.88 418 LEU B O 1
ATOM 6243 N N . LEU B 1 419 ? -14.266 17.328 6.238 1 98.88 419 LEU B N 1
ATOM 6244 C CA . LEU B 1 419 ? -14.766 16.984 7.562 1 98.88 419 LEU B CA 1
ATOM 6245 C C . LEU B 1 419 ? -15.781 18.016 8.039 1 98.88 419 LEU B C 1
ATOM 6247 O O . LEU B 1 419 ? -15.625 19.219 7.781 1 98.88 419 LEU B O 1
ATOM 6251 N N . LYS B 1 420 ? -16.734 17.578 8.758 1 98.81 420 LYS B N 1
ATOM 6252 C CA . LYS B 1 420 ? -17.766 18.438 9.297 1 98.81 420 LYS B CA 1
ATOM 6253 C C . LYS B 1 420 ? -17.953 18.219 10.797 1 98.81 420 LYS B C 1
ATOM 6255 O O . LYS B 1 420 ? -17.938 17.078 11.258 1 98.81 420 LYS B O 1
ATOM 6260 N N . LYS B 1 421 ? -18.141 19.281 11.477 1 98.5 421 LYS B N 1
ATOM 6261 C CA . LYS B 1 421 ? -18.516 19.172 12.883 1 98.5 421 LYS B CA 1
ATOM 6262 C C . LYS B 1 421 ? -19.812 18.375 13.039 1 98.5 421 LYS B C 1
ATOM 6264 O O . LYS B 1 421 ? -20.781 18.609 12.32 1 98.5 421 LYS B O 1
ATOM 6269 N N . TYR B 1 422 ? -19.75 17.391 13.875 1 97.06 422 TYR B N 1
ATOM 6270 C CA . TYR B 1 422 ? -20.984 16.656 14.164 1 97.06 422 TYR B CA 1
ATOM 6271 C C . TYR B 1 422 ? -21.75 17.328 15.297 1 97.06 422 TYR B C 1
ATOM 6273 O O . TYR B 1 422 ? -21.203 17.562 16.375 1 97.06 422 TYR B O 1
ATOM 6281 N N . ASN B 1 423 ? -23.016 17.641 15.07 1 92 423 ASN B N 1
ATOM 6282 C CA . ASN B 1 423 ? -23.891 18.219 16.078 1 92 423 ASN B CA 1
ATOM 6283 C C . ASN B 1 423 ? -24.75 17.172 16.766 1 92 423 ASN B C 1
ATOM 6285 O O . AS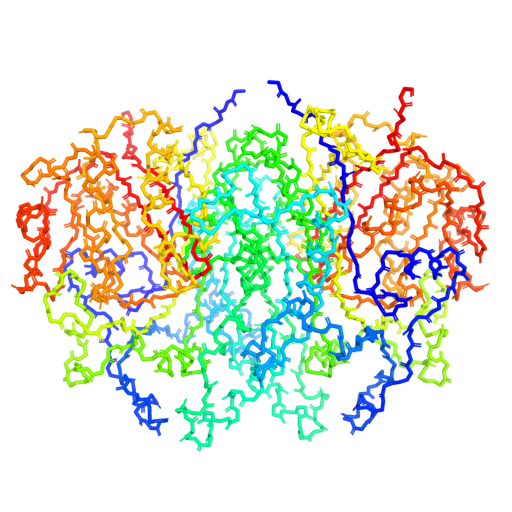N B 1 423 ? -25.594 16.547 16.109 1 92 423 ASN B O 1
ATOM 6289 N N . HIS B 1 424 ? -24.453 16.953 18.016 1 86.12 424 HIS B N 1
ATOM 6290 C CA . HIS B 1 424 ? -25.234 16 18.797 1 86.12 424 HIS B CA 1
ATOM 6291 C C . HIS B 1 424 ? -26.609 16.562 19.141 1 86.12 424 HIS B C 1
ATOM 6293 O O . HIS B 1 424 ? -26.75 17.766 19.359 1 86.12 424 HIS B O 1
ATOM 6299 N N . GLY B 1 425 ? -27.734 16.297 18.453 1 67.88 425 GLY B N 1
ATOM 6300 C CA . GLY B 1 425 ? -29.047 16.797 18.844 1 67.88 425 GLY B CA 1
ATOM 6301 C C . GLY B 1 425 ? -29.109 17.266 20.281 1 67.88 425 GLY B C 1
ATOM 6302 O O . GLY B 1 425 ? -28.297 16.859 21.109 1 67.88 425 GLY B O 1
#

Foldseek 3Di:
DFFWKFFQFKFWFFLQDRGLVSVLVCLQFVAFSKDFAVQCVVVPFLARIAREGDDDPVCQVVQDPPVCSVLDQWVQLSQLSRGLVRRCVSSVHAADDPPAAPQQEAEAEAEDWFRLVLVVVCVVCVVVVNNVPSDDCSCLRGPRLNNQVSNCVRRRHNYDGYYDDDKLCRQLVQVQVQSVCVRVPVHFKYKGKYWYGDDCSRCVVVSVVQQAFNPCSPPRLLQQAFQAQPQRHWHEFTGMIITMMGGPVVSVVVPGDTLWTWLHFFKDFPQCPDVRHLARADLVGQLVRLLVGCVSSVHQLLLAAEEEEQRQSHPCSLVRLVSNCVSSVDWAASDHAYEYCCSRRIRRMSRRNRNSVSVVSSCQRVQKDGARESRPHRRVSNVVTYPCVSHHHHMGRGRRAKYKYKHARRVNIIIIIIIGRDDDD/DFFWKFFQFKFWFFLQDRGLVSLLVCLQFVAFSKDFAVQCVVVPFLARIAREGDDDPVCQVVQDPPVCSVLDQWVQLSQLSRGLVRRCVSSVHAADDPPAAPQQEAEAEAEDWFRLVLVVVCVVCVVVVNNVPSDDCSCLRGPRLNNQVSNCVRRRHNADGYYDDDKLCRQLVQVQVQSVCVRVPVHFKYKGKYWYGDDCSRCVVVSVVQQAFNPCSPPRLLQQAFQAQPQRHWHEFTGMIITMMGGPVVSVVVPGDTLWTWLHFFKDFPQCPDVRHLARADLVGQLVRLLVGCVSSVHQLLLAAEEEEQRQSHPCSLVRLVSNCVSSVDWAASDHAYEYCCSRRIRRMSRRNRNSVSVVSSCQRVQKDGARASRPHRRVSNVVTYPCVSHHHHMGRGRRAKYKYKTARRVNIIIIIIIGRDDDD

InterPro domains:
  IPR000794 Beta-ketoacyl synthase [PTHR11712] (3-422)
  IPR000794 Beta-ketoacyl synthase [cd00834] (3-419)
  IPR014030 Beta-ketoacyl synthase-like, N-terminal domain [PF00109] (3-250)
  IPR014031 Beta-ketoacyl synthase, C-terminal domain [PF02801] (259-376)
  IPR016039 Thiolase-like [G3DSA:3.40.47.10] (1-262)
  IPR016039 Thiolase-like [G3DSA:3.40.47.10] (270-424)
  IPR016039 Thiolase-like [SSF53901] (3-258)
  IPR016039 Thiolase-like [SSF53901] (220-422)
  IPR020841 Polyketide synthase, beta-ketoacyl synthase domain [PS52004] (2-421)
  IPR020841 Polyketide synthase, beta-ketoacyl synthase domain [SM00825] (5-424)

Nearest PDB structures (foldseek):
  3lrf-assembly1_A  TM=9.565E-01  e=5.860E-43  Brucella abortus 2308
  7pps-assembly1_B  TM=9.536E-01  e=8.477E-43  Pseudomonas aeruginosa UCBPP-PA14
  4jv3-assembly1_A-2  TM=9.565E-01  e=6.460E-42  Brucella abortus 2308
  8z5f-assembly1_B  TM=9.318E-01  e=9.788E-39  Helicobacter pylori
  8z5c-assembly1_A  TM=9.335E-01  e=3.564E-38  Helicobacter pylori

Radius of gyration: 25.26 Å; Cα contacts (8 Å, |Δi|>4): 2555; chains: 2; bounding box: 59×78×61 Å

pLDDT: mean 97.52, std 3.36, range [52.84, 99.0]

Secondary structure (DSSP, 8-state):
-PPPEEEEEEEEEBTTBSSHHHHHHHHHTT---EEE-HHHHHTT-S--EEE-----GGGGGGTS-HHHHHT---HHHHHHHHHHHHHHHHTT--PPPSSS-BTTEEEEEE-SS--HHHHHHHHHHHHTT-GGGS-TTHHHHHSTTHHHHHHHHHHTB-S-EEEEE-GGGHHHHHHHHHHHHHHTTS-SEEEEEEEE--SHHHHHHHHHTT-B--TTTT-GGG---TTBTT--SBPBB-EEEEEEEEEHHHHHHHT----EEEEEEEEEE-TT-TT--SSS--HHHHHHHHHHHHHHHT--GGG--EEE----SSTTHHHHHHHHHHHHT--BTTSPEEE-THHHH-B-GGGHHHHHHHHHHHHHHHT-B---TT-SSB-HHHHTTB-GGGS-SS-B----SEEEEEEEETTTEEEEEEEEE----/-PPPEEEEEEEEEBTTBSSHHHHHHHHHTT---EEE-HHHHHTT-S--EEE-----GGGGGGTS-HHHHHT---HHHHHHHHHHHHHHHHTT--PPPSSS-BTTEEEEEE-SS--HHHHHHHHHHHHTT-GGGS-TTHHHHHSTTHHHHHHHHHHTB-S-EEEEE-GGGHHHHHHHHHHHHHHTTS-SEEEEEEEE--SHHHHHHHHHTT-B--TTTT-GGG---TTBTT--SBPBB-EEEEEEEEEHHHHHHHT----EEEEEEEEEE-TT-TT--SSS--HHHHHHHHHHHHHHHT--GGG--EEE----SSTTHHHHHHHHHHHHT--BTTSPEEE-THHHH-B-GGGHHHHHHHHHHHHHHHT-B---TT-SSB-HHHHTTB-GGGS-SS-B----SEEEEEEEETTTEEEEEEEEE----

Solvent-accessible surface area (backbone atoms only — not comparable to full-atom values): 37461 Å² total; per-residue (Å²): 128,79,46,57,38,25,31,34,16,53,15,26,17,29,20,42,21,63,34,60,68,48,29,52,54,19,46,51,68,56,43,50,21,28,32,69,34,68,67,32,47,74,42,63,44,69,39,24,34,32,6,54,49,73,76,64,72,87,56,46,67,80,76,38,54,73,76,55,54,78,74,62,56,26,52,17,45,53,24,28,46,51,7,43,52,43,3,40,46,57,40,72,50,74,58,37,57,66,63,45,40,33,62,46,26,23,30,26,26,10,32,32,55,39,11,63,59,42,47,52,54,42,51,53,32,39,76,68,58,33,42,83,70,53,46,81,55,48,48,54,45,32,31,38,22,22,52,24,25,52,45,26,39,71,37,9,24,14,16,44,55,31,10,39,11,29,35,28,13,11,4,45,40,18,41,52,54,37,47,51,39,30,27,74,63,79,30,48,31,23,42,18,12,8,12,16,38,67,57,58,85,73,46,42,44,47,46,46,58,64,48,36,24,49,87,35,50,90,41,29,61,57,38,18,9,33,55,18,57,80,28,60,11,28,26,50,20,15,17,8,8,15,32,24,38,28,28,44,70,60,41,62,74,68,66,54,68,64,43,26,28,53,57,43,38,31,60,21,17,14,4,33,13,55,83,11,28,59,82,36,64,13,62,68,36,53,24,49,27,50,41,46,14,29,59,67,38,72,48,59,60,87,61,47,40,31,34,41,51,57,48,56,6,34,90,56,24,45,56,54,52,50,33,49,30,62,44,46,71,34,41,36,80,72,27,45,35,41,34,37,69,28,24,27,27,24,45,15,45,14,7,32,23,13,38,50,46,48,54,51,42,48,26,35,56,70,30,33,43,49,22,30,41,56,35,86,50,59,21,67,70,40,58,75,48,30,35,69,82,24,46,39,64,52,57,41,87,41,70,47,52,27,37,40,37,41,24,63,13,57,30,6,26,37,21,23,40,34,38,29,45,52,77,77,128,128,79,45,57,39,26,30,36,16,54,16,26,18,31,21,41,19,65,34,60,69,47,30,52,54,19,46,52,66,56,43,50,21,28,34,69,34,67,67,32,46,75,42,64,45,69,38,25,36,32,7,53,49,72,74,64,71,86,56,45,69,81,77,38,53,72,76,55,56,76,74,62,54,26,53,16,44,54,24,28,46,52,6,43,53,43,3,42,47,58,41,71,51,74,57,38,58,68,66,45,40,34,61,45,27,24,30,26,28,10,31,31,55,38,10,64,59,42,46,51,55,44,51,52,34,38,76,66,59,34,43,84,70,51,47,79,55,47,48,54,45,32,32,39,23,23,52,25,24,52,46,27,39,72,37,10,25,14,16,44,54,32,10,39,10,29,35,28,13,13,4,43,41,18,41,51,53,35,48,50,38,30,29,74,64,76,29,47,32,24,41,18,11,8,11,16,38,68,58,60,88,72,45,44,44,46,46,44,56,65,48,35,24,51,88,34,50,88,40,28,60,57,38,17,10,32,55,18,56,80,26,56,10,27,26,50,20,15,17,9,7,15,31,24,38,28,28,44,68,59,41,60,74,68,66,52,68,64,44,27,29,52,55,42,39,32,61,21,17,14,4,33,14,55,83,10,29,57,83,36,66,13,61,69,36,53,24,49,28,49,41,47,13,29,58,67,38,73,47,58,59,86,59,44,40,31,34,41,50,56,48,57,5,32,90,58,25,48,56,54,52,50,33,50,30,62,45,47,72,34,41,37,81,71,26,48,35,41,34,37,69,32,25,28,28,23,44,14,45,15,6,32,23,14,39,50,47,48,52,51,44,48,25,34,56,70,30,32,42,48,22,28,41,57,35,87,49,60,22,67,70,40,58,74,47,30,36,70,83,24,47,37,65,51,58,40,87,39,70,48,51,28,36,39,37,42,24,63,12,57,30,6,27,38,23,25,39,35,37,29,45,51,78,78,127

Organism: NCBI:txid1503925